Protein AF-0000000078994457 (afdb_homodimer)

InterPro domains:
  IPR002685 Glycosyl transferase, family 15 [PF01793] (61-347)
  IPR002685 Glycosyl transferase, family 15 [PIRSF018153] (60-402)
  IPR002685 Glycosyl transferase, family 15 [PTHR31121] (23-402)
  IPR029044 Nucleotide-diphospho-sugar transferases [G3DSA:3.90.550.10] (57-403)
  IPR029044 Nucleotide-diphospho-sugar transferases [SSF53448] (68-401)

Organism: Vanderwaltozyma polyspora (strain ATCC 22028 / DSM 70294 / BCRC 21397 / CBS 2163 / NBRC 10782 / NRRL Y-8283 / UCD 57-17) (NCBI:txid436907)

Solvent-accessible surface area (backbone atoms only — not comparable to full-atom values): 43535 Å² total; per-residue (Å²): 134,85,82,78,80,81,75,81,84,76,80,68,62,58,57,54,51,52,48,51,50,49,48,52,47,48,51,48,46,56,54,38,56,62,47,44,62,63,63,47,84,83,72,72,75,52,73,89,70,45,80,64,72,58,78,62,62,54,53,73,66,81,50,91,75,46,40,90,58,69,77,54,83,68,91,74,68,46,42,32,37,34,32,68,55,55,71,92,40,44,44,49,40,42,34,24,49,49,43,47,30,74,27,40,33,43,63,61,31,52,31,37,39,41,34,19,83,49,84,72,46,71,63,52,52,50,55,49,40,24,56,48,62,30,50,51,38,46,46,55,56,47,87,72,58,69,40,85,57,87,85,54,55,64,66,59,27,49,50,42,26,51,54,35,41,74,70,64,41,82,75,39,70,40,67,66,53,36,24,48,22,51,22,67,53,50,56,58,71,69,40,70,93,46,71,80,40,49,33,40,34,36,43,43,71,45,32,43,59,35,15,40,46,93,62,61,65,64,52,49,30,60,77,61,58,37,46,38,32,30,63,46,38,25,52,64,49,85,50,61,77,32,54,72,54,58,47,59,50,50,52,52,45,45,70,71,40,54,85,52,45,32,92,53,35,32,47,61,54,32,14,83,79,75,79,50,66,66,36,35,24,38,43,57,55,51,20,34,39,27,44,65,58,60,63,26,71,59,45,46,50,49,44,55,62,51,54,74,67,40,44,39,48,64,43,51,43,42,29,28,51,49,49,31,51,49,48,21,35,49,32,47,52,73,23,53,42,77,48,63,63,37,25,38,32,60,49,76,54,79,80,42,83,65,24,35,29,40,57,42,63,68,57,32,47,66,26,52,38,36,54,51,45,77,53,28,31,54,74,40,89,68,23,30,42,59,51,46,32,58,73,66,72,48,79,79,61,93,34,60,76,75,92,131,78,77,82,83,81,72,78,82,75,77,65,61,57,58,57,48,47,48,50,49,49,49,51,47,49,51,46,46,55,53,39,57,62,47,44,63,68,64,48,84,82,71,74,75,56,73,88,70,45,79,62,71,60,80,63,60,53,52,73,65,80,48,92,75,46,40,88,56,70,80,54,83,67,92,73,68,48,41,31,37,35,33,68,53,56,71,94,40,46,45,48,40,41,34,25,49,50,44,48,31,74,28,43,34,44,62,60,32,50,30,37,39,40,35,19,83,51,83,72,47,70,64,52,52,50,54,48,40,23,56,49,60,30,50,50,39,43,47,54,55,48,87,71,57,69,41,85,57,87,85,54,55,63,67,61,27,49,51,42,26,50,54,35,42,74,72,66,41,83,74,39,70,41,67,67,53,36,23,49,21,52,22,66,53,50,57,57,71,70,42,72,93,46,72,81,40,49,34,38,33,36,43,43,70,44,32,43,59,35,15,40,46,93,62,62,64,62,53,50,29,61,77,61,58,37,46,39,32,31,62,46,36,25,49,64,48,86,49,61,78,33,52,71,55,59,49,58,51,48,53,51,45,44,70,71,41,54,86,52,46,32,92,54,34,33,46,62,52,33,13,84,79,75,80,50,68,68,36,34,24,39,44,54,56,52,20,32,37,28,44,64,56,60,64,26,70,58,47,46,48,51,44,54,62,51,55,74,67,41,43,38,48,65,44,51,43,42,29,28,50,50,48,32,50,49,47,19,36,48,32,47,52,73,22,52,42,76,49,64,63,38,24,38,32,59,49,75,53,78,79,41,82,65,22,35,27,40,59,43,62,70,56,32,46,67,26,52,37,35,54,50,45,77,55,29,31,54,72,40,89,68,23,29,44,59,50,45,31,58,72,67,71,49,79,79,60,92,36,60,74,73,94

Structure (mmCIF, N/CA/C/O backbone):
data_AF-0000000078994457-model_v1
#
loop_
_entity.id
_entity.type
_entity.pdbx_description
1 polymer 'Uncharacterized protein'
#
loop_
_atom_site.group_PDB
_atom_site.id
_atom_site.type_symbol
_atom_site.label_atom_id
_atom_site.label_alt_id
_atom_site.label_comp_id
_atom_site.label_asym_id
_atom_site.label_entity_id
_atom_site.label_seq_id
_atom_site.pdbx_PDB_ins_code
_atom_site.Cartn_x
_atom_site.Cartn_y
_atom_site.Cartn_z
_atom_site.occupancy
_atom_site.B_iso_or_equiv
_atom_site.auth_seq_id
_atom_site.auth_comp_id
_atom_site.auth_asym_id
_atom_site.auth_atom_id
_atom_site.pdbx_PDB_model_num
ATOM 1 N N . MET A 1 1 ? 4.648 50.656 87.562 1 24.69 1 MET A N 1
ATOM 2 C CA . MET A 1 1 ? 4.523 49.531 86.625 1 24.69 1 MET A CA 1
ATOM 3 C C . MET A 1 1 ? 4.262 50.031 85.25 1 24.69 1 MET A C 1
ATOM 5 O O . MET A 1 1 ? 3.293 50.75 85 1 24.69 1 MET A O 1
ATOM 9 N N . GLY A 1 2 ? 5.316 50.219 84.375 1 21.19 2 GLY A N 1
ATOM 10 C CA . GLY A 1 2 ? 5.348 50.969 83.125 1 21.19 2 GLY A CA 1
ATOM 11 C C . GLY A 1 2 ? 4.562 50.312 82 1 21.19 2 GLY A C 1
ATOM 12 O O . GLY A 1 2 ? 4.609 49.094 81.812 1 21.19 2 GLY A O 1
ATOM 13 N N . LYS A 1 3 ? 3.512 50.969 81.562 1 26.58 3 LYS A N 1
ATOM 14 C CA . LYS A 1 3 ? 2.518 50.656 80.5 1 26.58 3 LYS A CA 1
ATOM 15 C C . LYS A 1 3 ? 3.172 50.531 79.188 1 26.58 3 LYS A C 1
ATOM 17 O O . LYS A 1 3 ? 3.654 51.5 78.562 1 26.58 3 LYS A O 1
ATOM 22 N N . LYS A 1 4 ? 3.875 49.281 78.875 1 30.02 4 LYS A N 1
ATOM 23 C CA . LYS A 1 4 ? 4.523 49.062 77.562 1 30.02 4 LYS A CA 1
ATOM 24 C C . LYS A 1 4 ? 3.553 49.281 76.438 1 30.02 4 LYS A C 1
ATOM 26 O O . LYS A 1 4 ? 2.49 48.688 76.375 1 30.02 4 LYS A O 1
ATOM 31 N N . ILE A 1 5 ? 3.543 50.406 75.75 1 28.48 5 ILE A N 1
ATOM 32 C CA . ILE A 1 5 ? 2.738 50.844 74.625 1 28.48 5 ILE A CA 1
ATOM 33 C C . ILE A 1 5 ? 2.984 49.875 73.438 1 28.48 5 ILE A C 1
ATOM 35 O O . ILE A 1 5 ? 4.121 49.719 73 1 28.48 5 ILE A O 1
ATOM 39 N N . LEU A 1 6 ? 2.145 48.812 73.25 1 28.66 6 LEU A N 1
ATOM 40 C CA . LEU A 1 6 ? 2.121 47.844 72.125 1 28.66 6 LEU A CA 1
ATOM 41 C C . LEU A 1 6 ? 1.885 48.531 70.812 1 28.66 6 LEU A C 1
ATOM 43 O O . LEU A 1 6 ? 0.893 49.25 70.625 1 28.66 6 LEU A O 1
ATOM 47 N N . VAL A 1 7 ? 2.949 48.938 70.062 1 34.69 7 VAL A N 1
ATOM 48 C CA . VAL A 1 7 ? 3.006 49.5 68.688 1 34.69 7 VAL A CA 1
ATOM 49 C C . VAL A 1 7 ? 2.307 48.594 67.75 1 34.69 7 VAL A C 1
ATOM 51 O O . VAL A 1 7 ? 2.605 47.406 67.688 1 34.69 7 VAL A O 1
ATOM 54 N N . PRO A 1 8 ? 1.121 48.969 67.188 1 31.42 8 PRO A N 1
ATOM 55 C CA . PRO A 1 8 ? 0.331 48.188 66.188 1 31.42 8 PRO A CA 1
ATOM 56 C C . PRO A 1 8 ? 1.088 47.906 64.938 1 31.42 8 PRO A C 1
ATOM 58 O O . PRO A 1 8 ? 1.638 48.844 64.312 1 31.42 8 PRO A O 1
ATOM 61 N N . GLN A 1 9 ? 1.845 46.812 64.75 1 34.28 9 GLN A N 1
ATOM 62 C CA . GLN A 1 9 ? 2.578 46.375 63.531 1 34.28 9 GLN A CA 1
ATOM 63 C C . GLN A 1 9 ? 1.685 46.406 62.312 1 34.28 9 GLN A C 1
ATOM 65 O O . GLN A 1 9 ? 0.72 45.625 62.219 1 34.28 9 GLN A O 1
ATOM 70 N N . GLN A 1 10 ? 1.412 47.594 61.625 1 32.28 10 GLN A N 1
ATOM 71 C CA . GLN A 1 10 ? 0.734 47.875 60.375 1 32.28 10 GLN A CA 1
ATOM 72 C C . GLN A 1 10 ? 1.18 46.906 59.281 1 32.28 10 GLN A C 1
ATOM 74 O O . GLN A 1 10 ? 2.357 46.531 59.219 1 32.28 10 GLN A O 1
ATOM 79 N N . SER A 1 11 ? 0.177 46.25 58.469 1 37.28 11 SER A N 1
ATOM 80 C CA . SER A 1 11 ? -0.007 45.125 57.562 1 37.28 11 SER A CA 1
ATOM 81 C C . SER A 1 11 ? 0.781 45.344 56.25 1 37.28 11 SER A C 1
ATOM 83 O O . SER A 1 11 ? 0.465 46.25 55.469 1 37.28 11 SER A O 1
ATOM 85 N N . ASN A 1 12 ? 2.15 45.188 56.219 1 45.62 12 ASN A N 1
ATOM 86 C CA . ASN A 1 12 ? 3.135 45.125 55.156 1 45.62 12 ASN A CA 1
ATOM 87 C C . ASN A 1 12 ? 2.662 44.219 54.031 1 45.62 12 ASN A C 1
ATOM 89 O O . ASN A 1 12 ? 3.404 43.969 53.062 1 45.62 12 ASN A O 1
ATOM 93 N N . GLY A 1 13 ? 1.448 43.625 54.188 1 47.31 13 GLY A N 1
ATOM 94 C CA . GLY A 1 13 ? 0.978 42.688 53.219 1 47.31 13 GLY A CA 1
ATOM 95 C C . GLY A 1 13 ? 0.578 43.312 51.875 1 47.31 13 GLY A C 1
ATOM 96 O O . GLY A 1 13 ? 0.713 42.719 50.812 1 47.31 13 GLY A O 1
ATOM 97 N N . ASN A 1 14 ? 0.104 44.594 52.031 1 49.78 14 ASN A N 1
ATOM 98 C CA . ASN A 1 14 ? -0.407 45.219 50.812 1 49.78 14 ASN A CA 1
ATOM 99 C C . ASN A 1 14 ? 0.725 45.656 49.875 1 49.78 14 ASN A C 1
ATOM 101 O O . ASN A 1 14 ? 0.594 45.594 48.656 1 49.78 14 ASN A O 1
ATOM 105 N N . TYR A 1 15 ? 1.874 45.969 50.5 1 52.53 15 TYR A N 1
ATOM 106 C CA . TYR A 1 15 ? 2.945 46.438 49.625 1 52.53 15 TYR A CA 1
ATOM 107 C C . TYR A 1 15 ? 3.584 45.312 48.844 1 52.53 15 TYR A C 1
ATOM 109 O O . TYR A 1 15 ? 4.004 45.469 47.719 1 52.53 15 TYR A O 1
ATOM 117 N N . LYS A 1 16 ? 3.631 44.094 49.406 1 55.22 16 LYS A N 1
ATOM 118 C CA . LYS A 1 16 ? 4.172 42.969 48.656 1 55.22 16 LYS A CA 1
ATOM 119 C C . LYS A 1 16 ? 3.242 42.562 47.531 1 55.22 16 LYS A C 1
ATOM 121 O O . LYS A 1 16 ? 3.705 42.188 46.438 1 55.22 16 LYS A O 1
ATOM 126 N N . PHE A 1 17 ? 1.949 42.781 47.812 1 52.47 17 PHE A N 1
ATOM 127 C CA . PHE A 1 17 ? 1.008 42.438 46.75 1 52.47 17 PHE A CA 1
ATOM 128 C C . PHE A 1 17 ? 1.083 43.438 45.625 1 52.47 17 PHE A C 1
ATOM 130 O O . PHE A 1 17 ? 1.142 43.062 44.438 1 52.47 17 PHE A O 1
ATOM 137 N N . ILE A 1 18 ? 1.251 44.75 45.969 1 54.44 18 ILE A N 1
ATOM 138 C CA . ILE A 1 18 ? 1.337 45.781 44.938 1 54.44 18 ILE A CA 1
ATOM 139 C C . ILE A 1 18 ? 2.68 45.688 44.219 1 54.44 18 ILE A C 1
ATOM 141 O O . ILE A 1 18 ? 2.744 45.812 43 1 54.44 18 ILE A O 1
ATOM 145 N N . GLY A 1 19 ? 3.678 45.312 44.906 1 52.03 19 GLY A N 1
ATOM 146 C CA . GLY A 1 19 ? 4.965 45.094 44.25 1 52.03 19 GLY A CA 1
ATOM 147 C C . GLY A 1 19 ? 4.965 43.906 43.312 1 52.03 19 GLY A C 1
ATOM 148 O O . GLY A 1 19 ? 5.555 43.969 42.219 1 52.03 19 GLY A O 1
ATOM 149 N N . GLY A 1 20 ? 4.293 42.812 43.719 1 51.94 20 GLY A N 1
ATOM 150 C CA . GLY A 1 20 ? 4.184 41.656 42.875 1 51.94 20 GLY A CA 1
ATOM 151 C C . GLY A 1 20 ? 3.391 41.938 41.594 1 51.94 20 GLY A C 1
ATOM 152 O O . GLY A 1 20 ? 3.771 41.5 40.5 1 51.94 20 GLY A O 1
ATOM 153 N N . VAL A 1 21 ? 2.346 42.812 41.75 1 53.03 21 VAL A N 1
ATOM 154 C CA . VAL A 1 21 ? 1.539 43.156 40.594 1 53.03 21 VAL A CA 1
ATOM 155 C C . VAL A 1 21 ? 2.332 44.094 39.688 1 53.03 21 VAL A C 1
ATOM 157 O O . VAL A 1 21 ? 2.342 43.938 38.469 1 53.03 21 VAL A O 1
ATOM 160 N N . ILE A 1 22 ? 3.082 45 40.312 1 50.81 22 ILE A N 1
ATOM 161 C CA . ILE A 1 22 ? 3.896 45.906 39.5 1 50.81 22 ILE A CA 1
ATOM 162 C C . ILE A 1 22 ? 5.035 45.125 38.844 1 50.81 22 ILE A C 1
ATOM 164 O O . ILE A 1 22 ? 5.328 45.312 37.656 1 50.81 22 ILE A O 1
ATOM 168 N N . PHE A 1 23 ? 5.562 44.188 39.562 1 49.41 23 PHE A N 1
ATOM 169 C CA . PHE A 1 23 ? 6.609 43.375 38.969 1 49.41 23 PHE A CA 1
ATOM 170 C C . PHE A 1 23 ? 6.047 42.5 37.844 1 49.41 23 PHE A C 1
ATOM 172 O O . PHE A 1 23 ? 6.672 42.375 36.781 1 49.41 23 PHE A O 1
ATOM 179 N N . ALA A 1 24 ? 4.859 42 37.938 1 49.41 24 ALA A N 1
ATOM 180 C CA . ALA A 1 24 ? 4.223 41.219 36.875 1 49.41 24 ALA A CA 1
ATOM 181 C C . ALA A 1 24 ? 3.875 42.125 35.688 1 49.41 24 ALA A C 1
ATOM 183 O O . ALA A 1 24 ? 4.098 41.75 34.531 1 49.41 24 ALA A O 1
ATOM 184 N N . ILE A 1 25 ? 3.486 43.344 36 1 48.38 25 ILE A N 1
ATOM 185 C CA . ILE A 1 25 ? 3.162 44.25 34.938 1 48.38 25 ILE A CA 1
ATOM 186 C C . ILE A 1 25 ? 4.445 44.719 34.25 1 48.38 25 ILE A C 1
ATOM 188 O O . ILE A 1 25 ? 4.52 44.781 33.031 1 48.38 25 ILE A O 1
ATOM 192 N N . VAL A 1 26 ? 5.484 45.031 35 1 46.47 26 VAL A N 1
ATOM 193 C CA . VAL A 1 26 ? 6.746 45.469 34.438 1 46.47 26 VAL A CA 1
ATOM 194 C C . VAL A 1 26 ? 7.402 44.312 33.656 1 46.47 26 VAL A C 1
ATOM 196 O O . VAL A 1 26 ? 7.914 44.531 32.562 1 46.47 26 VAL A O 1
ATOM 199 N N . THR A 1 27 ? 7.363 43.094 34.188 1 43.12 27 THR A N 1
ATOM 200 C CA . THR A 1 27 ? 7.867 41.969 33.438 1 43.12 27 THR A CA 1
ATOM 201 C C . THR A 1 27 ? 7.031 41.719 32.188 1 43.12 27 THR A C 1
ATOM 203 O O . THR A 1 27 ? 7.578 41.5 31.109 1 43.12 27 THR A O 1
ATOM 206 N N . ILE A 1 28 ? 5.773 41.938 32.281 1 43.59 28 ILE A N 1
ATOM 207 C CA . ILE A 1 28 ? 4.93 41.844 31.109 1 43.59 28 ILE A CA 1
ATOM 208 C C . ILE A 1 28 ? 5.246 43 30.156 1 43.59 28 ILE A C 1
ATOM 210 O O . ILE A 1 28 ? 5.348 42.812 28.938 1 43.59 28 ILE A O 1
ATOM 214 N N . TYR A 1 29 ? 5.473 44.219 30.672 1 42.5 29 TYR A N 1
ATOM 215 C CA . TYR A 1 29 ? 5.836 45.375 29.859 1 42.5 29 TYR A CA 1
ATOM 216 C C . TYR A 1 29 ? 7.195 45.188 29.188 1 42.5 29 TYR A C 1
ATOM 218 O O . TYR A 1 29 ? 7.359 45.438 28 1 42.5 29 TYR A O 1
ATOM 226 N N . PHE A 1 30 ? 8.242 44.812 29.844 1 42.47 30 PHE A N 1
ATOM 227 C CA . PHE A 1 30 ? 9.539 44.531 29.234 1 42.47 30 PHE A CA 1
ATOM 228 C C . PHE A 1 30 ? 9.469 43.344 28.312 1 42.47 30 PHE A C 1
ATOM 230 O O . PHE A 1 30 ? 10.094 43.312 27.25 1 42.47 30 PHE A O 1
ATOM 237 N N . LEU A 1 31 ? 8.812 42.312 28.672 1 39.59 31 LEU A N 1
ATOM 238 C CA . LEU A 1 31 ? 8.562 41.219 27.75 1 39.59 31 LEU A CA 1
ATOM 239 C C . LEU A 1 31 ? 7.715 41.688 26.562 1 39.59 31 LEU A C 1
ATOM 241 O O . LEU A 1 31 ? 7.953 41.281 25.422 1 39.59 31 LEU A O 1
ATOM 245 N N . PHE A 1 32 ? 6.797 42.594 26.797 1 36.91 32 PHE A N 1
ATOM 246 C CA . PHE A 1 32 ? 5.953 43.156 25.75 1 36.91 32 PHE A CA 1
ATOM 247 C C . PHE A 1 32 ? 6.75 44.094 24.859 1 36.91 32 PHE A C 1
ATOM 249 O O . PHE A 1 32 ? 6.574 44.125 23.641 1 36.91 32 PHE A O 1
ATOM 256 N N . ASN A 1 33 ? 7.426 45.125 25.359 1 39.97 33 ASN A N 1
ATOM 257 C CA . ASN A 1 33 ? 8.227 46 24.5 1 39.97 33 ASN A CA 1
ATOM 258 C C . ASN A 1 33 ? 9.289 45.219 23.75 1 39.97 33 ASN A C 1
ATOM 260 O O . ASN A 1 33 ? 9.641 45.562 22.609 1 39.97 33 ASN A O 1
ATOM 264 N N . GLY A 1 34 ? 9.914 44.25 24.312 1 38.38 34 GLY A N 1
ATOM 265 C CA . GLY A 1 34 ? 10.727 43.344 23.531 1 38.38 34 GLY A CA 1
ATOM 266 C C . GLY A 1 34 ? 9.922 42.531 22.516 1 38.38 34 GLY A C 1
ATOM 267 O O . GLY A 1 34 ? 10.391 42.281 21.406 1 38.38 34 GLY A O 1
ATOM 268 N N . TYR A 1 35 ? 8.703 42.156 22.859 1 37.19 35 TYR A N 1
ATOM 269 C CA . TYR A 1 35 ? 7.797 41.5 21.922 1 37.19 35 TYR A CA 1
ATOM 270 C C . TYR A 1 35 ? 7.258 42.5 20.906 1 37.19 35 TYR A C 1
ATOM 272 O O . TYR A 1 35 ? 7.043 42.156 19.75 1 37.19 35 TYR A O 1
ATOM 280 N N . VAL A 1 36 ? 6.953 43.719 21.312 1 37.78 36 VAL A N 1
ATOM 281 C CA . VAL A 1 36 ? 6.504 44.719 20.344 1 37.78 36 VAL A CA 1
ATOM 282 C C . VAL A 1 36 ? 7.609 45 19.328 1 37.78 36 VAL A C 1
ATOM 284 O O . VAL A 1 36 ? 7.332 45.406 18.203 1 37.78 36 VAL A O 1
ATOM 287 N N . ASP A 1 37 ? 8.875 45.125 19.719 1 37.03 37 ASP A N 1
ATOM 288 C CA . ASP A 1 37 ? 9.867 45.188 18.641 1 37.03 37 ASP A CA 1
ATOM 289 C C . ASP A 1 37 ? 9.664 44.031 17.656 1 37.03 37 ASP A C 1
ATOM 291 O O . ASP A 1 37 ? 10.344 44 16.625 1 37.03 37 ASP A O 1
ATOM 295 N N . LEU A 1 38 ? 9.039 43 18.016 1 36.41 38 LEU A N 1
ATOM 296 C CA . LEU A 1 38 ? 8.602 42.031 17.031 1 36.41 38 LEU A CA 1
ATOM 297 C C . LEU A 1 38 ? 7.672 42.656 16 1 36.41 38 LEU A C 1
ATOM 299 O O . LEU A 1 38 ? 7.605 42.219 14.852 1 36.41 38 LEU A O 1
ATOM 303 N N . LEU A 1 39 ? 6.719 43.531 16.453 1 34.22 39 LEU A N 1
ATOM 304 C CA . LEU A 1 39 ? 5.848 44.219 15.523 1 34.22 39 LEU A CA 1
ATOM 305 C C . LEU A 1 39 ? 6.562 45.406 14.891 1 34.22 39 LEU A C 1
ATOM 307 O O . LEU A 1 39 ? 5.918 46.344 14.43 1 34.22 39 LEU A O 1
ATOM 311 N N . ASN A 1 40 ? 7.867 45.594 15.016 1 33.34 40 ASN A N 1
ATOM 312 C CA . ASN A 1 40 ? 8.297 46.844 14.375 1 33.34 40 ASN A CA 1
ATOM 313 C C . ASN A 1 40 ? 7.836 46.906 12.922 1 33.34 40 ASN A C 1
ATOM 315 O O . ASN A 1 40 ? 7.547 45.875 12.312 1 33.34 40 ASN A O 1
ATOM 319 N N . GLU A 1 41 ? 7.504 48.156 12.422 1 36.5 41 GLU A N 1
ATOM 320 C CA . GLU A 1 41 ? 6.957 48.562 11.133 1 36.5 41 GLU A CA 1
ATOM 321 C C . GLU A 1 41 ? 7.617 47.781 9.992 1 36.5 41 GLU A C 1
ATOM 323 O O . GLU A 1 41 ? 7.012 47.594 8.93 1 36.5 41 GLU A O 1
ATOM 328 N N . SER A 1 42 ? 8.984 47.781 10.047 1 35.62 42 SER A N 1
ATOM 329 C CA . SER A 1 42 ? 9.664 47.531 8.781 1 35.62 42 SER A CA 1
ATOM 330 C C . SER A 1 42 ? 9.602 46.062 8.391 1 35.62 42 SER A C 1
ATOM 332 O O . SER A 1 42 ? 10.164 45.656 7.375 1 35.62 42 SER A O 1
ATOM 334 N N . GLY A 1 43 ? 8.617 45.125 8.781 1 35.69 43 GLY A N 1
ATOM 335 C CA . GLY A 1 43 ? 8.391 43.781 8.32 1 35.69 43 GLY A CA 1
ATOM 336 C C . GLY A 1 43 ? 9.547 42.844 8.617 1 35.69 43 GLY A C 1
ATOM 337 O O . GLY A 1 43 ? 9.594 41.719 8.094 1 35.69 43 GLY A O 1
ATOM 338 N N . GLU A 1 44 ? 10.758 43.25 8.969 1 34.22 44 GLU A N 1
ATOM 339 C CA . GLU A 1 44 ? 11.891 42.344 9.031 1 34.22 44 GLU A CA 1
ATOM 340 C C . GLU A 1 44 ? 11.773 41.406 10.227 1 34.22 44 GLU A C 1
ATOM 342 O O . GLU A 1 44 ? 11.742 41.844 11.375 1 34.22 44 GLU A O 1
ATOM 347 N N . TYR A 1 45 ? 11.047 40.406 10.328 1 38.12 45 TYR A N 1
ATOM 348 C CA . TYR A 1 45 ? 10.984 39.281 11.227 1 38.12 45 TYR A CA 1
ATOM 349 C C . TYR A 1 45 ? 12.359 38.625 11.414 1 38.12 45 TYR A C 1
ATOM 351 O O . TYR A 1 45 ? 12.648 37.594 10.844 1 38.12 45 TYR A O 1
ATOM 359 N N . SER A 1 46 ? 13.586 39.125 11.203 1 38.81 46 SER A N 1
ATOM 360 C CA . SER A 1 46 ? 14.859 38.5 10.906 1 38.81 46 SER A CA 1
ATOM 361 C C . SER A 1 46 ? 15.391 37.75 12.125 1 38.81 46 SER A C 1
ATOM 363 O O . SER A 1 46 ? 15.93 36.625 11.984 1 38.81 46 SER A O 1
ATOM 365 N N . SER A 1 47 ? 15.375 38.312 13.43 1 46.22 47 SER A N 1
ATOM 366 C CA . SER A 1 47 ? 16.391 37.781 14.328 1 46.22 47 SER A CA 1
ATOM 367 C C . SER A 1 47 ? 15.945 36.469 14.953 1 46.22 47 SER A C 1
ATOM 369 O O . SER A 1 47 ? 16.781 35.625 15.266 1 46.22 47 SER A O 1
ATOM 371 N N . TYR A 1 48 ? 14.672 36.25 15.336 1 43.72 48 TYR A N 1
ATOM 372 C CA . TYR A 1 48 ? 14.234 35.062 16.031 1 43.72 48 TYR A CA 1
ATOM 373 C C . TYR A 1 48 ? 14.469 33.812 15.18 1 43.72 48 TYR A C 1
ATOM 375 O O . TYR A 1 48 ? 14.805 32.75 15.703 1 43.72 48 TYR A O 1
ATOM 383 N N . PHE A 1 49 ? 14.242 33.938 14.023 1 49.97 49 PHE A N 1
ATOM 384 C CA . PHE A 1 49 ? 14.367 32.75 13.164 1 49.97 49 PHE A CA 1
ATOM 385 C C . PHE A 1 49 ? 15.805 32.594 12.68 1 49.97 49 PHE A C 1
ATOM 387 O O . PHE A 1 49 ? 16.156 31.578 12.086 1 49.97 49 PHE A O 1
ATOM 394 N N . GLY A 1 50 ? 16.781 33.312 13.305 1 45.91 50 GLY A N 1
ATOM 395 C CA . GLY A 1 50 ? 18.172 33.156 12.906 1 45.91 50 GLY A CA 1
ATOM 396 C C . GLY A 1 50 ? 18.375 33.188 11.406 1 45.91 50 GLY A C 1
ATOM 397 O O . GLY A 1 50 ? 17.406 33.094 10.648 1 45.91 50 GLY A O 1
ATOM 398 N N . GLU A 1 51 ? 19.484 33.781 10.969 1 40.59 51 GLU A N 1
ATOM 399 C CA . GLU A 1 51 ? 19.906 33.656 9.57 1 40.59 51 GLU A CA 1
ATOM 400 C C . GLU A 1 51 ? 19.969 32.219 9.148 1 40.59 51 GLU A C 1
ATOM 402 O O . GLU A 1 51 ? 20.656 31.406 9.789 1 40.59 51 GLU A O 1
ATOM 407 N N . SER A 1 52 ? 19.047 31.625 8.844 1 40.22 52 SER A N 1
ATOM 408 C CA . SER A 1 52 ? 19.188 30.297 8.258 1 40.22 52 SER A CA 1
ATOM 409 C C . SER A 1 52 ? 20.312 30.266 7.223 1 40.22 52 SER A C 1
ATOM 411 O O . SER A 1 52 ? 20.266 31 6.234 1 40.22 52 SER A O 1
ATOM 413 N N . PHE A 1 53 ? 21.641 30.5 7.613 1 36.09 53 PHE A N 1
ATOM 414 C CA . PHE A 1 53 ? 22.672 30.219 6.625 1 36.09 53 PHE A CA 1
ATOM 415 C C . PHE A 1 53 ? 22.547 28.812 6.07 1 36.09 53 PHE A C 1
ATOM 417 O O . PHE A 1 53 ? 22.5 27.844 6.828 1 36.09 53 PHE A O 1
ATOM 424 N N . TYR A 1 54 ? 21.625 28.625 5.297 1 39.91 54 TYR A N 1
ATOM 425 C CA . TYR A 1 54 ? 21.562 27.359 4.559 1 39.91 54 TYR A CA 1
ATOM 426 C C . TYR A 1 54 ? 22.797 27.188 3.674 1 39.91 54 TYR A C 1
ATOM 428 O O . TYR A 1 54 ? 23.156 28.094 2.918 1 39.91 54 TYR A O 1
ATOM 436 N N . ASP A 1 55 ? 23.828 26.844 4.164 1 37.44 55 ASP A N 1
ATOM 437 C CA . ASP A 1 55 ? 24.484 26.203 3.031 1 37.44 55 ASP A CA 1
ATOM 438 C C . ASP A 1 55 ? 23.484 25.406 2.201 1 37.44 55 ASP A C 1
ATOM 440 O O . ASP A 1 55 ? 22.875 24.453 2.699 1 37.44 55 ASP A O 1
ATOM 444 N N . GLU A 1 56 ? 22.578 26 1.498 1 43 56 GLU A N 1
ATOM 445 C CA . GLU A 1 56 ? 21.703 25.484 0.45 1 43 56 GLU A CA 1
ATOM 446 C C . GLU A 1 56 ? 22.312 24.25 -0.222 1 43 56 GLU A C 1
ATOM 448 O O . GLU A 1 56 ? 23.078 24.375 -1.177 1 43 56 GLU A O 1
ATOM 453 N N . ASP A 1 57 ? 22.953 23.516 0.391 1 42 57 ASP A N 1
ATOM 454 C CA . ASP A 1 57 ? 23.203 22.438 -0.558 1 42 57 ASP A CA 1
ATOM 455 C C . ASP A 1 57 ? 21.922 22.016 -1.271 1 42 57 ASP A C 1
ATOM 457 O O . ASP A 1 57 ? 21.312 21 -0.931 1 42 57 ASP A O 1
ATOM 461 N N . VAL A 1 58 ? 21.078 23 -1.496 1 49.59 58 VAL A N 1
ATOM 462 C CA . VAL A 1 58 ? 20.078 22.781 -2.539 1 49.59 58 VAL A CA 1
ATOM 463 C C . VAL A 1 58 ? 20.734 22.156 -3.764 1 49.59 58 VAL A C 1
ATOM 465 O O . VAL A 1 58 ? 21.25 22.859 -4.629 1 49.59 58 VAL A O 1
ATOM 468 N N . ALA A 1 59 ? 21.562 21.188 -3.547 1 45.44 59 ALA A N 1
ATOM 469 C CA . ALA A 1 59 ? 22.172 20.562 -4.723 1 45.44 59 ALA A CA 1
ATOM 470 C C . ALA A 1 59 ? 21.094 20.094 -5.703 1 45.44 59 ALA A C 1
ATOM 472 O O . ALA A 1 59 ? 20.219 19.312 -5.348 1 45.44 59 ALA A O 1
ATOM 473 N N . GLU A 1 60 ? 20.656 21.094 -6.508 1 50.28 60 GLU A N 1
ATOM 474 C CA . GLU A 1 60 ? 19.984 20.516 -7.664 1 50.28 60 GLU A CA 1
ATOM 475 C C . GLU A 1 60 ? 20.812 19.391 -8.273 1 50.28 60 GLU A C 1
ATOM 477 O O . GLU A 1 60 ? 21.938 19.609 -8.719 1 50.28 60 GLU A O 1
ATOM 482 N N . TYR A 1 61 ? 20.625 18.297 -7.684 1 53.22 61 TYR A N 1
ATOM 483 C CA . TYR A 1 61 ? 21.312 17.141 -8.219 1 53.22 61 TYR A CA 1
ATOM 484 C C . TYR A 1 61 ? 20.859 16.844 -9.648 1 53.22 61 TYR A C 1
ATOM 486 O O . TYR A 1 61 ? 19.688 17.062 -9.992 1 53.22 61 TYR A O 1
ATOM 494 N N . GLU A 1 62 ? 21.859 17.016 -10.484 1 55.59 62 GLU A N 1
ATOM 495 C CA . GLU A 1 62 ? 21.594 16.469 -11.812 1 55.59 62 GLU A CA 1
ATOM 496 C C . GLU A 1 62 ? 21.391 14.953 -11.758 1 55.59 62 GLU A C 1
ATOM 498 O O . GLU A 1 62 ? 22.156 14.25 -11.094 1 55.59 62 GLU A O 1
ATOM 503 N N . TYR A 1 63 ? 20.25 14.648 -12.078 1 60.69 63 TYR A N 1
ATOM 504 C CA . TYR A 1 63 ? 19.953 13.227 -12.125 1 60.69 63 TYR A CA 1
ATOM 505 C C . TYR A 1 63 ? 20.031 12.695 -13.555 1 60.69 63 TYR A C 1
ATOM 507 O O . TYR A 1 63 ? 19.062 12.773 -14.312 1 60.69 63 TYR A O 1
ATOM 515 N N . PRO A 1 64 ? 21.25 12.305 -13.961 1 50.19 64 PRO A N 1
ATOM 516 C CA . PRO A 1 64 ? 21.406 11.93 -15.367 1 50.19 64 PRO A CA 1
ATOM 517 C C . PRO A 1 64 ? 20.516 10.758 -15.766 1 50.19 64 PRO A C 1
ATOM 519 O O . PRO A 1 64 ? 20.203 10.594 -16.953 1 50.19 64 PRO A O 1
ATOM 522 N N . ASP A 1 65 ? 20.094 9.961 -14.781 1 51.75 65 ASP A N 1
ATOM 523 C CA . ASP A 1 65 ? 19.312 8.773 -15.102 1 51.75 65 ASP A CA 1
ATOM 524 C C . ASP A 1 65 ? 17.828 8.969 -14.766 1 51.75 65 ASP A C 1
ATOM 526 O O . ASP A 1 65 ? 17.125 8.008 -14.477 1 51.75 65 ASP A O 1
ATOM 530 N N . ARG A 1 66 ? 17.531 10.234 -14.812 1 65.19 66 ARG A N 1
ATOM 531 C CA . ARG A 1 66 ? 16.156 10.539 -14.422 1 65.19 66 ARG A CA 1
ATOM 532 C C . ARG A 1 66 ? 15.164 9.742 -15.25 1 65.19 66 ARG A C 1
ATOM 534 O O . ARG A 1 66 ? 15.273 9.688 -16.469 1 65.19 66 ARG A O 1
ATOM 541 N N . VAL A 1 67 ? 14.32 9.07 -14.484 1 69.25 67 VAL A N 1
ATOM 542 C CA . VAL A 1 67 ? 13.25 8.273 -15.094 1 69.25 67 VAL A CA 1
ATOM 543 C C . VAL A 1 67 ? 12.305 9.188 -15.859 1 69.25 67 VAL A C 1
ATOM 545 O O . VAL A 1 67 ? 12.016 10.305 -15.43 1 69.25 67 VAL A O 1
ATOM 548 N N . LYS A 1 68 ? 11.961 8.789 -17.047 1 71.19 68 LYS A N 1
ATOM 549 C CA . LYS A 1 68 ? 11.023 9.555 -17.859 1 71.19 68 LYS A CA 1
ATOM 550 C C . LYS A 1 68 ? 9.617 9.516 -17.266 1 71.19 68 LYS A C 1
ATOM 552 O O . LYS A 1 68 ? 9.125 8.445 -16.906 1 71.19 68 LYS A O 1
ATOM 557 N N . HIS A 1 69 ? 9.164 10.727 -16.922 1 73.69 69 HIS A N 1
ATOM 558 C CA . HIS A 1 69 ? 7.785 10.891 -16.484 1 73.69 69 HIS A CA 1
ATOM 559 C C . HIS A 1 69 ? 6.973 11.703 -17.484 1 73.69 69 HIS A C 1
ATOM 561 O O . HIS A 1 69 ? 7.539 12.383 -18.344 1 73.69 69 HIS A O 1
ATOM 567 N N . HIS A 1 70 ? 5.668 11.414 -17.359 1 70.12 70 HIS A N 1
ATOM 568 C CA . HIS A 1 70 ? 4.785 12.344 -18.047 1 70.12 70 HIS A CA 1
ATOM 569 C C . HIS A 1 70 ? 5.074 13.789 -17.641 1 70.12 70 HIS A C 1
ATOM 571 O O . HIS A 1 70 ? 5.305 14.07 -16.453 1 70.12 70 HIS A O 1
ATOM 577 N N . VAL A 1 71 ? 5.145 14.688 -18.656 1 74.06 71 VAL A N 1
ATOM 578 C CA . VAL A 1 71 ? 5.398 16.094 -18.375 1 74.06 71 VAL A CA 1
ATOM 579 C C . VAL A 1 71 ? 4.09 16.875 -18.438 1 74.06 71 VAL A C 1
ATOM 581 O O . VAL A 1 71 ? 3.391 16.844 -19.453 1 74.06 71 VAL A O 1
ATOM 584 N N . TYR A 1 72 ? 3.773 17.469 -17.312 1 82.25 72 TYR A N 1
ATOM 585 C CA . TYR A 1 72 ? 2.613 18.344 -17.25 1 82.25 72 TYR A CA 1
ATOM 586 C C . TYR A 1 72 ? 2.934 19.703 -17.875 1 82.25 72 TYR A C 1
ATOM 588 O O . TYR A 1 72 ? 3.873 20.391 -17.453 1 82.25 72 TYR A O 1
ATOM 596 N N . ASN A 1 73 ? 2.104 20.062 -18.828 1 84.5 73 ASN A N 1
ATOM 597 C CA . ASN A 1 73 ? 2.387 21.297 -19.562 1 84.5 73 ASN A CA 1
ATOM 598 C C . ASN A 1 73 ? 1.386 22.406 -19.203 1 84.5 73 ASN A C 1
ATOM 600 O O . ASN A 1 73 ? 1.386 23.469 -19.828 1 84.5 73 ASN A O 1
ATOM 604 N N . GLY A 1 74 ? 0.544 22.219 -18.281 1 85.56 74 GLY A N 1
ATOM 605 C CA . GLY A 1 74 ? -0.416 23.234 -17.875 1 85.56 74 GLY A CA 1
ATOM 606 C C . GLY A 1 74 ? 0.152 24.234 -16.875 1 85.56 74 GLY A C 1
ATOM 607 O O . GLY A 1 74 ? 1.323 24.141 -16.5 1 85.56 74 GLY A O 1
ATOM 608 N N . PRO A 1 75 ? -0.676 25.219 -16.625 1 89 75 PRO A N 1
ATOM 609 C CA . PRO A 1 75 ? -0.241 26.188 -15.617 1 89 75 PRO A CA 1
ATOM 610 C C . PRO A 1 75 ? -0.072 25.547 -14.234 1 89 75 PRO A C 1
ATOM 612 O O . PRO A 1 75 ? -0.87 24.703 -13.836 1 89 75 PRO A O 1
ATOM 615 N N . LYS A 1 76 ? 0.972 25.906 -13.594 1 92.69 76 LYS A N 1
ATOM 616 C CA . LYS A 1 76 ? 1.241 25.391 -12.258 1 92.69 76 LYS A CA 1
ATOM 617 C C . LYS A 1 76 ? 1.266 26.5 -11.227 1 92.69 76 LYS A C 1
ATOM 619 O O . LYS A 1 76 ? 1.705 27.625 -11.516 1 92.69 76 LYS A O 1
ATOM 624 N N . GLU A 1 77 ? 0.809 26.156 -10.078 1 97.5 77 GLU A N 1
ATOM 625 C CA . GLU A 1 77 ? 0.977 27.031 -8.922 1 97.5 77 GLU A CA 1
ATOM 626 C C . GLU A 1 77 ? 2.402 26.953 -8.383 1 97.5 77 GLU A C 1
ATOM 628 O O . GLU A 1 77 ? 3.15 26.031 -8.703 1 97.5 77 GLU A O 1
ATOM 633 N N . LYS A 1 78 ? 2.775 28.016 -7.688 1 98.25 78 LYS A N 1
ATOM 634 C CA . LYS A 1 78 ? 4.016 27.938 -6.926 1 98.25 78 LYS A CA 1
ATOM 635 C C . LYS A 1 78 ? 3.836 27.125 -5.652 1 98.25 78 LYS A C 1
ATOM 637 O O . LYS A 1 78 ? 3.602 27.672 -4.578 1 98.25 78 LYS A O 1
ATOM 642 N N . ALA A 1 79 ? 3.963 25.812 -5.828 1 98.75 79 ALA A N 1
ATOM 643 C CA . ALA A 1 79 ? 3.641 24.922 -4.723 1 98.75 79 ALA A CA 1
ATOM 644 C C . ALA A 1 79 ? 4.59 23.719 -4.691 1 98.75 79 ALA A C 1
ATOM 646 O O . ALA A 1 79 ? 5.328 23.484 -5.652 1 98.75 79 ALA A O 1
ATOM 647 N N . CYS A 1 80 ? 4.656 23.062 -3.561 1 98.38 80 CYS A N 1
ATOM 648 C CA . CYS A 1 80 ? 5.512 21.891 -3.406 1 98.38 80 CYS A CA 1
ATOM 649 C C . CYS A 1 80 ? 4.918 20.906 -2.404 1 98.38 80 CYS A C 1
ATOM 651 O O . CYS A 1 80 ? 4.059 21.281 -1.603 1 98.38 80 CYS A O 1
ATOM 653 N N . LEU A 1 81 ? 5.27 19.703 -2.555 1 98.56 81 LEU A N 1
ATOM 654 C CA . LEU A 1 81 ? 5.059 18.703 -1.511 1 98.56 81 LEU A CA 1
ATOM 655 C C . LEU A 1 81 ? 6.238 18.656 -0.547 1 98.56 81 LEU A C 1
ATOM 657 O O . LEU A 1 81 ? 7.395 18.766 -0.969 1 98.56 81 LEU A O 1
ATOM 661 N N . VAL A 1 82 ? 5.902 18.516 0.728 1 98.38 82 VAL A N 1
ATOM 662 C CA . VAL A 1 82 ? 6.938 18.609 1.75 1 98.38 82 VAL A CA 1
ATOM 663 C C . VAL A 1 82 ? 6.93 17.328 2.602 1 98.38 82 VAL A C 1
ATOM 665 O O . VAL A 1 82 ? 5.867 16.859 3.004 1 98.38 82 VAL A O 1
ATOM 668 N N . MET A 1 83 ? 8.148 16.844 2.902 1 97.62 83 MET A N 1
ATOM 669 C CA . MET A 1 83 ? 8.266 15.711 3.809 1 97.62 83 MET A CA 1
ATOM 670 C C . MET A 1 83 ? 9.5 15.859 4.695 1 97.62 83 MET A C 1
ATOM 672 O O . MET A 1 83 ? 10.602 16.094 4.199 1 97.62 83 MET A O 1
ATOM 676 N N . MET A 1 84 ? 9.258 15.766 5.969 1 95.88 84 MET A N 1
ATOM 677 C CA . MET A 1 84 ? 10.391 15.594 6.875 1 95.88 84 MET A CA 1
ATOM 678 C C . MET A 1 84 ? 10.82 14.133 6.934 1 95.88 84 MET A C 1
ATOM 680 O O . MET A 1 84 ? 9.984 13.242 7.102 1 95.88 84 MET A O 1
ATOM 684 N N . VAL A 1 85 ? 12.172 13.883 6.812 1 95.94 85 VAL A N 1
ATOM 685 C CA . VAL A 1 85 ? 12.633 12.516 6.609 1 95.94 85 VAL A CA 1
ATOM 686 C C . VAL A 1 85 ? 13.906 12.273 7.422 1 95.94 85 VAL A C 1
ATOM 688 O O . VAL A 1 85 ? 14.469 13.203 8 1 95.94 85 VAL A O 1
ATOM 691 N N . GLN A 1 86 ? 14.266 11.008 7.57 1 93.5 86 GLN A N 1
ATOM 692 C CA . GLN A 1 86 ? 15.555 10.547 8.086 1 93.5 86 GLN A CA 1
ATOM 693 C C . GLN A 1 86 ? 16.219 9.578 7.121 1 93.5 86 GLN A C 1
ATOM 695 O O . GLN A 1 86 ? 15.547 8.883 6.359 1 93.5 86 GLN A O 1
ATOM 700 N N . ASN A 1 87 ? 17.531 9.516 7.156 1 92.25 87 ASN A N 1
ATOM 701 C CA . ASN A 1 87 ? 18.281 8.711 6.207 1 92.25 87 ASN A CA 1
ATOM 702 C C . ASN A 1 87 ? 17.859 7.246 6.25 1 92.25 87 ASN A C 1
ATOM 704 O O . ASN A 1 87 ? 17.672 6.621 5.207 1 92.25 87 ASN A O 1
ATOM 708 N N . PRO A 1 88 ? 17.594 6.676 7.434 1 91.81 88 PRO A N 1
ATOM 709 C CA . PRO A 1 88 ? 17.234 5.254 7.461 1 91.81 88 PRO A CA 1
ATOM 710 C C . PRO A 1 88 ? 15.867 4.977 6.84 1 91.81 88 PRO A C 1
ATOM 712 O O . PRO A 1 88 ? 15.531 3.824 6.559 1 91.81 88 PRO A O 1
ATOM 715 N N . ASP A 1 89 ? 15.102 6.055 6.539 1 91.06 89 ASP A N 1
ATOM 716 C CA . ASP A 1 89 ? 13.727 5.875 6.078 1 91.06 89 ASP A CA 1
ATOM 717 C C . ASP A 1 89 ? 13.648 5.918 4.555 1 91.06 89 ASP A C 1
ATOM 719 O O . ASP A 1 89 ? 12.562 6.07 3.99 1 91.06 89 ASP A O 1
ATOM 723 N N . LEU A 1 90 ? 14.68 5.82 3.914 1 93.69 90 LEU A N 1
ATOM 724 C CA . LEU A 1 90 ? 14.742 6.074 2.479 1 93.69 90 LEU A CA 1
ATOM 725 C C . LEU A 1 90 ? 13.656 5.297 1.742 1 93.69 90 LEU A C 1
ATOM 727 O O . LEU A 1 90 ? 12.836 5.887 1.027 1 93.69 90 LEU A O 1
ATOM 731 N N . TYR A 1 91 ? 13.516 4.051 1.937 1 90.75 91 TYR A N 1
ATOM 732 C CA . TYR A 1 91 ? 12.617 3.262 1.104 1 90.75 91 TYR A CA 1
ATOM 733 C C . TYR A 1 91 ? 11.18 3.359 1.606 1 90.75 91 TYR A C 1
ATOM 735 O O . TYR A 1 91 ? 10.234 3.123 0.852 1 90.75 91 TYR A O 1
ATOM 743 N N . ASP A 1 92 ? 10.992 3.682 2.861 1 92 92 ASP A N 1
ATOM 744 C CA . ASP A 1 92 ? 9.664 4.066 3.314 1 92 92 ASP A CA 1
ATOM 745 C C . ASP A 1 92 ? 9.203 5.359 2.645 1 92 92 ASP A C 1
ATOM 747 O O . ASP A 1 92 ? 8.039 5.5 2.281 1 92 92 ASP A O 1
ATOM 751 N N . VAL A 1 93 ? 10.18 6.23 2.52 1 96.06 93 VAL A N 1
ATOM 752 C CA . VAL A 1 93 ? 9.906 7.488 1.828 1 96.06 93 VAL A CA 1
ATOM 753 C C . VAL A 1 93 ? 9.586 7.211 0.361 1 96.06 93 VAL A C 1
ATOM 755 O O . VAL A 1 93 ? 8.633 7.773 -0.188 1 96.06 93 VAL A O 1
ATOM 758 N N . VAL A 1 94 ? 10.359 6.344 -0.25 1 94.75 94 VAL A N 1
ATOM 759 C CA . VAL A 1 94 ? 10.133 5.977 -1.645 1 94.75 94 VAL A CA 1
ATOM 760 C C . VAL A 1 94 ? 8.711 5.453 -1.817 1 94.75 94 VAL A C 1
ATOM 762 O O . VAL A 1 94 ? 8.008 5.836 -2.758 1 94.75 94 VAL A O 1
ATOM 765 N N . ARG A 1 95 ? 8.266 4.676 -0.963 1 92.44 95 ARG A N 1
ATOM 766 C CA . ARG A 1 95 ? 6.918 4.117 -1.021 1 92.44 95 ARG A CA 1
ATOM 767 C C . ARG A 1 95 ? 5.863 5.215 -0.905 1 92.44 95 ARG A C 1
ATOM 769 O O . ARG A 1 95 ? 4.887 5.227 -1.655 1 92.44 95 ARG A O 1
ATOM 776 N N . THR A 1 96 ? 6.078 6.066 0.028 1 94.88 96 THR A N 1
ATOM 777 C CA . THR A 1 96 ? 5.137 7.168 0.231 1 94.88 96 THR A CA 1
ATOM 778 C C . THR A 1 96 ? 5.094 8.07 -0.996 1 94.88 96 THR A C 1
ATOM 780 O O . THR A 1 96 ? 4.016 8.453 -1.455 1 94.88 96 THR A O 1
ATOM 783 N N . VAL A 1 97 ? 6.25 8.391 -1.488 1 96.25 97 VAL A N 1
ATOM 784 C CA . VAL A 1 97 ? 6.348 9.234 -2.68 1 96.25 97 VAL A CA 1
ATOM 785 C C . VAL A 1 97 ? 5.609 8.562 -3.84 1 96.25 97 VAL A C 1
ATOM 787 O O . VAL A 1 97 ? 4.871 9.227 -4.574 1 96.25 97 VAL A O 1
ATOM 790 N N . LYS A 1 98 ? 5.797 7.301 -3.975 1 94.5 98 LYS A N 1
ATOM 791 C CA . LYS A 1 98 ? 5.145 6.582 -5.066 1 94.5 98 LYS A CA 1
ATOM 792 C C . LYS A 1 98 ? 3.625 6.691 -4.961 1 94.5 98 LYS A C 1
ATOM 794 O O . LYS A 1 98 ? 2.943 6.914 -5.965 1 94.5 98 LYS A O 1
ATOM 799 N N . VAL A 1 99 ? 3.111 6.535 -3.807 1 93.62 99 VAL A N 1
ATOM 800 C CA . VAL A 1 99 ? 1.674 6.652 -3.592 1 93.62 99 VAL A CA 1
ATOM 801 C C . VAL A 1 99 ? 1.206 8.055 -3.977 1 93.62 99 VAL A C 1
ATOM 803 O O . VAL A 1 99 ? 0.227 8.211 -4.711 1 93.62 99 VAL A O 1
ATOM 806 N N . MET A 1 100 ? 1.897 9.047 -3.525 1 96.44 100 MET A N 1
ATOM 807 C CA . MET A 1 100 ? 1.517 10.43 -3.803 1 96.44 100 MET A CA 1
ATOM 808 C C . MET A 1 100 ? 1.639 10.734 -5.289 1 96.44 100 MET A C 1
ATOM 810 O O . MET A 1 100 ? 0.823 11.477 -5.844 1 96.44 100 MET A O 1
ATOM 814 N N . GLU A 1 101 ? 2.695 10.188 -5.918 1 94.5 101 GLU A N 1
ATOM 815 C CA . GLU A 1 101 ? 2.861 10.352 -7.355 1 94.5 101 GLU A CA 1
ATOM 816 C C . GLU A 1 101 ? 1.715 9.695 -8.125 1 94.5 101 GLU A C 1
ATOM 818 O O . GLU A 1 101 ? 1.101 10.328 -8.992 1 94.5 101 GLU A O 1
ATOM 823 N N . ASP A 1 102 ? 1.343 8.531 -7.742 1 93.19 102 ASP A N 1
ATOM 824 C CA . ASP A 1 102 ? 0.297 7.777 -8.43 1 93.19 102 ASP A CA 1
ATOM 825 C C . ASP A 1 102 ? -1.056 8.477 -8.297 1 93.19 102 ASP A C 1
ATOM 827 O O . ASP A 1 102 ? -1.834 8.508 -9.258 1 93.19 102 ASP A O 1
ATOM 831 N N . ARG A 1 103 ? -1.303 8.977 -7.094 1 96.06 103 ARG A N 1
ATOM 832 C CA . ARG A 1 103 ? -2.637 9.484 -6.793 1 96.06 103 ARG A CA 1
ATOM 833 C C . ARG A 1 103 ? -2.785 10.938 -7.246 1 96.06 103 ARG A C 1
ATOM 835 O O . ARG A 1 103 ? -3.893 11.391 -7.539 1 96.06 103 ARG A O 1
ATOM 842 N N . PHE A 1 104 ? -1.706 11.648 -7.375 1 95.88 104 PHE A N 1
ATOM 843 C CA . PHE A 1 104 ? -1.832 13.086 -7.586 1 95.88 104 PHE A CA 1
ATOM 844 C C . PHE A 1 104 ? -0.721 13.594 -8.492 1 95.88 104 PHE A C 1
ATOM 846 O O . PHE A 1 104 ? -0.987 14.078 -9.602 1 95.88 104 PHE A O 1
ATOM 853 N N . ASN A 1 105 ? 0.576 13.391 -8.148 1 96.38 105 ASN A N 1
ATOM 854 C CA . ASN A 1 105 ? 1.61 14.32 -8.578 1 96.38 105 ASN A CA 1
ATOM 855 C C . ASN A 1 105 ? 2.246 13.883 -9.891 1 96.38 105 ASN A C 1
ATOM 857 O O . ASN A 1 105 ? 2.961 14.656 -10.531 1 96.38 105 ASN A O 1
ATOM 861 N N . LEU A 1 106 ? 1.952 12.625 -10.289 1 91.38 106 LEU A N 1
ATOM 862 C CA . LEU A 1 106 ? 2.398 12.25 -11.625 1 91.38 106 LEU A CA 1
ATOM 863 C C . LEU A 1 106 ? 1.742 13.125 -12.68 1 91.38 106 LEU A C 1
ATOM 865 O O . LEU A 1 106 ? 2.338 13.398 -13.727 1 91.38 106 LEU A O 1
ATOM 869 N N . HIS A 1 107 ? 0.609 13.586 -12.383 1 90.06 107 HIS A N 1
ATOM 870 C CA . HIS A 1 107 ? -0.154 14.406 -13.32 1 90.06 107 HIS A CA 1
ATOM 871 C C . HIS A 1 107 ? 0.361 15.836 -13.344 1 90.06 107 HIS A C 1
ATOM 873 O O . HIS A 1 107 ? 0.4 16.469 -14.406 1 90.06 107 HIS A O 1
ATOM 879 N N . TYR A 1 108 ? 0.82 16.359 -12.211 1 94.62 108 TYR A N 1
ATOM 880 C CA . TYR A 1 108 ? 1.033 17.797 -12.133 1 94.62 108 TYR A CA 1
ATOM 881 C C . TYR A 1 108 ? 2.516 18.125 -11.992 1 94.62 108 TYR A C 1
ATOM 883 O O . TYR A 1 108 ? 2.932 19.25 -12.234 1 94.62 108 TYR A O 1
ATOM 891 N N . ASN A 1 109 ? 3.314 17.188 -11.523 1 95.25 109 ASN A N 1
ATOM 892 C CA . ASN A 1 109 ? 4.77 17.281 -11.484 1 95.25 109 ASN A CA 1
ATOM 893 C C . ASN A 1 109 ? 5.234 18.406 -10.57 1 95.25 109 ASN A C 1
ATOM 895 O O . ASN A 1 109 ? 6.133 19.172 -10.93 1 95.25 109 ASN A O 1
ATOM 899 N N . TYR A 1 110 ? 4.594 18.594 -9.453 1 96.94 110 TYR A N 1
ATOM 900 C CA . TYR A 1 110 ? 5.07 19.578 -8.477 1 96.94 110 TYR A CA 1
ATOM 901 C C . TYR A 1 110 ? 6.363 19.094 -7.824 1 96.94 110 TYR A C 1
ATOM 903 O O . TYR A 1 110 ? 6.645 17.906 -7.785 1 96.94 110 TYR A O 1
ATOM 911 N N . ASP A 1 111 ? 7.121 20.016 -7.301 1 95.88 111 ASP A N 1
ATOM 912 C CA . ASP A 1 111 ? 8.391 19.734 -6.645 1 95.88 111 ASP A CA 1
ATOM 913 C C . ASP A 1 111 ? 8.172 19.047 -5.301 1 95.88 111 ASP A C 1
ATOM 915 O O . ASP A 1 111 ? 7.133 19.219 -4.664 1 95.88 111 ASP A O 1
ATOM 919 N N . TRP A 1 112 ? 9.164 18.219 -5.004 1 96.94 112 TRP A N 1
ATOM 920 C CA . TRP A 1 112 ? 9.266 17.641 -3.67 1 96.94 112 TRP A CA 1
ATOM 921 C C . TRP A 1 112 ? 10.375 18.312 -2.863 1 96.94 112 TRP A C 1
ATOM 923 O O . TRP A 1 112 ? 11.469 18.547 -3.379 1 96.94 112 TRP A O 1
ATOM 933 N N . VAL A 1 113 ? 10.062 18.656 -1.647 1 97.06 113 VAL A N 1
ATOM 934 C CA . VAL A 1 113 ? 11.078 19.141 -0.723 1 97.06 113 VAL A CA 1
ATOM 935 C C . VAL A 1 113 ? 11.234 18.172 0.442 1 97.06 113 VAL A C 1
ATOM 937 O O . VAL A 1 113 ? 10.281 17.922 1.187 1 97.06 113 VAL A O 1
ATOM 940 N N . PHE A 1 114 ? 12.43 17.625 0.565 1 96.31 114 PHE A N 1
ATOM 941 C CA . PHE A 1 114 ? 12.766 16.719 1.654 1 96.31 114 PHE A CA 1
ATOM 942 C C . PHE A 1 114 ? 13.672 17.391 2.668 1 96.31 114 PHE A C 1
ATOM 944 O O . PHE A 1 114 ? 14.727 17.938 2.305 1 96.31 114 PHE A O 1
ATOM 951 N N . ILE A 1 115 ? 13.25 17.359 3.953 1 95.12 115 ILE A N 1
ATOM 952 C CA . ILE A 1 115 ? 14 18.062 4.988 1 95.12 115 ILE A CA 1
ATOM 953 C C . ILE A 1 115 ? 14.391 17.078 6.094 1 95.12 115 ILE A C 1
ATOM 955 O O . ILE A 1 115 ? 13.57 16.281 6.535 1 95.12 115 ILE A O 1
ATOM 959 N N . ASN A 1 116 ? 15.594 17.094 6.48 1 92.69 116 ASN A N 1
ATOM 960 C CA . ASN A 1 116 ? 16.125 16.297 7.582 1 92.69 116 ASN A CA 1
ATOM 961 C C . ASN A 1 116 ? 16.875 17.156 8.586 1 92.69 116 ASN A C 1
ATOM 963 O O . ASN A 1 116 ? 17.359 18.234 8.25 1 92.69 116 ASN A O 1
ATOM 967 N N . ASN A 1 117 ? 16.906 16.656 9.82 1 89.19 117 ASN A N 1
ATOM 968 C CA . ASN A 1 117 ? 17.672 17.391 10.82 1 89.19 117 ASN A CA 1
ATOM 969 C C . ASN A 1 117 ? 19.172 17.109 10.68 1 89.19 117 ASN A C 1
ATOM 971 O O . ASN A 1 117 ? 19.984 17.719 11.375 1 89.19 117 ASN A O 1
ATOM 975 N N . LYS A 1 118 ? 19.578 16.203 9.852 1 88.56 118 LYS A N 1
ATOM 976 C CA . LYS A 1 118 ? 20.953 15.93 9.438 1 88.56 118 LYS A CA 1
ATOM 977 C C . LYS A 1 118 ? 21.062 15.914 7.91 1 88.56 118 LYS A C 1
ATOM 979 O O . LYS A 1 118 ? 20.062 15.758 7.211 1 88.56 118 LYS A O 1
ATOM 984 N N . PRO A 1 119 ? 22.297 16.094 7.449 1 89.81 119 PRO A N 1
ATOM 985 C CA . PRO A 1 119 ? 22.438 16 5.992 1 89.81 119 PRO A CA 1
ATOM 986 C C . PRO A 1 119 ? 21.969 14.664 5.434 1 89.81 119 PRO A C 1
ATOM 988 O O . PRO A 1 119 ? 22.25 13.609 6.02 1 89.81 119 PRO A O 1
ATOM 991 N N . LEU A 1 120 ? 21.281 14.711 4.344 1 92 120 LEU A N 1
ATOM 992 C CA . LEU A 1 120 ? 20.797 13.5 3.697 1 92 120 LEU A CA 1
ATOM 993 C C . LEU A 1 120 ? 21.906 12.812 2.91 1 92 120 LEU A C 1
ATOM 995 O O . LEU A 1 120 ? 22.781 13.484 2.348 1 92 120 LEU A O 1
ATOM 999 N N . SER A 1 121 ? 21.938 11.531 2.887 1 91.25 121 SER A N 1
ATOM 1000 C CA . SER A 1 121 ? 22.969 10.75 2.209 1 91.25 121 SER A CA 1
ATOM 1001 C C . SER A 1 121 ? 22.875 10.906 0.696 1 91.25 121 SER A C 1
ATOM 1003 O O . SER A 1 121 ? 21.828 11.297 0.168 1 91.25 121 SER A O 1
ATOM 1005 N N . ASP A 1 122 ? 23.938 10.617 -0.008 1 88.62 122 ASP A N 1
ATOM 1006 C CA . ASP A 1 122 ? 23.969 10.648 -1.468 1 88.62 122 ASP A CA 1
ATOM 1007 C C . ASP A 1 122 ? 22.953 9.672 -2.059 1 88.62 122 ASP A C 1
ATOM 1009 O O . ASP A 1 122 ? 22.297 9.977 -3.061 1 88.62 122 ASP A O 1
ATOM 1013 N N . GLU A 1 123 ? 22.797 8.539 -1.438 1 87.75 123 GLU A N 1
ATOM 1014 C CA . GLU A 1 123 ? 21.828 7.559 -1.912 1 87.75 123 GLU A CA 1
ATOM 1015 C C . GLU A 1 123 ? 20.406 8.102 -1.818 1 87.75 123 GLU A C 1
ATOM 1017 O O . GLU A 1 123 ? 19.609 7.941 -2.746 1 87.75 123 GLU A O 1
ATOM 1022 N N . PHE A 1 124 ? 20.188 8.711 -0.693 1 92.69 124 PHE A N 1
ATOM 1023 C CA . PHE A 1 124 ? 18.859 9.289 -0.48 1 92.69 124 PHE A CA 1
ATOM 1024 C C . PHE A 1 124 ? 18.531 10.281 -1.582 1 92.69 124 PHE A C 1
ATOM 1026 O O . PHE A 1 124 ? 17.469 10.195 -2.207 1 92.69 124 PHE A O 1
ATOM 1033 N N . LYS A 1 125 ? 19.422 11.148 -1.853 1 90.62 125 LYS A N 1
ATOM 1034 C CA . LYS A 1 125 ? 19.234 12.211 -2.842 1 90.62 125 LYS A CA 1
ATOM 1035 C C . LYS A 1 125 ? 19.141 11.633 -4.25 1 90.62 125 LYS A C 1
ATOM 1037 O O . LYS A 1 125 ? 18.297 12.047 -5.039 1 90.62 125 LYS A O 1
ATOM 1042 N N . TYR A 1 126 ? 19.953 10.727 -4.504 1 87.5 126 TYR A N 1
ATOM 1043 C CA . TYR A 1 126 ? 20 10.125 -5.836 1 87.5 126 TYR A CA 1
ATOM 1044 C C . TYR A 1 126 ? 18.703 9.391 -6.141 1 87.5 126 TYR A C 1
ATOM 1046 O O . TYR A 1 126 ? 18.078 9.625 -7.176 1 87.5 126 TYR A O 1
ATOM 1054 N N . VAL A 1 127 ? 18.266 8.523 -5.254 1 89.44 127 VAL A N 1
ATOM 1055 C CA . VAL A 1 127 ? 17.078 7.691 -5.469 1 89.44 127 VAL A CA 1
ATOM 1056 C C . VAL A 1 127 ? 15.844 8.57 -5.602 1 89.44 127 VAL A C 1
ATOM 1058 O O . VAL A 1 127 ? 15.094 8.453 -6.574 1 89.44 127 VAL A O 1
ATOM 1061 N N . LEU A 1 128 ? 15.695 9.477 -4.691 1 92.19 128 LEU A N 1
ATOM 1062 C CA . LEU A 1 128 ? 14.5 10.312 -4.734 1 92.19 128 LEU A CA 1
ATOM 1063 C C . LEU A 1 128 ? 14.562 11.297 -5.898 1 92.19 128 LEU A C 1
ATOM 1065 O O . LEU A 1 128 ? 13.539 11.602 -6.516 1 92.19 128 LEU A O 1
ATOM 1069 N N . GLY A 1 129 ? 15.727 11.766 -6.191 1 87.88 129 GLY A N 1
ATOM 1070 C CA . GLY A 1 129 ? 15.875 12.633 -7.348 1 87.88 129 GLY A CA 1
ATOM 1071 C C . GLY A 1 129 ? 15.461 11.977 -8.648 1 87.88 129 GLY A C 1
ATOM 1072 O O . GLY A 1 129 ? 14.93 12.633 -9.539 1 87.88 129 GLY A O 1
ATOM 1073 N N . GLU A 1 130 ? 15.625 10.719 -8.727 1 84.88 130 GLU A N 1
ATOM 1074 C CA . GLU A 1 130 ? 15.352 9.984 -9.953 1 84.88 130 GLU A CA 1
ATOM 1075 C C . GLU A 1 130 ? 13.883 9.602 -10.055 1 84.88 130 GLU A C 1
ATOM 1077 O O . GLU A 1 130 ? 13.32 9.523 -11.148 1 84.88 130 GLU A O 1
ATOM 1082 N N . ILE A 1 131 ? 13.266 9.43 -8.945 1 87.69 131 ILE A N 1
ATOM 1083 C CA . ILE A 1 131 ? 11.969 8.766 -9 1 87.69 131 ILE A CA 1
ATOM 1084 C C . ILE A 1 131 ? 10.852 9.805 -9.023 1 87.69 131 ILE A C 1
ATOM 1086 O O . ILE A 1 131 ? 9.773 9.562 -9.562 1 87.69 131 ILE A O 1
ATOM 1090 N N . VAL A 1 132 ? 11.062 11 -8.445 1 92.38 132 VAL A N 1
ATOM 1091 C CA . VAL A 1 132 ? 9.984 11.984 -8.375 1 92.38 132 VAL A CA 1
ATOM 1092 C C . VAL A 1 132 ? 9.727 12.57 -9.766 1 92.38 132 VAL A C 1
ATOM 1094 O O . VAL A 1 132 ? 10.641 12.656 -10.586 1 92.38 132 VAL A O 1
ATOM 1097 N N . SER A 1 133 ? 8.477 12.992 -10.016 1 91.19 133 SER A N 1
ATOM 1098 C CA . SER A 1 133 ? 8.109 13.5 -11.328 1 91.19 133 SER A CA 1
ATOM 1099 C C . SER A 1 133 ? 8.523 14.953 -11.5 1 91.19 133 SER A C 1
ATOM 1101 O O . SER A 1 133 ? 8.82 15.398 -12.609 1 91.19 133 SER A O 1
ATOM 1103 N N . GLY A 1 134 ? 8.469 15.742 -10.414 1 91.81 134 GLY A N 1
ATOM 1104 C CA . GLY A 1 134 ? 9 17.094 -10.422 1 91.81 134 GLY A CA 1
ATOM 1105 C C . GLY A 1 134 ? 10.469 17.156 -10.039 1 91.81 134 GLY A C 1
ATOM 1106 O O . GLY A 1 134 ? 11.25 16.266 -10.391 1 91.81 134 GLY A O 1
ATOM 1107 N N . LYS A 1 135 ? 10.797 18.188 -9.398 1 90.94 135 LYS A N 1
ATOM 1108 C CA . LYS A 1 135 ? 12.156 18.312 -8.875 1 90.94 135 LYS A CA 1
ATOM 1109 C C . LYS A 1 135 ? 12.219 17.922 -7.402 1 90.94 135 LYS A C 1
ATOM 1111 O O . LYS A 1 135 ? 11.305 18.219 -6.629 1 90.94 135 LYS A O 1
ATOM 1116 N N . ALA A 1 136 ? 13.281 17.219 -7.09 1 93.25 136 ALA A N 1
ATOM 1117 C CA . ALA A 1 136 ? 13.555 16.906 -5.691 1 93.25 136 ALA A CA 1
ATOM 1118 C C . ALA A 1 136 ? 14.539 17.906 -5.086 1 93.25 136 ALA A C 1
ATOM 1120 O O . ALA A 1 136 ? 15.648 18.078 -5.602 1 93.25 136 ALA A O 1
ATOM 1121 N N . LYS A 1 137 ? 14.086 18.531 -4.102 1 94.06 137 LYS A N 1
ATOM 1122 C CA . LYS A 1 137 ? 14.945 19.438 -3.352 1 94.06 137 LYS A CA 1
ATOM 1123 C C . LYS A 1 137 ? 15.211 18.922 -1.943 1 94.06 137 LYS A C 1
ATOM 1125 O O . LYS A 1 137 ? 14.336 18.297 -1.332 1 94.06 137 LYS A O 1
ATOM 1130 N N . PHE A 1 138 ? 16.422 19.156 -1.488 1 93.31 138 PHE A N 1
ATOM 1131 C CA . PHE A 1 138 ? 16.859 18.594 -0.209 1 93.31 138 PHE A CA 1
ATOM 1132 C C . PHE A 1 138 ? 17.391 19.688 0.7 1 93.31 138 PHE A C 1
ATOM 1134 O O . PHE A 1 138 ? 18.109 20.594 0.241 1 93.31 138 PHE A O 1
ATOM 1141 N N . ALA A 1 139 ? 17 19.641 1.978 1 92.75 139 ALA A N 1
ATOM 1142 C CA . ALA A 1 139 ? 17.453 20.656 2.926 1 92.75 139 ALA A CA 1
ATOM 1143 C C . ALA A 1 139 ? 17.719 20.047 4.297 1 92.75 139 ALA A C 1
ATOM 1145 O O . ALA A 1 139 ? 17.219 18.969 4.609 1 92.75 139 ALA A O 1
ATOM 1146 N N . THR A 1 140 ? 18.547 20.719 5.008 1 91.62 140 THR A N 1
ATOM 1147 C CA . THR A 1 140 ? 18.797 20.406 6.414 1 91.62 140 THR A CA 1
ATOM 1148 C C . THR A 1 140 ? 18.25 21.5 7.316 1 91.62 140 THR A C 1
ATOM 1150 O O . THR A 1 140 ? 18.344 22.688 6.992 1 91.62 140 THR A O 1
ATOM 1153 N N . VAL A 1 141 ? 17.703 21.078 8.414 1 90.69 141 VAL A N 1
ATOM 1154 C CA . VAL A 1 141 ? 17.203 22.047 9.391 1 90.69 141 VAL A CA 1
ATOM 1155 C C . VAL A 1 141 ? 18.344 22.906 9.906 1 90.69 141 VAL A C 1
ATOM 1157 O O . VAL A 1 141 ? 19.406 22.391 10.25 1 90.69 141 VAL A O 1
ATOM 1160 N N . PRO A 1 142 ? 18.094 24.203 9.93 1 86.69 142 PRO A N 1
ATOM 1161 C CA . PRO A 1 142 ? 19.141 25.047 10.5 1 86.69 142 PRO A CA 1
ATOM 1162 C C . PRO A 1 142 ? 19.453 24.703 11.953 1 86.69 142 PRO A C 1
ATOM 1164 O O . PRO A 1 142 ? 18.562 24.312 12.711 1 86.69 142 PRO A O 1
ATOM 1167 N N . GLU A 1 143 ? 20.703 24.984 12.234 1 78.56 143 GLU A N 1
ATOM 1168 C CA . GLU A 1 143 ? 21.188 24.656 13.57 1 78.56 143 GLU A CA 1
ATOM 1169 C C . GLU A 1 143 ? 20.375 25.391 14.641 1 78.56 143 GLU A C 1
ATOM 1171 O O . GLU A 1 143 ? 20.047 26.578 14.484 1 78.56 143 GLU A O 1
ATOM 1176 N N . GLY A 1 144 ? 19.953 24.797 15.664 1 82.12 144 GLY A N 1
ATOM 1177 C CA . GLY A 1 144 ? 19.281 25.422 16.797 1 82.12 144 GLY A CA 1
ATOM 1178 C C . GLY A 1 144 ? 17.766 25.344 16.703 1 82.12 144 GLY A C 1
ATOM 1179 O O . GLY A 1 144 ? 17.078 25.531 17.719 1 82.12 144 GLY A O 1
ATOM 1180 N N . GLN A 1 145 ? 17.297 25.141 15.531 1 88.06 145 GLN A N 1
ATOM 1181 C CA . GLN A 1 145 ? 15.852 25.156 15.375 1 88.06 145 GLN A CA 1
ATOM 1182 C C . GLN A 1 145 ? 15.25 23.797 15.719 1 88.06 145 GLN A C 1
ATOM 1184 O O . GLN A 1 145 ? 14.039 23.688 15.938 1 88.06 145 GLN A O 1
ATOM 1189 N N . PHE A 1 146 ? 16.094 22.781 15.711 1 88.44 146 PHE A N 1
ATOM 1190 C CA . PHE A 1 146 ? 15.656 21.422 16.031 1 88.44 146 PHE A CA 1
ATOM 1191 C C . PHE A 1 146 ? 16.344 20.922 17.297 1 88.44 146 PHE A C 1
ATOM 1193 O O . PHE A 1 146 ? 16.953 19.844 17.297 1 88.44 146 PHE A O 1
ATOM 1200 N N . ALA A 1 147 ? 16.266 21.75 18.281 1 87.81 147 ALA A N 1
ATOM 1201 C CA . ALA A 1 147 ? 16.875 21.453 19.578 1 87.81 147 ALA A CA 1
ATOM 1202 C C . ALA A 1 147 ? 16.109 22.109 20.703 1 87.81 147 ALA A C 1
ATOM 1204 O O . ALA A 1 147 ? 15.367 23.078 20.484 1 87.81 147 ALA A O 1
ATOM 1205 N N . GLU A 1 148 ? 16.328 21.5 21.828 1 89.25 148 GLU A N 1
ATOM 1206 C CA . GLU A 1 148 ? 15.789 22.141 23.031 1 89.25 148 GLU A CA 1
ATOM 1207 C C . GLU A 1 148 ? 16.391 23.516 23.25 1 89.25 148 GLU A C 1
ATOM 1209 O O . GLU A 1 148 ? 17.625 23.672 23.266 1 89.25 148 GLU A O 1
ATOM 1214 N N . PRO A 1 149 ? 15.516 24.5 23.375 1 90 149 PRO A N 1
ATOM 1215 C CA . PRO A 1 149 ? 16.047 25.859 23.578 1 90 149 PRO A CA 1
ATOM 1216 C C . PRO A 1 149 ? 16.766 26.016 24.922 1 90 149 PRO A C 1
ATOM 1218 O O . PRO A 1 149 ? 16.531 25.234 25.844 1 90 149 PRO A O 1
ATOM 1221 N N . GLU A 1 150 ? 17.547 27.078 24.984 1 88.06 150 GLU A N 1
ATOM 1222 C CA . GLU A 1 150 ? 18.328 27.344 26.188 1 88.06 150 GLU A CA 1
ATOM 1223 C C . GLU A 1 150 ? 17.422 27.734 27.344 1 88.06 150 GLU A C 1
ATOM 1225 O O . GLU A 1 150 ? 17.766 27.5 28.516 1 88.06 150 GLU A O 1
ATOM 1230 N N . SER A 1 151 ? 16.281 28.172 27.078 1 91.19 151 SER A N 1
ATOM 1231 C CA . SER A 1 151 ? 15.359 28.641 28.109 1 91.19 151 SER A CA 1
ATOM 1232 C C . SER A 1 151 ? 14.695 27.469 28.812 1 91.19 151 SER A C 1
ATOM 1234 O O . SER A 1 151 ? 14.07 27.656 29.875 1 91.19 151 SER A O 1
ATOM 1236 N N . VAL A 1 152 ? 14.836 26.312 28.312 1 94.19 152 VAL A N 1
ATOM 1237 C CA . VAL A 1 152 ? 14.18 25.141 28.875 1 94.19 152 VAL A CA 1
ATOM 1238 C C . VAL A 1 152 ? 14.984 24.625 30.062 1 94.19 152 VAL A C 1
ATOM 1240 O O . VAL A 1 152 ? 16.203 24.484 29.984 1 94.19 152 VAL A O 1
ATOM 1243 N N . ASP A 1 153 ? 14.352 24.469 31.156 1 94.94 153 ASP A N 1
ATOM 1244 C CA . ASP A 1 153 ? 14.922 23.734 32.281 1 94.94 153 ASP A CA 1
ATOM 1245 C C . ASP A 1 153 ? 15.008 22.234 31.953 1 94.94 153 ASP A C 1
ATOM 1247 O O . ASP A 1 153 ? 14 21.531 31.984 1 94.94 153 ASP A O 1
ATOM 1251 N N . LYS A 1 154 ? 16.219 21.797 31.797 1 91.69 154 LYS A N 1
ATOM 1252 C CA . LYS A 1 154 ? 16.438 20.438 31.312 1 91.69 154 LYS A CA 1
ATOM 1253 C C . LYS A 1 154 ? 15.969 19.406 32.312 1 91.69 154 LYS A C 1
ATOM 1255 O O . LYS A 1 154 ? 15.445 18.344 31.953 1 91.69 154 LYS A O 1
ATOM 1260 N N . ALA A 1 155 ? 16.125 19.719 33.531 1 93.62 155 ALA A N 1
ATOM 1261 C CA . ALA A 1 155 ? 15.711 18.797 34.562 1 93.62 155 ALA A CA 1
ATOM 1262 C C . ALA A 1 155 ? 14.188 18.672 34.625 1 93.62 155 ALA A C 1
ATOM 1264 O O . ALA A 1 155 ? 13.656 17.562 34.75 1 93.62 155 ALA A O 1
ATOM 1265 N N . LYS A 1 156 ? 13.562 19.812 34.531 1 93.56 156 LYS A N 1
ATOM 1266 C CA . LYS A 1 156 ? 12.102 19.812 34.531 1 93.56 156 LYS A CA 1
ATOM 1267 C C . LYS A 1 156 ? 11.57 19.078 33.281 1 93.56 156 LYS A C 1
ATOM 1269 O O . LYS A 1 156 ? 10.641 18.281 33.406 1 93.56 156 LYS A O 1
ATOM 1274 N N . ALA A 1 157 ? 12.156 19.344 32.188 1 93.5 157 ALA A N 1
ATOM 1275 C CA . ALA A 1 157 ? 11.742 18.703 30.938 1 93.5 157 ALA A CA 1
ATOM 1276 C C . ALA A 1 157 ? 11.93 17.188 31.016 1 93.5 157 ALA A C 1
ATOM 1278 O O . ALA A 1 157 ? 11.055 16.422 30.578 1 93.5 157 ALA A O 1
ATOM 1279 N N . LEU A 1 158 ? 13.008 16.75 31.562 1 91.88 158 LEU A N 1
ATOM 1280 C CA . LEU A 1 158 ? 13.289 15.32 31.703 1 91.88 158 LEU A CA 1
ATOM 1281 C C . LEU A 1 158 ? 12.266 14.656 32.625 1 91.88 158 LEU A C 1
ATOM 1283 O O . LEU A 1 158 ? 11.781 13.562 32.312 1 91.88 158 LEU A O 1
ATOM 1287 N N . LYS A 1 159 ? 12 15.305 33.688 1 92.19 159 LYS A N 1
ATOM 1288 C CA . LYS A 1 159 ? 11.039 14.766 34.656 1 92.19 159 LYS A CA 1
ATOM 1289 C C . LYS A 1 159 ? 9.672 14.57 34 1 92.19 159 LYS A C 1
ATOM 1291 O O . LYS A 1 159 ? 9 13.562 34.25 1 92.19 159 LYS A O 1
ATOM 1296 N N . VAL A 1 160 ? 9.281 15.492 33.25 1 91.44 160 VAL A N 1
ATOM 1297 C CA . VAL A 1 160 ? 7.992 15.422 32.562 1 91.44 160 VAL A CA 1
ATOM 1298 C C . VAL A 1 160 ? 7.977 14.242 31.609 1 91.44 160 VAL A C 1
ATOM 1300 O O . VAL A 1 160 ? 7.004 13.492 31.547 1 91.44 160 VAL A O 1
ATOM 1303 N N . ARG A 1 161 ? 9.031 14.047 30.828 1 91.06 161 ARG A N 1
ATOM 1304 C CA . ARG A 1 161 ? 9.117 12.922 29.906 1 91.06 161 ARG A CA 1
ATOM 1305 C C . ARG A 1 161 ? 9.031 11.594 30.641 1 91.06 161 ARG A C 1
ATOM 1307 O O . ARG A 1 161 ? 8.312 10.688 30.219 1 91.06 161 ARG A O 1
ATOM 1314 N N . GLU A 1 162 ? 9.656 11.547 31.766 1 90.25 162 GLU A N 1
ATOM 1315 C CA . GLU A 1 162 ? 9.648 10.32 32.562 1 90.25 162 GLU A CA 1
ATOM 1316 C C . GLU A 1 162 ? 8.258 10.039 33.125 1 90.25 162 GLU A C 1
ATOM 1318 O O . GLU A 1 162 ? 7.801 8.891 33.094 1 90.25 162 GLU A O 1
ATOM 1323 N N . GLN A 1 163 ? 7.645 11.062 33.594 1 90.69 163 GLN A N 1
ATOM 1324 C CA . GLN A 1 163 ? 6.301 10.922 34.156 1 90.69 163 GLN A CA 1
ATOM 1325 C C . GLN A 1 163 ? 5.32 10.445 33.062 1 90.69 163 GLN A C 1
ATOM 1327 O O . GLN A 1 163 ? 4.473 9.586 33.344 1 90.69 163 GLN A O 1
ATOM 1332 N N . MET A 1 164 ? 5.449 10.953 31.953 1 88.81 164 MET A N 1
ATOM 1333 C CA . MET A 1 164 ? 4.547 10.578 30.859 1 88.81 164 MET A CA 1
ATOM 1334 C C . MET A 1 164 ? 4.832 9.156 30.391 1 88.81 164 MET A C 1
ATOM 1336 O O . MET A 1 164 ? 3.912 8.43 30.016 1 88.81 164 MET A O 1
ATOM 1340 N N . MET A 1 165 ? 6.066 8.789 30.391 1 87.44 165 MET A N 1
ATOM 1341 C CA . MET A 1 165 ? 6.43 7.414 30.062 1 87.44 165 MET A CA 1
ATOM 1342 C C . MET A 1 165 ? 5.828 6.434 31.062 1 87.44 165 MET A C 1
ATOM 1344 O O . MET A 1 165 ? 5.379 5.352 30.688 1 87.44 165 MET A O 1
ATOM 1348 N N . GLU A 1 166 ? 5.797 6.832 32.25 1 86.81 166 GLU A N 1
ATOM 1349 C CA . GLU A 1 166 ? 5.277 5.984 33.312 1 86.81 166 GLU A CA 1
ATOM 1350 C C . GLU A 1 166 ? 3.789 5.707 33.125 1 86.81 166 GLU A C 1
ATOM 1352 O O . GLU A 1 166 ? 3.301 4.633 33.5 1 86.81 166 GLU A O 1
ATOM 1357 N N . ILE A 1 167 ? 3.139 6.613 32.531 1 84.56 167 ILE A N 1
ATOM 1358 C CA . ILE A 1 167 ? 1.707 6.414 32.344 1 84.56 167 ILE A CA 1
ATOM 1359 C C . ILE A 1 167 ? 1.427 6.004 30.906 1 84.56 167 ILE A C 1
ATOM 1361 O O . ILE A 1 167 ? 0.298 6.129 30.438 1 84.56 167 ILE A O 1
ATOM 1365 N N . ASN A 1 168 ? 2.361 5.719 30.078 1 80.88 168 ASN A N 1
ATOM 1366 C CA . ASN A 1 168 ? 2.326 5.066 28.766 1 80.88 168 ASN A CA 1
ATOM 1367 C C . ASN A 1 168 ? 1.774 5.996 27.703 1 80.88 168 ASN A C 1
ATOM 1369 O O . ASN A 1 168 ? 0.991 5.574 26.844 1 80.88 168 ASN A O 1
ATOM 1373 N N . ILE A 1 169 ? 2.15 7.152 27.828 1 77.44 169 ILE A N 1
ATOM 1374 C CA . ILE A 1 169 ? 1.85 8.07 26.734 1 77.44 169 ILE A CA 1
ATOM 1375 C C . ILE A 1 169 ? 2.805 7.812 25.562 1 77.44 169 ILE A C 1
ATOM 1377 O O . ILE A 1 169 ? 4.023 7.859 25.734 1 77.44 169 ILE A O 1
ATOM 1381 N N . PRO A 1 170 ? 2.16 7.562 24.375 1 71.44 170 PRO A N 1
ATOM 1382 C CA . PRO A 1 170 ? 3.008 7.199 23.234 1 71.44 170 PRO A CA 1
ATOM 1383 C C . PRO A 1 170 ? 4.035 8.273 22.906 1 71.44 170 PRO A C 1
ATOM 1385 O O . PRO A 1 170 ? 3.732 9.469 22.984 1 71.44 170 PRO A O 1
ATOM 1388 N N . THR A 1 171 ? 5.262 7.852 22.516 1 68.12 171 THR A N 1
ATOM 1389 C CA . THR A 1 171 ? 6.371 8.648 22 1 68.12 171 THR A CA 1
ATOM 1390 C C . THR A 1 171 ? 6.809 9.688 23.031 1 68.12 171 THR A C 1
ATOM 1392 O O . THR A 1 171 ? 7.535 10.625 22.703 1 68.12 171 THR A O 1
ATOM 1395 N N . SER A 1 172 ? 6.352 9.578 24.25 1 74.44 172 SER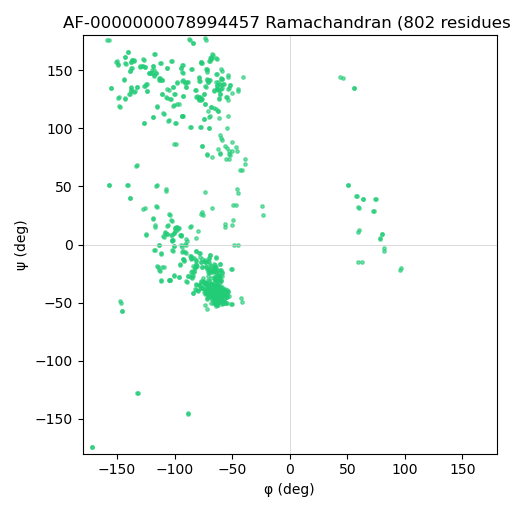 A N 1
ATOM 1396 C CA . SER A 1 172 ? 6.57 10.633 25.234 1 74.44 172 SER A CA 1
ATOM 1397 C C . SER A 1 172 ? 8.023 10.672 25.688 1 74.44 172 SER A C 1
ATOM 1399 O O . SER A 1 172 ? 8.516 11.711 26.125 1 74.44 172 SER A O 1
ATOM 1401 N N . GLY A 1 173 ? 8.633 9.57 25.484 1 71.94 173 GLY A N 1
ATOM 1402 C CA . GLY A 1 173 ? 10 9.516 25.969 1 71.94 173 GLY A CA 1
ATOM 1403 C C . GLY A 1 173 ? 11.016 10 24.938 1 71.94 173 GLY A C 1
ATOM 1404 O O . GLY A 1 173 ? 12.203 10.117 25.25 1 71.94 173 GLY A O 1
ATOM 1405 N N . LEU A 1 174 ? 10.547 10.43 23.859 1 75.5 174 LEU A N 1
ATOM 1406 C CA . LEU A 1 174 ? 11.477 10.734 22.766 1 75.5 174 LEU A CA 1
ATOM 1407 C C . LEU A 1 174 ? 11.656 12.242 22.625 1 75.5 174 LEU A C 1
ATOM 1409 O O . LEU A 1 174 ? 10.773 12.938 22.109 1 75.5 174 LEU A O 1
ATOM 1413 N N . ALA A 1 175 ? 12.836 12.719 23.047 1 77.06 175 ALA A N 1
ATOM 1414 C CA . ALA A 1 175 ? 13.133 14.148 23.031 1 77.06 175 ALA A CA 1
ATOM 1415 C C . ALA A 1 175 ? 13.102 14.695 21.609 1 77.06 175 ALA A C 1
ATOM 1417 O O . ALA A 1 175 ? 12.68 15.836 21.391 1 77.06 175 ALA A O 1
ATOM 1418 N N . ASN A 1 176 ? 13.438 13.883 20.734 1 82.12 176 ASN A N 1
ATOM 1419 C CA . ASN A 1 176 ? 13.5 14.305 19.328 1 82.12 176 ASN A CA 1
ATOM 1420 C C . ASN A 1 176 ? 12.117 14.648 18.797 1 82.12 176 ASN A C 1
ATOM 1422 O O . ASN A 1 176 ? 11.984 15.547 17.953 1 82.12 176 ASN A O 1
ATOM 1426 N N . TYR A 1 177 ? 11.203 14.047 19.344 1 87.5 177 TYR A N 1
ATOM 1427 C CA . TYR A 1 177 ? 9.852 14.328 18.875 1 87.5 177 TYR A CA 1
ATOM 1428 C C . TYR A 1 177 ? 9.375 15.688 19.359 1 87.5 177 TYR A C 1
ATOM 1430 O O . TYR A 1 177 ? 8.617 16.375 18.672 1 87.5 177 TYR A O 1
ATOM 1438 N N . ARG A 1 178 ? 9.812 16.141 20.547 1 91.5 178 ARG A N 1
ATOM 1439 C CA . ARG A 1 178 ? 9.477 17.484 21.031 1 91.5 178 ARG A CA 1
ATOM 1440 C C . ARG A 1 178 ? 10.055 18.547 20.109 1 91.5 178 ARG A C 1
ATOM 1442 O O . ARG A 1 178 ? 9.375 19.531 19.781 1 91.5 178 ARG A O 1
ATOM 1449 N N . ASN A 1 179 ? 11.273 18.281 19.719 1 91.75 179 ASN A N 1
ATOM 1450 C CA . ASN A 1 179 ? 11.906 19.188 18.766 1 91.75 179 ASN A CA 1
ATOM 1451 C C . ASN A 1 179 ? 11.141 19.234 17.453 1 91.75 179 ASN A C 1
ATOM 1453 O O . ASN A 1 179 ? 10.938 20.312 16.891 1 91.75 179 ASN A O 1
ATOM 1457 N N . LEU A 1 180 ? 10.727 18.109 17.016 1 93.06 180 LEU A N 1
ATOM 1458 C CA . LEU A 1 180 ? 10.008 18.016 15.75 1 93.06 180 LEU A CA 1
ATOM 1459 C C . LEU A 1 180 ? 8.711 18.812 15.805 1 93.06 180 LEU A C 1
ATOM 1461 O O . LEU A 1 180 ? 8.406 19.578 14.891 1 93.06 180 LEU A O 1
ATOM 1465 N N . TRP A 1 181 ? 7.977 18.656 16.859 1 94.69 181 TRP A N 1
ATOM 1466 C CA . TRP A 1 181 ? 6.676 19.312 16.984 1 94.69 181 TRP A CA 1
ATOM 1467 C C . TRP A 1 181 ? 6.832 20.828 17.109 1 94.69 181 TRP A C 1
ATOM 1469 O O . TRP A 1 181 ? 6.051 21.578 16.531 1 94.69 181 TRP A O 1
ATOM 1479 N N . ARG A 1 182 ? 7.809 21.219 17.812 1 95.19 182 ARG A N 1
ATOM 1480 C CA . ARG A 1 182 ? 8.102 22.641 17.891 1 95.19 182 ARG A CA 1
ATOM 1481 C C . ARG A 1 182 ? 8.508 23.203 16.516 1 95.19 182 ARG A C 1
ATOM 1483 O O . ARG A 1 182 ? 8.016 24.25 16.109 1 95.19 182 ARG A O 1
ATOM 1490 N N . TYR A 1 183 ? 9.367 22.5 15.836 1 95.19 183 TYR A N 1
ATOM 1491 C CA . TYR A 1 183 ? 9.844 22.922 14.523 1 95.19 183 TYR A CA 1
ATOM 1492 C C . TYR A 1 183 ? 8.688 23.031 13.531 1 95.19 183 TYR A C 1
ATOM 1494 O O . TYR A 1 183 ? 8.562 24.047 12.828 1 95.19 183 TYR A O 1
ATOM 1502 N N . LYS A 1 184 ? 7.781 22.047 13.523 1 96.62 184 LYS A N 1
ATOM 1503 C CA . LYS A 1 184 ? 6.66 21.984 12.586 1 96.62 184 LYS A CA 1
ATOM 1504 C C . LYS A 1 184 ? 5.59 23.016 12.953 1 96.62 184 LYS A C 1
ATOM 1506 O O . LYS A 1 184 ? 4.695 23.297 12.148 1 96.62 184 LYS A O 1
ATOM 1511 N N . SER A 1 185 ? 5.66 23.547 14.141 1 96.94 185 SER A N 1
ATOM 1512 C CA . SER A 1 185 ? 4.672 24.516 14.586 1 96.94 185 SER A CA 1
ATOM 1513 C C . SER A 1 185 ? 5.031 25.922 14.117 1 96.94 185 SER A C 1
ATOM 1515 O O . SER A 1 185 ? 4.156 26.766 13.953 1 96.94 185 SER A O 1
ATOM 1517 N N . GLY A 1 186 ? 6.352 26.141 13.914 1 93.81 186 GLY A N 1
ATOM 1518 C CA . GLY A 1 186 ? 6.68 27.531 13.609 1 93.81 186 GLY A CA 1
ATOM 1519 C C . GLY A 1 186 ? 7.852 27.672 12.664 1 93.81 186 GLY A C 1
ATOM 1520 O O . GLY A 1 186 ? 7.727 28.281 11.594 1 93.81 186 GLY A O 1
ATOM 1521 N N . PHE A 1 187 ? 8.953 27.016 12.867 1 93.81 187 PHE A N 1
ATOM 1522 C CA . PHE A 1 187 ? 10.211 27.25 12.172 1 93.81 187 PHE A CA 1
ATOM 1523 C C . PHE A 1 187 ? 10.141 26.719 10.742 1 93.81 187 PHE A C 1
ATOM 1525 O O . PHE A 1 187 ? 10.727 27.297 9.828 1 93.81 187 PHE A O 1
ATOM 1532 N N . LEU A 1 188 ? 9.438 25.672 10.57 1 95.94 188 LEU A N 1
ATOM 1533 C CA . LEU A 1 188 ? 9.398 24.953 9.297 1 95.94 188 LEU A CA 1
ATOM 1534 C C . LEU A 1 188 ? 9.047 25.891 8.156 1 95.94 188 LEU A C 1
ATOM 1536 O O . LEU A 1 188 ? 9.727 25.906 7.121 1 95.94 188 LEU A O 1
ATOM 1540 N N . TYR A 1 189 ? 8.156 26.781 8.312 1 96.69 189 TYR A N 1
ATOM 1541 C CA . TYR A 1 189 ? 7.523 27.531 7.227 1 96.69 189 TYR A CA 1
ATOM 1542 C C . TYR A 1 189 ? 8.406 28.688 6.777 1 96.69 189 TYR A C 1
ATOM 1544 O O . TYR A 1 189 ? 8.18 29.281 5.719 1 96.69 189 TYR A O 1
ATOM 1552 N N . ASN A 1 190 ? 9.367 28.969 7.562 1 93.5 190 ASN A N 1
ATOM 1553 C CA . ASN A 1 190 ? 10.266 30.078 7.254 1 93.5 190 ASN A CA 1
ATOM 1554 C C . ASN A 1 190 ? 11.594 29.594 6.691 1 93.5 190 ASN A C 1
ATOM 1556 O O . ASN A 1 190 ? 12.516 30.375 6.473 1 93.5 190 ASN A O 1
ATOM 1560 N N . HIS A 1 191 ? 11.711 28.297 6.508 1 92.62 191 HIS A N 1
ATOM 1561 C CA . HIS A 1 191 ? 12.914 27.766 5.875 1 92.62 191 HIS A CA 1
ATOM 1562 C C . HIS A 1 191 ? 13.094 28.344 4.473 1 92.62 191 HIS A C 1
ATOM 1564 O O . HIS A 1 191 ? 12.148 28.375 3.684 1 92.62 191 HIS A O 1
ATOM 1570 N N . ARG A 1 192 ? 14.242 28.719 4.082 1 91.75 192 ARG A N 1
ATOM 1571 C CA . ARG A 1 192 ? 14.523 29.422 2.84 1 91.75 192 ARG A CA 1
ATOM 1572 C C . ARG A 1 192 ? 14.25 28.531 1.629 1 91.75 192 ARG A C 1
ATOM 1574 O O . ARG A 1 192 ? 14 29.047 0.531 1 91.75 192 ARG A O 1
ATOM 1581 N N . ILE A 1 193 ? 14.281 27.234 1.831 1 92.81 193 ILE A N 1
ATOM 1582 C CA . ILE A 1 193 ? 14.039 26.312 0.732 1 92.81 193 ILE A CA 1
ATOM 1583 C C . ILE A 1 193 ? 12.641 26.547 0.154 1 92.81 193 ILE A C 1
ATOM 1585 O O . ILE A 1 193 ? 12.359 26.156 -0.983 1 92.81 193 ILE A O 1
ATOM 1589 N N . PHE A 1 194 ? 11.805 27.266 0.972 1 96.12 194 PHE A N 1
ATOM 1590 C CA . PHE A 1 194 ? 10.414 27.438 0.576 1 96.12 194 PHE A CA 1
ATOM 1591 C C . PHE A 1 194 ? 10.195 28.812 -0.031 1 96.12 194 PHE A C 1
ATOM 1593 O O . PHE A 1 194 ? 9.055 29.188 -0.33 1 96.12 194 PHE A O 1
ATOM 1600 N N . ASP A 1 195 ? 11.172 29.594 -0.333 1 94.38 195 ASP A N 1
ATOM 1601 C CA . ASP A 1 195 ? 11.062 31 -0.741 1 94.38 195 ASP A CA 1
ATOM 1602 C C . ASP A 1 195 ? 10.289 31.125 -2.051 1 94.38 195 ASP A C 1
ATOM 1604 O O . ASP A 1 195 ? 9.586 32.125 -2.27 1 94.38 195 ASP A O 1
ATOM 1608 N N . ASP A 1 196 ? 10.359 30.125 -2.836 1 94.25 196 ASP A N 1
ATOM 1609 C CA . ASP A 1 196 ? 9.781 30.234 -4.172 1 94.25 196 ASP A CA 1
ATOM 1610 C C . ASP A 1 196 ? 8.359 29.688 -4.199 1 94.25 196 ASP A C 1
ATOM 1612 O O . ASP A 1 196 ? 7.738 29.609 -5.266 1 94.25 196 ASP A O 1
ATOM 1616 N N . TYR A 1 197 ? 7.828 29.375 -3.027 1 97.94 197 TYR A N 1
ATOM 1617 C CA . TYR A 1 197 ? 6.547 28.688 -3.037 1 97.94 197 TYR A CA 1
ATOM 1618 C C . TYR A 1 197 ? 5.488 29.484 -2.291 1 97.94 197 TYR A C 1
ATOM 1620 O O . TYR A 1 197 ? 5.793 30.172 -1.313 1 97.94 197 TYR A O 1
ATOM 1628 N N . ASP A 1 198 ? 4.281 29.344 -2.783 1 98.75 198 ASP A N 1
ATOM 1629 C CA . ASP A 1 198 ? 3.131 29.984 -2.156 1 98.75 198 ASP A CA 1
ATOM 1630 C C . ASP A 1 198 ? 2.299 28.984 -1.367 1 98.75 198 ASP A C 1
ATOM 1632 O O . ASP A 1 198 ? 1.628 29.344 -0.399 1 98.75 198 ASP A O 1
ATOM 1636 N N . TYR A 1 199 ? 2.297 27.719 -1.818 1 98.88 199 TYR A N 1
ATOM 1637 C CA . TYR A 1 199 ? 1.521 26.656 -1.167 1 98.88 199 TYR A CA 1
ATOM 1638 C C . TYR A 1 199 ? 2.383 25.438 -0.905 1 98.88 199 TYR A C 1
ATOM 1640 O O . TYR A 1 199 ? 3.404 25.234 -1.565 1 98.88 199 TYR A O 1
ATOM 1648 N N . PHE A 1 200 ? 1.993 24.703 0.104 1 98.81 200 PHE A N 1
ATOM 1649 C CA . PHE A 1 200 ? 2.654 23.438 0.401 1 98.81 200 PHE A CA 1
ATOM 1650 C C . PHE A 1 200 ? 1.633 22.359 0.749 1 98.81 200 PHE A C 1
ATOM 1652 O O . PHE A 1 200 ? 0.503 22.672 1.133 1 98.81 200 PHE A O 1
ATOM 1659 N N . TRP A 1 201 ? 1.936 21.141 0.51 1 98.81 201 TRP A N 1
ATOM 1660 C CA . TRP A 1 201 ? 1.252 19.953 1.002 1 98.81 201 TRP A CA 1
ATOM 1661 C C . TRP A 1 201 ? 2.188 19.094 1.853 1 98.81 201 TRP A C 1
ATOM 1663 O O . TRP A 1 201 ? 3.107 18.469 1.33 1 98.81 201 TRP A O 1
ATOM 1673 N N . ILE A 1 202 ? 1.917 19.078 3.164 1 98.38 202 ILE A N 1
ATOM 1674 C CA . ILE A 1 202 ? 2.734 18.281 4.07 1 98.38 202 ILE A CA 1
ATOM 1675 C C . ILE A 1 202 ? 2.389 16.797 3.904 1 98.38 202 ILE A C 1
ATOM 1677 O O . ILE A 1 202 ? 1.214 16.422 3.9 1 98.38 202 ILE A O 1
ATOM 1681 N N . THR A 1 203 ? 3.414 16.016 3.734 1 96.75 203 THR A N 1
ATOM 1682 C CA . THR A 1 203 ? 3.311 14.562 3.678 1 96.75 203 THR A CA 1
ATOM 1683 C C . THR A 1 203 ? 4.188 13.914 4.75 1 96.75 203 THR A C 1
ATOM 1685 O O . THR A 1 203 ? 5.195 14.492 5.164 1 96.75 203 THR A O 1
ATOM 1688 N N . GLU A 1 204 ? 3.717 12.789 5.227 1 94.19 204 GLU A N 1
ATOM 1689 C CA . GLU A 1 204 ? 4.492 12.062 6.23 1 94.19 204 GLU A CA 1
ATOM 1690 C C . GLU A 1 204 ? 4.895 10.68 5.73 1 94.19 204 GLU A C 1
ATOM 1692 O O . GLU A 1 204 ? 4.195 10.086 4.906 1 94.19 204 GLU A O 1
ATOM 1697 N N . VAL A 1 205 ? 5.984 10.234 6.305 1 93.19 205 VAL A N 1
ATOM 1698 C CA . VAL A 1 205 ? 6.461 8.898 5.949 1 93.19 205 VAL A CA 1
ATOM 1699 C C . VAL A 1 205 ? 5.402 7.859 6.305 1 93.19 205 VAL A C 1
ATOM 1701 O O . VAL A 1 205 ? 4.805 7.918 7.383 1 93.19 205 VAL A O 1
ATOM 1704 N N . ASP A 1 206 ? 5.062 6.98 5.344 1 87.94 206 ASP A N 1
ATOM 1705 C CA . ASP A 1 206 ? 4.16 5.84 5.484 1 87.94 206 ASP A CA 1
ATOM 1706 C C . ASP A 1 206 ? 2.701 6.281 5.414 1 87.94 206 ASP A C 1
ATOM 1708 O O . ASP A 1 206 ? 1.797 5.512 5.742 1 87.94 206 ASP A O 1
ATOM 1712 N N . MET A 1 207 ? 2.533 7.523 5.066 1 91.25 207 MET A N 1
ATOM 1713 C CA . MET A 1 207 ? 1.146 7.914 4.836 1 91.25 207 MET A CA 1
ATOM 1714 C C . MET A 1 207 ? 0.655 7.406 3.482 1 91.25 207 MET A C 1
ATOM 1716 O O . MET A 1 207 ? 1.457 7.16 2.58 1 91.25 207 MET A O 1
ATOM 1720 N N . LYS A 1 208 ? -0.685 7.277 3.373 1 89.81 208 LYS A N 1
ATOM 1721 C CA . LYS A 1 208 ? -1.293 6.848 2.115 1 89.81 208 LYS A CA 1
ATOM 1722 C C . LYS A 1 208 ? -2.545 7.664 1.805 1 89.81 208 LYS A C 1
ATOM 1724 O O . LYS A 1 208 ? -3.33 7.973 2.703 1 89.81 208 LYS A O 1
ATOM 1729 N N . ILE A 1 209 ? -2.625 8.078 0.588 1 93.94 209 ILE A N 1
ATOM 1730 C CA . ILE A 1 209 ? -3.877 8.555 0.018 1 93.94 209 ILE A CA 1
ATOM 1731 C C . ILE A 1 209 ? -4.523 7.457 -0.819 1 93.94 209 ILE A C 1
ATOM 1733 O O . ILE A 1 209 ? -3.863 6.84 -1.658 1 93.94 209 ILE A O 1
ATOM 1737 N N . ALA A 1 210 ? -5.777 7.23 -0.539 1 93.19 210 ALA A N 1
ATOM 1738 C CA . ALA A 1 210 ? -6.41 6.023 -1.064 1 93.19 210 ALA A CA 1
ATOM 1739 C C . ALA A 1 210 ? -7.156 6.316 -2.363 1 93.19 210 ALA A C 1
ATOM 1741 O O . ALA A 1 210 ? -7.547 5.395 -3.084 1 93.19 210 ALA A O 1
ATOM 1742 N N . CYS A 1 211 ? -7.445 7.555 -2.664 1 95.56 211 CYS A N 1
ATOM 1743 C CA . CYS A 1 211 ? -8.25 7.934 -3.816 1 95.56 211 CYS A CA 1
ATOM 1744 C C . CYS A 1 211 ? -7.438 8.758 -4.809 1 95.56 211 CYS A C 1
ATOM 1746 O O . CYS A 1 211 ? -6.523 9.484 -4.414 1 95.56 211 CYS A O 1
ATOM 1748 N N . ASP A 1 212 ? -7.758 8.609 -6.047 1 94.12 212 ASP A N 1
ATOM 1749 C CA . ASP A 1 212 ? -7.16 9.508 -7.031 1 94.12 212 ASP A CA 1
ATOM 1750 C C . ASP A 1 212 ? -7.633 10.945 -6.82 1 94.12 212 ASP A C 1
ATOM 1752 O O . ASP A 1 212 ? -8.82 11.18 -6.57 1 94.12 212 ASP A O 1
ATOM 1756 N N . VAL A 1 213 ? -6.699 11.812 -6.82 1 96.25 213 VAL A N 1
ATOM 1757 C CA . VAL A 1 213 ? -7.008 13.242 -6.77 1 96.25 213 VAL A CA 1
ATOM 1758 C C . VAL A 1 213 ? -6.938 13.836 -8.172 1 96.25 213 VAL A C 1
ATOM 1760 O O . VAL A 1 213 ? -5.855 14.172 -8.656 1 96.25 213 VAL A O 1
ATOM 1763 N N . ASN A 1 214 ? -8.078 14.109 -8.781 1 92.25 214 ASN A N 1
ATOM 1764 C CA . ASN A 1 214 ? -8.164 14.391 -10.211 1 92.25 214 ASN A CA 1
ATOM 1765 C C . ASN A 1 214 ? -8.219 15.883 -10.492 1 92.25 214 ASN A C 1
ATOM 1767 O O . ASN A 1 214 ? -8.664 16.312 -11.562 1 92.25 214 ASN A O 1
ATOM 1771 N N . TYR A 1 215 ? -7.898 16.672 -9.562 1 95.75 215 TYR A N 1
ATOM 1772 C CA . TYR A 1 215 ? -7.789 18.109 -9.734 1 95.75 215 TYR A CA 1
ATOM 1773 C C . TYR A 1 215 ? -6.523 18.641 -9.078 1 95.75 215 TYR A C 1
ATOM 1775 O O . TYR A 1 215 ? -5.902 17.953 -8.266 1 95.75 215 TYR A O 1
ATOM 1783 N N . ASP A 1 216 ? -6.121 19.797 -9.547 1 97.5 216 ASP A N 1
ATOM 1784 C CA . ASP A 1 216 ? -4.957 20.438 -8.945 1 97.5 216 ASP A CA 1
ATOM 1785 C C . ASP A 1 216 ? -5.301 21.031 -7.586 1 97.5 216 ASP A C 1
ATOM 1787 O O . ASP A 1 216 ? -5.953 22.078 -7.508 1 97.5 216 ASP A O 1
ATOM 1791 N N . VAL A 1 217 ? -4.84 20.438 -6.566 1 98.38 217 VAL A N 1
ATOM 1792 C CA . VAL A 1 217 ? -5.164 20.781 -5.188 1 98.38 217 VAL A CA 1
ATOM 1793 C C . VAL A 1 217 ? -4.719 22.219 -4.895 1 98.38 217 VAL A C 1
ATOM 1795 O O . VAL A 1 217 ? -5.438 22.984 -4.242 1 98.38 217 VAL A O 1
ATOM 1798 N N . PHE A 1 218 ? -3.572 22.609 -5.391 1 98.75 218 PHE A N 1
ATOM 1799 C CA . PHE A 1 218 ? -3.027 23.922 -5.113 1 98.75 218 PHE A CA 1
ATOM 1800 C C . PHE A 1 218 ? -3.795 25 -5.871 1 98.75 218 PHE A C 1
ATOM 1802 O O . PHE A 1 218 ? -4.043 26.094 -5.344 1 98.75 218 PHE A O 1
ATOM 1809 N N . LYS A 1 219 ? -4.117 24.734 -7.078 1 98.19 219 LYS A N 1
ATOM 1810 C CA . LYS A 1 219 ? -4.977 25.641 -7.828 1 98.19 219 LYS A CA 1
ATOM 1811 C C . LYS A 1 219 ? -6.324 25.828 -7.129 1 98.19 219 LYS A C 1
ATOM 1813 O O . LYS A 1 219 ? -6.824 26.953 -7.027 1 98.19 219 LYS A O 1
ATOM 1818 N N . PHE A 1 220 ? -6.871 24.75 -6.688 1 98.38 220 PHE A N 1
ATOM 1819 C CA . PHE A 1 220 ? -8.125 24.812 -5.941 1 98.38 220 PHE A CA 1
ATOM 1820 C C . PHE A 1 220 ? -7.992 25.734 -4.734 1 98.38 220 PHE A C 1
ATOM 1822 O O . PHE A 1 220 ? -8.852 26.594 -4.5 1 98.38 220 PHE A O 1
ATOM 1829 N N . MET A 1 221 ? -6.961 25.547 -3.934 1 98.75 221 MET A N 1
ATOM 1830 C CA . MET A 1 221 ? -6.734 26.391 -2.756 1 98.75 221 MET A CA 1
ATOM 1831 C C . MET A 1 221 ? -6.691 27.859 -3.133 1 98.75 221 MET A C 1
ATOM 1833 O O . MET A 1 221 ? -7.367 28.688 -2.514 1 98.75 221 MET A O 1
ATOM 1837 N N . ARG A 1 222 ? -5.902 28.172 -4.125 1 98.44 222 ARG A N 1
ATOM 1838 C CA . ARG A 1 222 ? -5.758 29.562 -4.547 1 98.44 222 ARG A CA 1
ATOM 1839 C C . ARG A 1 222 ? -7.078 30.125 -5.062 1 98.44 222 ARG A C 1
ATOM 1841 O O . ARG A 1 222 ? -7.531 31.172 -4.605 1 98.44 222 ARG A O 1
ATOM 1848 N N . GLU A 1 223 ? -7.773 29.391 -5.945 1 98.25 223 GLU A N 1
ATOM 1849 C CA . GLU A 1 223 ? -8.977 29.891 -6.613 1 98.25 223 GLU A CA 1
ATOM 1850 C C . GLU A 1 223 ? -10.133 30.047 -5.625 1 98.25 223 GLU A C 1
ATOM 1852 O O . GLU A 1 223 ? -11.031 30.859 -5.84 1 98.25 223 GLU A O 1
ATOM 1857 N N . ASN A 1 224 ? -10.086 29.328 -4.547 1 98.31 224 ASN A N 1
ATOM 1858 C CA . ASN A 1 224 ? -11.188 29.359 -3.588 1 98.31 224 ASN A CA 1
ATOM 1859 C C . ASN A 1 224 ? -10.789 30.094 -2.311 1 98.31 224 ASN A C 1
ATOM 1861 O O . ASN A 1 224 ? -11.484 30.016 -1.299 1 98.31 224 ASN A O 1
ATOM 1865 N N . ASN A 1 225 ? -9.68 30.734 -2.33 1 98 225 ASN A N 1
ATOM 1866 C CA . ASN A 1 225 ? -9.18 31.562 -1.235 1 98 225 ASN A CA 1
ATOM 1867 C C . ASN A 1 225 ? -9.047 30.75 0.056 1 98 225 ASN A C 1
ATOM 1869 O O . ASN A 1 225 ? -9.492 31.188 1.114 1 98 225 ASN A O 1
ATOM 1873 N N . LYS A 1 226 ? -8.539 29.547 -0.131 1 98.69 226 LYS A N 1
ATOM 1874 C CA . LYS A 1 226 ? -8.273 28.703 1.034 1 98.69 226 LYS A CA 1
ATOM 1875 C C . LYS A 1 226 ? -6.828 28.859 1.51 1 98.69 226 LYS A C 1
ATOM 1877 O O . LYS A 1 226 ? -5.91 28.984 0.695 1 98.69 226 LYS A O 1
ATOM 1882 N N . ARG A 1 227 ? -6.664 28.875 2.859 1 98.69 227 ARG A N 1
ATOM 1883 C CA . ARG A 1 227 ? -5.336 29.047 3.436 1 98.69 227 ARG A CA 1
ATOM 1884 C C . ARG A 1 227 ? -4.906 27.781 4.188 1 98.69 227 ARG A C 1
ATOM 1886 O O . ARG A 1 227 ? -3.715 27.578 4.426 1 98.69 227 ARG A O 1
ATOM 1893 N N . LEU A 1 228 ? -5.867 26.969 4.527 1 98.81 228 LEU A N 1
ATOM 1894 C CA . LEU A 1 228 ? -5.582 25.719 5.23 1 98.81 228 LEU A CA 1
ATOM 1895 C C . LEU A 1 228 ? -6.574 24.625 4.832 1 98.81 228 LEU A C 1
ATOM 1897 O O . LEU A 1 228 ? -7.785 24.812 4.973 1 98.81 228 LEU A O 1
ATOM 1901 N N . GLY A 1 229 ? -6.035 23.594 4.273 1 98.75 229 GLY A N 1
ATOM 1902 C CA . GLY A 1 229 ? -6.797 22.391 3.986 1 98.75 229 GLY A CA 1
ATOM 1903 C C . GLY A 1 229 ? -6.363 21.188 4.816 1 98.75 229 GLY A C 1
ATOM 1904 O O . GLY A 1 229 ? -5.172 21.031 5.09 1 98.75 229 GLY A O 1
ATOM 1905 N N . PHE A 1 230 ? -7.383 20.391 5.238 1 97.88 230 PHE A N 1
ATOM 1906 C CA . PHE A 1 230 ? -7.055 19.203 6.02 1 97.88 230 PHE A CA 1
ATOM 1907 C C . PHE A 1 230 ? -7.883 18 5.555 1 97.88 230 PHE A C 1
ATOM 1909 O O . PHE A 1 230 ? -8.93 18.172 4.926 1 97.88 230 PHE A O 1
ATOM 1916 N N . VAL A 1 231 ? -7.359 16.844 5.879 1 95.94 231 VAL A N 1
ATOM 1917 C CA . VAL A 1 231 ? -8.008 15.609 5.445 1 95.94 231 VAL A CA 1
ATOM 1918 C C . VAL A 1 231 ? -8.586 14.875 6.652 1 95.94 231 VAL A C 1
ATOM 1920 O O . VAL A 1 231 ? -9.602 14.18 6.543 1 95.94 231 VAL A O 1
ATOM 1923 N N . LYS A 1 232 ? -7.945 15.031 7.77 1 94.31 232 LYS A N 1
ATOM 1924 C CA . LYS A 1 232 ? -8.312 14.32 8.992 1 94.31 232 LYS A CA 1
ATOM 1925 C C . LYS A 1 232 ? -8.383 15.273 10.18 1 94.31 232 LYS A C 1
ATOM 1927 O O . LYS A 1 232 ? -7.543 16.172 10.312 1 94.31 232 LYS A O 1
ATOM 1932 N N . SER A 1 233 ? -9.414 15.086 10.914 1 94.81 233 SER A N 1
ATOM 1933 C CA . SER A 1 233 ? -9.625 15.828 12.148 1 94.81 233 SER A CA 1
ATOM 1934 C C . SER A 1 233 ? -10.062 14.914 13.281 1 94.81 233 SER A C 1
ATOM 1936 O O . SER A 1 233 ? -10.891 14.023 13.086 1 94.81 233 SER A O 1
ATOM 1938 N N . TYR A 1 234 ? -9.43 15.086 14.352 1 91.06 234 TYR A N 1
ATOM 1939 C CA . TYR A 1 234 ? -9.656 14.242 15.523 1 91.06 234 TYR A CA 1
ATOM 1940 C C . TYR A 1 234 ? -9.203 14.945 16.797 1 91.06 234 TYR A C 1
ATOM 1942 O O . TYR A 1 234 ? -8.781 16.109 16.766 1 91.06 234 TYR A O 1
ATOM 1950 N N . LYS A 1 235 ? -9.469 14.25 17.891 1 88.81 235 LYS A N 1
ATOM 1951 C CA . LYS A 1 235 ? -8.898 14.766 19.125 1 88.81 235 LYS A CA 1
ATOM 1952 C C . LYS A 1 235 ? -7.387 14.594 19.156 1 88.81 235 LYS A C 1
ATOM 1954 O O . LYS A 1 235 ? -6.887 13.484 19.375 1 88.81 235 LYS A O 1
ATOM 1959 N N . THR A 1 236 ? -6.723 15.633 18.875 1 79.75 236 THR A N 1
ATOM 1960 C CA . THR A 1 236 ? -5.293 15.633 18.594 1 79.75 236 THR A CA 1
ATOM 1961 C C . THR A 1 236 ? -4.508 15.211 19.844 1 79.75 236 THR A C 1
ATOM 1963 O O . THR A 1 236 ? -3.393 14.695 19.734 1 79.75 236 THR A O 1
ATOM 1966 N N . SER A 1 237 ? -5.012 15.516 20.969 1 77.06 237 SER A N 1
ATOM 1967 C CA . SER A 1 237 ? -4.414 15.086 22.219 1 77.06 237 SER A CA 1
ATOM 1968 C C . SER A 1 237 ? -5.434 14.375 23.109 1 77.06 237 SER A C 1
ATOM 1970 O O . SER A 1 237 ? -6.242 15.016 23.781 1 77.06 237 SER A O 1
ATOM 1972 N N . ILE A 1 238 ? -5.219 13.078 23.078 1 74.88 238 ILE A N 1
ATOM 1973 C CA . ILE A 1 238 ? -6.223 12.281 23.766 1 74.88 238 ILE A CA 1
ATOM 1974 C C . ILE A 1 238 ? -5.992 12.359 25.281 1 74.88 238 ILE A C 1
ATOM 1976 O O . ILE A 1 238 ? -6.895 12.078 26.062 1 74.88 238 ILE A O 1
ATOM 1980 N N . PHE A 1 239 ? -4.848 12.812 25.609 1 83.38 239 PHE A N 1
ATOM 1981 C CA . PHE A 1 239 ? -4.555 12.984 27.031 1 83.38 239 PHE A CA 1
ATOM 1982 C C . PHE A 1 239 ? -4.5 14.461 27.391 1 83.38 239 PHE A C 1
ATOM 1984 O O . PHE A 1 239 ? -3.521 15.148 27.078 1 83.38 239 PHE A O 1
ATOM 1991 N N . PRO A 1 240 ? -5.418 14.875 28.141 1 87.62 240 PRO A N 1
ATOM 1992 C CA . PRO A 1 240 ? -5.496 16.312 28.453 1 87.62 240 PRO A CA 1
ATOM 1993 C C . PRO A 1 240 ? -4.27 16.812 29.203 1 87.62 240 PRO A C 1
ATOM 1995 O O . PRO A 1 240 ? -3.928 18 29.109 1 87.62 240 PRO A O 1
ATOM 1998 N N . GLN A 1 241 ? -3.592 15.961 29.844 1 88.75 241 GLN A N 1
ATOM 1999 C CA . GLN A 1 241 ? -2.434 16.359 30.641 1 88.75 241 GLN A CA 1
ATOM 2000 C C . GLN A 1 241 ? -1.281 16.797 29.734 1 88.75 241 GLN A C 1
ATOM 2002 O O . GLN A 1 241 ? -0.334 17.438 30.203 1 88.75 241 GLN A O 1
ATOM 2007 N N . THR A 1 242 ? -1.369 16.484 28.469 1 91.94 242 THR A N 1
ATOM 2008 C CA . THR A 1 242 ? -0.284 16.812 27.547 1 91.94 242 THR A CA 1
ATOM 2009 C C . THR A 1 242 ? -0.447 18.234 27.016 1 91.94 242 THR A C 1
ATOM 2011 O O . THR A 1 242 ? 0.463 18.781 26.375 1 91.94 242 THR A O 1
ATOM 2014 N N . VAL A 1 243 ? -1.621 18.844 27.312 1 95.25 243 VAL A N 1
ATOM 2015 C CA . VAL A 1 243 ? -1.88 20.188 26.797 1 95.25 243 VAL A CA 1
ATOM 2016 C C . VAL A 1 243 ? -2.602 21.016 27.844 1 95.25 243 VAL A C 1
ATOM 2018 O O . VAL A 1 243 ? -3.58 21.703 27.547 1 95.25 243 VAL A O 1
ATOM 2021 N N . LYS A 1 244 ? -2.135 21.062 28.969 1 94.62 244 LYS A N 1
ATOM 2022 C CA . LYS A 1 244 ? -2.816 21.672 30.109 1 94.62 244 LYS A CA 1
ATOM 2023 C C . LYS A 1 244 ? -2.836 23.188 30 1 94.62 244 LYS A C 1
ATOM 2025 O O . LYS A 1 244 ? -3.812 23.828 30.391 1 94.62 244 LYS A O 1
ATOM 2030 N N . THR A 1 245 ? -1.812 23.781 29.438 1 96.81 245 THR A N 1
ATOM 2031 C CA . THR A 1 245 ? -1.672 25.219 29.609 1 96.81 245 THR A CA 1
ATOM 2032 C C . THR A 1 245 ? -1.751 25.938 28.266 1 96.81 245 THR A C 1
ATOM 2034 O O . THR A 1 245 ? -1.777 27.156 28.203 1 96.81 245 THR A O 1
ATOM 2037 N N . ILE A 1 246 ? -1.824 25.219 27.172 1 97.06 246 ILE A N 1
ATOM 2038 C CA . ILE A 1 246 ? -1.739 25.844 25.859 1 97.06 246 ILE A CA 1
ATOM 2039 C C . ILE A 1 246 ? -2.904 26.812 25.672 1 97.06 246 ILE A C 1
ATOM 2041 O O . ILE A 1 246 ? -2.734 27.891 25.125 1 97.06 246 ILE A O 1
ATOM 2045 N N . TRP A 1 247 ? -4.051 26.406 26.188 1 97.5 247 TRP A N 1
ATOM 2046 C CA . TRP A 1 247 ? -5.219 27.266 26.016 1 97.5 247 TRP A CA 1
ATOM 2047 C C . TRP A 1 247 ? -5.109 28.516 26.875 1 97.5 247 TRP A C 1
ATOM 2049 O O . TRP A 1 247 ? -5.512 29.609 26.453 1 97.5 247 TRP A O 1
ATOM 2059 N N . LYS A 1 248 ? -4.633 28.359 28.047 1 97.5 248 LYS A N 1
ATOM 2060 C CA . LYS A 1 248 ? -4.395 29.531 28.875 1 97.5 248 LYS A CA 1
ATOM 2061 C C . LYS A 1 248 ? -3.492 30.547 28.172 1 97.5 248 LYS A C 1
ATOM 2063 O O . LYS A 1 248 ? -3.781 31.75 28.172 1 97.5 248 LYS A O 1
ATOM 2068 N N . HIS A 1 249 ? -2.471 30.047 27.609 1 97.56 249 HIS A N 1
ATOM 2069 C CA . HIS A 1 249 ? -1.543 30.938 26.922 1 97.56 249 HIS A CA 1
ATOM 2070 C C . HIS A 1 249 ? -2.184 31.531 25.672 1 97.56 249 HIS A C 1
ATOM 2072 O O . HIS A 1 249 ? -1.891 32.688 25.297 1 97.56 249 HIS A O 1
ATOM 2078 N N . THR A 1 250 ? -3.047 30.797 25 1 98.25 250 THR A N 1
ATOM 2079 C CA . THR A 1 250 ? -3.797 31.297 23.844 1 98.25 250 THR A CA 1
ATOM 2080 C C . THR A 1 250 ? -4.715 32.438 24.266 1 98.25 250 THR A C 1
ATOM 2082 O O . THR A 1 250 ? -4.758 33.469 23.594 1 98.25 250 THR A O 1
ATOM 2085 N N . LYS A 1 251 ? -5.359 32.281 25.359 1 97.94 251 LYS A N 1
ATOM 2086 C CA . LYS A 1 251 ? -6.223 33.344 25.875 1 97.94 251 LYS A CA 1
ATOM 2087 C C . LYS A 1 251 ? -5.414 34.594 26.219 1 97.94 251 LYS A C 1
ATOM 2089 O O . LYS A 1 251 ? -5.84 35.719 25.953 1 97.94 251 LYS A O 1
ATOM 2094 N N . ASP A 1 252 ? -4.301 34.344 26.844 1 97.5 252 ASP A N 1
ATOM 2095 C CA . ASP A 1 252 ? -3.41 35.469 27.141 1 97.5 252 ASP A CA 1
ATOM 2096 C C . ASP A 1 252 ? -3.027 36.219 25.859 1 97.5 252 ASP A C 1
ATOM 2098 O O . ASP A 1 252 ? -3.004 37.438 25.844 1 97.5 252 ASP A O 1
ATOM 2102 N N . PHE A 1 253 ? -2.729 35.5 24.844 1 97.31 253 PHE A N 1
ATOM 2103 C CA . PHE A 1 253 ? -2.359 36.094 23.578 1 97.31 253 PHE A CA 1
ATOM 2104 C C . PHE A 1 253 ? -3.523 36.906 23 1 97.31 253 PHE A C 1
ATOM 2106 O O . PHE A 1 253 ? -3.338 38.031 22.531 1 97.31 253 PHE A O 1
ATOM 2113 N N . MET A 1 254 ? -4.707 36.312 23.031 1 97.5 254 MET A N 1
ATOM 2114 C CA . MET A 1 254 ? -5.887 37 22.5 1 97.5 254 MET A CA 1
ATOM 2115 C C . MET A 1 254 ? -6.145 38.281 23.25 1 97.5 254 MET A C 1
ATOM 2117 O O . MET A 1 254 ? -6.605 39.281 22.656 1 97.5 254 MET A O 1
ATOM 2121 N N . SER A 1 255 ? -5.887 38.25 24.5 1 96.25 255 SER A N 1
ATOM 2122 C CA . SER A 1 255 ? -6.02 39.469 25.297 1 96.25 255 SER A CA 1
ATOM 2123 C C . SER A 1 255 ? -4.938 40.5 24.953 1 96.25 255 SER A C 1
ATOM 2125 O O . SER A 1 255 ? -5.195 41.688 24.906 1 96.25 255 SER A O 1
ATOM 2127 N N . PHE A 1 256 ? -3.871 39.938 24.688 1 94.69 256 PHE A N 1
ATOM 2128 C CA . PHE A 1 256 ? -2.707 40.75 24.375 1 94.69 256 PHE A CA 1
ATOM 2129 C C . PHE A 1 256 ? -2.836 41.375 23 1 94.69 256 PHE A C 1
ATOM 2131 O O . PHE A 1 256 ? -2.455 42.531 22.797 1 94.69 256 PHE A O 1
ATOM 2138 N N . ALA A 1 257 ? -3.307 40.688 22.078 1 94.88 257 ALA A N 1
ATOM 2139 C CA . ALA A 1 257 ? -3.404 41.125 20.703 1 94.88 257 ALA A CA 1
ATOM 2140 C C . ALA A 1 257 ? -4.789 40.844 20.125 1 94.88 257 ALA A C 1
ATOM 2142 O O . ALA A 1 257 ? -4.926 40.094 19.141 1 94.88 257 ALA A O 1
ATOM 2143 N N . PRO A 1 258 ? -5.754 41.531 20.609 1 95.38 258 PRO A N 1
ATOM 2144 C CA . PRO A 1 258 ? -7.121 41.25 20.172 1 95.38 258 PRO A CA 1
ATOM 2145 C C . PRO A 1 258 ? -7.344 41.531 18.688 1 95.38 258 PRO A C 1
ATOM 2147 O O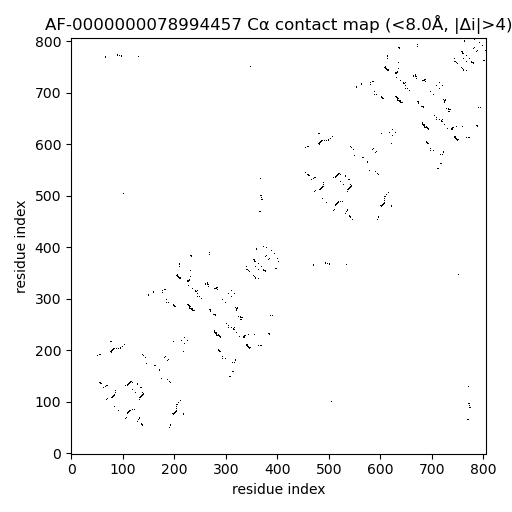 . PRO A 1 258 ? -8.188 40.875 18.062 1 95.38 258 PRO A O 1
ATOM 2150 N N . ASN A 1 259 ? -6.547 42.438 18.125 1 95.69 259 ASN A N 1
ATOM 2151 C CA . ASN A 1 259 ? -6.711 42.812 16.719 1 95.69 259 ASN A CA 1
ATOM 2152 C C . ASN A 1 259 ? -6.215 41.719 15.781 1 95.69 259 ASN A C 1
ATOM 2154 O O . ASN A 1 259 ? -6.492 41.719 14.586 1 95.69 259 ASN A O 1
ATOM 2158 N N . PHE A 1 260 ? -5.484 40.75 16.297 1 96.44 260 PHE A N 1
ATOM 2159 C CA . PHE A 1 260 ? -4.973 39.625 15.484 1 96.44 260 PHE A CA 1
ATOM 2160 C C . PHE A 1 260 ? -6.031 38.562 15.32 1 96.44 260 PHE A C 1
ATOM 2162 O O . PHE A 1 260 ? -5.922 37.719 14.43 1 96.44 260 PHE A O 1
ATOM 2169 N N . VAL A 1 261 ? -7.035 38.531 16.141 1 97.62 261 VAL A N 1
ATOM 2170 C CA . VAL A 1 261 ? -8.07 37.5 16.109 1 97.62 261 VAL A CA 1
ATOM 2171 C C . VAL A 1 261 ? -9.062 37.812 14.984 1 97.62 261 VAL A C 1
ATOM 2173 O O . VAL A 1 261 ? -9.625 38.906 14.93 1 97.62 261 VAL A O 1
ATOM 2176 N N . SER A 1 262 ? -9.242 36.875 14.141 1 97.69 262 SER A N 1
ATOM 2177 C CA . SER A 1 262 ? -10.172 37.062 13.031 1 97.69 262 SER A CA 1
ATOM 2178 C C . SER A 1 262 ? -11.594 37.281 13.539 1 97.69 262 SER A C 1
ATOM 2180 O O . SER A 1 262 ? -12.031 36.594 14.484 1 97.69 262 SER A O 1
ATOM 2182 N N . GLU A 1 263 ? -12.312 38.188 12.898 1 96.88 263 GLU A N 1
ATOM 2183 C CA . GLU A 1 263 ? -13.695 38.469 13.281 1 96.88 263 GLU A CA 1
ATOM 2184 C C . GLU A 1 263 ? -14.586 37.25 13.039 1 96.88 263 GLU A C 1
ATOM 2186 O O . GLU A 1 263 ? -15.477 36.969 13.836 1 96.88 263 GLU A O 1
ATOM 2191 N N . ASN A 1 264 ? -14.32 36.625 12.016 1 97.56 264 ASN A N 1
ATOM 2192 C CA . ASN A 1 264 ? -15.062 35.438 11.641 1 97.56 264 ASN A CA 1
ATOM 2193 C C . ASN A 1 264 ? -14.234 34.188 11.844 1 97.56 264 ASN A C 1
ATOM 2195 O O . ASN A 1 264 ? -14.18 33.312 10.961 1 97.56 264 ASN A O 1
ATOM 2199 N N . ASN A 1 265 ? -13.633 34.156 13.031 1 97.75 265 ASN A N 1
ATOM 2200 C CA . ASN A 1 265 ? -12.719 33.062 13.336 1 97.75 265 ASN A CA 1
ATOM 2201 C C . ASN A 1 265 ? -13.469 31.75 13.594 1 97.75 265 ASN A C 1
ATOM 2203 O O . ASN A 1 265 ? -14.695 31.703 13.492 1 97.75 265 ASN A O 1
ATOM 2207 N N . LEU A 1 266 ? -12.758 30.672 13.828 1 98.19 266 LEU A N 1
ATOM 2208 C CA . LEU A 1 266 ? -13.281 29.328 14.055 1 98.19 266 LEU A CA 1
ATOM 2209 C C . LEU A 1 266 ? -12.938 28.844 15.461 1 98.19 266 LEU A C 1
ATOM 2211 O O . LEU A 1 266 ? -12.664 27.656 15.664 1 98.19 266 LEU A O 1
ATOM 2215 N N . LEU A 1 267 ? -12.883 29.688 16.391 1 98.38 267 LEU A N 1
ATOM 2216 C CA . LEU A 1 267 ? -12.492 29.344 17.75 1 98.38 267 LEU A CA 1
ATOM 2217 C C . LEU A 1 267 ? -13.461 28.344 18.359 1 98.38 267 LEU A C 1
ATOM 2219 O O . LEU A 1 267 ? -13.062 27.5 19.172 1 98.38 267 LEU A O 1
ATOM 2223 N N . LYS A 1 268 ? -14.664 28.375 17.953 1 97.88 268 LYS A N 1
ATOM 2224 C CA . LYS A 1 268 ? -15.656 27.438 18.469 1 97.88 268 LYS A CA 1
ATOM 2225 C C . LYS A 1 268 ? -15.297 26 18.078 1 97.88 268 LYS A C 1
ATOM 2227 O O . LYS A 1 268 ? -15.812 25.047 18.672 1 97.88 268 LYS A O 1
ATOM 2232 N N . PHE A 1 269 ? -14.5 25.812 17.109 1 98.19 269 PHE A N 1
ATOM 2233 C CA . PHE A 1 269 ? -14.031 24.5 16.703 1 98.19 269 PHE A CA 1
ATOM 2234 C C . PHE A 1 269 ? -13.125 23.891 17.766 1 98.19 269 PHE A C 1
ATOM 2236 O O . PHE A 1 269 ? -13.211 22.703 18.047 1 98.19 269 PHE A O 1
ATOM 2243 N N . VAL A 1 270 ? -12.32 24.719 18.484 1 98 270 VAL A N 1
ATOM 2244 C CA . VAL A 1 270 ? -11.297 24.172 19.391 1 98 270 VAL A CA 1
ATOM 2245 C C . VAL A 1 270 ? -11.68 24.469 20.844 1 98 270 VAL A C 1
ATOM 2247 O O . VAL A 1 270 ? -11.039 23.969 21.766 1 98 270 VAL A O 1
ATOM 2250 N N . SER A 1 271 ? -12.672 25.234 20.984 1 97.38 271 SER A N 1
ATOM 2251 C CA . SER A 1 271 ? -13.195 25.547 22.312 1 97.38 271 SER A CA 1
ATOM 2252 C C . SER A 1 271 ? -14.695 25.781 22.281 1 97.38 271 SER A C 1
ATOM 2254 O O . SER A 1 271 ? -15.172 26.688 21.594 1 97.38 271 SER A O 1
ATOM 2256 N N . GLU A 1 272 ? -15.383 25.078 23.109 1 94.12 272 GLU A N 1
ATOM 2257 C CA . GLU A 1 272 ? -16.844 25.172 23.094 1 94.12 272 GLU A CA 1
ATOM 2258 C C . GLU A 1 272 ? -17.312 26.422 23.828 1 94.12 272 GLU A C 1
ATOM 2260 O O . GLU A 1 272 ? -18.219 27.109 23.359 1 94.12 272 GLU A O 1
ATOM 2265 N N . ASP A 1 273 ? -16.625 26.703 24.938 1 93.56 273 ASP A N 1
ATOM 2266 C CA . ASP A 1 273 ? -17.094 27.766 25.812 1 93.56 273 ASP A CA 1
ATOM 2267 C C . ASP A 1 273 ? -16.125 28.938 25.844 1 93.56 273 ASP A C 1
ATOM 2269 O O . ASP A 1 273 ? -16.344 29.922 26.547 1 93.56 273 ASP A O 1
ATOM 2273 N N . GLY A 1 274 ? -15.125 28.812 25.156 1 94.5 274 GLY A N 1
ATOM 2274 C CA . GLY A 1 274 ? -14.117 29.859 25.141 1 94.5 274 GLY A CA 1
ATOM 2275 C C . GLY A 1 274 ? -13.156 29.781 26.328 1 94.5 274 GLY A C 1
ATOM 2276 O O . GLY A 1 274 ? -12.109 30.422 26.328 1 94.5 274 GLY A O 1
ATOM 2277 N N . ASN A 1 275 ? -13.383 28.859 27.219 1 94.31 275 ASN A N 1
ATOM 2278 C CA . ASN A 1 275 ? -12.594 28.828 28.453 1 94.31 275 ASN A CA 1
ATOM 2279 C C . ASN A 1 275 ? -11.656 27.625 28.484 1 94.31 275 ASN A C 1
ATOM 2281 O O . ASN A 1 275 ? -10.695 27.609 29.266 1 94.31 275 ASN A O 1
ATOM 2285 N N . SER A 1 276 ? -11.93 26.688 27.719 1 95.25 276 SER A N 1
ATOM 2286 C CA . SER A 1 276 ? -11.117 25.469 27.734 1 95.25 276 SER A CA 1
ATOM 2287 C C . SER A 1 276 ? -10.875 24.969 26.312 1 95.25 276 SER A C 1
ATOM 2289 O O . SER A 1 276 ? -11.672 25.219 25.406 1 95.25 276 SER A O 1
ATOM 2291 N N . TYR A 1 277 ? -9.727 24.344 26.188 1 96 277 TYR A N 1
ATOM 2292 C CA . TYR A 1 277 ? -9.422 23.641 24.953 1 96 277 TYR A CA 1
ATOM 2293 C C . TYR A 1 277 ? -10.125 22.281 24.906 1 96 277 TYR A C 1
ATOM 2295 O O . TYR A 1 277 ? -10.086 21.531 25.875 1 96 277 TYR A O 1
ATOM 2303 N N . ASN A 1 278 ? -10.859 21.984 23.875 1 95.12 278 ASN A N 1
ATOM 2304 C CA . ASN A 1 278 ? -11.617 20.734 23.797 1 95.12 278 ASN A CA 1
ATOM 2305 C C . ASN A 1 278 ? -10.828 19.641 23.078 1 95.12 278 ASN A C 1
ATOM 2307 O O . ASN A 1 278 ? -11.352 18.562 22.828 1 95.12 278 ASN A O 1
ATOM 2311 N N . GLN A 1 279 ? -9.602 19.891 22.562 1 93.81 279 GLN A N 1
ATOM 2312 C CA . GLN A 1 279 ? -8.633 19 21.938 1 93.81 279 GLN A CA 1
ATOM 2313 C C . GLN A 1 279 ? -9.016 18.688 20.5 1 93.81 279 GLN A C 1
ATOM 2315 O O . GLN A 1 279 ? -8.359 17.875 19.828 1 93.81 279 GLN A O 1
ATOM 2320 N N . CYS A 1 280 ? -10.016 19.297 20 1 95.44 280 CYS A N 1
ATOM 2321 C CA . CYS A 1 280 ? -10.305 19.141 18.578 1 95.44 280 CYS A CA 1
ATOM 2322 C C . CYS A 1 280 ? -9.273 19.859 17.719 1 95.44 280 CYS A C 1
ATOM 2324 O O . CYS A 1 280 ? -8.836 20.953 18.062 1 95.44 280 CYS A O 1
ATOM 2326 N N . GLY A 1 281 ? -8.914 19.234 16.672 1 95.5 281 GLY A N 1
ATOM 2327 C CA . GLY A 1 281 ? -7.98 19.812 15.727 1 95.5 281 GLY A CA 1
ATOM 2328 C C . GLY A 1 281 ? -7.824 19 14.453 1 95.5 281 GLY A C 1
ATOM 2329 O O . GLY A 1 281 ? -8.617 18.094 14.188 1 95.5 281 GLY A O 1
ATOM 2330 N N . ILE A 1 282 ? -6.902 19.453 13.648 1 96.12 282 ILE A N 1
ATOM 2331 C CA . ILE A 1 282 ? -6.629 18.797 12.383 1 96.12 282 ILE A CA 1
ATOM 2332 C C . ILE A 1 282 ? -5.301 18.047 12.469 1 96.12 282 ILE A C 1
ATOM 2334 O O . ILE A 1 282 ? -4.453 18.375 13.305 1 96.12 282 ILE A O 1
ATOM 2338 N N . GLU A 1 283 ? -5.195 17.031 11.719 1 93.81 283 GLU A N 1
ATOM 2339 C CA . GLU A 1 283 ? -3.895 16.391 11.547 1 93.81 283 GLU A CA 1
ATOM 2340 C C . GLU A 1 283 ? -3.021 17.172 10.57 1 93.81 283 GLU A C 1
ATOM 2342 O O . GLU A 1 283 ? -3.404 17.391 9.414 1 93.81 283 GLU A O 1
ATOM 2347 N N . THR A 1 284 ? -1.892 17.531 11.016 1 96.12 284 THR A N 1
ATOM 2348 C CA . THR A 1 284 ? -1.028 18.391 10.203 1 96.12 284 THR A CA 1
ATOM 2349 C C . THR A 1 284 ? -0.188 17.547 9.25 1 96.12 284 THR A C 1
ATOM 2351 O O . THR A 1 284 ? 0.386 18.078 8.289 1 96.12 284 THR A O 1
ATOM 2354 N N . GLY A 1 285 ? -0.178 16.281 9.445 1 93.94 285 GLY A N 1
ATOM 2355 C CA . GLY A 1 285 ? 0.664 15.398 8.648 1 93.94 285 GLY A CA 1
ATOM 2356 C C . GLY A 1 285 ? 0.194 15.273 7.215 1 93.94 285 GLY A C 1
ATOM 2357 O O . GLY A 1 285 ? 0.921 14.758 6.359 1 93.94 285 GLY A O 1
ATOM 2358 N N . ASN A 1 286 ? -0.931 15.719 6.91 1 95.38 286 ASN A N 1
ATOM 2359 C CA . ASN A 1 286 ? -1.466 15.758 5.555 1 95.38 286 ASN A CA 1
ATOM 2360 C C . ASN A 1 286 ? -2.193 17.062 5.277 1 95.38 286 ASN A C 1
ATOM 2362 O O . ASN A 1 286 ? -3.24 17.078 4.629 1 95.38 286 ASN A O 1
ATOM 2366 N N . MET A 1 287 ? -1.667 18.109 5.738 1 97.81 287 MET A N 1
ATOM 2367 C CA . MET A 1 287 ? -2.26 19.438 5.613 1 97.81 287 MET A CA 1
ATOM 2368 C C . MET A 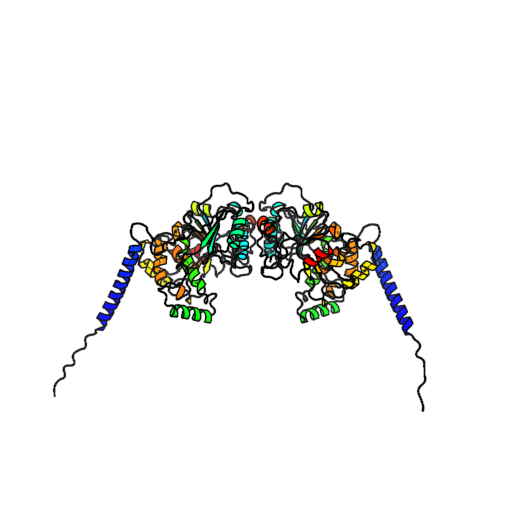1 287 ? -1.765 20.141 4.355 1 97.81 287 MET A C 1
ATOM 2370 O O . MET A 1 287 ? -0.604 19.984 3.969 1 97.81 287 MET A O 1
ATOM 2374 N N . VAL A 1 288 ? -2.662 20.812 3.693 1 98.75 288 VAL A N 1
ATOM 2375 C CA . VAL A 1 288 ? -2.328 21.719 2.611 1 98.75 288 VAL A CA 1
ATOM 2376 C C . VAL A 1 288 ? -2.426 23.172 3.111 1 98.75 288 VAL A C 1
ATOM 2378 O O . VAL A 1 288 ? -3.459 23.578 3.646 1 98.75 288 VAL A O 1
ATOM 2381 N N . GLY A 1 289 ? -1.356 23.922 2.953 1 98.75 289 GLY A N 1
ATOM 2382 C CA . GLY A 1 289 ? -1.348 25.25 3.541 1 98.75 289 GLY A CA 1
ATOM 2383 C C . GLY A 1 289 ? -0.758 26.312 2.623 1 98.75 289 GLY A C 1
ATOM 2384 O O . GLY A 1 289 ? -0.051 25.984 1.667 1 98.75 289 GLY A O 1
ATOM 2385 N N . ALA A 1 290 ? -1.128 27.516 2.871 1 98.81 290 ALA A N 1
ATOM 2386 C CA . ALA A 1 290 ? -0.52 28.688 2.242 1 98.81 290 ALA A CA 1
ATOM 2387 C C . ALA A 1 290 ? 0.615 29.234 3.098 1 98.81 290 ALA A C 1
ATOM 2389 O O . ALA A 1 290 ? 0.409 29.578 4.262 1 98.81 290 ALA A O 1
ATOM 2390 N N . PHE A 1 291 ? 1.733 29.391 2.488 1 98.56 291 PHE A N 1
ATOM 2391 C CA . PHE A 1 291 ? 2.861 29.938 3.23 1 98.56 291 PHE A CA 1
ATOM 2392 C C . PHE A 1 291 ? 2.543 31.344 3.744 1 98.56 291 PHE A C 1
ATOM 2394 O O . PHE A 1 291 ? 3.002 31.734 4.816 1 98.56 291 PHE A O 1
ATOM 2401 N N . GLU A 1 292 ? 1.751 32.062 3.053 1 98.12 292 GLU A N 1
ATOM 2402 C CA . GLU A 1 292 ? 1.375 33.406 3.459 1 98.12 292 GLU A CA 1
ATOM 2403 C C . GLU A 1 292 ? 0.781 33.406 4.867 1 98.12 292 GLU A C 1
ATOM 2405 O O . GLU A 1 292 ? 1.057 34.312 5.656 1 98.12 292 GLU A O 1
ATOM 2410 N N . PHE A 1 293 ? -0.011 32.5 5.168 1 98.56 293 PHE A N 1
ATOM 2411 C CA . PHE A 1 293 ? -0.615 32.406 6.492 1 98.56 293 PHE A CA 1
ATOM 2412 C C . PHE A 1 293 ? 0.438 32.094 7.551 1 98.56 293 PHE A C 1
ATOM 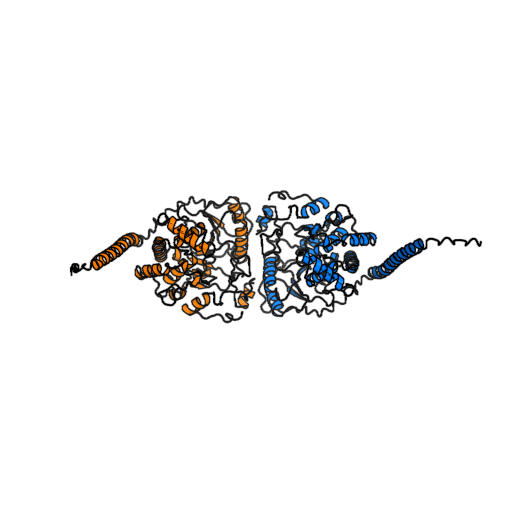2414 O O . PHE A 1 293 ? 0.545 32.812 8.555 1 98.56 293 PHE A O 1
ATOM 2421 N N . PHE A 1 294 ? 1.229 31.109 7.344 1 98.25 294 PHE A N 1
ATOM 2422 C CA . PHE A 1 294 ? 2.15 30.594 8.344 1 98.25 294 PHE A CA 1
ATOM 2423 C C . PHE A 1 294 ? 3.318 31.547 8.555 1 98.25 294 PHE A C 1
ATOM 2425 O O . PHE A 1 294 ? 3.982 31.5 9.594 1 98.25 294 PHE A O 1
ATOM 2432 N N . ARG A 1 295 ? 3.5 32.438 7.543 1 96.94 295 ARG A N 1
ATOM 2433 C CA . ARG A 1 295 ? 4.551 33.438 7.629 1 96.94 295 ARG A CA 1
ATOM 2434 C C . ARG A 1 295 ? 3.98 34.781 8.039 1 96.94 295 ARG A C 1
ATOM 2436 O O . ARG A 1 295 ? 4.715 35.781 8.148 1 96.94 295 ARG A O 1
ATOM 2443 N N . SER A 1 296 ? 2.732 34.906 8.234 1 96.94 296 SER A N 1
ATOM 2444 C CA . SER A 1 296 ? 2.102 36.156 8.594 1 96.94 296 SER A CA 1
ATOM 2445 C C . SER A 1 296 ? 2.592 36.656 9.945 1 96.94 296 SER A C 1
ATOM 2447 O O . SER A 1 296 ? 3.035 35.875 10.781 1 96.94 296 SER A O 1
ATOM 2449 N N . LYS A 1 297 ? 2.385 37.938 10.094 1 95.12 297 LYS A N 1
ATOM 2450 C CA . LYS A 1 297 ? 2.752 38.531 11.359 1 95.12 297 LYS A CA 1
ATOM 2451 C C . LYS A 1 297 ? 1.95 37.938 12.516 1 95.12 297 LYS A C 1
ATOM 2453 O O . LYS A 1 297 ? 2.494 37.688 13.594 1 95.12 297 LYS A O 1
ATOM 2458 N N . GLU A 1 298 ? 0.683 37.75 12.289 1 96.94 298 GLU A N 1
ATOM 2459 C CA . GLU A 1 298 ? -0.209 37.219 13.32 1 96.94 298 GLU A CA 1
ATOM 2460 C C . GLU A 1 298 ? 0.213 35.812 13.758 1 96.94 298 GLU A C 1
ATOM 2462 O O . GLU A 1 298 ? 0.32 35.531 14.953 1 96.94 298 GLU A O 1
ATOM 2467 N N . TYR A 1 299 ? 0.504 34.938 12.797 1 98 299 TYR A N 1
ATOM 2468 C CA . TYR A 1 299 ? 0.884 33.562 13.102 1 98 299 TYR A CA 1
ATOM 2469 C C . TYR A 1 299 ? 2.221 33.5 13.828 1 98 299 TYR A C 1
ATOM 2471 O O . TYR A 1 299 ? 2.359 32.812 14.836 1 98 299 TYR A O 1
ATOM 2479 N N . GLN A 1 300 ? 3.162 34.25 13.328 1 95.88 300 GLN A N 1
ATOM 2480 C CA . GLN A 1 300 ? 4.5 34.25 13.906 1 95.88 300 GLN A CA 1
ATOM 2481 C C . GLN A 1 300 ? 4.492 34.875 15.312 1 95.88 300 GLN A C 1
ATOM 2483 O O . GLN A 1 300 ? 5.199 34.375 16.203 1 95.88 300 GLN A O 1
ATOM 2488 N N . ALA A 1 301 ? 3.689 35.844 15.508 1 95.44 301 ALA A N 1
ATOM 2489 C CA . ALA A 1 301 ? 3.57 36.438 16.844 1 95.44 301 ALA A CA 1
ATOM 2490 C C . ALA A 1 301 ? 2.99 35.438 17.828 1 95.44 301 ALA A C 1
ATOM 2492 O O . ALA A 1 301 ? 3.467 35.344 18.969 1 95.44 301 ALA A O 1
ATOM 2493 N N . TYR A 1 302 ? 2.004 34.781 17.422 1 97.56 302 TYR A N 1
ATOM 2494 C CA . TYR A 1 302 ? 1.406 33.781 18.297 1 97.56 302 TYR A CA 1
ATOM 2495 C C . TYR A 1 302 ? 2.414 32.688 18.641 1 97.56 302 TYR A C 1
ATOM 2497 O O . TYR A 1 302 ? 2.535 32.281 19.797 1 97.56 302 TYR A O 1
ATOM 2505 N N . PHE A 1 303 ? 3.143 32.188 17.641 1 97.25 303 PHE A N 1
ATOM 2506 C CA . PHE A 1 303 ? 4.145 31.141 17.859 1 97.25 303 PHE A CA 1
ATOM 2507 C C . PHE A 1 303 ? 5.191 31.609 18.875 1 97.25 303 PHE A C 1
ATOM 2509 O O . PHE A 1 303 ? 5.477 30.922 19.844 1 97.25 30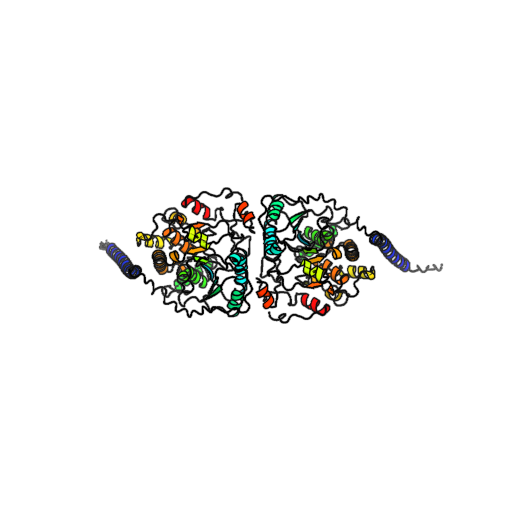3 PHE A O 1
ATOM 2516 N N . GLN A 1 304 ? 5.688 32.75 18.625 1 94.19 304 GLN A N 1
ATOM 2517 C CA . GLN A 1 304 ? 6.719 33.281 19.516 1 94.19 304 GLN A CA 1
ATOM 2518 C C . GLN A 1 304 ? 6.191 33.438 20.938 1 94.19 304 GLN A C 1
ATOM 2520 O O . GLN A 1 304 ? 6.871 33.094 21.906 1 94.19 304 GLN A O 1
ATOM 2525 N N . PHE A 1 305 ? 5.012 33.969 21 1 94.81 305 PHE A N 1
ATOM 2526 C CA . PHE A 1 305 ? 4.391 34.219 22.297 1 94.81 305 PHE A CA 1
ATOM 2527 C C . PHE A 1 305 ? 4.258 32.906 23.078 1 94.81 305 PHE A C 1
ATOM 2529 O O . PHE A 1 305 ? 4.602 32.844 24.25 1 94.81 305 PHE A O 1
ATOM 2536 N N . VAL A 1 306 ? 3.816 31.938 22.406 1 95.56 306 VAL A N 1
ATOM 2537 C CA . VAL A 1 306 ? 3.539 30.656 23.047 1 95.56 306 VAL A CA 1
ATOM 2538 C C . VAL A 1 306 ? 4.848 29.906 23.297 1 95.56 306 VAL A C 1
ATOM 2540 O O . VAL A 1 306 ? 4.996 29.219 24.312 1 95.56 306 VAL A O 1
ATOM 2543 N N . ASP A 1 307 ? 5.758 30.016 22.375 1 94.31 307 ASP A N 1
ATOM 2544 C CA . ASP A 1 307 ? 7.039 29.312 22.438 1 94.31 307 ASP A CA 1
ATOM 2545 C C . ASP A 1 307 ? 7.816 29.688 23.688 1 94.31 307 ASP A C 1
ATOM 2547 O O . ASP A 1 307 ? 8.586 28.875 24.219 1 94.31 307 ASP A O 1
ATOM 2551 N N . GLU A 1 308 ? 7.637 30.797 24.219 1 92.62 308 GLU A N 1
ATOM 2552 C CA . GLU A 1 308 ? 8.344 31.297 25.406 1 92.62 308 GLU A CA 1
ATOM 2553 C C . GLU A 1 308 ? 7.992 30.469 26.641 1 92.62 308 GLU A C 1
ATOM 2555 O O . GLU A 1 308 ? 8.75 30.438 27.609 1 92.62 308 GLU A O 1
ATOM 2560 N N . HIS A 1 309 ? 6.918 29.812 26.531 1 95.06 309 HIS A N 1
ATOM 2561 C CA . HIS A 1 309 ? 6.438 29.094 27.703 1 95.06 309 HIS A CA 1
ATOM 2562 C C . HIS A 1 309 ? 6.93 27.656 27.703 1 95.06 309 HIS A C 1
ATOM 2564 O O . HIS A 1 309 ? 6.684 26.906 28.656 1 95.06 309 HIS A O 1
ATOM 2570 N N . ASN A 1 310 ? 7.566 27.219 26.656 1 95.06 310 ASN A N 1
ATOM 2571 C CA . ASN A 1 310 ? 8.258 25.938 26.531 1 95.06 310 ASN A CA 1
ATOM 2572 C C . ASN A 1 310 ? 7.316 24.766 26.75 1 95.06 310 ASN A C 1
ATOM 2574 O O . ASN A 1 310 ? 7.711 23.734 27.297 1 95.06 310 ASN A O 1
ATOM 2578 N N . GLY A 1 311 ? 6.062 24.938 26.359 1 95.62 311 GLY A N 1
ATOM 2579 C CA . GLY A 1 311 ? 5.059 23.906 26.547 1 95.62 311 GLY A CA 1
ATOM 2580 C C . GLY A 1 311 ? 5.359 22.641 25.781 1 95.62 311 GLY A C 1
ATOM 2581 O O . GLY A 1 311 ? 4.895 21.562 26.156 1 95.62 311 GLY A O 1
ATOM 2582 N N . TRP A 1 312 ? 6.105 22.656 24.688 1 95.25 312 TRP A N 1
ATOM 2583 C CA . TRP A 1 312 ? 6.512 21.453 23.969 1 95.25 312 TRP A CA 1
ATOM 2584 C C . TRP A 1 312 ? 7.367 20.547 24.859 1 95.25 312 TRP A C 1
ATOM 2586 O O . TRP A 1 312 ? 7.34 19.328 24.703 1 95.25 312 TRP A O 1
ATOM 2596 N N . TYR A 1 313 ? 8.062 21.125 25.781 1 94.62 313 TYR A N 1
ATOM 2597 C CA . TYR A 1 313 ? 9.023 20.375 26.594 1 94.62 313 TYR A CA 1
ATOM 2598 C C . TYR A 1 313 ? 8.477 20.141 27.984 1 94.62 313 TYR A C 1
ATOM 2600 O O . TYR A 1 313 ? 8.812 19.141 28.625 1 94.62 313 TYR A O 1
ATOM 2608 N N . TYR A 1 314 ? 7.641 21.078 28.453 1 94.81 314 TYR A N 1
ATOM 2609 C CA . TYR A 1 314 ? 7.125 20.953 29.812 1 94.81 314 TYR A CA 1
ATOM 2610 C C . TYR A 1 314 ? 5.805 20.203 29.844 1 94.81 314 TYR A C 1
ATOM 2612 O O . TYR A 1 314 ? 5.324 19.797 30.906 1 94.81 314 TYR A O 1
ATOM 2620 N N . GLU A 1 315 ? 5.254 20.062 28.734 1 93.56 315 GLU A N 1
ATOM 2621 C CA . GLU A 1 315 ? 4.098 19.203 28.484 1 93.56 315 GLU A CA 1
ATOM 2622 C C . GLU A 1 315 ? 4.328 18.328 27.266 1 93.56 315 GLU A C 1
ATOM 2624 O O . GLU A 1 315 ? 5.336 17.625 27.172 1 93.56 315 GLU A O 1
ATOM 2629 N N . ARG A 1 316 ? 3.557 18.219 26.297 1 92.44 316 ARG A N 1
ATOM 2630 C CA . ARG A 1 316 ? 3.674 17.5 25.047 1 92.44 316 ARG A CA 1
ATOM 2631 C C . ARG A 1 316 ? 2.77 18.109 23.969 1 92.44 316 ARG A C 1
ATOM 2633 O O . ARG A 1 316 ? 1.972 17.406 23.359 1 92.44 316 ARG A O 1
ATOM 2640 N N . TRP A 1 317 ? 2.998 19.406 23.922 1 94.38 317 TRP A N 1
ATOM 2641 C CA . TRP A 1 317 ? 2.285 20.062 22.828 1 94.38 317 TRP A CA 1
ATOM 2642 C C . TRP A 1 317 ? 2.699 19.484 21.484 1 94.38 317 TRP A C 1
ATOM 2644 O O . TRP A 1 317 ? 3.846 19.062 21.312 1 94.38 317 TRP A O 1
ATOM 2654 N N . THR A 1 318 ? 1.766 19.375 20.594 1 93.88 318 THR A N 1
ATOM 2655 C CA . THR A 1 318 ? 2.08 18.906 19.25 1 93.88 318 THR A CA 1
ATOM 2656 C C . THR A 1 318 ? 1.771 19.984 18.219 1 93.88 318 THR A C 1
ATOM 2658 O O . THR A 1 318 ? 1.1 20.984 18.531 1 93.88 318 THR A O 1
ATOM 2661 N N . ASP A 1 319 ? 2.336 19.766 17.062 1 96.06 319 ASP A N 1
ATOM 2662 C CA . ASP A 1 319 ? 2.016 20.688 15.984 1 96.06 319 ASP A CA 1
ATOM 2663 C C . ASP A 1 319 ? 0.534 20.625 15.625 1 96.06 319 ASP A C 1
ATOM 2665 O O . ASP A 1 319 ? -0.062 21.625 15.219 1 96.06 319 ASP A O 1
ATOM 2669 N N . ASP A 1 320 ? -0.081 19.5 15.805 1 96.38 320 ASP A N 1
ATOM 2670 C CA . ASP A 1 320 ? -1.514 19.375 15.547 1 96.38 320 ASP A CA 1
ATOM 2671 C C . ASP A 1 320 ? -2.309 20.328 16.438 1 96.38 320 ASP A C 1
ATOM 2673 O O . ASP A 1 320 ? -3.16 21.078 15.938 1 96.38 320 ASP A O 1
ATOM 2677 N N . ASP A 1 321 ? -1.978 20.312 17.688 1 96.25 321 ASP A N 1
ATOM 2678 C CA . ASP A 1 321 ? -2.676 21.188 18.625 1 96.25 321 ASP A CA 1
ATOM 2679 C C . ASP A 1 321 ? -2.424 22.656 18.297 1 96.25 321 ASP A C 1
ATOM 2681 O O . ASP A 1 321 ? -3.367 23.438 18.203 1 96.25 321 ASP A O 1
ATOM 2685 N N . PHE A 1 322 ? -1.244 22.969 18.172 1 97.88 322 PHE A N 1
ATOM 2686 C CA . PHE A 1 322 ? -0.852 24.359 18.016 1 97.88 322 PHE A CA 1
ATOM 2687 C C . PHE A 1 322 ? -1.43 24.938 16.734 1 97.88 322 PHE A C 1
ATOM 2689 O O . PHE A 1 322 ? -2.055 26 16.75 1 97.88 322 PHE A O 1
ATOM 2696 N N . VAL A 1 323 ? -1.197 24.234 15.594 1 98.5 323 VAL A N 1
ATOM 2697 C CA . VAL A 1 323 ? -1.657 24.734 14.305 1 98.5 323 VAL A CA 1
ATOM 2698 C C . VAL A 1 323 ? -3.18 24.828 14.297 1 98.5 323 VAL A C 1
ATOM 2700 O O . VAL A 1 323 ? -3.746 25.781 13.75 1 98.5 323 VAL A O 1
ATOM 2703 N N . SER A 1 324 ? -3.848 23.906 14.922 1 98.25 324 SER A N 1
ATOM 2704 C CA . SER A 1 324 ? -5.305 23.938 15.008 1 98.25 324 SER A CA 1
ATOM 2705 C C . SER A 1 324 ? -5.789 25.188 15.734 1 98.25 324 SER A C 1
ATOM 2707 O O . SER A 1 324 ? -6.695 25.875 15.273 1 98.25 324 SER A O 1
ATOM 2709 N N . ILE A 1 325 ? -5.184 25.453 16.812 1 98.5 325 ILE A N 1
ATOM 2710 C CA . ILE A 1 325 ? -5.566 26.609 17.609 1 98.5 325 ILE A CA 1
ATOM 2711 C C . ILE A 1 325 ? -5.234 27.891 16.859 1 98.5 325 ILE A C 1
ATOM 2713 O O . ILE A 1 325 ? -6.074 28.797 16.734 1 98.5 325 ILE A O 1
ATOM 2717 N N . ALA A 1 326 ? -4.047 27.953 16.328 1 98.81 326 ALA A N 1
ATOM 2718 C CA . ALA A 1 326 ? -3.604 29.141 15.609 1 98.81 326 ALA A CA 1
ATOM 2719 C C . ALA A 1 326 ? -4.523 29.438 14.43 1 98.81 326 ALA A C 1
ATOM 2721 O O . ALA A 1 326 ? -5.004 30.562 14.273 1 98.81 326 ALA A O 1
ATOM 2722 N N . ALA A 1 327 ? -4.762 28.469 13.633 1 98.81 327 ALA A N 1
ATOM 2723 C CA . ALA A 1 327 ? -5.598 28.641 12.453 1 98.81 327 ALA A CA 1
ATOM 2724 C C . ALA A 1 327 ? -7.023 29.016 12.844 1 98.81 327 ALA A C 1
ATOM 2726 O O . ALA A 1 327 ? -7.629 29.906 12.227 1 98.81 327 ALA A O 1
ATOM 2727 N N . SER A 1 328 ? -7.535 28.375 13.875 1 98.69 328 SER A N 1
ATOM 2728 C CA . SER A 1 328 ? -8.898 28.656 14.312 1 98.69 328 SER A CA 1
ATOM 2729 C C . SER A 1 328 ? -9.031 30.094 14.812 1 98.69 328 SER A C 1
ATOM 2731 O O . SER A 1 328 ? -10.102 30.703 14.695 1 98.69 328 SER A O 1
ATOM 2733 N N . MET A 1 329 ? -8.016 30.609 15.328 1 98.69 329 MET A N 1
ATOM 2734 C CA . MET A 1 329 ? -8.008 31.953 15.906 1 98.69 329 MET A CA 1
ATOM 2735 C C . MET A 1 329 ? -7.773 33 14.836 1 98.69 329 MET A C 1
ATOM 2737 O O . MET A 1 329 ? -8.453 34.031 14.805 1 98.69 329 MET A O 1
ATOM 2741 N N . LEU A 1 330 ? -6.898 32.75 13.945 1 98.75 330 LEU A N 1
ATOM 2742 C CA . LEU A 1 330 ? -6.32 33.781 13.125 1 98.75 330 LEU A CA 1
ATOM 2743 C C . LEU A 1 330 ? -6.965 33.812 11.742 1 98.75 330 LEU A C 1
ATOM 2745 O O . LEU A 1 330 ? -6.973 34.875 11.078 1 98.75 330 LEU A O 1
ATOM 2749 N N . LEU A 1 331 ? -7.484 32.688 11.281 1 98.62 331 LEU A N 1
ATOM 2750 C CA . LEU A 1 331 ? -8.078 32.625 9.953 1 98.62 331 LEU A CA 1
ATOM 2751 C C . LEU A 1 331 ? -9.578 32.875 10.008 1 98.62 331 LEU A C 1
ATOM 2753 O O . LEU A 1 331 ? -10.203 32.719 11.055 1 98.62 331 LEU A O 1
ATOM 2757 N N . ASP A 1 332 ? -10.055 33.375 8.789 1 97.94 332 ASP A N 1
ATOM 2758 C CA . ASP A 1 332 ? -11.5 33.312 8.562 1 97.94 332 ASP A CA 1
ATOM 2759 C C . ASP A 1 332 ? -11.977 31.891 8.375 1 97.94 332 ASP A C 1
ATOM 2761 O O . ASP A 1 332 ? -11.312 31.094 7.719 1 97.94 332 ASP A O 1
ATOM 2765 N N . LYS A 1 333 ? -13.156 31.625 8.938 1 96.88 333 LYS A N 1
ATOM 2766 C CA . LYS A 1 333 ? -13.656 30.25 8.875 1 96.88 333 LYS A CA 1
ATOM 2767 C C . LYS A 1 333 ? -13.797 29.797 7.426 1 96.88 333 LYS A C 1
ATOM 2769 O O . LYS A 1 333 ? -13.672 28.594 7.137 1 96.88 333 LYS A O 1
ATOM 2774 N N . ASP A 1 334 ? -13.945 30.75 6.504 1 97.25 334 ASP A N 1
ATOM 2775 C CA . ASP A 1 334 ? -14.141 30.406 5.102 1 97.25 334 ASP A CA 1
ATOM 2776 C C . ASP A 1 334 ? -12.812 30.094 4.422 1 97.25 334 ASP A C 1
ATOM 2778 O O . ASP A 1 334 ? -12.789 29.609 3.285 1 97.25 334 ASP A O 1
ATOM 2782 N N . GLU A 1 335 ? -11.711 30.266 5.102 1 98.5 335 GLU A N 1
ATOM 2783 C CA . GLU A 1 335 ? -10.383 30 4.539 1 98.5 335 GLU A CA 1
ATOM 2784 C C . GLU A 1 335 ? -9.945 28.562 4.801 1 98.5 335 GLU A C 1
ATOM 2786 O O . GLU A 1 335 ? -8.883 28.141 4.336 1 98.5 335 GLU A O 1
ATOM 2791 N N . PHE A 1 336 ? -10.828 27.766 5.492 1 98.5 336 PHE A N 1
ATOM 2792 C CA . PHE A 1 336 ? -10.586 26.359 5.738 1 98.5 336 PHE A CA 1
ATOM 2793 C C . PHE A 1 336 ? -11.234 25.5 4.652 1 98.5 336 PHE A C 1
ATOM 2795 O O . PHE A 1 336 ? -12.258 25.891 4.082 1 98.5 336 PHE A O 1
ATOM 2802 N N . HIS A 1 337 ? -10.594 24.391 4.387 1 98.31 337 HIS A N 1
ATOM 2803 C CA . HIS A 1 337 ? -11.242 23.391 3.535 1 98.31 337 HIS A CA 1
ATOM 2804 C C . HIS A 1 337 ? -10.984 21.984 4.051 1 98.31 337 HIS A C 1
ATOM 2806 O O . HIS A 1 337 ? -9.852 21.641 4.391 1 98.31 337 HIS A O 1
ATOM 2812 N N . PHE A 1 338 ? -12.023 21.266 4.172 1 97.81 338 PHE A N 1
ATOM 2813 C CA . PHE A 1 338 ? -11.938 19.828 4.477 1 97.81 338 PHE A CA 1
ATOM 2814 C C . PHE A 1 338 ? -11.945 19 3.197 1 97.81 338 PHE A C 1
ATOM 2816 O O . PHE A 1 338 ? -12.953 18.953 2.486 1 97.81 338 PHE A O 1
ATOM 2823 N N . PHE A 1 339 ? -10.812 18.375 2.873 1 97.56 339 PHE A N 1
ATOM 2824 C CA . PHE A 1 339 ? -10.727 17.469 1.731 1 97.56 339 PHE A CA 1
ATOM 2825 C C . PHE A 1 339 ? -11.344 16.125 2.066 1 97.56 339 PHE A C 1
ATOM 2827 O O . PHE A 1 339 ? -10.664 15.234 2.592 1 97.56 339 PHE A O 1
ATOM 2834 N N . ASP A 1 340 ? -12.516 15.875 1.643 1 94.75 340 ASP A N 1
ATOM 2835 C CA . ASP A 1 340 ? -13.25 14.664 1.995 1 94.75 340 ASP A CA 1
ATOM 2836 C C . ASP A 1 340 ? -13.172 13.625 0.875 1 94.75 340 ASP A C 1
ATOM 2838 O O . ASP A 1 340 ? -13.906 12.633 0.886 1 94.75 340 ASP A O 1
ATOM 2842 N N . ASP A 1 341 ? -12.25 13.828 -0.078 1 96.38 341 ASP A N 1
ATOM 2843 C CA . ASP A 1 341 ? -12.242 12.961 -1.256 1 96.38 341 ASP A CA 1
ATOM 2844 C C . ASP A 1 341 ? -10.875 12.305 -1.445 1 96.38 341 ASP A C 1
ATOM 2846 O O . ASP A 1 341 ? -10.633 11.641 -2.455 1 96.38 341 ASP A O 1
ATOM 2850 N N . PHE A 1 342 ? -9.938 12.445 -0.464 1 96.12 342 PHE A N 1
ATOM 2851 C CA . PHE A 1 342 ? -8.586 11.922 -0.615 1 96.12 342 PHE A CA 1
ATOM 2852 C C . PHE A 1 342 ? -8.508 10.484 -0.112 1 96.12 342 PHE A C 1
ATOM 2854 O O . PHE A 1 342 ? -7.73 9.68 -0.635 1 96.12 342 PHE A O 1
ATOM 2861 N N . GLY A 1 343 ? -9.312 10.172 0.891 1 93.94 343 GLY A N 1
ATOM 2862 C CA . GLY A 1 343 ? -8.969 8.969 1.64 1 93.94 343 GLY A CA 1
ATOM 2863 C C . GLY A 1 343 ? -7.559 9 2.203 1 93.94 343 GLY A C 1
ATOM 2864 O O . GLY A 1 343 ? -6.621 9.414 1.519 1 93.94 343 GLY A O 1
ATOM 2865 N N . TYR A 1 344 ? -7.41 8.633 3.426 1 93.19 344 TYR A N 1
ATOM 2866 C CA . TYR A 1 344 ? -6.113 8.867 4.047 1 93.19 344 TYR A CA 1
ATOM 2867 C C . TYR A 1 344 ? -5.879 7.895 5.203 1 93.19 344 TYR A C 1
ATOM 2869 O O . TYR A 1 344 ? -6.801 7.598 5.969 1 93.19 344 TYR A O 1
ATOM 2877 N N . ASN A 1 345 ? -4.625 7.359 5.156 1 87.56 345 ASN A N 1
ATOM 2878 C CA . ASN A 1 345 ? -4.152 6.59 6.305 1 87.56 345 ASN A CA 1
ATOM 2879 C C . ASN A 1 345 ? -2.662 6.809 6.547 1 87.56 345 ASN A C 1
ATOM 2881 O O . ASN A 1 345 ? -1.898 7.02 5.605 1 87.56 345 ASN A O 1
ATOM 2885 N N . HIS A 1 346 ? -2.186 6.879 7.816 1 83.5 346 HIS A N 1
ATOM 2886 C CA . HIS A 1 346 ? -0.77 7.023 8.141 1 83.5 346 HIS A CA 1
ATOM 2887 C C . HIS A 1 346 ? -0.166 5.695 8.578 1 83.5 346 HIS A C 1
ATOM 2889 O O . HIS A 1 346 ? 1.052 5.582 8.734 1 83.5 346 HIS A O 1
ATOM 2895 N N . GLN A 1 347 ? -0.824 4.688 8.711 1 66.12 347 GLN A N 1
ATOM 2896 C CA . GLN A 1 347 ? -0.236 3.416 9.117 1 66.12 347 GLN A CA 1
ATOM 2897 C C . GLN A 1 347 ? -0.454 2.346 8.047 1 66.12 347 GLN A C 1
ATOM 2899 O O . GLN A 1 347 ? -1.337 2.48 7.199 1 66.12 347 GLN A O 1
ATOM 2904 N N . LEU A 1 348 ? 0.605 1.529 8.164 1 56.38 348 LEU A N 1
ATOM 2905 C CA . LEU A 1 348 ? 0.514 0.418 7.223 1 56.38 348 LEU A CA 1
ATOM 2906 C C . LEU A 1 348 ? -0.665 -0.487 7.562 1 56.38 348 LEU A C 1
ATOM 2908 O O . LEU A 1 348 ? -1.198 -1.173 6.688 1 56.38 348 LEU A O 1
ATOM 2912 N N . ASP A 1 349 ? -1.024 -0.216 8.781 1 53.38 349 ASP A N 1
ATOM 2913 C CA . ASP A 1 349 ? -2.143 -1.075 9.164 1 53.38 349 ASP A CA 1
ATOM 2914 C C . ASP A 1 349 ? -3.475 -0.456 8.742 1 53.38 349 ASP A C 1
ATOM 2916 O O . ASP A 1 349 ? -3.938 0.507 9.359 1 53.38 349 ASP A O 1
ATOM 2920 N N . GLU A 1 350 ? -3.998 -0.885 7.758 1 53.75 350 GLU A N 1
ATOM 2921 C CA . GLU A 1 350 ? -5.223 -0.352 7.168 1 53.75 350 GLU A CA 1
ATOM 2922 C C . GLU A 1 350 ? -6.41 -0.52 8.109 1 53.75 350 GLU A C 1
ATOM 2924 O O . GLU A 1 350 ? -7.453 0.105 7.918 1 53.75 350 GLU A O 1
ATOM 2929 N N . HIS A 1 351 ? -6.125 -1.273 9.109 1 48.62 351 HIS A N 1
ATOM 2930 C CA . HIS A 1 351 ? -7.207 -1.529 10.047 1 48.62 351 HIS A CA 1
ATOM 2931 C C . HIS A 1 351 ? -7.098 -0.624 11.273 1 48.62 351 HIS A C 1
ATOM 2933 O O . HIS A 1 351 ? -7.871 -0.761 12.219 1 48.62 351 HIS A O 1
ATOM 2939 N N . ALA A 1 352 ? -6.297 0.246 11.094 1 56.41 352 ALA A N 1
ATOM 2940 C CA . ALA A 1 352 ? -6.105 1.117 12.25 1 56.41 352 ALA A CA 1
ATOM 2941 C C . ALA A 1 352 ? -7.242 2.131 12.367 1 56.41 352 ALA A C 1
ATOM 2943 O O . ALA A 1 352 ? -7.898 2.453 11.375 1 56.41 352 ALA A O 1
ATOM 2944 N N . PHE A 1 353 ? -7.688 2.406 13.508 1 55.84 353 PHE A N 1
ATOM 2945 C CA . PHE A 1 353 ? -8.758 3.326 13.867 1 55.84 353 PHE A CA 1
ATOM 2946 C C . PHE A 1 353 ? -8.477 4.723 13.328 1 55.84 353 PHE A C 1
ATOM 2948 O O . PHE A 1 353 ? -9.266 5.645 13.531 1 55.84 353 PHE A O 1
ATOM 2955 N N . GLU A 1 354 ? -7.602 4.789 12.406 1 68.19 354 GLU A N 1
ATOM 2956 C CA . GLU A 1 354 ? -7.195 6.137 12.008 1 68.19 354 GLU A CA 1
ATOM 2957 C C . GLU A 1 354 ? -7.32 6.328 10.5 1 68.19 354 GLU A C 1
ATOM 2959 O O . GLU A 1 354 ? -6.738 7.254 9.938 1 68.19 354 GLU A O 1
ATOM 2964 N N . PHE A 1 355 ? -8.32 5.578 9.992 1 83 355 PHE A N 1
ATOM 2965 C CA . PHE A 1 355 ? -8.477 5.652 8.547 1 83 355 PHE A CA 1
ATOM 2966 C C . PHE A 1 355 ? -9.633 6.574 8.172 1 83 355 PHE A C 1
ATOM 2968 O O . PHE A 1 355 ? -10.656 6.613 8.867 1 83 355 PHE A O 1
ATOM 2975 N N . VAL A 1 356 ? -9.391 7.406 7.199 1 92.06 356 VAL A N 1
ATOM 2976 C CA . VAL A 1 356 ? -10.438 8.242 6.621 1 92.06 356 VAL A CA 1
ATOM 2977 C C . VAL A 1 356 ? -10.742 7.773 5.203 1 92.06 356 VAL A C 1
ATOM 2979 O O . VAL A 1 356 ? -9.836 7.512 4.414 1 92.06 356 VAL A O 1
ATOM 2982 N N . CYS A 1 357 ? -12.008 7.582 4.949 1 93.75 357 CYS A N 1
ATOM 2983 C CA . CYS A 1 357 ? -12.492 7.172 3.635 1 93.75 357 CYS A CA 1
ATOM 2984 C C . CYS A 1 357 ? -13.75 7.934 3.25 1 93.75 357 CYS A C 1
ATOM 2986 O O . CYS A 1 357 ? -14.688 8.031 4.047 1 93.75 357 CYS A O 1
ATOM 2988 N N . PRO A 1 358 ? -13.789 8.469 2.008 1 94.81 358 PRO A N 1
ATOM 2989 C CA . PRO A 1 358 ? -15.016 9.141 1.589 1 94.81 358 PRO A CA 1
ATOM 2990 C C . PRO A 1 358 ? -16.266 8.281 1.792 1 94.81 358 PRO A C 1
ATOM 2992 O O . PRO A 1 358 ? -16.25 7.09 1.458 1 94.81 358 PRO A O 1
ATOM 2995 N N . GLN A 1 359 ? -17.328 8.922 2.289 1 93.12 359 GLN A N 1
ATOM 2996 C CA . GLN A 1 359 ? -18.531 8.172 2.592 1 93.12 359 GLN A CA 1
ATOM 2997 C C . GLN A 1 359 ? -19.453 8.078 1.368 1 93.12 359 GLN A C 1
ATOM 2999 O O . GLN A 1 359 ? -20.25 7.148 1.252 1 93.12 359 GLN A O 1
ATOM 3004 N N . GLU A 1 360 ? -19.344 9.031 0.524 1 92.19 360 GLU A N 1
ATOM 3005 C CA . GLU A 1 360 ? -20.141 9.016 -0.701 1 92.19 360 GLU A CA 1
ATOM 3006 C C . GLU A 1 360 ? -19.609 7.973 -1.686 1 92.19 360 GLU A C 1
ATOM 3008 O O . GLU A 1 360 ? -18.469 8.078 -2.154 1 92.19 360 GLU A O 1
ATOM 3013 N N . ARG A 1 361 ? -20.438 7.051 -2.049 1 89.38 361 ARG A N 1
ATOM 3014 C CA . ARG A 1 361 ? -20.047 5.98 -2.961 1 89.38 361 ARG A CA 1
ATOM 3015 C C . ARG A 1 361 ? -19.609 6.543 -4.309 1 89.38 361 ARG A C 1
ATOM 3017 O O . ARG A 1 361 ? -18.641 6.062 -4.902 1 89.38 361 ARG A O 1
ATOM 3024 N N . GLY A 1 362 ? -20.359 7.559 -4.801 1 89.56 362 GLY A N 1
ATOM 3025 C CA . GLY A 1 362 ? -20.016 8.164 -6.074 1 89.56 362 GLY A CA 1
ATOM 3026 C C . GLY A 1 362 ? -18.594 8.695 -6.105 1 89.56 362 GLY A C 1
ATOM 3027 O O . GLY A 1 362 ? -17.875 8.523 -7.098 1 89.56 362 GLY A O 1
ATOM 3028 N N . ILE A 1 363 ? -18.156 9.266 -5 1 92.56 363 ILE A N 1
ATOM 3029 C CA . ILE A 1 363 ? -16.781 9.789 -4.902 1 92.56 363 ILE A CA 1
ATOM 3030 C C . ILE A 1 363 ? -15.797 8.625 -4.91 1 92.56 363 ILE A C 1
ATOM 3032 O O . ILE A 1 363 ? -14.781 8.672 -5.609 1 92.56 363 ILE A O 1
ATOM 3036 N N . ARG A 1 364 ? -16.062 7.559 -4.156 1 93.44 364 ARG A N 1
ATOM 3037 C CA . ARG A 1 364 ? -15.156 6.422 -4.062 1 93.44 364 ARG A CA 1
ATOM 3038 C C . ARG A 1 364 ? -14.992 5.742 -5.418 1 93.44 364 ARG A C 1
ATOM 3040 O O . ARG A 1 364 ? -13.883 5.34 -5.789 1 93.44 364 ARG A O 1
ATOM 3047 N N . LEU A 1 365 ? -16.062 5.637 -6.141 1 89.25 365 LEU A N 1
ATOM 3048 C CA . LEU A 1 365 ? -16.016 4.992 -7.449 1 89.25 365 LEU A CA 1
ATOM 3049 C C . LEU A 1 365 ? -15.297 5.883 -8.461 1 89.25 365 LEU A C 1
ATOM 3051 O O . LEU A 1 365 ? -14.383 5.43 -9.156 1 89.25 365 LEU A O 1
ATOM 3055 N N . GLU A 1 366 ? -15.656 7.16 -8.5 1 89.25 366 GLU A N 1
ATOM 3056 C CA . GLU A 1 366 ? -15.062 8.094 -9.453 1 89.25 366 GLU A CA 1
ATOM 3057 C C . GLU A 1 366 ? -13.562 8.25 -9.219 1 89.25 366 GLU A C 1
ATOM 3059 O O . GLU A 1 366 ? -12.789 8.328 -10.172 1 89.25 366 GLU A O 1
ATOM 3064 N N . ASN A 1 367 ? -13.219 8.289 -7.938 1 93.31 367 ASN A N 1
ATOM 3065 C CA . ASN A 1 367 ? -11.82 8.516 -7.59 1 93.31 367 ASN A CA 1
ATOM 3066 C C . ASN A 1 367 ? -11.078 7.203 -7.371 1 93.31 367 ASN A C 1
ATOM 3068 O O . ASN A 1 367 ? -9.938 7.199 -6.895 1 93.31 367 ASN A O 1
ATOM 3072 N N . LYS A 1 368 ? -11.773 6.113 -7.676 1 91.25 368 LYS A N 1
ATOM 3073 C CA . LYS A 1 368 ? -11.164 4.789 -7.59 1 91.25 368 LYS A CA 1
ATOM 3074 C C . LYS A 1 368 ? -10.492 4.582 -6.234 1 91.25 368 LYS A C 1
ATOM 3076 O O . LYS A 1 368 ? -9.328 4.184 -6.168 1 91.25 368 LYS A O 1
ATOM 3081 N N . CYS A 1 369 ? -11.219 4.844 -5.184 1 93.44 369 CYS A N 1
ATOM 3082 C CA . CYS A 1 369 ? -10.672 4.773 -3.834 1 93.44 369 CYS A CA 1
ATOM 3083 C C . CYS A 1 369 ? -10.43 3.324 -3.422 1 93.44 369 CYS A C 1
ATOM 3085 O O . CYS A 1 369 ? -11.25 2.447 -3.709 1 93.44 369 CYS A O 1
ATOM 3087 N N . SER A 1 370 ? -9.367 3.117 -2.725 1 91.25 370 SER A N 1
ATOM 3088 C CA . SER A 1 370 ? -9.008 1.779 -2.26 1 91.25 370 SER A CA 1
ATOM 3089 C C . SER A 1 370 ? -9.258 1.63 -0.763 1 91.25 370 SER A C 1
ATOM 3091 O O . SER A 1 370 ? -8.711 0.729 -0.123 1 91.25 370 SER A O 1
ATOM 3093 N N . CYS A 1 371 ? -9.977 2.463 -0.177 1 91.19 371 CYS A N 1
ATOM 3094 C CA . CYS A 1 371 ? -10.234 2.42 1.259 1 91.19 371 CYS A CA 1
ATOM 3095 C C . CYS A 1 371 ? -11.609 1.84 1.549 1 91.19 371 CYS A C 1
ATOM 3097 O O . CYS A 1 371 ? -12.469 1.786 0.663 1 91.19 371 CYS A O 1
ATOM 3099 N N . ASN A 1 372 ? -11.773 1.349 2.74 1 90.06 372 ASN A N 1
ATOM 3100 C CA . ASN A 1 372 ? -13.016 0.788 3.254 1 90.06 372 ASN A CA 1
ATOM 3101 C C . ASN A 1 372 ? -13.836 1.834 4.004 1 90.06 372 ASN A C 1
ATOM 3103 O O . ASN A 1 372 ? -13.461 2.256 5.098 1 90.06 372 ASN A O 1
ATOM 3107 N N . PRO A 1 373 ? -14.961 2.248 3.473 1 90.94 373 PRO A N 1
ATOM 3108 C CA . PRO A 1 373 ? -15.734 3.316 4.109 1 90.94 373 PRO A CA 1
ATOM 3109 C C . PRO A 1 373 ? -16.297 2.902 5.469 1 90.94 373 PRO A C 1
ATOM 3111 O O . PRO A 1 373 ? -16.641 3.762 6.285 1 90.94 373 PRO A O 1
ATOM 3114 N N . TYR A 1 374 ? -16.406 1.575 5.699 1 87.5 374 TYR A N 1
ATOM 3115 C CA . TYR A 1 374 ? -16.953 1.092 6.961 1 87.5 374 TYR A CA 1
ATOM 3116 C C . TYR A 1 374 ? -16 1.395 8.117 1 87.5 374 TYR A C 1
ATOM 3118 O O . TYR A 1 374 ? -16.422 1.409 9.281 1 87.5 374 TYR A O 1
ATOM 3126 N N . PHE A 1 375 ? -14.789 1.661 7.797 1 85.44 375 PHE A N 1
ATOM 3127 C CA . PHE A 1 375 ? -13.789 1.879 8.836 1 85.44 375 PHE A CA 1
ATOM 3128 C C . PHE A 1 375 ? -13.43 3.357 8.945 1 85.44 375 PHE A C 1
ATOM 3130 O O . PHE A 1 375 ? -12.555 3.734 9.719 1 85.44 375 PHE A O 1
ATOM 3137 N N . SER A 1 376 ? -14.109 4.188 8.305 1 90.12 376 SER A N 1
ATOM 3138 C CA . SER A 1 376 ? -13.758 5.602 8.266 1 90.12 376 SER A CA 1
ATOM 3139 C C . SER A 1 376 ? -14.055 6.277 9.602 1 90.12 376 SER A C 1
ATOM 3141 O O . SER A 1 376 ? -15.141 6.121 10.156 1 90.12 376 SER A O 1
ATOM 3143 N N . LEU A 1 377 ? -13.148 7.059 10.047 1 89.62 377 LEU A N 1
ATOM 3144 C CA . LEU A 1 377 ? -13.258 7.816 11.289 1 89.62 377 LEU A CA 1
ATOM 3145 C C . LEU A 1 377 ? -14.078 9.086 11.086 1 89.62 377 LEU A C 1
ATOM 3147 O O . LEU A 1 377 ? -14.602 9.656 12.047 1 89.62 377 LEU A O 1
ATOM 3151 N N . THR A 1 378 ? -14.305 9.539 9.969 1 92 378 THR A N 1
ATOM 3152 C CA . THR A 1 378 ? -14.703 10.898 9.602 1 92 378 THR A CA 1
ATOM 3153 C C . THR A 1 378 ? -15.953 11.32 10.367 1 92 378 THR A C 1
ATOM 3155 O O . THR A 1 378 ? -16 12.438 10.906 1 92 378 THR A O 1
ATOM 3158 N N . TRP A 1 379 ? -16.859 10.562 10.484 1 92.69 379 TRP A N 1
ATOM 3159 C CA . TRP A 1 379 ? -18.141 10.984 11.055 1 92.69 379 TRP A CA 1
ATOM 3160 C C . TRP A 1 379 ? -18.438 10.234 12.344 1 92.69 379 TRP A C 1
ATOM 3162 O O . TRP A 1 379 ? -19.578 10.211 12.812 1 92.69 379 TRP A O 1
ATOM 3172 N N . LYS A 1 380 ? -17.391 9.625 12.891 1 88.94 380 LYS A N 1
ATOM 3173 C CA . LYS A 1 380 ? -17.531 8.906 14.156 1 88.94 380 LYS A CA 1
ATOM 3174 C C . LYS A 1 380 ? -17.312 9.844 15.344 1 88.94 380 LYS A C 1
ATOM 3176 O O . LYS A 1 380 ? -16.953 11.008 15.164 1 88.94 380 LYS A O 1
ATOM 3181 N N . SER A 1 381 ? -17.484 9.305 16.516 1 85.44 381 SER A N 1
ATOM 3182 C CA . SER A 1 381 ? -17.484 10.109 17.734 1 85.44 381 SER A CA 1
ATOM 3183 C C . SER A 1 381 ? -16.078 10.633 18.062 1 85.44 381 SER A C 1
ATOM 3185 O O . SER A 1 381 ? -15.938 11.688 18.672 1 85.44 381 SER A O 1
ATOM 3187 N N . GLN A 1 382 ? -15.102 9.961 17.578 1 84.31 382 GLN A N 1
ATOM 3188 C CA . GLN A 1 382 ? -13.727 10.359 17.891 1 84.31 382 GLN A CA 1
ATOM 3189 C C . GLN A 1 382 ? -13.258 11.453 16.938 1 84.31 382 GLN A C 1
ATOM 3191 O O . GLN A 1 382 ? -12.219 12.078 17.172 1 84.31 382 GLN A O 1
ATOM 3196 N N . SER A 1 383 ? -14.031 11.656 15.922 1 92.62 383 SER A N 1
ATOM 3197 C CA . SER A 1 383 ? -13.68 12.648 14.914 1 92.62 383 SER A CA 1
ATOM 3198 C C . SER A 1 383 ? -14.156 14.039 15.312 1 92.62 383 SER A C 1
ATOM 3200 O O . SER A 1 383 ? -15.164 14.18 16 1 92.62 383 SER A O 1
ATOM 3202 N N . CYS A 1 384 ? -13.453 15.07 14.852 1 95.94 384 CYS A N 1
ATOM 3203 C CA . CYS A 1 384 ? -13.852 16.453 15.062 1 95.94 384 CYS A CA 1
ATOM 3204 C C . CYS A 1 384 ? -14.484 17.047 13.812 1 95.94 384 CYS A C 1
ATOM 3206 O O . CYS A 1 384 ? -14.852 18.219 13.789 1 95.94 384 CYS A O 1
ATOM 3208 N N . VAL A 1 385 ? -14.672 16.25 12.742 1 96.25 385 VAL A N 1
ATOM 3209 C CA . VAL A 1 385 ? -15.258 16.734 11.5 1 96.25 385 VAL A CA 1
ATOM 3210 C C . VAL A 1 385 ? -16.703 17.141 11.742 1 96.25 385 VAL A C 1
ATOM 3212 O O . VAL A 1 385 ? -17.141 18.203 11.273 1 96.25 385 VAL A O 1
ATOM 3215 N N . PRO A 1 386 ? -17.5 16.375 12.539 1 95.88 386 PRO A N 1
ATOM 3216 C CA . PRO A 1 386 ? -18.859 16.844 12.812 1 95.88 386 PRO A CA 1
ATOM 3217 C C . PRO A 1 386 ? -18.906 18.219 13.461 1 95.88 386 PRO A C 1
ATOM 3219 O O . PRO A 1 386 ? -19.719 19.062 13.078 1 95.88 386 PRO A O 1
ATOM 3222 N N . ARG A 1 387 ? -18.031 18.438 14.359 1 96.38 387 ARG A N 1
ATOM 3223 C CA . ARG A 1 387 ? -17.969 19.75 15.008 1 96.38 387 ARG A CA 1
ATOM 3224 C C . ARG A 1 387 ? -17.562 20.828 14.023 1 96.38 387 ARG A C 1
ATOM 3226 O O . ARG A 1 387 ? -18.125 21.922 14.023 1 96.38 387 ARG A O 1
ATOM 3233 N N . PHE A 1 388 ? -16.578 20.547 13.203 1 97.56 388 PHE A N 1
ATOM 3234 C CA . PHE A 1 388 ? -16.141 21.5 12.188 1 97.56 388 PHE A CA 1
ATOM 3235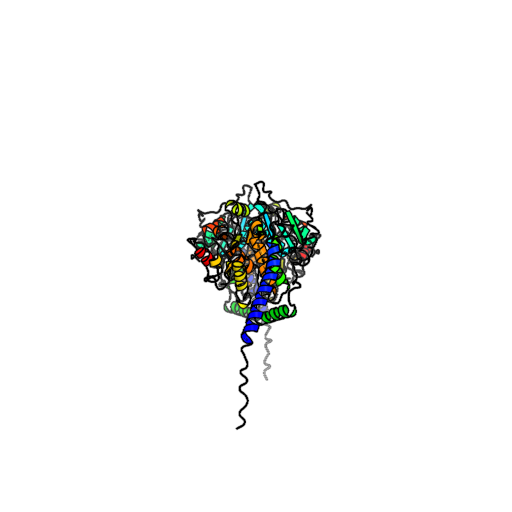 C C . PHE A 1 388 ? -17.312 21.922 11.312 1 97.56 388 PHE A C 1
ATOM 3237 O O . PHE A 1 388 ? -17.5 23.125 11.055 1 97.56 388 PHE A O 1
ATOM 3244 N N . TYR A 1 389 ? -18.094 20.938 10.898 1 96.56 389 TYR A N 1
ATOM 3245 C CA . TYR A 1 389 ? -19.25 21.234 10.062 1 96.56 389 TYR A CA 1
ATOM 3246 C C . TYR A 1 389 ? -20.281 22.062 10.828 1 96.56 389 TYR A C 1
ATOM 3248 O O . TYR A 1 389 ? -20.828 23.031 10.289 1 96.56 389 TYR A O 1
ATOM 3256 N N . GLU A 1 390 ? -20.484 21.734 12.016 1 96 390 GLU A N 1
ATOM 3257 C CA . GLU A 1 390 ? -21.469 22.438 12.844 1 96 390 GLU A CA 1
ATOM 3258 C C . GLU A 1 390 ? -21.094 23.906 13.008 1 96 390 GLU A C 1
ATOM 3260 O O . GLU A 1 390 ? -21.891 24.797 12.711 1 96 390 GLU A O 1
ATOM 3265 N N . VAL A 1 391 ? -19.875 24.141 13.359 1 96.62 391 VAL A N 1
ATOM 3266 C CA . VAL A 1 391 ? -19.484 25.484 13.734 1 96.62 391 VAL A CA 1
ATOM 3267 C C . VAL A 1 391 ? -19.203 26.312 12.477 1 96.62 391 VAL A C 1
ATOM 3269 O O . VAL A 1 391 ? -19.156 27.547 12.531 1 96.62 391 VAL A O 1
ATOM 3272 N N . SER A 1 392 ? -19 25.656 11.391 1 95.75 392 SER A N 1
ATOM 3273 C CA . SER A 1 392 ? -18.781 26.359 10.125 1 95.75 392 SER A CA 1
ATOM 3274 C C . SER A 1 392 ? -20.094 26.578 9.383 1 95.75 392 SER A C 1
ATOM 3276 O O . SER A 1 392 ? -20.125 27.188 8.32 1 95.75 392 SER A O 1
ATOM 3278 N N . GLY A 1 393 ? -21.156 26.047 9.859 1 94.19 393 GLY A N 1
ATOM 3279 C CA . GLY A 1 393 ? -22.453 26.188 9.227 1 94.19 393 GLY A CA 1
ATOM 3280 C C . GLY A 1 393 ? -22.578 25.375 7.945 1 94.19 393 GLY A C 1
ATOM 3281 O O . GLY A 1 393 ? -23.281 25.781 7.016 1 94.19 393 GLY A O 1
ATOM 3282 N N . LYS A 1 394 ? -21.906 24.359 7.875 1 93.94 394 LYS A N 1
ATOM 3283 C CA . LYS A 1 394 ? -21.938 23.5 6.695 1 93.94 394 LYS A CA 1
ATOM 3284 C C . LYS A 1 394 ? -22.953 22.359 6.871 1 93.94 394 LYS A C 1
ATOM 3286 O O . LYS A 1 394 ? -23.219 21.922 7.992 1 93.94 394 LYS A O 1
ATOM 3291 N N . LYS A 1 395 ? -23.438 21.953 5.73 1 92.88 395 LYS A N 1
ATOM 3292 C CA . LYS A 1 395 ? -24.359 20.812 5.746 1 92.88 395 LYS A CA 1
ATOM 3293 C C . LYS A 1 395 ? -23.609 19.5 5.594 1 92.88 395 LYS A C 1
ATOM 3295 O O . LYS A 1 395 ? -22.719 19.375 4.746 1 92.88 395 LYS A O 1
ATOM 3300 N N . LYS A 1 396 ? -24.031 18.578 6.426 1 91.88 396 LYS A N 1
ATOM 3301 C CA . LYS A 1 396 ? -23.453 17.234 6.301 1 91.88 396 LYS A CA 1
ATOM 3302 C C . LYS A 1 396 ? -23.812 16.609 4.953 1 91.88 396 LYS A C 1
ATOM 3304 O O . LYS A 1 396 ? -24.891 16.844 4.422 1 91.88 396 LYS A O 1
ATOM 3309 N N . PRO A 1 397 ? -22.875 15.812 4.449 1 90.62 397 PRO A N 1
ATOM 3310 C CA . PRO A 1 397 ? -23.203 15.125 3.197 1 90.62 397 PRO A CA 1
ATOM 3311 C C . PRO A 1 397 ? -24.297 14.078 3.371 1 90.62 397 PRO A C 1
ATOM 3313 O O . PRO A 1 397 ? -24.562 13.625 4.492 1 90.62 397 PRO A O 1
ATOM 3316 N N . SER A 1 398 ? -24.938 13.688 2.248 1 89.06 398 SER A N 1
ATOM 3317 C CA . SER A 1 398 ? -26.078 12.781 2.291 1 89.06 398 SER A CA 1
ATOM 3318 C C . SER A 1 398 ? -25.672 11.406 2.816 1 89.06 398 SER A C 1
ATOM 3320 O O . SER A 1 398 ? -26.438 10.766 3.539 1 89.06 398 SER A O 1
ATOM 3322 N N . ALA A 1 399 ? -24.5 11.039 2.59 1 88.06 399 ALA A N 1
ATOM 3323 C CA . ALA A 1 399 ? -24.078 9.68 2.922 1 88.06 399 ALA A CA 1
ATOM 3324 C C . ALA A 1 399 ? -23.266 9.656 4.207 1 88.06 399 ALA A C 1
ATOM 3326 O O . ALA A 1 399 ? -22.531 8.688 4.469 1 88.06 399 ALA A O 1
ATOM 3327 N N . TRP A 1 400 ? -23.375 10.672 5.039 1 88.19 400 TRP A N 1
ATOM 3328 C CA . TRP A 1 400 ? -22.484 10.797 6.191 1 88.19 400 TRP A CA 1
ATOM 3329 C C . TRP A 1 400 ? -22.719 9.656 7.184 1 88.19 400 TRP A C 1
ATOM 3331 O O . TRP A 1 400 ? -21.797 9.289 7.926 1 88.19 400 TRP A O 1
ATOM 3341 N N . ASP A 1 401 ? -23.922 9.039 7.137 1 86.38 401 ASP A N 1
ATOM 3342 C CA . ASP A 1 401 ? -24.266 8 8.102 1 86.38 401 ASP A CA 1
ATOM 3343 C C . ASP A 1 401 ? -24.531 6.664 7.402 1 86.38 401 ASP A C 1
ATOM 3345 O O . ASP A 1 401 ? -25.203 5.797 7.945 1 86.38 401 ASP A O 1
ATOM 3349 N N . SER A 1 402 ? -24 6.566 6.258 1 87.06 402 SER A N 1
ATOM 3350 C CA . SER A 1 402 ? -24.281 5.383 5.457 1 87.06 402 SER A CA 1
ATOM 3351 C C . SER A 1 402 ? -23.5 4.172 5.953 1 87.06 402 SER A C 1
ATOM 3353 O O . SER A 1 402 ? -23.844 3.031 5.645 1 87.06 402 SER A O 1
ATOM 3355 N N . TYR A 1 403 ? -22.484 4.473 6.691 1 84.12 403 TYR A N 1
ATOM 3356 C CA . TYR A 1 403 ? -21.625 3.383 7.137 1 84.12 403 TYR A CA 1
ATOM 3357 C C . TYR A 1 403 ? -21.375 3.459 8.641 1 84.12 403 TYR A C 1
ATOM 3359 O O . TYR A 1 403 ? -21.406 4.543 9.227 1 84.12 403 TYR A O 1
ATOM 3367 N N . MET B 1 1 ? 11.938 -85.062 30.391 1 23.86 1 MET B N 1
ATOM 3368 C CA . MET B 1 1 ? 12.5 -85.5 29.125 1 23.86 1 MET B CA 1
ATOM 3369 C C . MET B 1 1 ? 11.516 -85.312 27.984 1 23.86 1 MET B C 1
ATOM 3371 O O . MET B 1 1 ? 11.758 -85.75 26.859 1 23.86 1 MET B O 1
ATOM 3375 N N . GLY B 1 2 ? 10.453 -84.688 28.234 1 21.55 2 GLY B N 1
ATOM 3376 C CA . GLY B 1 2 ? 9.383 -84.75 27.25 1 21.55 2 GLY B CA 1
ATOM 3377 C C . GLY B 1 2 ? 9.617 -83.875 26.062 1 21.55 2 GLY B C 1
ATOM 3378 O O . GLY B 1 2 ? 9.039 -82.75 25.984 1 21.55 2 GLY B O 1
ATOM 3379 N N . LYS B 1 3 ? 10.906 -83.625 25.781 1 26.5 3 LYS B N 1
ATOM 3380 C CA . LYS B 1 3 ? 10.953 -82.5 24.922 1 26.5 3 LYS B CA 1
ATOM 3381 C C . LYS B 1 3 ? 10.023 -82.625 23.719 1 26.5 3 LYS B C 1
ATOM 3383 O O . LYS B 1 3 ? 9.93 -83.688 23.141 1 26.5 3 LYS B O 1
ATOM 3388 N N . LYS B 1 4 ? 9.242 -81.5 23.562 1 29.81 4 LYS B N 1
ATOM 3389 C CA . LYS B 1 4 ? 8.234 -80.938 22.656 1 29.81 4 LYS B CA 1
ATOM 3390 C C . LYS B 1 4 ? 8.664 -81.125 21.203 1 29.81 4 LYS B C 1
ATOM 3392 O O . LYS B 1 4 ? 9.852 -80.938 20.875 1 29.81 4 LYS B O 1
ATOM 3397 N N . ILE B 1 5 ? 7.844 -81.562 20.281 1 26.7 5 ILE B N 1
ATOM 3398 C CA . ILE B 1 5 ? 7.668 -81.875 18.875 1 26.7 5 ILE B CA 1
ATOM 3399 C C . ILE B 1 5 ? 8.047 -80.688 18 1 26.7 5 ILE B C 1
ATOM 3401 O O . ILE B 1 5 ? 7.676 -79.562 18.281 1 26.7 5 ILE B O 1
ATOM 3405 N N . LEU B 1 6 ? 9.016 -80.938 17.031 1 28.19 6 LEU B N 1
ATOM 3406 C CA . LEU B 1 6 ? 9.75 -80.25 15.945 1 28.19 6 LEU B CA 1
ATOM 3407 C C . LEU B 1 6 ? 8.805 -79.875 14.812 1 28.19 6 LEU B C 1
ATOM 3409 O O . LEU B 1 6 ? 8.648 -80.625 13.852 1 28.19 6 LEU B O 1
ATOM 3413 N N . VAL B 1 7 ? 7.477 -79.562 15.062 1 34.84 7 VAL B N 1
ATOM 3414 C CA . VAL B 1 7 ? 6.801 -79.375 13.781 1 34.84 7 VAL B CA 1
ATOM 3415 C C . VAL B 1 7 ? 7.43 -78.25 13.031 1 34.84 7 VAL B C 1
ATOM 3417 O O . VAL B 1 7 ? 7.547 -77.125 13.562 1 34.84 7 VAL B O 1
ATOM 3420 N N . PRO B 1 8 ? 8.156 -78.5 11.969 1 30.53 8 PRO B N 1
ATOM 3421 C CA . PRO B 1 8 ? 8.789 -77.438 11.164 1 30.53 8 PRO B CA 1
ATOM 3422 C C . PRO B 1 8 ? 7.785 -76.5 10.523 1 30.53 8 PRO B C 1
ATOM 3424 O O . PRO B 1 8 ? 6.832 -76.938 9.875 1 30.53 8 PRO B O 1
ATOM 3427 N N . GLN B 1 9 ? 7.266 -75.5 11.219 1 34.28 9 GLN B N 1
ATOM 3428 C CA . GLN B 1 9 ? 6.352 -74.5 10.75 1 34.28 9 GLN B CA 1
ATOM 3429 C C . GLN B 1 9 ? 6.801 -73.938 9.406 1 34.28 9 GLN B C 1
ATOM 3431 O O . GLN B 1 9 ? 7.852 -73.25 9.312 1 34.28 9 GLN B O 1
ATOM 3436 N N . GLN B 1 10 ? 6.543 -74.625 8.258 1 31.55 10 GLN B N 1
ATOM 3437 C CA . GLN B 1 10 ? 6.703 -74.312 6.848 1 31.55 10 GLN B CA 1
ATOM 3438 C C . GLN B 1 10 ? 6.293 -72.875 6.566 1 31.55 10 GLN B C 1
ATOM 3440 O O . GLN B 1 10 ? 5.391 -72.312 7.215 1 31.55 10 GLN B O 1
ATOM 3445 N N . SER B 1 11 ? 7.008 -72.062 5.57 1 37.84 11 SER B N 1
ATOM 3446 C CA . SER B 1 11 ? 7.355 -70.75 5.102 1 37.84 11 SER B CA 1
ATOM 3447 C C . SER B 1 11 ? 6.168 -70.062 4.43 1 37.84 11 SER B C 1
ATOM 3449 O O . SER B 1 11 ? 5.926 -70.25 3.238 1 37.84 11 SER B O 1
ATOM 3451 N N . ASN B 1 12 ? 4.941 -70.125 5.051 1 44.75 12 ASN B N 1
ATOM 3452 C CA . ASN B 1 12 ? 3.75 -69.438 4.574 1 44.75 12 ASN B CA 1
ATOM 3453 C C . ASN B 1 12 ? 4.043 -68 4.254 1 44.75 12 ASN B C 1
AT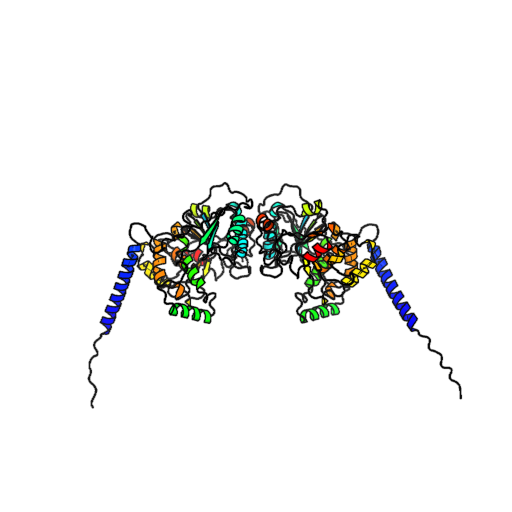OM 3455 O O . ASN B 1 12 ? 3.131 -67.25 3.934 1 44.75 12 ASN B O 1
ATOM 3459 N N . GLY B 1 13 ? 5.324 -67.625 4.469 1 45.03 13 GLY B N 1
ATOM 3460 C CA . GLY B 1 13 ? 5.711 -66.25 4.23 1 45.03 13 GLY B CA 1
ATOM 3461 C C . GLY B 1 13 ? 5.676 -65.875 2.764 1 45.03 13 GLY B C 1
ATOM 3462 O O . GLY B 1 13 ? 5.363 -64.688 2.422 1 45.03 13 GLY B O 1
ATOM 3463 N N . ASN B 1 14 ? 5.922 -66.938 1.901 1 49.38 14 ASN B N 1
ATOM 3464 C CA . ASN B 1 14 ? 6.066 -66.625 0.491 1 49.38 14 ASN B CA 1
ATOM 3465 C C . ASN B 1 14 ? 4.715 -66.375 -0.168 1 49.38 14 ASN B C 1
ATOM 3467 O O . ASN B 1 14 ? 4.586 -65.5 -1.018 1 49.38 14 ASN B O 1
ATOM 3471 N N . TYR B 1 15 ? 3.662 -67.062 0.343 1 49.09 15 TYR B N 1
ATOM 3472 C CA . TYR B 1 15 ? 2.373 -66.875 -0.317 1 49.09 15 TYR B CA 1
ATOM 3473 C C . TYR B 1 15 ? 1.741 -65.562 0.064 1 49.09 15 TYR B C 1
ATOM 3475 O O . TYR B 1 15 ? 1.078 -64.938 -0.759 1 49.09 15 TYR B O 1
ATOM 3483 N N . LYS B 1 16 ? 2.008 -65.125 1.31 1 51.16 16 LYS B N 1
ATOM 3484 C CA . LYS B 1 16 ? 1.491 -63.844 1.692 1 51.16 16 LYS B CA 1
ATOM 3485 C C . LYS B 1 16 ? 2.23 -62.719 0.963 1 51.16 16 LYS B C 1
ATOM 3487 O O . LYS B 1 16 ? 1.623 -61.719 0.563 1 51.16 16 LYS B O 1
ATOM 3492 N N . PHE B 1 17 ? 3.469 -63.156 0.657 1 50.75 17 PHE B N 1
ATOM 3493 C CA . PHE B 1 17 ? 4.242 -62.188 -0.086 1 50.75 17 PHE B CA 1
ATOM 3494 C C . PHE B 1 17 ? 3.809 -62.125 -1.547 1 50.75 17 PHE B C 1
ATOM 3496 O O . PHE B 1 17 ? 3.6 -61.062 -2.107 1 50.75 17 PHE B O 1
ATOM 3503 N N . ILE B 1 18 ? 3.48 -63.25 -2.092 1 55.12 18 ILE B N 1
ATOM 3504 C CA . ILE B 1 18 ? 3.074 -63.312 -3.49 1 55.12 18 ILE B CA 1
ATOM 3505 C C . ILE B 1 18 ? 1.644 -62.812 -3.639 1 55.12 18 ILE B C 1
ATOM 3507 O O . ILE B 1 18 ? 1.339 -62.062 -4.574 1 55.12 18 ILE B O 1
ATOM 3511 N N . GLY B 1 19 ? 0.807 -63.062 -2.781 1 51.78 19 GLY B N 1
ATOM 3512 C CA . GLY B 1 19 ? -0.538 -62.5 -2.801 1 51.78 19 GLY B CA 1
ATOM 3513 C C . GLY B 1 19 ? -0.565 -61 -2.645 1 51.78 19 GLY B C 1
ATOM 3514 O O . GLY B 1 19 ? -1.33 -60.312 -3.326 1 51.78 19 GLY B O 1
ATOM 3515 N N . GLY B 1 20 ? 0.297 -60.5 -1.755 1 50.81 20 GLY B N 1
ATOM 3516 C CA . GLY B 1 20 ? 0.406 -59.062 -1.604 1 50.81 20 GLY B CA 1
ATOM 3517 C C . GLY B 1 20 ? 0.922 -58.344 -2.85 1 50.81 20 GLY B C 1
ATOM 3518 O O . GLY B 1 20 ? 0.42 -57.281 -3.23 1 50.81 20 GLY B O 1
ATOM 3519 N N . VAL B 1 21 ? 1.842 -59.094 -3.525 1 53 21 VAL B N 1
ATOM 3520 C CA . VAL B 1 21 ? 2.385 -58.562 -4.762 1 53 21 VAL B CA 1
ATOM 3521 C C . VAL B 1 21 ? 1.331 -58.625 -5.867 1 53 21 VAL B C 1
ATOM 3523 O O . VAL B 1 21 ? 1.132 -57.656 -6.605 1 53 21 VAL B O 1
ATOM 3526 N N . ILE B 1 22 ? 0.59 -59.719 -5.895 1 51.34 22 ILE B N 1
ATOM 3527 C CA . ILE B 1 22 ? -0.456 -59.844 -6.902 1 51.34 22 ILE B CA 1
ATOM 3528 C C . ILE B 1 22 ? -1.587 -58.844 -6.594 1 51.34 22 ILE B C 1
ATOM 3530 O O . ILE B 1 22 ? -2.088 -58.188 -7.492 1 51.34 22 ILE B O 1
ATOM 3534 N N . PHE B 1 23 ? -1.907 -58.656 -5.352 1 49.12 23 PHE B N 1
ATOM 3535 C CA . PHE B 1 23 ? -2.93 -57.688 -4.992 1 49.12 23 PHE B CA 1
ATOM 3536 C C . PHE B 1 23 ? -2.455 -56.281 -5.293 1 49.12 23 PHE B C 1
ATOM 3538 O O . PHE B 1 23 ? -3.219 -55.438 -5.805 1 49.12 23 PHE B O 1
ATOM 3545 N N . ALA B 1 24 ? -1.201 -55.969 -5.125 1 49.34 24 ALA B N 1
ATOM 3546 C CA . ALA B 1 24 ? -0.646 -54.656 -5.484 1 49.34 24 ALA B CA 1
ATOM 3547 C C . ALA B 1 24 ? -0.625 -54.469 -7 1 49.34 24 ALA B C 1
ATOM 3549 O O . ALA B 1 24 ? -0.986 -53.406 -7.504 1 49.34 24 ALA B O 1
ATOM 3550 N N . ILE B 1 25 ? -0.352 -55.562 -7.691 1 48.78 25 ILE B N 1
ATOM 3551 C CA . ILE B 1 25 ? -0.324 -55.469 -9.148 1 48.78 25 ILE B CA 1
ATOM 3552 C C . ILE B 1 25 ? -1.749 -55.375 -9.688 1 48.78 25 ILE B C 1
ATOM 3554 O O . ILE B 1 25 ? -2.023 -54.562 -10.57 1 48.78 25 ILE B O 1
ATOM 3558 N N . VAL B 1 26 ? -2.688 -56.125 -9.164 1 47.09 26 VAL B N 1
ATOM 3559 C CA . VAL B 1 26 ? -4.074 -56.062 -9.625 1 47.09 26 VAL B CA 1
ATOM 3560 C C . VAL B 1 26 ? -4.695 -54.719 -9.242 1 47.09 26 VAL B C 1
ATOM 3562 O O . VAL B 1 26 ? -5.391 -54.094 -10.047 1 47.09 26 VAL B O 1
ATOM 3565 N N . THR B 1 27 ? -4.422 -54.219 -8.031 1 42.72 27 THR B N 1
ATOM 3566 C CA . THR B 1 27 ? -4.891 -52.906 -7.668 1 42.72 27 THR B CA 1
ATOM 3567 C C . THR B 1 27 ? -4.238 -51.844 -8.547 1 42.72 27 THR B C 1
ATOM 3569 O O . THR B 1 27 ? -4.91 -50.906 -9.023 1 42.72 27 THR B O 1
ATOM 3572 N N . ILE B 1 28 ? -2.998 -52.062 -8.859 1 43.19 28 ILE B N 1
ATOM 3573 C CA . ILE B 1 28 ? -2.34 -51.156 -9.789 1 43.19 28 ILE B CA 1
ATOM 3574 C C . ILE B 1 28 ? -2.947 -51.312 -11.18 1 43.19 28 ILE B C 1
ATOM 3576 O O . ILE B 1 28 ? -3.207 -50.312 -11.867 1 43.19 28 ILE B O 1
ATOM 3580 N N . TYR B 1 29 ? -3.244 -52.531 -11.625 1 42.88 29 TYR B N 1
ATOM 3581 C CA . TYR B 1 29 ? -3.861 -52.781 -12.922 1 42.88 29 TYR B CA 1
ATOM 3582 C C . TYR B 1 29 ? -5.266 -52.219 -12.977 1 42.88 29 TYR B C 1
ATOM 3584 O O . TYR B 1 29 ? -5.625 -51.531 -13.953 1 42.88 29 TYR B O 1
ATOM 3592 N N . PHE B 1 30 ? -6.152 -52.406 -12.086 1 42.09 30 PHE B N 1
ATOM 3593 C CA . PHE B 1 30 ? -7.48 -51.812 -12.086 1 42.09 30 PHE B CA 1
ATOM 3594 C C . PHE B 1 30 ? -7.398 -50.312 -11.891 1 42.09 30 PHE B C 1
ATOM 3596 O O . PHE B 1 30 ? -8.164 -49.562 -12.5 1 42.09 30 PHE B O 1
ATOM 3603 N N . LEU B 1 31 ? -6.578 -49.844 -11.07 1 39.34 31 LEU B N 1
ATOM 3604 C CA . LEU B 1 31 ? -6.328 -48.406 -10.992 1 39.34 31 LEU B CA 1
ATOM 3605 C C . LEU B 1 31 ? -5.738 -47.875 -12.297 1 39.34 31 LEU B C 1
ATOM 3607 O O . LEU B 1 31 ? -6.094 -46.781 -12.75 1 39.34 31 LEU B O 1
ATOM 3611 N N . PHE B 1 32 ? -4.898 -48.688 -12.961 1 36.56 32 PHE B N 1
ATOM 3612 C CA . PHE B 1 32 ? -4.309 -48.312 -14.242 1 36.56 32 PHE B CA 1
ATOM 3613 C C . PHE B 1 32 ? -5.348 -48.375 -15.352 1 36.56 32 PHE B C 1
ATOM 3615 O O . PHE B 1 32 ? -5.367 -47.5 -16.234 1 36.56 32 PHE B O 1
ATOM 3622 N N . ASN B 1 33 ? -6.078 -49.438 -15.562 1 39.66 33 ASN B N 1
ATOM 3623 C CA . ASN B 1 33 ? -7.09 -49.469 -16.609 1 39.66 33 ASN B CA 1
ATOM 3624 C C . ASN B 1 33 ? -8.148 -48.375 -16.391 1 39.66 33 ASN B C 1
ATOM 3626 O O . ASN B 1 33 ? -8.688 -47.844 -17.359 1 39.66 33 ASN B O 1
ATOM 3630 N N . GLY B 1 34 ? -8.57 -48.125 -15.211 1 38.12 34 GLY B N 1
ATOM 3631 C CA . GLY B 1 34 ? -9.391 -46.938 -14.977 1 38.12 34 GLY B CA 1
ATOM 3632 C C . GLY B 1 34 ? -8.656 -45.625 -15.258 1 38.12 34 GLY B C 1
ATOM 3633 O O . GLY B 1 34 ? -9.258 -44.688 -15.734 1 38.12 34 GLY B O 1
ATOM 3634 N N . TYR B 1 35 ? -7.391 -45.594 -14.969 1 36.78 35 TYR B N 1
ATOM 3635 C CA . TYR B 1 35 ? -6.562 -44.438 -15.297 1 36.78 35 TYR B CA 1
ATOM 3636 C C . TYR B 1 35 ? -6.27 -44.406 -16.797 1 36.78 35 TYR B C 1
ATOM 3638 O O . TYR B 1 35 ? -6.148 -43.312 -17.375 1 36.78 35 TYR B O 1
ATOM 3646 N N . VAL B 1 36 ? -6.094 -45.531 -17.453 1 37.53 36 VAL B N 1
ATOM 3647 C CA . VAL B 1 36 ? -5.863 -45.531 -18.891 1 37.53 36 VAL B CA 1
ATOM 3648 C C . VAL B 1 36 ? -7.078 -44.938 -19.609 1 37.53 36 VAL B C 1
ATOM 3650 O O . VAL B 1 36 ? -6.961 -44.406 -20.719 1 37.53 36 VAL B O 1
ATOM 3653 N N . ASP B 1 37 ? -8.297 -45.25 -19.188 1 36.62 37 ASP B N 1
ATOM 3654 C CA . ASP B 1 37 ? -9.367 -44.5 -19.828 1 36.62 37 ASP B CA 1
ATOM 3655 C C . ASP B 1 37 ? -9.086 -43 -19.766 1 36.62 37 ASP B C 1
ATOM 3657 O O . ASP B 1 37 ? -9.836 -42.188 -20.328 1 36.62 37 ASP B O 1
ATOM 3661 N N . LEU B 1 38 ? -8.289 -42.594 -18.891 1 36.28 38 LEU B N 1
ATOM 3662 C CA . LEU B 1 38 ? -7.824 -41.188 -18.922 1 36.28 38 LEU B CA 1
ATOM 3663 C C . LEU B 1 38 ? -7.074 -40.906 -20.219 1 36.28 38 LEU B C 1
ATOM 3665 O O . LEU B 1 38 ? -7.051 -39.781 -20.688 1 36.28 38 LEU B O 1
ATOM 3669 N N . LEU B 1 39 ? -6.199 -41.875 -20.688 1 34.5 39 LEU B N 1
ATOM 3670 C CA . LEU B 1 39 ? -5.484 -41.656 -21.953 1 34.5 39 LEU B CA 1
ATOM 3671 C C . LEU B 1 39 ? -6.379 -42 -23.141 1 34.5 39 LEU B C 1
ATOM 3673 O O . LEU B 1 39 ? -5.883 -42.219 -24.25 1 34.5 39 LEU B O 1
ATOM 3677 N N . ASN B 1 40 ? -7.688 -42.344 -22.984 1 33.53 40 ASN B N 1
ATOM 3678 C CA . ASN B 1 40 ? -8.281 -42.656 -24.281 1 33.53 40 ASN B CA 1
ATOM 3679 C C . ASN B 1 40 ? -8.094 -41.562 -25.297 1 33.53 40 ASN B C 1
ATOM 3681 O O . ASN B 1 40 ? -7.883 -40.406 -24.922 1 33.53 40 ASN B O 1
ATOM 3685 N N . GLU B 1 41 ? -7.883 -41.938 -26.609 1 36.38 41 GLU B N 1
ATOM 3686 C CA . GLU B 1 41 ? -7.574 -41.156 -27.812 1 36.38 41 GLU B CA 1
ATOM 3687 C C . GLU B 1 41 ? -8.414 -39.875 -27.891 1 36.38 41 GLU B C 1
ATOM 3689 O O . GLU B 1 41 ? -8.016 -38.906 -28.531 1 36.38 41 GLU B O 1
ATOM 3694 N N . SER B 1 42 ? -9.75 -40.094 -27.609 1 35.03 42 SER B N 1
ATOM 3695 C CA . SER B 1 42 ? -10.641 -39.094 -28.172 1 35.03 42 SER B CA 1
ATOM 3696 C C . SER B 1 42 ? -10.602 -37.812 -27.375 1 35.03 42 SER B C 1
ATOM 3698 O O . SER B 1 42 ? -11.344 -36.875 -27.672 1 35.03 42 SER B O 1
ATOM 3700 N N . GLY B 1 43 ? -9.523 -37.344 -26.625 1 35.53 43 GLY B N 1
ATOM 3701 C CA . GLY B 1 43 ? -9.336 -36.062 -25.984 1 35.53 43 GLY B CA 1
ATOM 3702 C C . GLY B 1 43 ? -10.391 -35.719 -24.953 1 35.53 43 GLY B C 1
ATOM 3703 O O . GLY B 1 43 ? -10.484 -34.594 -24.484 1 35.53 43 GLY B O 1
ATOM 3704 N N . GLU B 1 44 ? -11.555 -36.375 -24.859 1 33.62 44 GLU B N 1
ATOM 3705 C CA . GLU B 1 44 ? -12.625 -35.875 -24 1 33.62 44 GLU B CA 1
ATOM 3706 C C . GLU B 1 44 ? -12.281 -36.062 -22.516 1 33.62 44 GLU B C 1
ATOM 3708 O O . GLU B 1 44 ? -12.078 -37.188 -22.062 1 33.62 44 GLU B O 1
ATOM 3713 N N . TYR B 1 45 ? -11.516 -35.375 -21.844 1 38 45 TYR B N 1
ATOM 3714 C CA . TYR B 1 45 ? -11.258 -35.219 -20.422 1 38 45 TYR B CA 1
ATOM 3715 C C . TYR B 1 45 ? -12.555 -35 -19.641 1 38 45 TYR B C 1
ATOM 3717 O O . TYR B 1 45 ? -12.641 -34.125 -18.797 1 38 45 TYR B O 1
ATOM 3725 N N . SER B 1 46 ? -13.836 -35.219 -19.984 1 38.84 46 SER B N 1
ATOM 3726 C CA . SER B 1 46 ? -15.086 -34.625 -19.531 1 38.84 46 SER B CA 1
ATOM 3727 C C . SER B 1 46 ? -15.414 -35.062 -18.094 1 38.84 46 SER B C 1
ATOM 3729 O O . SER B 1 46 ? -15.898 -34.25 -17.297 1 38.84 46 SER B O 1
ATOM 3731 N N . SER B 1 47 ? -15.258 -36.406 -17.656 1 46.19 47 SER B N 1
ATOM 3732 C CA . SER B 1 47 ? -16.109 -36.781 -16.531 1 46.19 47 SER B CA 1
ATOM 3733 C C . SER B 1 47 ? -15.508 -36.312 -15.203 1 46.19 47 SER B C 1
ATOM 3735 O O . SER B 1 47 ? -16.234 -36.062 -14.242 1 46.19 47 SER B O 1
ATOM 3737 N N . TYR B 1 48 ? -14.188 -36.375 -14.961 1 43.34 48 TYR B N 1
ATOM 3738 C CA . TYR B 1 48 ? -13.586 -36.062 -13.672 1 43.34 48 TYR B CA 1
ATOM 3739 C C . TYR B 1 48 ? -13.859 -34.625 -13.273 1 43.34 48 TYR B C 1
ATOM 3741 O O . TYR B 1 48 ? -14.055 -34.344 -12.094 1 43.34 48 TYR B O 1
ATOM 3749 N N . PHE B 1 49 ? -13.805 -33.812 -14.148 1 49.47 49 PHE B N 1
ATOM 3750 C CA . PHE B 1 49 ? -13.992 -32.406 -13.828 1 49.47 49 PHE B CA 1
ATOM 3751 C C . PHE B 1 49 ? -15.469 -32.031 -13.82 1 49.47 49 PHE B C 1
ATOM 3753 O O . PHE B 1 49 ? -15.844 -30.953 -13.391 1 49.47 49 PHE B O 1
ATOM 3760 N N . GLY B 1 50 ? -16.391 -33.062 -13.773 1 46.16 50 GLY B N 1
ATOM 3761 C CA . GLY B 1 50 ? -17.812 -32.781 -13.734 1 46.16 50 GLY B CA 1
ATOM 3762 C C . GLY B 1 50 ? -18.25 -31.688 -14.703 1 46.16 50 GLY B C 1
ATOM 3763 O O . GLY B 1 50 ? -17.406 -30.984 -15.273 1 46.16 50 GLY B O 1
ATOM 3764 N N . GLU B 1 51 ? -19.438 -31.859 -15.266 1 40.69 51 GLU B N 1
ATOM 3765 C CA . GLU B 1 51 ? -20.062 -30.766 -16.016 1 40.69 51 GLU B CA 1
ATOM 3766 C C . GLU B 1 51 ? -20.125 -29.484 -15.188 1 40.69 51 GLU B C 1
ATOM 3768 O O . GLU B 1 51 ? -20.656 -29.484 -14.078 1 40.69 51 GLU B O 1
ATOM 3773 N N . SER B 1 52 ? -19.188 -28.828 -15.047 1 39.94 52 SER B N 1
ATOM 3774 C CA . SER B 1 52 ? -19.344 -27.531 -14.414 1 39.94 52 SER B CA 1
ATOM 3775 C C . SER B 1 52 ? -20.594 -26.812 -14.914 1 39.94 52 SER B C 1
ATOM 3777 O O . SER B 1 52 ? -20.734 -26.562 -16.109 1 39.94 52 SER B O 1
ATOM 3779 N N . PHE B 1 53 ? -21.859 -27.359 -14.664 1 36.09 53 PHE B N 1
ATOM 3780 C CA . PHE B 1 53 ? -23 -26.5 -14.969 1 36.09 53 PHE B CA 1
ATOM 3781 C C . PHE B 1 53 ? -22.859 -25.141 -14.305 1 36.09 53 PHE B C 1
ATOM 3783 O O . PHE B 1 53 ? -22.672 -25.047 -13.086 1 36.09 53 PHE B O 1
ATOM 3790 N N . TYR B 1 54 ? -22.094 -24.391 -14.852 1 40.12 54 TYR B N 1
ATOM 3791 C CA . TYR B 1 54 ? -22.031 -22.984 -14.477 1 40.12 54 TYR B CA 1
ATOM 3792 C C . TYR B 1 54 ? -23.406 -22.328 -14.578 1 40.12 54 TYR B C 1
ATOM 3794 O O . TYR B 1 54 ? -24.078 -22.438 -15.609 1 40.12 54 TYR B O 1
ATOM 3802 N N . ASP B 1 55 ? -24.266 -22.547 -13.781 1 37.5 55 ASP B N 1
ATOM 3803 C CA . ASP B 1 55 ? -25.047 -21.328 -13.867 1 37.5 55 ASP B CA 1
ATOM 3804 C C . ASP B 1 55 ? -24.141 -20.109 -14.023 1 37.5 55 ASP B C 1
ATOM 3806 O O . ASP B 1 55 ? -23.312 -19.828 -13.164 1 37.5 55 ASP B O 1
ATOM 3810 N N . GLU B 1 56 ? -23.516 -19.844 -15.133 1 43.31 56 GLU B N 1
ATOM 3811 C CA . GLU B 1 56 ? -22.828 -18.672 -15.68 1 43.31 56 GLU B CA 1
ATOM 3812 C C . GLU B 1 56 ? -23.328 -17.375 -15.023 1 43.31 56 GLU B C 1
ATOM 3814 O O . GLU B 1 56 ? -24.25 -16.734 -15.531 1 43.31 56 GLU B O 1
ATOM 3819 N N . ASP B 1 57 ? -23.781 -17.406 -13.961 1 42.16 57 ASP B N 1
ATOM 3820 C CA . ASP B 1 57 ? -24.062 -16 -13.719 1 42.16 57 ASP B CA 1
ATOM 3821 C C . ASP B 1 57 ? -22.859 -15.133 -14.039 1 42.16 57 ASP B C 1
ATOM 3823 O O . ASP B 1 57 ? -22.156 -14.68 -13.125 1 42.16 57 ASP B O 1
ATOM 3827 N N . VAL B 1 58 ? -22.141 -15.586 -15.039 1 50.22 58 VAL B N 1
ATOM 3828 C CA . VAL B 1 58 ? -21.25 -14.617 -15.68 1 50.22 58 VAL B CA 1
ATOM 3829 C C . VAL B 1 58 ? -22.016 -13.312 -15.93 1 50.22 58 VAL B C 1
ATOM 3831 O O . VAL B 1 58 ? -22.688 -13.172 -16.938 1 50.22 58 VAL B O 1
ATOM 3834 N N . ALA B 1 59 ? -22.703 -12.852 -14.938 1 46.75 59 ALA B N 1
ATOM 3835 C CA . ALA B 1 59 ? -23.406 -11.586 -15.164 1 46.75 59 ALA B CA 1
ATOM 3836 C C . ALA B 1 59 ? -22.438 -10.492 -15.609 1 46.75 59 ALA B C 1
ATOM 3838 O O . ALA B 1 59 ? -21.453 -10.211 -14.922 1 46.75 59 ALA B O 1
ATOM 3839 N N . GLU B 1 60 ? -22.188 -10.492 -16.953 1 51 60 GLU B N 1
ATOM 3840 C CA . GLU B 1 60 ? -21.641 -9.195 -17.344 1 51 60 GLU B CA 1
ATOM 3841 C C . GLU B 1 60 ? -22.5 -8.055 -16.812 1 51 60 GLU B C 1
ATOM 3843 O O . GLU B 1 60 ? -23.688 -7.965 -17.109 1 51 60 GLU B O 1
ATOM 3848 N N . TYR B 1 61 ? -22.141 -7.727 -15.664 1 54.09 61 TYR B N 1
ATOM 3849 C CA . TYR B 1 61 ? -22.844 -6.602 -15.055 1 54.09 61 TYR B CA 1
ATOM 3850 C C . TYR B 1 61 ? -22.594 -5.312 -15.836 1 54.09 61 TYR B C 1
ATOM 3852 O O . TYR B 1 61 ? -21.5 -5.113 -16.375 1 54.09 61 TYR B O 1
ATOM 3860 N N . GLU B 1 62 ? -23.719 -4.844 -16.344 1 55.94 62 GLU B N 1
ATOM 3861 C CA . GLU B 1 62 ? -23.594 -3.48 -16.859 1 55.94 62 GLU B CA 1
ATOM 3862 C C . GLU B 1 62 ? -23.312 -2.494 -15.719 1 55.94 62 GLU B C 1
ATOM 3864 O O . GLU B 1 62 ? -23.922 -2.582 -14.648 1 55.94 62 GLU B O 1
ATOM 3869 N N . TYR B 1 63 ? -22.234 -1.952 -15.867 1 60.66 63 TYR B N 1
ATOM 3870 C CA . TYR B 1 63 ? -21.875 -0.947 -14.883 1 60.66 63 TYR B CA 1
ATOM 3871 C C . TYR B 1 63 ? -22.109 0.46 -15.414 1 60.66 63 TYR B C 1
ATOM 3873 O O . TYR B 1 63 ? -21.234 1.036 -16.078 1 60.66 63 TYR B O 1
ATOM 3881 N N . PRO B 1 64 ? -23.344 0.939 -15.242 1 50.12 64 PRO B N 1
ATOM 3882 C CA . PRO B 1 64 ? -23.672 2.227 -15.867 1 50.12 64 PRO B CA 1
ATOM 3883 C C . PRO B 1 64 ? -22.781 3.361 -15.367 1 50.12 64 PRO B C 1
ATOM 3885 O O . PRO B 1 64 ? -22.625 4.371 -16.062 1 50.12 64 PRO B O 1
ATOM 3888 N N . ASP B 1 65 ? -22.188 3.193 -14.188 1 51.78 65 ASP B N 1
ATOM 3889 C CA . ASP B 1 65 ? -21.391 4.277 -13.617 1 51.78 65 ASP B CA 1
ATOM 3890 C C . ASP B 1 65 ? -19.906 4 -13.758 1 51.78 65 ASP B C 1
ATOM 3892 O O . ASP B 1 65 ? -19.094 4.48 -12.953 1 51.78 65 ASP B O 1
ATOM 3896 N N . ARG B 1 66 ? -19.672 3.205 -14.766 1 65.25 66 ARG B N 1
ATOM 3897 C CA . ARG B 1 66 ? -18.281 2.803 -14.922 1 65.25 66 ARG B CA 1
ATOM 3898 C C . ARG B 1 66 ? -17.359 4.02 -15.016 1 65.25 66 ARG B C 1
ATOM 3900 O O . ARG B 1 66 ? -17.641 4.957 -15.766 1 65.25 66 ARG B O 1
ATOM 3907 N N . VAL B 1 67 ? -16.375 3.969 -14.148 1 69.31 67 VAL B N 1
ATOM 3908 C CA . VAL B 1 67 ? -15.359 5.02 -14.117 1 69.31 67 VAL B CA 1
ATOM 3909 C C . VAL B 1 67 ? -14.594 5.043 -15.438 1 69.31 67 VAL B C 1
ATOM 3911 O O . VAL B 1 67 ? -14.328 3.992 -16.031 1 69.31 67 VAL B O 1
ATOM 3914 N N . LYS B 1 68 ? -14.43 6.195 -15.953 1 71.06 68 LYS B N 1
ATOM 3915 C CA . LYS B 1 68 ? -13.672 6.34 -17.203 1 71.06 68 LYS B CA 1
ATOM 3916 C C . LYS B 1 68 ? -12.195 6.02 -16.984 1 71.06 68 LYS B C 1
ATOM 3918 O O . LYS B 1 68 ? -11.578 6.508 -16.031 1 71.06 68 LYS B O 1
ATOM 3923 N N . HIS B 1 69 ? -11.789 4.98 -17.719 1 73.12 69 HIS B N 1
ATOM 3924 C CA . HIS B 1 69 ? -10.375 4.637 -17.75 1 73.12 69 HIS B CA 1
ATOM 3925 C C . HIS B 1 69 ? -9.773 4.895 -19.125 1 73.12 69 HIS B C 1
ATOM 3927 O O . HIS B 1 69 ? -10.5 5.051 -20.109 1 73.12 69 HIS B O 1
ATOM 3933 N N . HIS B 1 70 ? -8.438 5.078 -19.016 1 69.94 70 HIS B N 1
ATOM 3934 C CA . HIS B 1 70 ? -7.73 5.039 -20.297 1 69.94 70 HIS B CA 1
ATOM 3935 C C . HIS B 1 70 ? -8.047 3.756 -21.062 1 69.94 70 HIS B C 1
ATOM 3937 O O . HIS B 1 70 ? -8.117 2.678 -20.469 1 69.94 70 HIS B O 1
ATOM 3943 N N . VAL B 1 71 ? -8.344 3.922 -22.391 1 73.94 71 VAL B N 1
ATOM 3944 C CA . VAL B 1 71 ? -8.641 2.756 -23.203 1 73.94 71 VAL B CA 1
ATOM 3945 C C . VAL B 1 71 ? -7.406 2.367 -24.016 1 73.94 71 VAL B C 1
ATOM 3947 O O . VAL B 1 71 ? -6.855 3.191 -24.766 1 73.94 71 VAL B O 1
ATOM 3950 N N . TYR B 1 72 ? -6.957 1.154 -23.766 1 82.56 72 TYR B N 1
ATOM 3951 C CA . TYR B 1 72 ? -5.855 0.605 -24.562 1 82.56 72 TYR B CA 1
ATOM 3952 C C . TYR B 1 72 ? -6.344 0.142 -25.922 1 82.56 72 TYR B C 1
ATOM 3954 O O . TYR B 1 72 ? -7.262 -0.677 -26.016 1 82.56 72 TYR B O 1
ATOM 3962 N N . ASN B 1 73 ? -5.676 0.664 -26.938 1 84.44 73 ASN B N 1
ATOM 3963 C CA . ASN B 1 73 ? -6.137 0.369 -28.297 1 84.44 73 ASN B CA 1
ATOM 3964 C C . ASN B 1 73 ? -5.168 -0.554 -29.031 1 84.44 73 ASN B C 1
ATOM 3966 O O . ASN B 1 73 ? -5.324 -0.799 -30.219 1 84.44 73 ASN B O 1
ATOM 3970 N N . GLY B 1 74 ? -4.191 -1.069 -28.406 1 85.38 74 GLY B N 1
ATOM 3971 C CA . GLY B 1 74 ? -3.25 -1.983 -29.031 1 85.38 74 GLY B CA 1
ATOM 3972 C C . GLY B 1 74 ? -3.734 -3.42 -29.047 1 85.38 74 GLY B C 1
ATOM 3973 O O . GLY B 1 74 ? -4.832 -3.717 -28.562 1 85.38 74 GLY B O 1
ATOM 3974 N N . PRO B 1 75 ? -2.943 -4.211 -29.734 1 88.88 75 PRO B N 1
ATOM 3975 C CA . PRO B 1 75 ? -3.295 -5.633 -29.734 1 88.88 75 PRO B CA 1
ATOM 3976 C C . PRO B 1 75 ? -3.225 -6.262 -28.344 1 88.88 75 PRO B C 1
ATOM 3978 O O . PRO B 1 75 ? -2.318 -5.949 -27.578 1 88.88 75 PRO B O 1
ATOM 3981 N N . LYS B 1 76 ? -4.191 -7.035 -28.047 1 92.62 76 LYS B N 1
ATOM 3982 C CA . LYS B 1 76 ? -4.23 -7.699 -26.75 1 92.62 76 LYS B CA 1
ATOM 3983 C C . LYS B 1 76 ? -4.18 -9.219 -26.906 1 92.62 76 LYS B C 1
ATOM 3985 O O . LYS B 1 76 ? -4.73 -9.766 -27.859 1 92.62 76 LYS B O 1
ATOM 3990 N N . GLU B 1 77 ? -3.537 -9.797 -25.969 1 97.5 77 GLU B N 1
ATOM 3991 C CA . GLU B 1 77 ? -3.594 -11.25 -25.828 1 97.5 77 GLU B CA 1
ATOM 3992 C C . GLU B 1 77 ? -4.918 -11.695 -25.219 1 97.5 77 GLU B C 1
ATOM 3994 O O . GLU B 1 77 ? -5.641 -10.891 -24.641 1 97.5 77 GLU B O 1
ATOM 3999 N N . LYS B 1 78 ? -5.258 -12.945 -25.5 1 98.25 78 LYS B N 1
ATOM 4000 C CA . LYS B 1 78 ? -6.371 -13.539 -24.766 1 98.25 78 LYS B CA 1
ATOM 4001 C C . LYS B 1 78 ? -5.957 -13.93 -23.359 1 98.25 78 LYS B C 1
ATOM 4003 O O . LYS B 1 78 ? -5.605 -15.086 -23.094 1 98.25 78 LYS B O 1
ATOM 4008 N N . ALA B 1 79 ? -6.02 -12.945 -22.484 1 98.69 79 ALA B N 1
ATOM 4009 C CA . ALA B 1 79 ? -5.484 -13.148 -21.141 1 98.69 79 ALA B CA 1
ATOM 4010 C C . ALA B 1 79 ? -6.344 -12.445 -20.094 1 98.69 79 ALA B C 1
ATOM 4012 O O . ALA B 1 79 ? -7.191 -11.617 -20.438 1 98.69 79 ALA B O 1
ATOM 4013 N N . CYS B 1 80 ? -6.199 -12.859 -18.859 1 98.38 80 CYS B N 1
ATOM 4014 C CA . CYS B 1 80 ? -6.945 -12.25 -17.766 1 98.38 80 CYS B CA 1
ATOM 4015 C C . CYS B 1 80 ? -6.152 -12.312 -16.469 1 98.38 80 CYS B C 1
ATOM 4017 O O . CYS B 1 80 ? -5.211 -13.094 -16.344 1 98.38 80 CYS B O 1
ATOM 4019 N N . LEU B 1 81 ? -6.449 -11.43 -15.609 1 98.56 81 LEU B N 1
ATOM 4020 C CA . LEU B 1 81 ? -6.023 -11.531 -14.219 1 98.56 81 LEU B CA 1
ATOM 4021 C C . LEU B 1 81 ? -7.047 -12.297 -13.391 1 98.56 81 LEU B C 1
ATOM 4023 O O . LEU B 1 81 ? -8.25 -12.133 -13.578 1 98.56 81 LEU B O 1
ATOM 4027 N N . VAL B 1 82 ? -6.52 -13.125 -12.5 1 98.38 82 VAL B N 1
ATOM 4028 C CA . VAL B 1 82 ? -7.398 -14.016 -11.75 1 98.38 82 VAL B CA 1
ATOM 4029 C C . VAL B 1 82 ? -7.188 -13.812 -10.258 1 98.38 82 VAL B C 1
ATOM 4031 O O . VAL B 1 82 ? -6.047 -13.727 -9.789 1 98.38 82 VAL B O 1
ATOM 4034 N N . MET B 1 83 ? -8.312 -13.789 -9.531 1 97.62 83 MET B N 1
ATOM 4035 C CA . MET B 1 83 ? -8.234 -13.719 -8.07 1 97.62 83 MET B CA 1
ATOM 4036 C C . MET B 1 83 ? -9.328 -14.555 -7.426 1 97.62 83 MET B C 1
ATOM 4038 O O . MET B 1 83 ? -10.508 -14.406 -7.758 1 97.62 83 MET B O 1
ATOM 4042 N N . MET B 1 84 ? -8.898 -15.438 -6.566 1 95.94 84 MET B N 1
ATOM 4043 C CA . MET B 1 84 ? -9.875 -16.078 -5.688 1 95.94 84 MET B CA 1
ATOM 4044 C C . MET B 1 84 ? -10.195 -15.18 -4.496 1 95.94 84 MET B C 1
ATOM 4046 O O . MET B 1 84 ? -9.289 -14.656 -3.842 1 95.94 84 MET B O 1
ATOM 4050 N N . VAL B 1 85 ? -11.531 -15.008 -4.184 1 96 85 VAL B N 1
ATOM 4051 C CA . VAL B 1 85 ? -11.93 -13.984 -3.229 1 96 85 VAL B CA 1
ATOM 4052 C C . VAL B 1 85 ? -13.055 -14.516 -2.336 1 96 85 VAL B C 1
ATOM 4054 O O . VAL B 1 85 ? -13.578 -15.602 -2.574 1 96 85 VAL B O 1
ATOM 4057 N N . GLN B 1 86 ? -13.297 -13.805 -1.243 1 93.62 86 GLN B N 1
ATOM 4058 C CA . GLN B 1 86 ? -14.461 -13.977 -0.378 1 93.62 86 GLN B CA 1
ATOM 4059 C C . GLN B 1 86 ? -15.203 -12.656 -0.187 1 93.62 86 GLN B C 1
ATOM 4061 O O . GLN B 1 86 ? -14.602 -11.586 -0.264 1 93.62 86 GLN B O 1
ATOM 4066 N N . ASN B 1 87 ? -16.484 -12.742 0.073 1 92.38 87 ASN B N 1
ATOM 4067 C CA . ASN B 1 87 ? -17.328 -11.547 0.166 1 92.38 87 ASN B CA 1
ATOM 4068 C C . ASN B 1 87 ? -16.812 -10.578 1.225 1 92.38 87 ASN B C 1
ATOM 4070 O O . ASN B 1 87 ? -16.719 -9.375 0.984 1 92.38 87 ASN B O 1
ATOM 4074 N N . PRO B 1 88 ? -16.328 -11.055 2.383 1 91.88 88 PRO B N 1
ATOM 4075 C CA . PRO B 1 88 ? -15.875 -10.109 3.406 1 91.88 88 PRO B CA 1
ATOM 4076 C C . PRO B 1 88 ? -14.602 -9.375 3.012 1 91.88 88 PRO B C 1
ATOM 4078 O O . PRO B 1 88 ? -14.242 -8.375 3.637 1 91.88 88 PRO B O 1
ATOM 4081 N N . ASP B 1 89 ? -13.961 -9.812 1.896 1 91.19 89 ASP B N 1
ATOM 4082 C CA . ASP B 1 89 ? -12.664 -9.266 1.535 1 91.19 89 ASP B CA 1
ATOM 4083 C C . ASP B 1 89 ? -12.805 -8.148 0.503 1 91.19 89 ASP B C 1
ATOM 4085 O O . ASP B 1 89 ? -11.828 -7.754 -0.135 1 91.19 89 ASP B O 1
ATOM 4089 N N . LEU B 1 90 ? -13.906 -7.664 0.312 1 93.69 90 LEU B N 1
ATOM 4090 C CA . LEU B 1 90 ? -14.188 -6.766 -0.801 1 93.69 90 LEU B CA 1
ATOM 4091 C C . LEU B 1 90 ? -13.172 -5.633 -0.857 1 93.69 90 LEU B C 1
ATOM 4093 O O . LEU B 1 90 ? -12.508 -5.438 -1.878 1 93.69 90 LEU B O 1
ATOM 4097 N N . TYR B 1 91 ? -12.93 -4.938 0.179 1 90.75 91 TYR B N 1
ATOM 4098 C CA . TYR B 1 91 ? -12.109 -3.736 0.101 1 90.75 91 TYR B CA 1
ATOM 4099 C C . TYR B 1 91 ? -10.625 -4.082 0.146 1 90.75 91 TYR B C 1
ATOM 4101 O O . TYR B 1 91 ? -9.789 -3.303 -0.307 1 90.75 91 TYR B O 1
ATOM 4109 N N . ASP B 1 92 ? -10.281 -5.223 0.7 1 92.06 92 ASP B N 1
ATOM 4110 C CA . ASP B 1 92 ? -8.922 -5.727 0.513 1 92.06 92 ASP B CA 1
ATOM 4111 C C . ASP B 1 92 ? -8.656 -6.055 -0.955 1 92.06 92 ASP B C 1
ATOM 4113 O O . ASP B 1 92 ? -7.559 -5.797 -1.464 1 92.06 92 ASP B O 1
ATOM 4117 N N . VAL B 1 93 ? -9.68 -6.602 -1.559 1 96.12 93 VAL B N 1
ATOM 4118 C CA . VAL B 1 93 ? -9.602 -6.898 -2.984 1 96.12 93 VAL B CA 1
ATOM 4119 C C . VAL B 1 93 ? -9.477 -5.602 -3.779 1 96.12 93 VAL B C 1
ATOM 4121 O O . VAL B 1 93 ? -8.656 -5.5 -4.691 1 96.12 93 VAL B O 1
ATOM 4124 N N . VAL B 1 94 ? -10.273 -4.613 -3.414 1 94.75 94 VAL B N 1
ATOM 4125 C CA . VAL B 1 94 ? -10.227 -3.312 -4.074 1 94.75 94 VAL B CA 1
ATOM 4126 C C . VAL B 1 94 ? -8.812 -2.746 -4.004 1 94.75 94 VAL B C 1
ATOM 4128 O O . VAL B 1 94 ? -8.281 -2.252 -5 1 94.75 94 VAL B O 1
ATOM 4131 N N . ARG B 1 95 ? -8.195 -2.844 -2.932 1 92.44 95 ARG B N 1
ATOM 4132 C CA . ARG B 1 95 ? -6.836 -2.344 -2.748 1 92.44 95 ARG B CA 1
ATOM 4133 C C . ARG B 1 95 ? -5.852 -3.088 -3.643 1 92.44 95 ARG B C 1
ATOM 4135 O O . ARG B 1 95 ? -4.996 -2.471 -4.281 1 92.44 95 ARG B O 1
ATOM 4142 N N . THR B 1 96 ? -5.977 -4.359 -3.641 1 94.88 96 THR B N 1
ATOM 4143 C CA . THR B 1 96 ? -5.09 -5.176 -4.465 1 94.88 96 THR B CA 1
ATOM 4144 C C . THR B 1 96 ? -5.285 -4.855 -5.945 1 94.88 96 THR B C 1
ATOM 4146 O O . THR B 1 96 ? -4.309 -4.695 -6.684 1 94.88 96 THR B O 1
ATOM 4149 N N . VAL B 1 97 ? -6.527 -4.777 -6.34 1 96.25 97 VAL B N 1
ATOM 4150 C CA . VAL B 1 97 ? -6.844 -4.453 -7.727 1 96.25 97 VAL B CA 1
ATOM 4151 C C . VAL B 1 97 ? -6.242 -3.1 -8.094 1 96.25 97 VAL B C 1
ATOM 4153 O O . VAL B 1 97 ? -5.66 -2.943 -9.172 1 96.25 97 VAL B O 1
ATOM 4156 N N . LYS B 1 98 ? -6.363 -2.176 -7.215 1 94.38 98 LYS B N 1
ATOM 4157 C CA . LYS B 1 98 ? -5.828 -0.844 -7.48 1 94.38 98 LYS B CA 1
ATOM 4158 C C . LYS B 1 98 ? -4.32 -0.891 -7.711 1 94.38 98 LYS B C 1
ATOM 4160 O O . LYS B 1 98 ? -3.805 -0.248 -8.625 1 94.38 98 LYS B O 1
ATOM 4165 N N . VAL B 1 99 ? -3.641 -1.615 -6.91 1 93.56 99 VAL B N 1
ATOM 4166 C CA . VAL B 1 99 ? -2.197 -1.76 -7.062 1 93.56 99 VAL B CA 1
ATOM 4167 C C . VAL B 1 99 ? -1.879 -2.369 -8.422 1 93.56 99 VAL B C 1
ATOM 4169 O O . VAL B 1 99 ? -1.024 -1.862 -9.156 1 93.56 99 VAL B O 1
ATOM 4172 N N . MET B 1 100 ? -2.564 -3.41 -8.781 1 96.38 100 MET B N 1
ATOM 4173 C CA . MET B 1 100 ? -2.314 -4.094 -10.047 1 96.38 100 MET B CA 1
ATOM 4174 C C . MET B 1 100 ? -2.67 -3.201 -11.227 1 96.38 100 MET B C 1
ATOM 4176 O O . MET B 1 100 ? -1.992 -3.227 -12.258 1 96.38 100 MET B O 1
ATOM 4180 N N . GLU B 1 101 ? -3.76 -2.438 -11.062 1 94.44 101 GLU B N 1
ATOM 4181 C CA . GLU B 1 101 ? -4.141 -1.484 -12.102 1 94.44 101 GLU B CA 1
ATOM 4182 C C . GLU B 1 101 ? -3.076 -0.404 -12.281 1 94.44 101 GLU B C 1
ATOM 4184 O O . GLU B 1 101 ? -2.633 -0.136 -13.398 1 94.44 101 GLU B O 1
ATOM 4189 N N . ASP B 1 102 ? -2.58 0.109 -11.219 1 93.12 102 ASP B N 1
ATOM 4190 C CA . ASP B 1 102 ? -1.596 1.187 -11.25 1 93.12 102 ASP B CA 1
ATOM 4191 C C . ASP B 1 102 ? -0.288 0.717 -11.883 1 93.12 102 ASP B C 1
ATOM 4193 O O . ASP B 1 102 ? 0.342 1.459 -12.641 1 93.12 102 ASP B O 1
ATOM 4197 N N . ARG B 1 103 ? 0.091 -0.503 -11.508 1 96 103 ARG B N 1
ATOM 4198 C CA . ARG B 1 103 ? 1.419 -0.978 -11.883 1 96 103 ARG B CA 1
ATOM 4199 C C . ARG B 1 103 ? 1.405 -1.591 -13.281 1 96 103 ARG B C 1
ATOM 4201 O O . ARG B 1 103 ? 2.426 -1.595 -13.969 1 96 103 ARG B O 1
ATOM 4208 N N . PHE B 1 104 ? 0.281 -2.033 -13.734 1 95.75 104 PHE B N 1
ATOM 4209 C CA . PHE B 1 104 ? 0.279 -2.82 -14.961 1 95.75 104 PHE B CA 1
ATOM 4210 C C . PHE B 1 104 ? -0.982 -2.553 -15.773 1 95.75 104 PHE B C 1
ATOM 4212 O O . PHE B 1 104 ? -0.909 -2.033 -16.891 1 95.75 104 PHE B O 1
ATOM 4219 N N . ASN B 1 105 ? -2.197 -2.764 -15.203 1 96.31 105 ASN B N 1
ATOM 4220 C CA . ASN B 1 105 ? -3.34 -3.129 -16.031 1 96.31 105 ASN B CA 1
ATOM 4221 C C . ASN B 1 105 ? -4.133 -1.899 -16.469 1 96.31 105 ASN B C 1
ATOM 4223 O O . ASN B 1 105 ? -4.98 -1.985 -17.359 1 96.31 105 ASN B O 1
ATOM 4227 N N . LEU B 1 106 ? -3.824 -0.742 -15.828 1 91.19 106 LEU B N 1
ATOM 4228 C CA . LEU B 1 106 ? -4.438 0.474 -16.359 1 91.19 106 LEU B CA 1
ATOM 4229 C C . LEU B 1 106 ? -4 0.726 -17.797 1 91.19 106 LEU B C 1
ATOM 4231 O O . LEU B 1 106 ? -4.762 1.285 -18.594 1 91.19 106 LEU B O 1
ATOM 4235 N N . HIS B 1 107 ? -2.861 0.275 -18.109 1 90 107 HIS B N 1
ATOM 4236 C CA . HIS B 1 107 ? -2.297 0.48 -19.438 1 90 107 HIS B CA 1
ATOM 4237 C C . HIS B 1 107 ? -2.906 -0.486 -20.438 1 90 107 HIS B C 1
ATOM 4239 O O . HIS B 1 107 ? -3.152 -0.115 -21.594 1 90 107 HIS B O 1
ATOM 4245 N N . TYR B 1 108 ? -3.223 -1.71 -20.016 1 94.5 108 TYR B N 1
ATOM 4246 C CA . TYR B 1 108 ? -3.514 -2.738 -21 1 94.5 108 TYR B CA 1
ATOM 4247 C C . TYR B 1 108 ? -4.977 -3.154 -20.953 1 94.5 108 TYR B C 1
ATOM 4249 O O . TYR B 1 108 ? -5.496 -3.76 -21.891 1 94.5 108 TYR B O 1
ATOM 4257 N N . ASN B 1 109 ? -5.645 -2.941 -19.844 1 95.12 109 ASN B N 1
ATOM 4258 C CA . ASN B 1 109 ? -7.082 -3.129 -19.672 1 95.12 109 ASN B CA 1
ATOM 4259 C C . ASN B 1 109 ? -7.484 -4.59 -19.859 1 95.12 109 ASN B C 1
ATOM 4261 O O . ASN B 1 109 ? -8.469 -4.887 -20.531 1 95.12 109 ASN B O 1
ATOM 4265 N N . TYR B 1 110 ? -6.699 -5.5 -19.375 1 96.88 110 TYR B N 1
ATOM 4266 C CA . TYR B 1 110 ? -7.09 -6.902 -19.391 1 96.88 110 TYR B CA 1
ATOM 4267 C C . TYR B 1 110 ? -8.242 -7.164 -18.438 1 96.88 110 TYR B C 1
ATOM 4269 O O . TYR B 1 110 ? -8.438 -6.418 -17.469 1 96.88 110 TYR B O 1
ATOM 4277 N N . ASP B 1 111 ? -8.969 -8.219 -18.672 1 95.75 111 ASP B N 1
ATOM 4278 C CA . ASP B 1 111 ? -10.117 -8.594 -17.844 1 95.75 111 ASP B CA 1
ATOM 4279 C C . ASP B 1 111 ? -9.664 -9.125 -16.484 1 95.75 111 ASP B C 1
ATOM 4281 O O . ASP B 1 111 ? -8.555 -9.656 -16.359 1 95.75 111 ASP B O 1
ATOM 4285 N N . TRP B 1 112 ? -10.555 -8.875 -15.547 1 96.88 112 TRP B N 1
ATOM 4286 C CA . TRP B 1 112 ? -10.414 -9.492 -14.227 1 96.88 112 TRP B CA 1
ATOM 4287 C C . TRP B 1 112 ? -11.438 -10.602 -14.039 1 96.88 112 TRP B C 1
ATOM 4289 O O . TRP B 1 112 ? -12.609 -10.445 -14.391 1 96.88 112 TRP B O 1
ATOM 4299 N N . VAL B 1 113 ? -10.984 -11.711 -13.547 1 97 113 VAL B N 1
ATOM 4300 C CA . VAL B 1 113 ? -11.883 -12.797 -13.172 1 97 113 VAL B CA 1
ATOM 4301 C C . VAL B 1 113 ? -11.805 -13.031 -11.664 1 97 113 VAL B C 1
ATOM 4303 O O . VAL B 1 113 ? -10.742 -13.359 -11.133 1 97 113 VAL B O 1
ATOM 4306 N N . PHE B 1 114 ? -12.93 -12.852 -11.008 1 96.38 114 PHE B N 1
ATOM 4307 C CA . PHE B 1 114 ? -13.039 -13.086 -9.57 1 96.38 114 PHE B CA 1
ATOM 4308 C C . PHE B 1 114 ? -13.844 -14.352 -9.289 1 96.38 114 PHE B C 1
ATOM 4310 O O . PHE B 1 114 ? -14.961 -14.508 -9.781 1 96.38 114 PHE B O 1
ATOM 4317 N N . ILE B 1 115 ? -13.234 -15.258 -8.484 1 95.25 115 ILE B N 1
ATOM 4318 C CA . ILE B 1 115 ? -13.875 -16.547 -8.219 1 95.25 115 ILE B CA 1
ATOM 4319 C C . ILE B 1 115 ? -14.039 -16.734 -6.715 1 95.25 115 ILE B C 1
ATOM 4321 O O . ILE B 1 115 ? -13.109 -16.484 -5.945 1 95.25 115 ILE B O 1
ATOM 4325 N N . ASN B 1 116 ? -15.172 -17.109 -6.301 1 92.81 116 ASN B N 1
ATOM 4326 C CA . ASN B 1 116 ? -15.484 -17.438 -4.914 1 92.81 116 ASN B CA 1
ATOM 4327 C C . ASN B 1 116 ? -16.141 -18.797 -4.789 1 92.81 116 ASN B C 1
ATOM 4329 O O . ASN B 1 116 ? -16.734 -19.297 -5.746 1 92.81 116 ASN B O 1
ATOM 4333 N N . ASN B 1 117 ? -15.953 -19.406 -3.6 1 89.38 117 ASN B N 1
ATOM 4334 C CA . ASN B 1 117 ? -16.625 -20.688 -3.385 1 89.38 117 ASN B CA 1
ATOM 4335 C C . ASN B 1 117 ? -18.094 -20.5 -3.055 1 89.38 117 ASN B C 1
ATOM 4337 O O . ASN B 1 117 ? -18.844 -21.469 -2.947 1 89.38 117 ASN B O 1
ATOM 4341 N N . LYS B 1 118 ? -18.562 -19.297 -2.857 1 88.56 118 LYS B N 1
ATOM 4342 C CA . LYS B 1 118 ? -19.953 -18.875 -2.73 1 88.56 118 LYS B CA 1
ATOM 4343 C C . LYS B 1 118 ? -20.281 -17.75 -3.697 1 88.56 118 LYS B C 1
ATOM 4345 O O . LYS B 1 118 ? -19.391 -17.062 -4.18 1 88.56 118 LYS B O 1
ATOM 4350 N N . PRO B 1 119 ? -21.578 -17.609 -3.963 1 89.88 119 PRO B N 1
ATOM 4351 C CA . PRO B 1 119 ? -21.922 -16.469 -4.824 1 89.88 119 PRO B CA 1
ATOM 4352 C C . PRO B 1 119 ? -21.453 -15.133 -4.258 1 89.88 119 PRO B C 1
ATOM 4354 O O . PRO B 1 119 ? -21.578 -14.891 -3.055 1 89.88 119 PRO B O 1
ATOM 4357 N N . LEU B 1 120 ? -20.938 -14.312 -5.094 1 92.06 120 LEU B N 1
ATOM 4358 C CA . LEU B 1 120 ? -20.469 -12.992 -4.676 1 92.06 120 LEU B CA 1
ATOM 4359 C C . LEU B 1 120 ? -21.641 -12.031 -4.516 1 92.06 120 LEU B C 1
ATOM 4361 O O . LEU B 1 120 ? -22.625 -12.109 -5.258 1 92.06 120 LEU B O 1
ATOM 4365 N N . SER B 1 121 ? -21.578 -11.156 -3.574 1 91.38 121 SER B N 1
ATOM 4366 C CA . SER B 1 121 ? -22.656 -10.203 -3.283 1 91.38 121 SER B CA 1
ATOM 4367 C C . SER B 1 121 ? -22.797 -9.172 -4.398 1 91.38 121 SER B C 1
ATOM 4369 O O . SER B 1 121 ? -21.859 -8.969 -5.184 1 91.38 121 SER B O 1
ATOM 4371 N N . ASP B 1 122 ? -23.922 -8.516 -4.488 1 88.56 122 ASP B N 1
ATOM 4372 C CA . ASP B 1 122 ? -24.156 -7.457 -5.461 1 88.56 122 ASP B CA 1
ATOM 4373 C C . ASP B 1 122 ? -23.188 -6.301 -5.258 1 88.56 122 ASP B C 1
ATOM 4375 O O . ASP B 1 122 ? -22.703 -5.707 -6.227 1 88.56 122 ASP B O 1
ATOM 4379 N N . GLU B 1 123 ? -22.875 -6.004 -4.027 1 87.75 123 GLU B N 1
ATOM 4380 C CA . GLU B 1 123 ? -21.922 -4.938 -3.746 1 87.75 123 GLU B CA 1
ATOM 4381 C C . GLU B 1 123 ? -20.547 -5.273 -4.297 1 87.75 123 GLU B C 1
ATOM 4383 O O . GLU B 1 123 ? -19.875 -4.418 -4.895 1 87.75 123 GLU B O 1
ATOM 4388 N N . PHE B 1 124 ? -20.203 -6.492 -4.051 1 92.69 124 PHE B N 1
ATOM 4389 C CA . PHE B 1 124 ? -18.906 -6.949 -4.535 1 92.69 124 PHE B CA 1
ATOM 4390 C C . PHE B 1 124 ? -18.797 -6.766 -6.047 1 92.69 124 PHE B C 1
ATOM 4392 O O . PHE B 1 124 ? -17.844 -6.172 -6.535 1 92.69 124 PHE B O 1
ATOM 4399 N N . LYS B 1 125 ? -19.766 -7.195 -6.738 1 90.5 125 LYS B N 1
ATOM 4400 C CA . LYS B 1 125 ? -19.797 -7.145 -8.195 1 90.5 125 LYS B CA 1
ATOM 4401 C C . LYS B 1 125 ? -19.859 -5.703 -8.695 1 90.5 125 LYS B C 1
ATOM 4403 O O . LYS B 1 125 ? -19.172 -5.336 -9.641 1 90.5 125 LYS B O 1
ATOM 4408 N N . TYR B 1 126 ? -20.656 -4.961 -8.055 1 87.44 126 TYR B N 1
ATOM 4409 C CA . TYR B 1 126 ? -20.844 -3.574 -8.469 1 87.44 126 TYR B CA 1
ATOM 4410 C C . TYR B 1 126 ? -19.547 -2.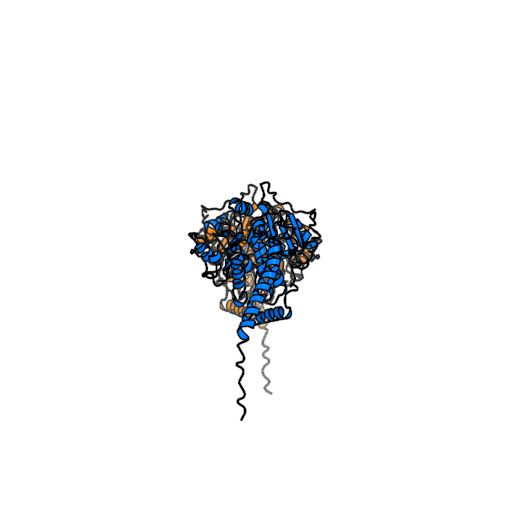777 -8.305 1 87.44 126 TYR B C 1
ATOM 4412 O O . TYR B 1 126 ? -19.094 -2.119 -9.242 1 87.44 126 TYR B O 1
ATOM 4420 N N . VAL B 1 127 ? -18.938 -2.844 -7.145 1 89.5 127 VAL B N 1
ATOM 4421 C CA . VAL B 1 127 ? -17.75 -2.055 -6.832 1 89.5 127 VAL B CA 1
ATOM 4422 C C . VAL B 1 127 ? -16.609 -2.457 -7.758 1 89.5 127 VAL B C 1
ATOM 4424 O O . VAL B 1 127 ? -15.992 -1.604 -8.406 1 89.5 127 VAL B O 1
ATOM 4427 N N . LEU B 1 128 ? -16.375 -3.723 -7.863 1 92.12 128 LEU B N 1
ATOM 4428 C CA . LEU B 1 128 ? -15.266 -4.168 -8.688 1 92.12 128 LEU B CA 1
ATOM 4429 C C . LEU B 1 128 ? -15.562 -3.955 -10.172 1 92.12 128 LEU B C 1
ATOM 4431 O O . LEU B 1 128 ? -14.664 -3.635 -10.945 1 92.12 128 LEU B O 1
ATOM 4435 N N . GLY B 1 129 ? -16.781 -4.121 -10.547 1 87.81 129 GLY B N 1
ATOM 4436 C CA . GLY B 1 129 ? -17.156 -3.844 -11.922 1 87.81 129 GLY B CA 1
ATOM 4437 C C . GLY B 1 129 ? -16.891 -2.408 -12.336 1 87.81 129 GLY B C 1
ATOM 4438 O O . GLY B 1 129 ? -16.531 -2.145 -13.484 1 87.81 129 GLY B O 1
ATOM 4439 N N . GLU B 1 130 ? -16.984 -1.529 -11.422 1 84.56 130 GLU B N 1
ATOM 4440 C CA . GLU B 1 130 ? -16.828 -0.105 -11.719 1 84.56 130 GLU B CA 1
ATOM 4441 C C . GLU B 1 130 ? -15.367 0.318 -11.703 1 84.56 130 GLU B C 1
ATOM 4443 O O . GLU B 1 130 ? -14.977 1.228 -12.438 1 84.56 130 GLU B O 1
ATOM 4448 N N . ILE B 1 131 ? -14.594 -0.358 -10.953 1 87.62 131 ILE B N 1
ATOM 4449 C CA . ILE B 1 131 ? -13.273 0.206 -10.68 1 87.62 131 ILE B CA 1
ATOM 4450 C C . ILE B 1 131 ? -12.25 -0.398 -11.633 1 87.62 131 ILE B C 1
ATOM 4452 O O . ILE B 1 131 ? -11.234 0.235 -11.945 1 87.62 131 ILE B O 1
ATOM 4456 N N . VAL B 1 132 ? -12.453 -1.635 -12.125 1 92.25 132 VAL B N 1
ATOM 4457 C CA . VAL B 1 132 ? -11.445 -2.27 -12.969 1 92.25 132 VAL B CA 1
ATOM 4458 C C . VAL B 1 132 ? -11.43 -1.606 -14.344 1 92.25 132 VAL B C 1
ATOM 4460 O O . VAL B 1 132 ? -12.453 -1.104 -14.812 1 92.25 132 VAL B O 1
ATOM 4463 N N . SER B 1 133 ? -10.258 -1.618 -15 1 90.94 133 SER B N 1
ATOM 4464 C CA . SER B 1 133 ? -10.109 -0.948 -16.281 1 90.94 133 SER B CA 1
ATOM 4465 C C . SER B 1 133 ? -10.641 -1.815 -17.422 1 90.94 133 SER B C 1
ATOM 4467 O O . SER B 1 133 ? -11.109 -1.298 -18.438 1 90.94 133 SER B O 1
ATOM 4469 N N . GLY B 1 134 ? -10.484 -3.143 -17.312 1 91.75 134 GLY B N 1
ATOM 4470 C CA . GLY B 1 134 ? -11.094 -4.07 -18.25 1 91.75 134 GLY B CA 1
ATOM 4471 C C . GLY B 1 134 ? -12.492 -4.492 -17.844 1 91.75 134 GLY B C 1
ATOM 4472 O O . GLY B 1 134 ? -13.266 -3.686 -17.312 1 91.75 134 GLY B O 1
ATOM 4473 N N . LYS B 1 135 ? -12.789 -5.672 -18.125 1 90.75 135 LYS B N 1
ATOM 4474 C CA . LYS B 1 135 ? -14.062 -6.238 -17.688 1 90.75 135 LYS B CA 1
ATOM 4475 C C . LYS B 1 135 ? -13.891 -7.066 -16.422 1 90.75 135 LYS B C 1
ATOM 4477 O O . LYS B 1 135 ? -12.891 -7.781 -16.281 1 90.75 135 LYS B O 1
ATOM 4482 N N . ALA B 1 136 ? -14.859 -6.918 -15.555 1 93.12 136 ALA B N 1
ATOM 4483 C CA . ALA B 1 136 ? -14.898 -7.77 -14.375 1 93.12 136 ALA B CA 1
ATOM 4484 C C . ALA B 1 136 ? -15.852 -8.945 -14.578 1 93.12 136 ALA B C 1
ATOM 4486 O O . ALA B 1 136 ? -17.031 -8.758 -14.891 1 93.12 136 ALA B O 1
ATOM 4487 N N . LYS B 1 137 ? -15.305 -10.07 -14.461 1 94 137 LYS B N 1
ATOM 4488 C CA . LYS B 1 137 ? -16.109 -11.281 -14.531 1 94 137 LYS B CA 1
ATOM 4489 C C . LYS B 1 137 ? -16.125 -12.008 -13.188 1 94 137 LYS B C 1
ATOM 4491 O O . LYS B 1 137 ? -15.133 -11.992 -12.453 1 94 137 LYS B O 1
ATOM 4496 N N . PHE B 1 138 ? -17.281 -12.578 -12.898 1 93.31 138 PHE B N 1
ATOM 4497 C CA . PHE B 1 138 ? -17.484 -13.195 -11.594 1 93.31 138 PHE B CA 1
ATOM 4498 C C . PHE B 1 138 ? -17.953 -14.641 -11.742 1 93.31 138 PHE B C 1
ATOM 4500 O O . PHE B 1 138 ? -18.781 -14.938 -12.609 1 93.31 138 PHE B O 1
ATOM 4507 N N . ALA B 1 139 ? -17.375 -15.531 -10.938 1 92.75 139 ALA B N 1
ATOM 4508 C CA . ALA B 1 139 ? -17.75 -16.938 -11.008 1 92.75 139 ALA B CA 1
ATOM 4509 C C . ALA B 1 139 ? -17.781 -17.578 -9.617 1 92.75 139 ALA B C 1
ATOM 4511 O O . ALA B 1 139 ? -17.172 -17.047 -8.68 1 92.75 139 ALA B O 1
ATOM 4512 N N . THR B 1 140 ? -18.547 -18.609 -9.531 1 91.69 140 THR B N 1
ATOM 4513 C CA . THR B 1 140 ? -18.562 -19.453 -8.352 1 91.69 140 THR B CA 1
ATOM 4514 C C . THR B 1 140 ? -17.969 -20.828 -8.664 1 91.69 140 THR B C 1
ATOM 4516 O O . THR B 1 140 ? -18.188 -21.375 -9.734 1 91.69 140 THR B O 1
ATOM 4519 N N . VAL B 1 141 ? -17.234 -21.328 -7.711 1 90.81 141 VAL B N 1
ATOM 4520 C CA . VAL B 1 141 ? -16.656 -22.656 -7.863 1 90.81 141 VAL B CA 1
ATOM 4521 C C . VAL B 1 141 ? -17.766 -23.688 -8.008 1 90.81 141 VAL B C 1
ATOM 4523 O O . VAL B 1 141 ? -18.75 -23.672 -7.246 1 90.81 141 VAL B O 1
ATOM 4526 N N . PRO B 1 142 ? -17.609 -24.547 -8.984 1 86.81 142 PRO B N 1
ATOM 4527 C CA . PRO B 1 142 ? -18.609 -25.609 -9.102 1 86.81 142 PRO B CA 1
ATOM 4528 C C . PRO B 1 142 ? -18.703 -26.484 -7.848 1 86.81 142 PRO B C 1
ATOM 4530 O O . PRO B 1 142 ? -17.688 -26.734 -7.195 1 86.81 142 PRO B O 1
ATOM 4533 N N . GLU B 1 143 ? -19.906 -26.953 -7.684 1 78.5 143 GLU B N 1
ATOM 4534 C CA . GLU B 1 143 ? -20.172 -27.766 -6.5 1 78.5 143 GLU B CA 1
ATOM 4535 C C . GLU B 1 143 ? -19.266 -29 -6.469 1 78.5 143 GLU B C 1
ATOM 4537 O O . GLU B 1 143 ? -19.062 -29.641 -7.5 1 78.5 143 GLU B O 1
ATOM 4542 N N . GLY B 1 144 ? -18.672 -29.344 -5.422 1 82.12 144 GLY B N 1
ATOM 4543 C CA . GLY B 1 144 ? -17.891 -30.562 -5.254 1 82.12 144 GLY B CA 1
ATOM 4544 C C . GLY B 1 144 ? -16.406 -30.344 -5.473 1 82.12 144 GLY B C 1
ATOM 4545 O O . GLY B 1 144 ? -15.594 -31.172 -5.047 1 82.12 144 GLY B O 1
ATOM 4546 N N . GLN B 1 145 ? -16.094 -29.312 -6.172 1 88.12 145 GLN B N 1
ATOM 4547 C CA . GLN B 1 145 ? -14.688 -29.109 -6.488 1 88.12 145 GLN B CA 1
ATOM 4548 C C . GLN B 1 145 ? -13.953 -28.438 -5.336 1 88.12 145 GLN B C 1
ATOM 4550 O O . GLN B 1 145 ? -12.727 -28.469 -5.27 1 88.12 145 GLN B O 1
ATOM 4555 N N . PHE B 1 146 ? -14.719 -27.797 -4.469 1 88.44 146 PHE B N 1
ATOM 4556 C CA . PHE B 1 146 ? -14.156 -27.125 -3.307 1 88.44 146 PHE B CA 1
ATOM 4557 C C . PHE B 1 146 ? -14.633 -27.781 -2.018 1 88.44 146 PHE B C 1
ATOM 4559 O O . PHE B 1 146 ? -15.164 -27.109 -1.131 1 88.44 146 PHE B O 1
ATOM 4566 N N . ALA B 1 147 ? -14.461 -29.047 -1.998 1 87.75 147 ALA B N 1
ATOM 4567 C CA . ALA B 1 147 ? -14.859 -29.844 -0.849 1 87.75 147 ALA B CA 1
ATOM 4568 C C . ALA B 1 147 ? -13.977 -31.094 -0.717 1 87.75 147 ALA B C 1
ATOM 4570 O O . ALA B 1 147 ? -13.336 -31.5 -1.685 1 87.75 147 ALA B O 1
ATOM 4571 N N . GLU B 1 148 ? -13.984 -31.531 0.503 1 89.25 148 GLU B N 1
ATOM 4572 C CA . GLU B 1 148 ? -13.312 -32.812 0.731 1 89.25 148 GLU B CA 1
ATOM 4573 C C . GLU B 1 148 ? -13.969 -33.938 -0.075 1 89.25 148 GLU B C 1
ATOM 4575 O O . GLU B 1 148 ? -15.18 -34.125 0.008 1 89.25 148 GLU B O 1
ATOM 4580 N N . PRO B 1 149 ? -13.141 -34.625 -0.837 1 90.06 149 PRO B N 1
ATOM 4581 C CA . PRO B 1 149 ? -13.727 -35.688 -1.64 1 90.06 149 PRO B CA 1
ATOM 4582 C C . PRO B 1 149 ? -14.242 -36.844 -0.788 1 90.06 149 PRO B C 1
ATOM 4584 O O . PRO B 1 149 ? -13.828 -37 0.363 1 90.06 149 PRO B O 1
ATOM 4587 N N . GLU B 1 150 ? -15.07 -37.656 -1.439 1 88.06 150 GLU B N 1
ATOM 4588 C CA . GLU B 1 150 ? -15.68 -38.781 -0.746 1 88.06 150 GLU B CA 1
ATOM 4589 C C . GLU B 1 150 ? -14.641 -39.844 -0.408 1 88.06 150 GLU B C 1
ATOM 4591 O O . GLU B 1 150 ? -14.789 -40.594 0.571 1 88.06 150 GLU B O 1
ATOM 4596 N N . SER B 1 151 ? -13.594 -39.875 -1.073 1 91.19 151 SER B N 1
ATOM 4597 C CA . SER B 1 151 ? -12.562 -40.875 -0.885 1 91.19 151 SER B CA 1
ATOM 4598 C C . SER B 1 151 ? -11.727 -40.594 0.357 1 91.19 151 SER B C 1
ATOM 4600 O O . SER B 1 151 ? -10.969 -41.438 0.813 1 91.19 151 SER B O 1
ATOM 4602 N N . VAL B 1 152 ? -11.859 -39.438 0.905 1 94.12 152 VAL B N 1
ATOM 4603 C CA . VAL B 1 152 ? -11.055 -39.062 2.057 1 94.12 152 VAL B CA 1
ATOM 4604 C C . VAL B 1 152 ? -11.648 -39.656 3.33 1 94.12 152 VAL B C 1
ATOM 4606 O O . VAL B 1 152 ? -12.852 -39.562 3.564 1 94.12 152 VAL B O 1
ATOM 4609 N N . ASP B 1 153 ? -10.852 -40.312 4.059 1 94.94 153 ASP B N 1
ATOM 4610 C CA . ASP B 1 153 ? -11.203 -40.688 5.418 1 94.94 153 ASP B CA 1
ATOM 4611 C C . ASP B 1 153 ? -11.242 -39.5 6.344 1 94.94 153 ASP B C 1
ATOM 4613 O O . ASP B 1 153 ? -10.195 -38.969 6.75 1 94.94 153 ASP B O 1
ATOM 4617 N N . LYS B 1 154 ? -12.438 -39.156 6.742 1 91.75 154 LYS B N 1
ATOM 4618 C CA . LYS B 1 154 ? -12.641 -37.906 7.469 1 91.75 154 LYS B CA 1
ATOM 4619 C C . LYS B 1 154 ? -11.961 -37.938 8.836 1 91.75 154 LYS B C 1
ATOM 4621 O O . LYS B 1 154 ? -11.438 -36.938 9.305 1 91.75 154 LYS B O 1
ATOM 4626 N N . ALA B 1 155 ? -11.977 -39.062 9.406 1 93.69 155 ALA B N 1
ATOM 4627 C CA . ALA B 1 155 ? -11.352 -39.188 10.719 1 93.69 155 ALA B CA 1
ATOM 4628 C C . ALA B 1 155 ? -9.836 -39.062 10.625 1 93.69 155 ALA B C 1
ATOM 4630 O O . ALA B 1 155 ? -9.219 -38.375 11.453 1 93.69 155 ALA B O 1
ATOM 4631 N N . LYS B 1 156 ? -9.305 -39.719 9.633 1 93.56 156 LYS B N 1
ATOM 4632 C CA . LYS B 1 156 ? -7.867 -39.625 9.414 1 93.56 156 LYS B CA 1
ATOM 4633 C C . LYS B 1 156 ? -7.469 -38.156 9.094 1 93.56 156 LYS B C 1
ATOM 4635 O O . LYS B 1 156 ? -6.48 -37.656 9.625 1 93.56 156 LYS B O 1
ATOM 4640 N N . ALA B 1 157 ? -8.219 -37.562 8.219 1 93.44 157 ALA B N 1
ATOM 4641 C CA . ALA B 1 157 ? -7.949 -36.156 7.84 1 93.44 157 ALA B CA 1
ATOM 4642 C C . ALA B 1 157 ? -8.016 -35.25 9.055 1 93.44 157 ALA B C 1
ATOM 4644 O O . ALA B 1 157 ? -7.168 -34.344 9.211 1 93.44 157 ALA B O 1
ATOM 4645 N N . LEU B 1 158 ? -8.969 -35.406 9.906 1 91.88 158 LEU B N 1
ATOM 4646 C CA . LEU B 1 158 ? -9.133 -34.594 11.102 1 91.88 158 LEU B CA 1
ATOM 4647 C C . LEU B 1 158 ? -7.953 -34.781 12.047 1 91.88 158 LEU B C 1
ATOM 4649 O O . LEU B 1 158 ? -7.441 -33.812 12.602 1 91.88 158 LEU B O 1
ATOM 4653 N N . LYS B 1 159 ? -7.578 -36 12.203 1 92.12 159 LYS B N 1
ATOM 4654 C CA . LYS B 1 159 ? -6.457 -36.312 13.086 1 92.12 159 LYS B CA 1
ATOM 4655 C C . LYS B 1 159 ? -5.184 -35.594 12.625 1 92.12 159 LYS B C 1
ATOM 4657 O O . LYS B 1 159 ? -4.422 -35.094 13.438 1 92.12 159 LYS B O 1
ATOM 4662 N N . VAL B 1 160 ? -4.977 -35.594 11.398 1 91.62 160 VAL B N 1
ATOM 4663 C CA . VAL B 1 160 ? -3.793 -34.969 10.82 1 91.62 160 VAL B CA 1
ATOM 4664 C C . VAL B 1 160 ? -3.838 -33.469 11.07 1 91.62 160 VAL B C 1
ATOM 4666 O O . VAL B 1 160 ? -2.834 -32.875 11.453 1 91.62 160 VAL B O 1
ATOM 4669 N N . ARG B 1 161 ? -4.984 -32.812 10.844 1 91 161 ARG B N 1
ATOM 4670 C CA . ARG B 1 161 ? -5.121 -31.391 11.094 1 91 161 ARG B CA 1
ATOM 4671 C C . ARG B 1 161 ? -4.844 -31.062 12.555 1 91 161 ARG B C 1
ATOM 4673 O O . ARG B 1 161 ? -4.133 -30.094 12.859 1 91 161 ARG B O 1
ATOM 4680 N N . GLU B 1 162 ? -5.281 -31.906 13.43 1 90.31 162 GLU B N 1
ATOM 4681 C CA . GLU B 1 162 ? -5.082 -31.688 14.859 1 90.31 162 GLU B CA 1
ATOM 4682 C C . GLU B 1 162 ? -3.609 -31.828 15.242 1 90.31 162 GLU B C 1
ATOM 4684 O O . GLU B 1 162 ? -3.086 -31.031 16.016 1 90.31 162 GLU B O 1
ATOM 4689 N N . GLN B 1 163 ? -3.01 -32.844 14.68 1 90.56 163 GLN B N 1
ATOM 4690 C CA . GLN B 1 163 ? -1.594 -33.062 14.945 1 90.56 163 GLN B CA 1
ATOM 4691 C C . GLN B 1 163 ? -0.747 -31.891 14.461 1 90.56 163 GLN B C 1
ATOM 4693 O O . GLN B 1 163 ? 0.182 -31.469 15.148 1 90.56 163 GLN B O 1
ATOM 4698 N N . MET B 1 164 ? -1.075 -31.391 13.375 1 88.81 164 MET B N 1
ATOM 4699 C CA . MET B 1 164 ? -0.318 -30.266 12.82 1 88.81 164 MET B CA 1
ATOM 4700 C C . MET B 1 164 ? -0.574 -29 13.617 1 88.81 164 MET B C 1
ATOM 4702 O O . MET B 1 164 ? 0.327 -28.172 13.781 1 88.81 164 MET B O 1
ATOM 4706 N N . MET B 1 165 ? -1.768 -28.828 14.07 1 87.38 165 MET B N 1
ATOM 4707 C CA . MET B 1 165 ? -2.086 -27.703 14.93 1 87.38 165 MET B CA 1
ATOM 4708 C C . MET B 1 165 ? -1.28 -27.75 16.234 1 87.38 165 MET B C 1
ATOM 4710 O O . MET B 1 165 ? -0.818 -26.734 16.719 1 87.38 165 MET B O 1
ATOM 4714 N N . GLU B 1 166 ? -1.104 -28.906 16.703 1 86.88 166 GLU B N 1
ATOM 4715 C CA . GLU B 1 166 ? -0.381 -29.109 17.953 1 86.88 166 GLU B CA 1
ATOM 4716 C C . GLU B 1 166 ? 1.079 -28.688 17.812 1 86.88 166 GLU B C 1
ATOM 4718 O O . GLU B 1 166 ? 1.684 -28.203 18.781 1 86.88 166 GLU B O 1
ATOM 4723 N N . ILE B 1 167 ? 1.584 -28.812 16.656 1 84.62 167 ILE B N 1
ATOM 4724 C CA . ILE B 1 167 ? 2.984 -28.453 16.484 1 84.62 167 ILE B CA 1
ATOM 4725 C C . ILE B 1 167 ? 3.078 -27.078 15.812 1 84.62 167 ILE B C 1
ATOM 4727 O O . ILE B 1 167 ? 4.117 -26.734 15.242 1 84.62 167 ILE B O 1
ATOM 4731 N N . ASN B 1 168 ? 2.051 -26.328 15.617 1 81 168 ASN B N 1
ATOM 4732 C CA . ASN B 1 168 ? 1.941 -24.922 15.25 1 81 168 ASN B CA 1
ATOM 4733 C C . ASN B 1 168 ? 2.266 -24.703 13.773 1 81 168 ASN B C 1
ATOM 4735 O O . ASN B 1 168 ? 2.943 -23.734 13.422 1 81 168 ASN B O 1
ATOM 4739 N N . ILE B 1 169 ? 1.833 -25.578 13.055 1 77.62 169 ILE B N 1
ATOM 4740 C CA . ILE B 1 169 ? 1.906 -25.344 11.609 1 77.62 169 ILE B CA 1
ATOM 4741 C C . ILE B 1 169 ? 0.811 -24.375 11.188 1 77.62 169 ILE B C 1
ATOM 4743 O O . ILE B 1 169 ? -0.373 -24.609 11.438 1 77.62 169 ILE B O 1
ATOM 4747 N N . PRO B 1 170 ? 1.282 -23.266 10.508 1 71.5 170 PRO B N 1
ATOM 4748 C CA . PRO B 1 170 ? 0.304 -22.234 10.164 1 71.5 170 PRO B CA 1
ATOM 4749 C C . PRO B 1 170 ? -0.834 -22.766 9.297 1 71.5 170 PRO B C 1
ATOM 4751 O O . PRO B 1 170 ? -0.605 -23.594 8.406 1 71.5 170 PRO B O 1
ATOM 4754 N N . THR B 1 171 ? -2.074 -22.266 9.539 1 68.12 171 THR B N 1
ATOM 4755 C CA . THR B 1 171 ? -3.297 -22.5 8.773 1 68.12 171 THR B CA 1
ATOM 4756 C C . THR B 1 171 ? -3.645 -23.984 8.734 1 68.12 171 THR B C 1
ATOM 4758 O O . THR B 1 171 ? -4.477 -24.406 7.934 1 68.12 171 THR B O 1
ATOM 4761 N N . SER B 1 172 ? -2.986 -24.781 9.531 1 74.94 172 SER B N 1
ATOM 4762 C CA . SER B 1 172 ? -3.127 -26.234 9.422 1 74.94 172 SER B CA 1
ATOM 4763 C C . SER B 1 172 ? -4.5 -26.703 9.898 1 74.94 172 SER B C 1
ATOM 4765 O O . SER B 1 172 ? -4.988 -27.75 9.477 1 74.94 172 SER B O 1
ATOM 4767 N N . GLY B 1 173 ? -5.074 -25.844 10.672 1 72.44 173 GLY B N 1
ATOM 4768 C CA . GLY B 1 173 ? -6.355 -26.266 11.219 1 72.44 173 GLY B CA 1
ATOM 4769 C C . GLY B 1 173 ? -7.531 -25.875 10.336 1 72.44 173 GLY B C 1
ATOM 4770 O O . GLY B 1 173 ? -8.672 -26.266 10.609 1 72.44 173 GLY B O 1
ATOM 4771 N N . LEU B 1 174 ? -7.258 -25.328 9.227 1 75.69 174 LEU B N 1
ATOM 4772 C CA . LEU B 1 174 ? -8.344 -24.781 8.43 1 75.69 174 LEU B CA 1
ATOM 4773 C C . LEU B 1 174 ? -8.648 -25.672 7.227 1 75.69 174 LEU B C 1
ATOM 4775 O O . LEU B 1 174 ? -7.895 -25.672 6.246 1 75.69 174 LEU B O 1
ATOM 4779 N N . ALA B 1 175 ? -9.773 -26.391 7.328 1 77.44 175 ALA B N 1
ATOM 4780 C CA . ALA B 1 175 ? -10.164 -27.344 6.289 1 77.44 175 ALA B CA 1
ATOM 4781 C C . ALA B 1 175 ? -10.367 -26.641 4.949 1 77.44 175 ALA B C 1
ATOM 4783 O O . ALA B 1 175 ? -10.062 -27.203 3.895 1 77.44 175 ALA B O 1
ATOM 4784 N N . ASN B 1 176 ? -10.789 -25.469 5.039 1 82.44 176 ASN B N 1
ATOM 4785 C CA . ASN B 1 176 ? -11.078 -24.703 3.822 1 82.44 176 ASN B CA 1
ATOM 4786 C C . ASN B 1 176 ? -9.805 -24.453 3.014 1 82.44 176 ASN B C 1
ATOM 4788 O O . ASN B 1 176 ? -9.852 -24.391 1.782 1 82.44 176 ASN B O 1
ATOM 4792 N N . TYR B 1 177 ? -8.773 -24.406 3.695 1 87.69 177 TYR B N 1
ATOM 4793 C CA . TYR B 1 177 ? -7.523 -24.156 2.99 1 87.69 177 TYR B CA 1
ATOM 4794 C C . TYR B 1 177 ? -7.074 -25.406 2.225 1 87.69 177 TYR B C 1
ATOM 4796 O O . TYR B 1 177 ? -6.469 -25.297 1.156 1 87.69 177 TYR B O 1
ATOM 4804 N N . ARG B 1 178 ? -7.367 -26.609 2.723 1 91.56 178 ARG B N 1
ATOM 4805 C CA . ARG B 1 178 ? -7.055 -27.828 1.987 1 91.56 178 ARG B CA 1
ATOM 4806 C C . ARG B 1 178 ? -7.828 -27.891 0.673 1 91.56 178 ARG B C 1
ATOM 4808 O O . ARG B 1 178 ? -7.27 -28.25 -0.365 1 91.56 178 ARG B O 1
ATOM 4815 N N . ASN B 1 179 ? -9.062 -27.5 0.805 1 91.75 179 ASN B N 1
ATOM 4816 C CA . ASN B 1 179 ? -9.883 -27.438 -0.399 1 91.75 179 ASN B CA 1
ATOM 4817 C C . ASN B 1 179 ? -9.328 -26.438 -1.409 1 91.75 179 ASN B C 1
ATOM 4819 O O . ASN B 1 179 ? -9.281 -26.719 -2.607 1 91.75 179 ASN B O 1
ATOM 4823 N N . LEU B 1 180 ? -8.906 -25.328 -0.915 1 93.12 180 LEU B N 1
ATOM 4824 C CA . LEU B 1 180 ? -8.375 -24.281 -1.768 1 93.12 180 LEU B CA 1
ATOM 4825 C C . LEU B 1 180 ? -7.137 -24.75 -2.516 1 93.12 180 LEU B C 1
ATOM 4827 O O . LEU B 1 180 ? -7.027 -24.562 -3.73 1 93.12 180 LEU B O 1
ATOM 4831 N N . TRP B 1 181 ? -6.25 -25.406 -1.82 1 94.69 181 TRP B N 1
ATOM 4832 C CA . TRP B 1 181 ? -4.992 -25.844 -2.416 1 94.69 181 TRP B CA 1
ATOM 4833 C C . TRP B 1 181 ? -5.227 -26.953 -3.445 1 94.69 181 TRP B C 1
ATOM 4835 O O . TRP B 1 181 ? -4.586 -26.969 -4.5 1 94.69 181 TRP B O 1
ATOM 4845 N N . ARG B 1 182 ? -6.109 -27.797 -3.141 1 95.25 182 ARG B N 1
ATOM 4846 C CA . ARG B 1 182 ? -6.48 -28.828 -4.113 1 95.25 182 ARG B CA 1
ATOM 4847 C C . ARG B 1 182 ? -7.113 -28.203 -5.352 1 95.25 182 ARG B C 1
ATOM 4849 O O . ARG B 1 182 ? -6.762 -28.547 -6.477 1 95.25 182 ARG B O 1
ATOM 4856 N N . TYR B 1 183 ? -8.016 -27.281 -5.152 1 95.12 183 TYR B N 1
ATOM 4857 C CA . TYR B 1 183 ? -8.703 -26.609 -6.25 1 95.12 183 TYR B CA 1
ATOM 4858 C C . TYR B 1 183 ? -7.715 -25.875 -7.145 1 95.12 183 TYR B C 1
ATOM 4860 O O . TYR B 1 183 ? -7.758 -26 -8.367 1 95.12 183 TYR B O 1
ATOM 4868 N N . LYS B 1 184 ? -6.754 -25.141 -6.547 1 96.69 184 LYS B N 1
ATOM 4869 C CA . LYS B 1 184 ? -5.777 -24.344 -7.273 1 96.69 184 LYS B CA 1
ATOM 4870 C C . LYS B 1 184 ? -4.738 -25.219 -7.961 1 96.69 184 LYS B C 1
ATOM 4872 O O . LYS B 1 184 ? -3.984 -24.734 -8.812 1 96.69 184 LYS B O 1
ATOM 4877 N N . SER B 1 185 ? -4.672 -26.453 -7.57 1 96.94 185 SER B N 1
ATOM 4878 C CA . SER B 1 185 ? -3.693 -27.359 -8.156 1 96.94 185 SER B CA 1
ATOM 4879 C C . SER B 1 185 ? -4.211 -27.969 -9.453 1 96.94 185 SER B C 1
ATOM 4881 O O . SER B 1 185 ? -3.426 -28.359 -10.32 1 96.94 185 SER B O 1
ATOM 4883 N N . GLY B 1 186 ? -5.57 -28.047 -9.562 1 93.94 186 GLY B N 1
ATOM 4884 C CA . GLY B 1 186 ? -6.031 -28.766 -10.742 1 93.94 186 GLY B CA 1
ATOM 4885 C C . GLY B 1 186 ? -7.332 -28.219 -11.297 1 93.94 186 GLY B C 1
ATOM 4886 O O . GLY B 1 186 ? -7.391 -27.797 -12.453 1 93.94 186 GLY B O 1
ATOM 4887 N N . PHE B 1 187 ? -8.344 -28.031 -10.508 1 93.88 187 PHE B N 1
ATOM 4888 C CA . PHE B 1 187 ? -9.703 -27.75 -10.961 1 93.88 187 PHE B CA 1
ATOM 4889 C C . PHE B 1 187 ? -9.805 -26.328 -11.492 1 93.88 187 PHE B C 1
ATOM 4891 O O . PHE B 1 187 ? -10.547 -26.062 -12.438 1 93.88 187 PHE B O 1
ATOM 4898 N N . LEU B 1 188 ? -9.062 -25.453 -10.93 1 96 188 LEU B N 1
ATOM 4899 C CA . LEU B 1 188 ? -9.164 -24.031 -11.227 1 96 188 LEU B CA 1
ATOM 4900 C C . LEU B 1 188 ? -9.047 -23.766 -12.719 1 96 188 LEU B C 1
ATOM 4902 O O . LEU B 1 188 ? -9.859 -23.047 -13.297 1 96 188 LEU B O 1
ATOM 4906 N N . TYR B 1 189 ? -8.195 -24.422 -13.406 1 96.69 189 TYR B N 1
ATOM 4907 C CA . TYR B 1 189 ? -7.781 -24.062 -14.758 1 96.69 189 TYR B CA 1
ATOM 4908 C C . TYR B 1 189 ? -8.797 -24.547 -15.789 1 96.69 189 TYR B C 1
ATOM 4910 O O . TYR B 1 189 ? -8.766 -24.125 -16.953 1 96.69 189 TYR B O 1
ATOM 4918 N N . ASN B 1 190 ? -9.648 -25.391 -15.359 1 93.56 190 ASN B N 1
ATOM 4919 C CA . ASN B 1 190 ? -10.648 -25.953 -16.25 1 93.56 190 ASN B CA 1
ATOM 4920 C C . ASN B 1 190 ? -12.008 -25.297 -16.062 1 93.56 190 ASN B C 1
ATOM 4922 O O . ASN B 1 190 ? -13 -25.703 -16.672 1 93.56 190 ASN B O 1
ATOM 4926 N N . HIS B 1 191 ? -12.078 -24.297 -15.203 1 92.69 191 HIS B N 1
ATOM 4927 C CA . HIS B 1 191 ? -13.328 -23.562 -15.055 1 92.69 191 HIS B CA 1
ATOM 4928 C C . HIS B 1 191 ? -13.742 -22.906 -16.359 1 92.69 191 HIS B C 1
ATOM 4930 O O . HIS B 1 191 ? -12.922 -22.281 -17.031 1 92.69 191 HIS B O 1
ATOM 4936 N N . ARG B 1 192 ? -14.953 -22.938 -16.719 1 91.81 192 ARG B N 1
ATOM 4937 C CA . ARG B 1 192 ? -15.461 -22.5 -18.016 1 91.81 192 ARG B CA 1
ATOM 4938 C C . ARG B 1 192 ? -15.297 -20.984 -18.188 1 91.81 192 ARG B C 1
ATOM 4940 O O . ARG B 1 192 ? -15.242 -20.484 -19.312 1 91.81 192 ARG B O 1
ATOM 4947 N N . ILE B 1 193 ? -15.211 -20.281 -17.078 1 92.75 193 ILE B N 1
ATOM 4948 C CA . ILE B 1 193 ? -15.07 -18.828 -17.141 1 92.75 193 ILE B CA 1
ATOM 4949 C C . ILE B 1 193 ? -13.789 -18.469 -17.891 1 92.75 193 ILE B C 1
ATOM 4951 O O . ILE B 1 193 ? -13.648 -17.344 -18.391 1 92.75 193 ILE B O 1
ATOM 4955 N N . PHE B 1 194 ? -12.891 -19.484 -18.016 1 96.12 194 PHE B N 1
ATOM 4956 C CA . PHE B 1 194 ? -11.578 -19.219 -18.609 1 96.12 194 PHE B CA 1
ATOM 4957 C C . PHE B 1 194 ? -11.539 -19.672 -20.062 1 96.12 194 PHE B C 1
ATOM 4959 O O . PHE B 1 194 ? -10.492 -19.625 -20.703 1 96.12 194 PHE B O 1
ATOM 4966 N N . ASP B 1 195 ? -12.609 -20.031 -20.688 1 94.44 195 ASP B N 1
ATOM 4967 C CA . ASP B 1 195 ? -12.648 -20.656 -22.016 1 94.44 195 ASP B CA 1
ATOM 4968 C C . ASP B 1 195 ? -12.078 -19.703 -23.078 1 94.44 195 ASP B C 1
ATOM 4970 O O . ASP B 1 195 ? -11.477 -20.156 -24.062 1 94.44 195 ASP B O 1
ATOM 4974 N N . ASP B 1 196 ? -12.195 -18.453 -22.844 1 94.25 196 ASP B N 1
ATOM 4975 C CA . ASP B 1 196 ? -11.828 -17.5 -23.875 1 94.25 196 ASP B CA 1
ATOM 4976 C C . ASP B 1 196 ? -10.391 -17.016 -23.688 1 94.25 196 ASP B C 1
ATOM 4978 O O . ASP B 1 196 ? -9.93 -16.125 -24.406 1 94.25 196 ASP B O 1
ATOM 4982 N N . TYR B 1 197 ? -9.672 -17.641 -22.766 1 97.94 197 TYR B N 1
ATOM 4983 C CA . TYR B 1 197 ? -8.367 -17.094 -22.438 1 97.94 197 TYR B CA 1
ATOM 4984 C C . TYR B 1 197 ? -7.262 -18.109 -22.703 1 97.94 197 TYR B C 1
ATOM 4986 O O . TYR B 1 197 ? -7.465 -19.312 -22.531 1 97.94 197 TYR B O 1
ATOM 4994 N N . ASP B 1 198 ? -6.137 -17.578 -23.078 1 98.69 198 ASP B N 1
ATOM 4995 C CA . ASP B 1 198 ? -4.953 -18.391 -23.328 1 98.69 198 ASP B CA 1
ATOM 4996 C C . ASP B 1 198 ? -3.951 -18.266 -22.188 1 98.69 198 ASP B C 1
ATOM 4998 O O . ASP B 1 198 ? -3.172 -19.188 -21.922 1 98.69 198 ASP B O 1
ATOM 5002 N N . TYR B 1 199 ? -3.932 -17.078 -21.531 1 98.81 199 TYR B N 1
ATOM 5003 C CA . TYR B 1 199 ? -3.004 -16.828 -20.438 1 98.81 199 TYR B CA 1
ATOM 5004 C C . TYR B 1 199 ? -3.734 -16.266 -19.234 1 98.81 199 TYR B C 1
ATOM 5006 O O . TYR B 1 199 ? -4.824 -15.703 -19.359 1 98.81 199 TYR B O 1
ATOM 5014 N N . PHE B 1 200 ? -3.156 -16.5 -18.094 1 98.81 200 PHE B N 1
ATOM 5015 C CA . PHE B 1 200 ? -3.686 -15.93 -16.859 1 98.81 200 PHE B CA 1
ATOM 5016 C C . PHE B 1 200 ? -2.557 -15.414 -15.977 1 98.81 200 PHE B C 1
ATOM 5018 O O . PHE B 1 200 ? -1.406 -15.836 -16.125 1 98.81 200 PHE B O 1
ATOM 5025 N N . TRP B 1 201 ? -2.809 -14.445 -15.172 1 98.81 201 TRP B N 1
ATOM 5026 C CA . TRP B 1 201 ? -1.984 -13.984 -14.062 1 98.81 201 TRP B CA 1
ATOM 5027 C C . TRP B 1 201 ? -2.73 -14.117 -12.734 1 98.81 201 TRP B C 1
ATOM 5029 O O . TRP B 1 201 ? -3.674 -13.367 -12.469 1 98.81 201 TRP B O 1
ATOM 5039 N N . ILE B 1 202 ? -2.268 -15.07 -11.914 1 98.38 202 ILE B N 1
ATOM 5040 C CA . ILE B 1 202 ? -2.893 -15.266 -10.609 1 98.38 202 ILE B CA 1
ATOM 5041 C C . ILE B 1 202 ? -2.48 -14.148 -9.664 1 98.38 202 ILE B C 1
ATOM 5043 O O . ILE B 1 202 ? -1.296 -13.82 -9.562 1 98.38 202 ILE B O 1
ATOM 5047 N N . THR B 1 203 ? -3.471 -13.562 -9.039 1 96.75 203 THR B N 1
ATOM 5048 C CA . THR B 1 203 ? -3.281 -12.555 -8.008 1 96.75 203 THR B CA 1
ATOM 5049 C C . THR B 1 203 ? -3.953 -12.977 -6.703 1 96.75 203 THR B C 1
ATOM 5051 O O . THR B 1 203 ? -4.926 -13.734 -6.719 1 96.75 203 THR B O 1
ATOM 5054 N N . GLU B 1 204 ? -3.344 -12.555 -5.617 1 94.25 204 GLU B N 1
ATOM 5055 C CA . GLU B 1 204 ? -3.92 -12.875 -4.312 1 94.25 204 GLU B CA 1
ATOM 5056 C C . GLU B 1 204 ? -4.301 -11.609 -3.551 1 94.25 204 GLU B C 1
ATOM 5058 O O . GLU B 1 204 ? -3.689 -10.555 -3.742 1 94.25 204 GLU B O 1
ATOM 5063 N N . VAL B 1 205 ? -5.262 -11.797 -2.684 1 93.25 205 VAL B N 1
ATOM 5064 C CA . VAL B 1 205 ? -5.699 -10.68 -1.852 1 93.25 205 VAL B CA 1
ATOM 5065 C C . VAL B 1 205 ? -4.535 -10.188 -0.994 1 93.25 205 VAL B C 1
ATOM 5067 O O . VAL B 1 205 ? -3.797 -10.992 -0.419 1 93.25 205 VAL B O 1
ATOM 5070 N N . ASP B 1 206 ? -4.273 -8.875 -1.007 1 87.94 206 ASP B N 1
ATOM 5071 C CA . ASP B 1 206 ? -3.289 -8.164 -0.191 1 87.94 206 ASP B CA 1
ATOM 5072 C C . ASP B 1 206 ? -1.886 -8.305 -0.778 1 87.94 206 ASP B C 1
ATOM 5074 O O . ASP B 1 206 ? -0.896 -7.977 -0.122 1 87.94 206 ASP B O 1
ATOM 5078 N N . MET B 1 207 ? -1.852 -8.859 -1.957 1 91.25 207 MET B N 1
ATOM 5079 C CA . MET B 1 207 ? -0.542 -8.859 -2.602 1 91.25 207 MET B CA 1
ATOM 5080 C C . MET B 1 207 ? -0.222 -7.48 -3.178 1 91.25 207 MET B C 1
ATOM 5082 O O . MET B 1 207 ? -1.129 -6.699 -3.473 1 91.25 207 MET B O 1
ATOM 5086 N N . LYS B 1 208 ? 1.084 -7.223 -3.342 1 89.75 208 LYS B N 1
ATOM 5087 C CA . LYS B 1 208 ? 1.528 -5.961 -3.932 1 89.75 208 LYS B CA 1
ATOM 5088 C C . LYS B 1 208 ? 2.672 -6.191 -4.918 1 89.75 208 LYS B C 1
ATOM 5090 O O . LYS B 1 208 ? 3.559 -7.008 -4.668 1 89.75 208 LYS B O 1
ATOM 5095 N N . ILE B 1 209 ? 2.559 -5.551 -6.027 1 94 209 ILE B N 1
ATOM 5096 C CA . ILE B 1 209 ? 3.688 -5.367 -6.934 1 94 209 ILE B CA 1
ATOM 5097 C C . ILE B 1 209 ? 4.273 -3.969 -6.754 1 94 209 ILE B C 1
ATOM 5099 O O . ILE B 1 209 ? 3.537 -2.979 -6.746 1 94 209 ILE B O 1
ATOM 5103 N N . ALA B 1 210 ? 5.566 -3.945 -6.578 1 93.19 210 ALA B N 1
ATOM 5104 C CA . ALA B 1 210 ? 6.191 -2.711 -6.113 1 93.19 210 ALA B CA 1
ATOM 5105 C C . ALA B 1 210 ? 6.723 -1.887 -7.281 1 93.19 210 ALA B C 1
ATOM 5107 O O . ALA B 1 210 ? 7.062 -0.712 -7.117 1 93.19 210 ALA B O 1
ATOM 5108 N N . CYS B 1 211 ? 6.879 -2.469 -8.438 1 95.56 211 CYS B N 1
ATOM 5109 C CA . CYS B 1 211 ? 7.488 -1.809 -9.586 1 95.56 211 CYS B CA 1
ATOM 5110 C C . CYS B 1 211 ? 6.488 -1.665 -10.727 1 95.56 211 CYS B C 1
ATOM 5112 O O . CYS B 1 211 ? 5.594 -2.5 -10.883 1 95.56 211 CYS B O 1
ATOM 5114 N N . ASP B 1 212 ? 6.633 -0.615 -11.469 1 94.12 212 ASP B N 1
ATOM 5115 C CA . ASP B 1 212 ? 5.844 -0.516 -12.695 1 94.12 212 ASP B CA 1
ATOM 5116 C C . ASP B 1 212 ? 6.254 -1.592 -13.695 1 94.12 212 ASP B C 1
ATOM 5118 O O . ASP B 1 212 ? 7.441 -1.854 -13.883 1 94.12 212 ASP B O 1
ATOM 5122 N N . VAL B 1 213 ? 5.273 -2.234 -14.227 1 96.19 213 VAL B N 1
ATOM 5123 C CA . VAL B 1 213 ? 5.496 -3.197 -15.305 1 96.19 213 VAL B CA 1
ATOM 5124 C C . VAL B 1 213 ? 5.188 -2.547 -16.656 1 96.19 213 VAL B C 1
ATOM 5126 O O . VAL B 1 213 ? 4.027 -2.484 -17.062 1 96.19 213 VAL B O 1
ATOM 5129 N N . ASN B 1 214 ? 6.207 -2.197 -17.406 1 92.12 214 ASN B N 1
ATOM 5130 C CA . ASN B 1 214 ? 6.066 -1.307 -18.562 1 92.12 214 ASN B CA 1
ATOM 5131 C C . ASN B 1 214 ? 5.984 -2.088 -19.875 1 92.12 214 ASN B C 1
ATOM 5133 O O . ASN B 1 214 ? 6.242 -1.537 -20.938 1 92.12 214 ASN B O 1
ATOM 5137 N N . TYR B 1 215 ? 5.75 -3.32 -19.797 1 95.56 215 TYR B N 1
ATOM 5138 C CA . TYR B 1 215 ? 5.527 -4.156 -20.969 1 95.56 215 TYR B CA 1
ATOM 5139 C C . TYR B 1 215 ? 4.336 -5.086 -20.75 1 95.56 215 TYR B C 1
ATOM 5141 O O . TYR B 1 215 ? 3.885 -5.277 -19.625 1 95.56 215 TYR B O 1
ATOM 5149 N N . ASP B 1 216 ? 3.799 -5.527 -21.859 1 97.44 216 ASP B N 1
ATOM 5150 C CA . ASP B 1 216 ? 2.691 -6.477 -21.781 1 97.44 216 ASP B CA 1
ATOM 5151 C C . ASP B 1 216 ? 3.188 -7.867 -21.391 1 97.44 216 ASP B C 1
ATOM 5153 O O . ASP B 1 216 ? 3.773 -8.578 -22.219 1 97.44 216 ASP B O 1
ATOM 5157 N N . VAL B 1 217 ? 2.914 -8.266 -20.219 1 98.31 217 VAL B N 1
ATOM 5158 C CA . VAL B 1 217 ? 3.41 -9.5 -19.625 1 98.31 217 VAL B CA 1
ATOM 5159 C C . VAL B 1 217 ? 2.92 -10.695 -20.453 1 98.31 217 VAL B C 1
ATOM 5161 O O . VAL B 1 217 ? 3.674 -11.641 -20.688 1 98.31 217 VAL B O 1
ATOM 5164 N N . PHE B 1 218 ? 1.688 -10.656 -20.891 1 98.69 218 PHE B N 1
ATOM 5165 C CA . PHE B 1 218 ? 1.104 -11.781 -21.609 1 98.69 218 PHE B CA 1
ATOM 5166 C C . PHE B 1 218 ? 1.683 -11.875 -23.016 1 98.69 218 PHE B C 1
ATOM 5168 O O . PHE B 1 218 ? 1.932 -12.969 -23.531 1 98.69 218 PHE B O 1
ATOM 5175 N N . LYS B 1 219 ? 1.844 -10.766 -23.656 1 98.12 219 LYS B N 1
ATOM 5176 C CA . LYS B 1 219 ? 2.527 -10.758 -24.938 1 98.12 219 LYS B CA 1
ATOM 5177 C C . LYS B 1 219 ? 3.943 -11.312 -24.828 1 98.12 219 LYS B C 1
ATOM 5179 O O . LYS B 1 219 ? 4.383 -12.094 -25.672 1 98.12 219 LYS B O 1
ATOM 5184 N N . PHE B 1 220 ? 4.625 -10.898 -23.812 1 98.31 220 PHE B N 1
ATOM 5185 C CA . PHE B 1 220 ? 5.965 -11.414 -23.562 1 98.31 220 PHE B CA 1
ATOM 5186 C C . PHE B 1 220 ? 5.949 -12.93 -23.438 1 98.31 220 PHE B C 1
ATOM 5188 O O . PHE B 1 220 ? 6.781 -13.609 -24.047 1 98.31 220 PHE B O 1
ATOM 5195 N N . MET B 1 221 ? 5.055 -13.477 -22.641 1 98.75 221 MET B N 1
ATOM 5196 C CA . MET B 1 221 ? 4.945 -14.922 -22.469 1 98.75 221 MET B CA 1
ATOM 5197 C C . MET B 1 221 ? 4.754 -15.617 -23.797 1 98.75 221 MET B C 1
ATOM 5199 O O . MET B 1 221 ? 5.461 -16.578 -24.109 1 98.75 221 MET B O 1
ATOM 5203 N N . ARG B 1 222 ? 3.814 -15.133 -24.562 1 98.44 222 ARG B N 1
ATOM 5204 C CA . ARG B 1 222 ? 3.52 -15.75 -25.859 1 98.44 222 ARG B CA 1
ATOM 5205 C C . ARG B 1 222 ? 4.715 -15.648 -26.797 1 98.44 222 ARG B C 1
ATOM 5207 O O . ARG B 1 222 ? 5.16 -16.656 -27.344 1 98.44 222 ARG B O 1
ATOM 5214 N N . GLU B 1 223 ? 5.324 -14.453 -26.922 1 98.25 223 GLU B N 1
ATOM 5215 C CA . GLU B 1 223 ? 6.383 -14.211 -27.906 1 98.25 223 GLU B CA 1
ATOM 5216 C C . GLU B 1 223 ? 7.656 -14.969 -27.547 1 98.25 223 GLU B C 1
ATOM 5218 O O . GLU B 1 223 ? 8.453 -15.305 -28.422 1 98.25 223 GLU B O 1
ATOM 5223 N N . ASN B 1 224 ? 7.82 -15.305 -26.297 1 98.31 224 ASN B N 1
ATOM 5224 C CA . ASN B 1 224 ? 9.039 -15.977 -25.859 1 98.31 224 ASN B CA 1
ATOM 5225 C C . ASN B 1 224 ? 8.781 -17.438 -25.516 1 98.31 224 ASN B C 1
ATOM 5227 O O . ASN B 1 224 ? 9.617 -18.094 -24.906 1 98.31 224 ASN B O 1
ATOM 5231 N N . ASN B 1 225 ? 7.633 -17.922 -25.844 1 98 225 ASN B N 1
ATOM 5232 C CA . ASN B 1 225 ? 7.238 -19.312 -25.688 1 98 225 ASN B CA 1
ATOM 5233 C C . ASN B 1 225 ? 7.348 -19.75 -24.219 1 98 225 ASN B C 1
ATOM 5235 O O . ASN B 1 225 ? 7.918 -20.812 -23.938 1 98 225 ASN B O 1
ATOM 5239 N N . LYS B 1 226 ? 6.902 -18.844 -23.359 1 98.69 226 LYS B N 1
ATOM 5240 C CA . LYS B 1 226 ? 6.863 -19.172 -21.938 1 98.69 226 LYS B CA 1
ATOM 5241 C C . LYS B 1 226 ? 5.496 -19.734 -21.547 1 98.69 226 LYS B C 1
ATOM 5243 O O . LYS B 1 226 ? 4.465 -19.266 -22.031 1 98.69 226 LYS B O 1
ATOM 5248 N N . ARG B 1 227 ? 5.523 -20.75 -20.656 1 98.69 227 ARG B N 1
ATOM 5249 C CA . ARG B 1 227 ? 4.285 -21.375 -20.219 1 98.69 227 ARG B CA 1
ATOM 5250 C C . ARG B 1 227 ? 4.051 -21.141 -18.719 1 98.69 227 ARG B C 1
ATOM 5252 O O . ARG B 1 227 ? 2.922 -21.25 -18.25 1 98.69 227 ARG B O 1
ATOM 5259 N N . LEU B 1 228 ? 5.105 -20.781 -18.031 1 98.81 228 LEU B N 1
ATOM 5260 C CA . LEU B 1 228 ? 5.004 -20.5 -16.609 1 98.81 228 LEU B CA 1
ATOM 5261 C C . LEU B 1 228 ? 5.996 -19.422 -16.188 1 98.81 228 LEU B C 1
ATOM 5263 O O . LEU B 1 228 ? 7.203 -19.562 -16.406 1 98.81 228 LEU B O 1
ATOM 5267 N N . GLY B 1 229 ? 5.453 -18.359 -15.695 1 98.75 229 GLY B N 1
ATOM 5268 C CA . GLY B 1 229 ? 6.242 -17.297 -15.094 1 98.75 229 GLY B CA 1
ATOM 5269 C C . GLY B 1 229 ? 6.008 -17.141 -13.602 1 98.75 229 GLY B C 1
ATOM 5270 O O . GLY B 1 229 ? 4.883 -17.297 -13.133 1 98.75 229 GLY B O 1
ATOM 5271 N N . PHE B 1 230 ? 7.125 -16.859 -12.875 1 97.88 230 PHE B N 1
ATOM 5272 C CA . PHE B 1 230 ? 6.992 -16.672 -11.438 1 97.88 230 PHE B CA 1
ATOM 5273 C C . PHE B 1 230 ? 7.82 -15.492 -10.961 1 97.88 230 PHE B C 1
ATOM 5275 O O . PHE B 1 230 ? 8.75 -15.062 -11.648 1 97.88 230 PHE B O 1
ATOM 5282 N N . VAL B 1 231 ? 7.43 -14.992 -9.805 1 95.88 231 VAL B N 1
ATOM 5283 C CA . VAL B 1 231 ? 8.094 -13.812 -9.258 1 95.88 231 VAL B CA 1
ATOM 5284 C C . VAL B 1 231 ? 8.883 -14.188 -8.008 1 95.88 231 VAL B C 1
ATOM 5286 O O . VAL B 1 231 ? 9.914 -13.586 -7.711 1 95.88 231 VAL B O 1
ATOM 5289 N N . LYS B 1 232 ? 8.398 -15.172 -7.312 1 94.25 232 LYS B N 1
ATOM 5290 C CA . LYS B 1 232 ? 8.977 -15.594 -6.043 1 94.25 232 LYS B CA 1
ATOM 5291 C C . LYS B 1 232 ? 9.156 -17.109 -5.992 1 94.25 232 LYS B C 1
ATOM 5293 O O . LYS B 1 232 ? 8.289 -17.859 -6.453 1 94.25 232 LYS B O 1
ATOM 5298 N N . SER B 1 233 ? 10.297 -17.453 -5.516 1 94.88 233 SER B N 1
ATOM 5299 C CA . SER B 1 233 ? 10.625 -18.859 -5.305 1 94.88 233 SER B CA 1
ATOM 5300 C C . SER B 1 233 ? 11.289 -19.078 -3.947 1 94.88 233 SER B C 1
ATOM 5302 O O . SER B 1 233 ? 12.148 -18.297 -3.541 1 94.88 233 SER B O 1
ATOM 5304 N N . TYR B 1 234 ? 10.797 -20.016 -3.291 1 91 234 TYR B N 1
ATOM 5305 C CA . TYR B 1 234 ? 11.25 -20.328 -1.938 1 91 234 TYR B CA 1
ATOM 5306 C C . TYR B 1 234 ? 10.938 -21.766 -1.571 1 91 234 TYR B C 1
ATOM 5308 O O . TYR B 1 234 ? 10.438 -22.531 -2.4 1 91 234 TYR B O 1
ATOM 5316 N N . LYS B 1 235 ? 11.406 -22.109 -0.386 1 88.88 235 LYS B N 1
ATOM 5317 C CA . LYS B 1 235 ? 10.992 -23.422 0.111 1 88.88 235 LYS B CA 1
ATOM 5318 C C . LYS B 1 235 ? 9.516 -23.422 0.479 1 88.88 235 LYS B C 1
ATOM 5320 O O . LYS B 1 235 ? 9.125 -22.891 1.522 1 88.88 235 LYS B O 1
ATOM 5325 N N . THR B 1 236 ? 8.75 -23.938 -0.387 1 79.62 236 THR B N 1
ATOM 5326 C CA . THR B 1 236 ? 7.297 -23.828 -0.354 1 79.62 236 THR B CA 1
ATOM 5327 C C . THR B 1 236 ? 6.727 -24.531 0.876 1 79.62 236 THR B C 1
ATOM 5329 O O . THR B 1 236 ? 5.648 -24.172 1.356 1 79.62 236 THR B O 1
ATOM 5332 N N . SER B 1 237 ? 7.359 -25.531 1.305 1 77.25 237 SER B N 1
ATOM 5333 C CA . SER B 1 237 ? 6.98 -26.234 2.529 1 77.25 237 SER B CA 1
ATOM 5334 C C . SER B 1 237 ? 8.164 -26.344 3.49 1 77.25 237 SER B C 1
ATOM 5336 O O . SER B 1 237 ? 9.023 -27.203 3.322 1 77.25 237 SER B O 1
ATOM 5338 N N . ILE B 1 238 ? 8.023 -25.484 4.469 1 74.69 238 ILE B N 1
ATOM 5339 C CA . ILE B 1 238 ? 9.164 -25.406 5.371 1 74.69 238 ILE B CA 1
ATOM 5340 C C . ILE B 1 238 ? 9.156 -26.594 6.316 1 74.69 238 ILE B C 1
ATOM 5342 O O . ILE B 1 238 ? 10.18 -26.953 6.898 1 74.69 238 ILE B O 1
ATOM 5346 N N . PHE B 1 239 ? 8.047 -27.234 6.363 1 83.25 239 PHE B N 1
ATOM 5347 C CA . PHE B 1 239 ? 7.961 -28.422 7.199 1 83.25 239 PHE B CA 1
ATOM 5348 C C . PHE B 1 239 ? 7.863 -29.672 6.34 1 83.25 239 PHE B C 1
ATOM 5350 O O . PHE B 1 239 ? 6.809 -29.969 5.77 1 83.25 239 PHE B O 1
ATOM 5357 N N . PRO B 1 240 ? 8.852 -30.438 6.398 1 87.5 240 PRO B N 1
ATOM 5358 C CA . PRO B 1 240 ? 8.883 -31.609 5.52 1 87.5 240 PRO B CA 1
ATOM 5359 C C . PRO B 1 240 ? 7.746 -32.594 5.812 1 87.5 240 PRO B C 1
ATOM 5361 O O . PRO B 1 240 ? 7.316 -33.344 4.922 1 87.5 240 PRO B O 1
ATOM 5364 N N . GLN B 1 241 ? 7.227 -32.531 6.961 1 88.69 241 GLN B N 1
ATOM 5365 C CA . GLN B 1 241 ? 6.172 -33.469 7.344 1 88.69 241 GLN B CA 1
ATOM 5366 C C . GLN B 1 241 ? 4.875 -33.156 6.598 1 88.69 241 GLN B C 1
ATOM 5368 O O . GLN B 1 241 ? 3.963 -34 6.566 1 88.69 241 GLN B O 1
ATOM 5373 N N . THR B 1 242 ? 4.801 -32.031 6.004 1 91.94 242 THR B N 1
ATOM 5374 C CA . THR B 1 242 ? 3.572 -31.625 5.32 1 91.94 242 THR B CA 1
ATOM 5375 C C . THR B 1 242 ? 3.561 -32.156 3.885 1 91.94 242 THR B C 1
ATOM 5377 O O . THR B 1 242 ? 2.535 -32.062 3.203 1 91.94 242 THR B O 1
ATOM 5380 N N . VAL B 1 243 ? 4.719 -32.688 3.453 1 95.25 243 VAL B N 1
ATOM 5381 C CA . VAL B 1 243 ? 4.805 -33.188 2.076 1 95.25 243 VAL B CA 1
ATOM 5382 C C . VAL B 1 243 ? 5.617 -34.469 2.025 1 95.25 243 VAL B C 1
ATOM 5384 O O . VAL B 1 243 ? 6.492 -34.625 1.172 1 95.25 243 VAL B O 1
ATOM 5387 N N . LYS B 1 244 ? 5.328 -35.375 2.785 1 94.5 244 LYS B N 1
ATOM 5388 C CA . LYS B 1 244 ? 6.129 -36.562 2.975 1 94.5 244 LYS B CA 1
ATOM 5389 C C . LYS B 1 244 ? 6.027 -37.5 1.763 1 94.5 244 LYS B C 1
ATOM 5391 O O . LYS B 1 244 ? 7.008 -38.156 1.392 1 94.5 244 LYS B O 1
ATOM 5396 N N . THR B 1 245 ? 4.891 -37.531 1.129 1 96.75 245 THR B N 1
ATOM 5397 C CA . THR B 1 245 ? 4.68 -38.625 0.182 1 96.75 245 THR B CA 1
ATOM 5398 C C . THR B 1 245 ? 4.516 -38.094 -1.235 1 96.75 245 THR B C 1
ATOM 5400 O O . THR B 1 245 ? 4.449 -38.844 -2.195 1 96.75 245 THR B O 1
ATOM 5403 N N . ILE B 1 246 ? 4.477 -36.812 -1.437 1 97.06 246 ILE B N 1
ATOM 5404 C CA . ILE B 1 246 ? 4.164 -36.219 -2.744 1 97.06 246 ILE B CA 1
ATOM 5405 C C . ILE B 1 246 ? 5.223 -36.656 -3.758 1 97.06 246 ILE B C 1
ATOM 5407 O O . ILE B 1 246 ? 4.906 -36.969 -4.91 1 97.06 246 ILE B O 1
ATOM 5411 N N . TRP B 1 247 ? 6.457 -36.719 -3.277 1 97.5 247 TRP B N 1
ATOM 5412 C CA . TRP B 1 247 ? 7.527 -37.094 -4.203 1 97.5 247 TRP B CA 1
ATOM 5413 C C . TRP B 1 247 ? 7.465 -38.562 -4.566 1 97.5 247 TRP B C 1
ATOM 5415 O O . TRP B 1 247 ? 7.73 -38.938 -5.711 1 97.5 247 TRP B O 1
ATOM 5425 N N . LYS B 1 248 ? 7.18 -39.344 -3.611 1 97.44 248 LYS B N 1
ATOM 5426 C CA . LYS B 1 248 ? 6.992 -40.781 -3.908 1 97.44 248 LYS B CA 1
ATOM 5427 C C . LYS B 1 248 ? 5.934 -40.969 -4.988 1 97.44 248 LYS B C 1
ATOM 5429 O O . LYS B 1 248 ? 6.137 -41.75 -5.934 1 97.44 248 LYS B O 1
ATOM 5434 N N . HIS B 1 249 ? 4.875 -40.281 -4.84 1 97.56 249 HIS B N 1
ATOM 5435 C CA . HIS B 1 249 ? 3.803 -40.406 -5.82 1 97.56 249 HIS B CA 1
ATOM 5436 C C . HIS B 1 249 ? 4.215 -39.844 -7.168 1 97.56 249 HIS B C 1
ATOM 5438 O O . HIS B 1 249 ? 3.799 -40.344 -8.219 1 97.56 249 HIS B O 1
ATOM 5444 N N . THR B 1 250 ? 5.023 -38.812 -7.172 1 98.25 250 THR B N 1
ATOM 5445 C CA . THR B 1 250 ? 5.562 -38.219 -8.398 1 98.25 250 THR B CA 1
ATOM 5446 C C . THR B 1 250 ? 6.453 -39.219 -9.125 1 98.25 250 THR B C 1
ATOM 5448 O O . THR B 1 250 ? 6.332 -39.406 -10.336 1 98.25 250 THR B O 1
ATOM 5451 N N . LYS B 1 251 ? 7.262 -39.906 -8.375 1 97.94 251 LYS B N 1
ATOM 5452 C CA . LYS B 1 251 ? 8.117 -40.906 -8.961 1 97.94 251 LYS B CA 1
ATOM 5453 C C . LYS B 1 251 ? 7.289 -42.062 -9.547 1 97.94 251 LYS B C 1
ATOM 5455 O O . LYS B 1 251 ? 7.598 -42.562 -10.625 1 97.94 251 LYS B O 1
ATOM 5460 N N . ASP B 1 252 ? 6.285 -42.438 -8.805 1 97.44 252 ASP B N 1
ATOM 5461 C CA . ASP B 1 252 ? 5.375 -43.469 -9.32 1 97.44 252 ASP B CA 1
ATOM 5462 C C . ASP B 1 252 ? 4.766 -43.031 -10.648 1 97.44 252 ASP B C 1
ATOM 5464 O O . ASP B 1 252 ? 4.66 -43.812 -11.578 1 97.44 252 ASP B O 1
ATOM 5468 N N . PHE B 1 253 ? 4.367 -41.812 -10.727 1 97.38 253 PHE B N 1
ATOM 5469 C CA . PHE B 1 253 ? 3.779 -41.281 -11.953 1 97.38 253 PHE B CA 1
ATOM 5470 C C . PHE B 1 253 ? 4.793 -41.312 -13.094 1 97.38 253 PHE B C 1
ATOM 5472 O O . PHE B 1 253 ? 4.469 -41.719 -14.211 1 97.38 253 PHE B O 1
ATOM 5479 N N . MET B 1 254 ? 6.016 -40.844 -12.805 1 97.5 254 MET B N 1
ATOM 5480 C CA . MET B 1 254 ? 7.059 -40.844 -13.828 1 97.5 254 MET B CA 1
ATOM 5481 C C . MET B 1 254 ? 7.332 -42.25 -14.359 1 97.5 254 MET B C 1
ATOM 5483 O O . MET B 1 254 ? 7.637 -42.406 -15.539 1 97.5 254 MET B O 1
ATOM 5487 N N . SER B 1 255 ? 7.262 -43.156 -13.492 1 96.31 255 SER B N 1
ATOM 5488 C CA . SER B 1 255 ? 7.43 -44.562 -13.898 1 96.31 255 SER B CA 1
ATOM 5489 C C . SER B 1 255 ? 6.242 -45.031 -14.727 1 96.31 255 SER B C 1
ATOM 5491 O O . SER B 1 255 ? 6.41 -45.781 -15.688 1 96.31 255 SER B O 1
ATOM 5493 N N . PHE B 1 256 ? 5.176 -44.562 -14.32 1 94.69 256 PHE B N 1
ATOM 5494 C CA . PHE B 1 256 ? 3.928 -44.938 -14.969 1 94.69 256 PHE B CA 1
ATOM 5495 C C . PHE B 1 256 ? 3.814 -44.312 -16.359 1 94.69 256 PHE B C 1
ATOM 5497 O O . PHE B 1 256 ? 3.33 -44.969 -17.297 1 94.69 256 PHE B O 1
ATOM 5504 N N . ALA B 1 257 ? 4.203 -43.156 -16.484 1 94.88 257 ALA B N 1
ATOM 5505 C CA . ALA B 1 257 ? 4.07 -42.406 -17.734 1 94.88 257 ALA B CA 1
ATOM 5506 C C . ALA B 1 257 ? 5.375 -41.688 -18.094 1 94.88 257 ALA B C 1
ATOM 5508 O O . ALA B 1 257 ? 5.41 -40.469 -18.203 1 94.88 257 ALA B O 1
ATOM 5509 N N . PRO B 1 258 ? 6.363 -42.438 -18.406 1 95.38 258 PRO B N 1
ATOM 5510 C CA . PRO B 1 258 ? 7.672 -41.844 -18.688 1 95.38 258 PRO B CA 1
ATOM 5511 C C . PRO B 1 258 ? 7.656 -40.906 -19.891 1 95.38 258 PRO B C 1
ATOM 5513 O O . PRO B 1 258 ? 8.438 -39.969 -19.953 1 95.38 258 PRO B O 1
ATOM 5516 N N . ASN B 1 259 ? 6.723 -41.125 -20.828 1 95.69 259 ASN B N 1
ATOM 5517 C CA . ASN B 1 259 ? 6.66 -40.344 -22.047 1 95.69 259 ASN B CA 1
ATOM 5518 C C . ASN B 1 259 ? 6.109 -38.938 -21.766 1 95.69 259 ASN B C 1
ATOM 5520 O O . ASN B 1 259 ? 6.207 -38.031 -22.594 1 95.69 259 ASN B O 1
ATOM 5524 N N . PHE B 1 260 ? 5.52 -38.719 -20.609 1 96.44 260 PHE B N 1
ATOM 5525 C CA . PHE B 1 260 ? 4.969 -37.438 -20.234 1 96.44 260 PHE B CA 1
ATOM 5526 C C . PHE B 1 260 ? 6.059 -36.5 -19.688 1 96.44 260 PHE B C 1
ATOM 5528 O O . PHE B 1 260 ? 5.875 -35.281 -19.625 1 96.44 260 PHE B O 1
ATOM 5535 N N . VAL B 1 261 ? 7.176 -37.062 -19.281 1 97.62 261 VAL B N 1
ATOM 5536 C CA . VAL B 1 261 ? 8.258 -36.281 -18.688 1 97.62 261 VAL B CA 1
ATOM 5537 C C . VAL B 1 261 ? 9.062 -35.594 -19.797 1 97.62 261 VAL B C 1
ATOM 5539 O O . VAL B 1 261 ? 9.539 -36.219 -20.719 1 97.62 261 VAL B O 1
ATOM 5542 N N . SER B 1 262 ? 9.18 -34.312 -19.656 1 97.69 262 SER B N 1
ATOM 5543 C CA . SER B 1 262 ? 9.93 -33.562 -20.656 1 97.69 262 SER B CA 1
ATOM 5544 C C . SER B 1 262 ? 11.398 -33.969 -20.688 1 97.69 262 SER B C 1
ATOM 5546 O O . SER B 1 262 ? 12 -34.188 -19.625 1 97.69 262 SER B O 1
ATOM 5548 N N . GLU B 1 263 ? 11.953 -34.062 -21.891 1 96.88 263 GLU B N 1
ATOM 5549 C CA . GLU B 1 263 ? 13.352 -34.438 -22.031 1 96.88 263 GLU B CA 1
ATOM 5550 C C . GLU B 1 263 ? 14.273 -33.375 -21.422 1 96.88 263 GLU B C 1
ATOM 5552 O O . GLU B 1 263 ? 15.289 -33.719 -20.812 1 96.88 263 GLU B O 1
ATOM 5557 N N . ASN B 1 264 ? 13.906 -32.219 -21.578 1 97.56 264 ASN B N 1
ATOM 5558 C CA . ASN B 1 264 ? 14.664 -31.094 -21.047 1 97.56 264 ASN B CA 1
ATOM 5559 C C . ASN B 1 264 ? 13.961 -30.469 -19.844 1 97.56 264 ASN B C 1
ATOM 5561 O O . ASN B 1 264 ? 13.828 -29.25 -19.766 1 97.56 264 ASN B O 1
ATOM 5565 N N . ASN B 1 265 ? 13.531 -31.375 -18.969 1 97.69 265 ASN B N 1
ATOM 5566 C CA . ASN B 1 265 ? 12.742 -30.953 -17.828 1 97.69 265 ASN B CA 1
ATOM 5567 C C . ASN B 1 265 ? 13.602 -30.234 -16.781 1 97.69 265 ASN B C 1
ATOM 5569 O O . ASN B 1 265 ? 14.797 -30.047 -17 1 97.69 265 ASN B O 1
ATOM 5573 N N . LEU B 1 266 ? 13.008 -29.719 -15.727 1 98.19 266 LEU B N 1
ATOM 5574 C CA . LEU B 1 266 ? 13.648 -28.969 -14.656 1 98.19 266 LEU B CA 1
ATOM 5575 C C . LEU B 1 266 ? 13.547 -29.734 -13.328 1 98.19 266 LEU B C 1
ATOM 5577 O O . LEU B 1 266 ? 13.375 -29.125 -12.273 1 98.19 266 LEU B O 1
ATOM 5581 N N . LEU B 1 267 ? 13.562 -30.984 -13.352 1 98.38 267 LEU B N 1
ATOM 5582 C CA . LEU B 1 267 ? 13.391 -31.797 -12.156 1 98.38 267 LEU B CA 1
ATOM 5583 C C . LEU B 1 267 ? 14.508 -31.531 -11.148 1 98.38 267 LEU B C 1
ATOM 5585 O O . LEU B 1 267 ? 14.281 -31.609 -9.938 1 98.38 267 LEU B O 1
ATOM 5589 N N . LYS B 1 268 ? 15.633 -31.156 -11.617 1 97.88 268 LYS B N 1
ATOM 5590 C CA . LYS B 1 268 ? 16.75 -30.844 -10.719 1 97.88 268 LYS B CA 1
ATOM 5591 C C . LYS B 1 268 ? 16.438 -29.641 -9.852 1 97.88 268 LYS B C 1
ATOM 5593 O O . LYS B 1 268 ? 17.094 -29.406 -8.828 1 97.88 268 LYS B O 1
ATOM 5598 N N . PHE B 1 269 ? 15.516 -28.859 -10.227 1 98.25 269 PHE B N 1
ATOM 5599 C CA . PHE B 1 269 ? 15.078 -27.703 -9.445 1 98.25 269 PHE B CA 1
ATOM 5600 C C . PHE B 1 269 ? 14.375 -28.156 -8.172 1 98.25 269 PHE B C 1
ATOM 5602 O O . PHE B 1 269 ? 14.578 -27.578 -7.102 1 98.25 269 PHE B O 1
ATOM 5609 N N . VAL B 1 270 ? 13.625 -29.281 -8.195 1 98 270 VAL B N 1
ATOM 5610 C CA . VAL B 1 270 ? 12.781 -29.656 -7.07 1 98 270 VAL B CA 1
ATOM 5611 C C . VAL B 1 270 ? 13.344 -30.922 -6.402 1 98 270 VAL B C 1
ATOM 5613 O O . VAL B 1 270 ? 12.883 -31.312 -5.332 1 98 270 VAL B O 1
ATOM 5616 N N . SER B 1 271 ? 14.305 -31.484 -7.008 1 97.38 271 SER B N 1
ATOM 5617 C CA . SER B 1 271 ? 14.992 -32.656 -6.453 1 97.38 271 SER B CA 1
ATOM 5618 C C . SER B 1 271 ? 16.453 -32.688 -6.875 1 97.38 271 SER B C 1
ATOM 5620 O O . SER B 1 271 ? 16.766 -32.719 -8.07 1 97.38 271 SER B O 1
ATOM 5622 N N . GLU B 1 272 ? 17.297 -32.781 -5.918 1 94 272 GLU B N 1
ATOM 5623 C CA . GLU B 1 272 ? 18.734 -32.719 -6.211 1 94 272 GLU B CA 1
ATOM 5624 C C . GLU B 1 272 ? 19.234 -34.062 -6.73 1 94 272 GLU B C 1
ATOM 5626 O O . GLU B 1 272 ? 20 -34.125 -7.688 1 94 272 GLU B O 1
ATOM 5631 N N . ASP B 1 273 ? 18.688 -35.125 -6.105 1 93.5 273 ASP B N 1
ATOM 5632 C CA . ASP B 1 273 ? 19.219 -36.469 -6.398 1 93.5 273 ASP B CA 1
ATOM 5633 C C . ASP B 1 273 ? 18.172 -37.312 -7.113 1 93.5 273 ASP B C 1
ATOM 5635 O O . ASP B 1 273 ? 18.438 -38.469 -7.422 1 93.5 273 ASP B O 1
ATOM 5639 N N . GLY B 1 274 ? 17.094 -36.781 -7.328 1 94.5 274 GLY B N 1
ATOM 5640 C CA . GLY B 1 274 ? 16.031 -37.531 -7.969 1 94.5 274 GLY B CA 1
ATOM 5641 C C . GLY B 1 274 ? 15.273 -38.406 -7.004 1 94.5 274 GLY B C 1
ATOM 5642 O O . GLY B 1 274 ? 14.195 -38.906 -7.336 1 94.5 274 GLY B O 1
ATOM 5643 N N . ASN B 1 275 ? 15.68 -38.5 -5.773 1 94.38 275 ASN B N 1
ATOM 5644 C CA . ASN B 1 275 ? 15.078 -39.438 -4.844 1 94.38 275 ASN B CA 1
ATOM 5645 C C . ASN B 1 275 ? 14.242 -38.719 -3.783 1 94.38 275 ASN B C 1
ATOM 5647 O O . ASN B 1 275 ? 13.406 -39.344 -3.129 1 94.38 275 ASN B O 1
ATOM 5651 N N . SER B 1 276 ? 14.461 -37.531 -3.615 1 95.12 276 SER B N 1
ATOM 5652 C CA . SER B 1 276 ? 13.734 -36.781 -2.592 1 95.12 276 SER B CA 1
ATOM 5653 C C . SER B 1 276 ? 13.328 -35.406 -3.098 1 95.12 276 SER B C 1
ATOM 5655 O O . SER B 1 276 ? 13.977 -34.844 -3.984 1 95.12 276 SER B O 1
ATOM 5657 N N . TYR B 1 277 ? 12.203 -34.969 -2.566 1 96 277 TYR B N 1
ATOM 5658 C CA . TYR B 1 277 ? 11.766 -33.594 -2.793 1 96 277 TYR B CA 1
ATOM 5659 C C . TYR B 1 277 ? 12.539 -32.625 -1.91 1 96 277 TYR B C 1
ATOM 5661 O O . TYR B 1 277 ? 12.688 -32.844 -0.707 1 96 277 TYR B O 1
ATOM 5669 N N . ASN B 1 278 ? 13.148 -31.594 -2.463 1 95.12 278 ASN B N 1
ATOM 5670 C CA . ASN B 1 278 ? 13.961 -30.672 -1.687 1 95.12 278 ASN B CA 1
ATOM 5671 C C . ASN B 1 278 ? 13.156 -29.453 -1.231 1 95.12 278 ASN B C 1
ATOM 5673 O O . ASN B 1 278 ? 13.703 -28.516 -0.666 1 95.12 278 ASN B O 1
ATOM 5677 N N . GLN B 1 279 ? 11.852 -29.328 -1.574 1 93.75 279 GLN B N 1
ATOM 5678 C CA . GLN B 1 279 ? 10.859 -28.328 -1.166 1 93.75 279 GLN B CA 1
ATOM 5679 C C . GLN B 1 279 ? 11.047 -27.016 -1.93 1 93.75 279 GLN B C 1
ATOM 5681 O O . GLN B 1 279 ? 10.352 -26.031 -1.663 1 93.75 279 GLN B O 1
ATOM 5686 N N . CYS B 1 280 ? 11.938 -26.984 -2.855 1 95.44 280 CYS B N 1
ATOM 5687 C CA . CYS B 1 280 ? 12.031 -25.797 -3.697 1 95.44 280 CYS B CA 1
ATOM 5688 C C . CYS B 1 280 ? 10.836 -25.703 -4.641 1 95.44 280 CYS B C 1
ATOM 5690 O O . CYS B 1 280 ? 10.383 -26.719 -5.18 1 95.44 280 CYS B O 1
ATOM 5692 N N . GLY B 1 281 ? 10.367 -24.531 -4.805 1 95.5 281 GLY B N 1
ATOM 5693 C CA . GLY B 1 281 ? 9.273 -24.281 -5.723 1 95.5 281 GLY B CA 1
ATOM 5694 C C . GLY B 1 281 ? 8.984 -22.797 -5.918 1 95.5 281 GLY B C 1
ATOM 5695 O O . GLY B 1 281 ? 9.797 -21.953 -5.531 1 95.5 281 GLY B O 1
ATOM 5696 N N . ILE B 1 282 ? 7.93 -22.562 -6.652 1 96.06 282 ILE B N 1
ATOM 5697 C CA . ILE B 1 282 ? 7.52 -21.188 -6.941 1 96.06 282 ILE B CA 1
ATOM 5698 C C . ILE B 1 282 ? 6.273 -20.844 -6.133 1 96.06 282 ILE B C 1
ATOM 5700 O O . ILE B 1 282 ? 5.531 -21.734 -5.715 1 96.06 282 ILE B O 1
ATOM 5704 N N . GLU B 1 283 ? 6.133 -19.625 -5.844 1 93.75 283 GLU B N 1
ATOM 5705 C CA . GLU B 1 283 ? 4.867 -19.156 -5.297 1 93.75 283 GLU B CA 1
ATOM 5706 C C . GLU B 1 283 ? 3.812 -19.016 -6.391 1 93.75 283 GLU B C 1
ATOM 5708 O O . GLU B 1 283 ? 4.012 -18.266 -7.352 1 93.75 283 GLU B O 1
ATOM 5713 N N . THR B 1 284 ? 2.723 -19.656 -6.203 1 96.12 284 THR B N 1
ATOM 5714 C CA . THR B 1 284 ? 1.697 -19.672 -7.238 1 96.12 284 THR B CA 1
ATOM 5715 C C . THR B 1 284 ? 0.782 -18.453 -7.113 1 96.12 284 THR B C 1
ATOM 5717 O O . THR B 1 284 ? 0.04 -18.125 -8.047 1 96.12 284 THR B O 1
ATOM 5720 N N . GLY B 1 285 ? 0.881 -17.766 -6.031 1 93.88 285 GLY B N 1
ATOM 5721 C CA . GLY B 1 285 ? -0.004 -16.641 -5.773 1 93.88 285 GLY B CA 1
ATOM 5722 C C . GLY B 1 285 ? 0.263 -15.445 -6.676 1 93.88 285 GLY B C 1
ATOM 5723 O O . GLY B 1 285 ? -0.545 -14.516 -6.746 1 93.88 285 GLY B O 1
ATOM 5724 N N . ASN B 1 286 ? 1.302 -15.445 -7.367 1 95.38 286 ASN B N 1
ATOM 5725 C CA . ASN B 1 286 ? 1.636 -14.422 -8.359 1 95.38 286 ASN B CA 1
ATOM 5726 C C . ASN B 1 286 ? 2.232 -15.039 -9.617 1 95.38 286 ASN B C 1
ATOM 5728 O O . ASN B 1 286 ? 3.182 -14.5 -10.188 1 95.38 286 ASN B O 1
ATOM 5732 N N . MET B 1 287 ? 1.705 -16.109 -10.016 1 97.81 287 MET B N 1
ATOM 5733 C CA . MET B 1 287 ? 2.186 -16.859 -11.172 1 97.81 287 MET B CA 1
ATOM 5734 C C . MET B 1 287 ? 1.471 -16.406 -12.445 1 97.81 287 MET B C 1
ATOM 5736 O O . MET B 1 287 ? 0.28 -16.094 -12.414 1 97.81 287 MET B O 1
ATOM 5740 N N . VAL B 1 288 ? 2.219 -16.312 -13.508 1 98.75 288 VAL B N 1
ATOM 5741 C CA . VAL B 1 288 ? 1.672 -16.125 -14.844 1 98.75 288 VAL B CA 1
ATOM 5742 C C . VAL B 1 288 ? 1.745 -17.453 -15.609 1 98.75 288 VAL B C 1
ATOM 5744 O O . VAL B 1 288 ? 2.814 -18.062 -15.711 1 98.75 288 VAL B O 1
ATOM 5747 N N . GLY B 1 289 ? 0.611 -17.891 -16.125 1 98.75 289 GLY B N 1
ATOM 5748 C CA . GLY B 1 289 ? 0.599 -19.219 -16.734 1 98.75 289 GLY B CA 1
ATOM 5749 C C . GLY B 1 289 ? -0.182 -19.266 -18.047 1 98.75 289 GLY B C 1
ATOM 5750 O O . GLY B 1 289 ? -1.002 -18.391 -18.312 1 98.75 289 GLY B O 1
ATOM 5751 N N . ALA B 1 290 ? 0.144 -20.234 -18.844 1 98.81 290 ALA B N 1
ATOM 5752 C CA . ALA B 1 290 ? -0.624 -20.578 -20.031 1 98.81 290 ALA B CA 1
ATOM 5753 C C . ALA B 1 290 ? -1.654 -21.656 -19.719 1 98.81 290 ALA B C 1
ATOM 5755 O O . ALA B 1 290 ? -1.304 -22.734 -19.25 1 98.81 290 ALA B O 1
ATOM 5756 N N . PHE B 1 291 ? -2.861 -21.375 -20.078 1 98.56 291 PHE B N 1
ATOM 5757 C CA . PHE B 1 291 ? -3.904 -22.375 -19.828 1 98.56 291 PHE B CA 1
ATOM 5758 C C . PHE B 1 291 ? -3.607 -23.656 -20.594 1 98.56 291 PHE B C 1
ATOM 5760 O O . PHE B 1 291 ? -3.93 -24.75 -20.125 1 98.56 291 PHE B O 1
ATOM 5767 N N . GLU B 1 292 ? -2.967 -23.578 -21.703 1 98.12 292 GLU B N 1
ATOM 5768 C CA . GLU B 1 292 ? -2.629 -24.75 -22.5 1 98.12 292 GLU B CA 1
ATOM 5769 C C . GLU B 1 292 ? -1.84 -25.766 -21.672 1 98.12 292 GLU B C 1
ATOM 5771 O O . GLU B 1 292 ? -2.061 -26.969 -21.797 1 98.12 292 GLU B O 1
ATOM 5776 N N . PHE B 1 293 ? -0.956 -25.328 -20.891 1 98.56 293 PHE B N 1
ATOM 5777 C CA . PHE B 1 293 ? -0.161 -26.219 -20.062 1 98.56 293 PHE B CA 1
ATOM 5778 C C . PHE B 1 293 ? -1.026 -26.875 -18.984 1 98.56 293 PHE B C 1
ATOM 5780 O O . PHE B 1 293 ? -1.034 -28.094 -18.844 1 98.56 293 PHE B O 1
ATOM 5787 N N . PHE B 1 294 ? -1.777 -26.094 -18.266 1 98.25 294 PHE B N 1
ATOM 5788 C CA . PHE B 1 294 ? -2.51 -26.562 -17.094 1 98.25 294 PHE B CA 1
ATOM 5789 C C . PHE B 1 294 ? -3.695 -27.438 -17.5 1 98.25 294 PHE B C 1
ATOM 5791 O O . PHE B 1 294 ? -4.195 -28.234 -16.703 1 98.25 294 PHE B O 1
ATOM 5798 N N . ARG B 1 295 ? -4.078 -27.281 -18.797 1 97 295 ARG B N 1
ATOM 5799 C CA . ARG B 1 295 ? -5.168 -28.078 -19.344 1 97 295 ARG B CA 1
ATOM 5800 C C . ARG B 1 295 ? -4.637 -29.234 -20.156 1 97 295 ARG B C 1
ATOM 5802 O O . ARG B 1 295 ? -5.41 -30.031 -20.719 1 97 295 ARG B O 1
ATOM 5809 N N . SER B 1 296 ? -3.377 -29.375 -20.297 1 97 296 SER B N 1
ATOM 5810 C CA . SER B 1 296 ? -2.785 -30.438 -21.109 1 97 296 SER B CA 1
ATOM 5811 C C . SER B 1 296 ? -3.105 -31.812 -20.531 1 97 296 SER B C 1
ATOM 5813 O O . SER B 1 296 ? -3.373 -31.938 -19.328 1 97 296 SER B O 1
ATOM 5815 N N . LYS B 1 297 ? -2.971 -32.75 -21.391 1 95.19 297 LYS B N 1
ATOM 5816 C CA . LYS B 1 297 ? -3.186 -34.125 -20.984 1 95.19 297 LYS B CA 1
ATOM 5817 C C . LYS B 1 297 ? -2.186 -34.531 -19.906 1 95.19 297 LYS B C 1
ATOM 5819 O O . LYS B 1 297 ? -2.547 -35.219 -18.938 1 95.19 297 LYS B O 1
ATOM 5824 N N . GLU B 1 298 ? -0.957 -34.156 -20.078 1 97 298 GLU B N 1
ATOM 5825 C CA . GLU B 1 298 ? 0.111 -34.5 -19.156 1 97 298 GLU B CA 1
ATOM 5826 C C . GLU B 1 298 ? -0.15 -33.938 -17.766 1 97 298 GLU B C 1
ATOM 5828 O O . GLU B 1 298 ? -0.06 -34.656 -16.766 1 97 298 GLU B O 1
ATOM 5833 N N . TYR B 1 299 ? -0.522 -32.656 -17.672 1 98 299 TYR B N 1
ATOM 5834 C CA . TYR B 1 299 ? -0.761 -32 -16.406 1 98 299 TYR B CA 1
ATOM 5835 C C . TYR B 1 299 ? -1.972 -32.594 -15.695 1 98 299 TYR B C 1
ATOM 5837 O O . TYR B 1 299 ? -1.914 -32.906 -14.5 1 98 299 TYR B O 1
ATOM 5845 N N . GLN B 1 300 ? -3.021 -32.781 -16.438 1 96 300 GLN B N 1
ATOM 5846 C CA . GLN B 1 300 ? -4.262 -33.312 -15.867 1 96 300 GLN B CA 1
ATOM 5847 C C . GLN B 1 300 ? -4.09 -34.75 -15.406 1 96 300 GLN B C 1
ATOM 5849 O O . GLN B 1 300 ? -4.629 -35.156 -14.375 1 96 300 GLN B O 1
ATOM 5854 N N . ALA B 1 301 ? -3.328 -35.5 -16.141 1 95.5 301 ALA B N 1
ATOM 5855 C CA . ALA B 1 301 ? -3.057 -36.875 -15.727 1 95.5 301 ALA B CA 1
ATOM 5856 C C . ALA B 1 301 ? -2.271 -36.906 -14.422 1 95.5 301 ALA B C 1
ATOM 5858 O O . ALA B 1 301 ? -2.572 -37.719 -13.539 1 95.5 301 ALA B O 1
ATOM 5859 N N . TYR B 1 302 ? -1.318 -36.125 -14.344 1 97.5 302 TYR B N 1
ATOM 5860 C CA . TYR B 1 302 ? -0.538 -36.062 -13.109 1 97.5 302 TYR B CA 1
ATOM 5861 C C . TYR B 1 302 ? -1.413 -35.656 -11.93 1 97.5 302 TYR B C 1
ATOM 5863 O O . TYR B 1 302 ? -1.339 -36.281 -10.859 1 97.5 302 TYR B O 1
ATOM 5871 N N . PHE B 1 303 ? -2.242 -34.625 -12.094 1 97.25 303 PHE B N 1
ATOM 5872 C CA . PHE B 1 303 ? -3.131 -34.188 -11.031 1 97.25 303 PHE B CA 1
ATOM 5873 C C . PHE B 1 303 ? -4.047 -35.312 -10.578 1 97.25 303 PHE B C 1
ATOM 5875 O O . PHE B 1 303 ? -4.145 -35.594 -9.375 1 97.25 303 PHE B O 1
ATOM 5882 N N . GLN B 1 304 ? -4.648 -35.906 -11.508 1 94.31 304 GLN B N 1
ATOM 5883 C CA . GLN B 1 304 ? -5.574 -36.969 -11.18 1 94.31 304 GLN B CA 1
ATOM 5884 C C . GLN B 1 304 ? -4.855 -38.125 -10.469 1 94.31 304 GLN B C 1
ATOM 5886 O O . GLN B 1 304 ? -5.363 -38.656 -9.477 1 94.31 304 GLN B O 1
ATOM 5891 N N . PHE B 1 305 ? -3.723 -38.438 -10.984 1 94.94 305 PHE B N 1
ATOM 5892 C CA . PHE B 1 305 ? -2.936 -39.531 -10.406 1 94.94 305 PHE B CA 1
ATOM 5893 C C . PHE B 1 305 ? -2.609 -39.219 -8.945 1 94.94 305 PHE B C 1
ATOM 5895 O O . PHE B 1 305 ? -2.77 -40.094 -8.086 1 94.94 305 PHE B O 1
ATOM 5902 N N . VAL B 1 306 ? -2.201 -38.062 -8.711 1 95.56 306 VAL B N 1
ATOM 5903 C CA . VAL B 1 306 ? -1.75 -37.688 -7.375 1 95.56 306 VAL B CA 1
ATOM 5904 C C . VAL B 1 306 ? -2.957 -37.438 -6.469 1 95.56 306 VAL B C 1
ATOM 5906 O O . VAL B 1 306 ? -2.914 -37.75 -5.277 1 95.56 306 VAL B O 1
ATOM 5909 N N . ASP B 1 307 ? -4.008 -36.906 -7.02 1 94.31 307 ASP B N 1
ATOM 5910 C CA . ASP B 1 307 ? -5.219 -36.562 -6.277 1 94.31 307 ASP B CA 1
ATOM 5911 C C . ASP B 1 307 ? -5.832 -37.781 -5.629 1 94.31 307 ASP B C 1
ATOM 5913 O O . ASP B 1 307 ? -6.461 -37.688 -4.574 1 94.31 307 ASP B O 1
ATOM 5917 N N . GLU B 1 308 ? -5.648 -38.906 -6.145 1 92.56 308 GLU B N 1
ATOM 5918 C CA . GLU B 1 308 ? -6.211 -40.156 -5.637 1 92.56 308 GLU B CA 1
ATOM 5919 C C . GLU B 1 308 ? -5.629 -40.5 -4.273 1 92.56 308 GLU B C 1
ATOM 5921 O O . GLU B 1 308 ? -6.23 -41.281 -3.512 1 92.56 308 GLU B O 1
ATOM 5926 N N . HIS B 1 309 ? -4.535 -39.938 -4.004 1 95.06 309 HIS B N 1
ATOM 5927 C CA . HIS B 1 309 ? -3.846 -40.312 -2.773 1 95.06 309 HIS B CA 1
ATOM 5928 C C . HIS B 1 309 ? -4.234 -39.375 -1.628 1 95.06 309 HIS B C 1
ATOM 5930 O O . HIS B 1 309 ? -3.809 -39.562 -0.489 1 95.06 309 HIS B O 1
ATOM 5936 N N . ASN B 1 310 ? -4.996 -38.344 -1.887 1 95 310 ASN B N 1
ATOM 5937 C CA . ASN B 1 310 ? -5.617 -37.469 -0.914 1 95 310 ASN B CA 1
ATOM 5938 C C . ASN B 1 310 ? -4.574 -36.781 -0.032 1 95 310 ASN B C 1
ATOM 5940 O O . ASN B 1 310 ? -4.82 -36.531 1.149 1 95 310 ASN B O 1
ATOM 5944 N N . GLY B 1 311 ? -3.398 -36.531 -0.602 1 95.62 311 GLY B N 1
ATOM 5945 C CA . GLY B 1 311 ? -2.312 -35.906 0.149 1 95.62 311 GLY B CA 1
ATOM 5946 C C . GLY B 1 311 ? -2.637 -34.531 0.646 1 95.62 311 GLY B C 1
ATOM 5947 O O . GLY B 1 311 ? -2.057 -34.062 1.63 1 95.62 311 GLY B O 1
ATOM 5948 N N . TRP B 1 312 ? -3.533 -33.781 0.019 1 95.25 312 TRP B N 1
ATOM 5949 C CA . TRP B 1 312 ? -3.959 -32.469 0.505 1 95.25 312 TRP B CA 1
ATOM 5950 C C . TRP B 1 312 ? -4.617 -32.562 1.876 1 95.25 312 TRP B C 1
ATOM 5952 O O . TRP B 1 312 ? -4.539 -31.656 2.691 1 95.25 312 TRP B O 1
ATOM 5962 N N . TYR B 1 313 ? -5.203 -33.688 2.154 1 94.62 313 TYR B N 1
ATOM 5963 C CA . TYR B 1 313 ? -5.984 -33.875 3.373 1 94.62 313 TYR B CA 1
ATOM 5964 C C . TYR B 1 313 ? -5.23 -34.719 4.383 1 94.62 313 TYR B C 1
ATOM 5966 O O . TYR B 1 313 ? -5.402 -34.562 5.594 1 94.62 313 TYR B O 1
ATOM 5974 N N . TYR B 1 314 ? -4.402 -35.625 3.881 1 94.94 314 TYR B N 1
ATOM 5975 C CA . TYR B 1 314 ? -3.688 -36.531 4.777 1 94.94 314 TYR B CA 1
ATOM 5976 C C . TYR B 1 314 ? -2.33 -35.969 5.164 1 94.94 314 TYR B C 1
ATOM 5978 O O . TYR B 1 314 ? -1.676 -36.469 6.078 1 94.94 314 TYR B O 1
ATOM 5986 N N . GLU B 1 315 ? -1.928 -35 4.488 1 93.69 315 GLU B N 1
ATOM 5987 C CA . GLU B 1 315 ? -0.77 -34.188 4.793 1 93.69 315 GLU B CA 1
ATOM 5988 C C . GLU B 1 315 ? -1.115 -32.688 4.688 1 93.69 315 GLU B C 1
ATOM 5990 O O . GLU B 1 315 ? -2.066 -32.219 5.32 1 93.69 315 GLU B O 1
ATOM 5995 N N . ARG B 1 316 ? -0.486 -31.859 4.02 1 92.5 316 ARG B N 1
ATOM 5996 C CA . ARG B 1 316 ? -0.741 -30.453 3.756 1 92.5 316 ARG B CA 1
ATOM 5997 C C . ARG B 1 316 ? -0.043 -30 2.479 1 92.5 316 ARG B C 1
ATOM 5999 O O . ARG B 1 316 ? 0.695 -29.016 2.484 1 92.5 316 ARG B O 1
ATOM 6006 N N . TRP B 1 317 ? -0.355 -30.844 1.504 1 94.44 317 TRP B N 1
ATOM 6007 C CA . TRP B 1 317 ? 0.146 -30.422 0.202 1 94.44 317 TRP B CA 1
ATOM 6008 C C . TRP B 1 317 ? -0.421 -29.047 -0.18 1 94.44 317 TRP B C 1
ATOM 6010 O O . TRP B 1 317 ? -1.551 -28.719 0.186 1 94.44 317 TRP B O 1
ATOM 6020 N N . THR B 1 318 ? 0.381 -28.25 -0.806 1 93.88 318 THR B N 1
ATOM 6021 C CA . THR B 1 318 ? -0.096 -26.953 -1.292 1 93.88 318 THR B CA 1
ATOM 6022 C C . THR B 1 318 ? -0.015 -26.891 -2.814 1 93.88 318 THR B C 1
ATOM 6024 O O . THR B 1 318 ? 0.625 -27.734 -3.445 1 93.88 318 THR B O 1
ATOM 6027 N N . ASP B 1 319 ? -0.724 -25.922 -3.316 1 96.12 319 ASP B N 1
ATOM 6028 C CA . ASP B 1 319 ? -0.625 -25.703 -4.758 1 96.12 319 ASP B CA 1
ATOM 6029 C C . ASP B 1 319 ? 0.791 -25.297 -5.152 1 96.12 319 ASP B C 1
ATOM 6031 O O . ASP B 1 319 ? 1.254 -25.609 -6.25 1 96.12 319 ASP B O 1
ATOM 6035 N N . ASP B 1 320 ? 1.5 -24.641 -4.293 1 96.38 320 ASP B N 1
ATOM 6036 C CA . ASP B 1 320 ? 2.887 -24.281 -4.574 1 96.38 320 ASP B CA 1
ATOM 6037 C C . ASP B 1 320 ? 3.736 -25.516 -4.832 1 96.38 320 ASP B C 1
ATOM 6039 O O . ASP B 1 320 ? 4.457 -25.578 -5.828 1 96.38 320 ASP B O 1
ATOM 6043 N N . ASP B 1 321 ? 3.59 -26.453 -3.959 1 96.19 321 ASP B N 1
ATOM 6044 C CA . ASP B 1 321 ? 4.355 -27.688 -4.102 1 96.19 321 ASP B CA 1
ATOM 6045 C C . ASP B 1 321 ? 3.963 -28.438 -5.379 1 96.19 321 ASP B C 1
ATOM 6047 O O . ASP B 1 321 ? 4.828 -28.828 -6.172 1 96.19 321 ASP B O 1
ATOM 6051 N N . PHE B 1 322 ? 2.764 -28.641 -5.504 1 97.81 322 PHE B N 1
ATOM 6052 C CA . PHE B 1 322 ? 2.262 -29.469 -6.594 1 97.81 322 PHE B CA 1
ATOM 6053 C C . PHE B 1 322 ? 2.609 -28.844 -7.945 1 97.81 322 PHE B C 1
ATOM 6055 O O . PHE B 1 322 ? 3.16 -29.531 -8.82 1 97.81 322 PHE B O 1
ATOM 6062 N N . VAL B 1 323 ? 2.258 -27.547 -8.133 1 98.5 323 VAL B N 1
ATOM 6063 C CA . VAL B 1 323 ? 2.492 -26.891 -9.406 1 98.5 323 VAL B CA 1
ATOM 6064 C C . VAL B 1 323 ? 3.99 -26.844 -9.703 1 98.5 323 VAL B C 1
ATOM 6066 O O . VAL B 1 323 ? 4.406 -27.031 -10.852 1 98.5 323 VAL B O 1
ATOM 6069 N N . SER B 1 324 ? 4.805 -26.656 -8.703 1 98.25 324 SER B N 1
ATOM 6070 C CA . SER B 1 324 ? 6.254 -26.641 -8.883 1 98.25 324 SER B CA 1
ATOM 6071 C C . SER B 1 324 ? 6.754 -27.984 -9.406 1 98.25 324 SER B C 1
ATOM 6073 O O . SER B 1 324 ? 7.539 -28.031 -10.352 1 98.25 324 SER B O 1
ATOM 6075 N N . ILE B 1 325 ? 6.297 -29 -8.82 1 98.5 325 ILE B N 1
ATOM 6076 C CA . ILE B 1 325 ? 6.715 -30.344 -9.219 1 98.5 325 ILE B CA 1
ATOM 6077 C C . ILE B 1 325 ? 6.191 -30.656 -10.625 1 98.5 325 ILE B C 1
ATOM 6079 O O . ILE B 1 325 ? 6.945 -31.094 -11.492 1 98.5 325 ILE B O 1
ATOM 6083 N N . ALA B 1 326 ? 4.938 -30.375 -10.836 1 98.81 326 ALA B N 1
ATOM 6084 C CA . ALA B 1 326 ? 4.316 -30.656 -12.125 1 98.81 326 ALA B CA 1
ATOM 6085 C C . ALA B 1 326 ? 5.039 -29.906 -13.25 1 98.81 326 ALA B C 1
ATOM 6087 O O . ALA B 1 326 ? 5.418 -30.516 -14.258 1 98.81 326 ALA B O 1
ATOM 6088 N N . ALA B 1 327 ? 5.223 -28.656 -13.07 1 98.81 327 ALA B N 1
ATOM 6089 C CA . ALA B 1 327 ? 5.863 -27.828 -14.094 1 98.81 327 ALA B CA 1
ATOM 6090 C C . ALA B 1 327 ? 7.305 -28.281 -14.328 1 98.81 327 ALA B C 1
ATOM 6092 O O . ALA B 1 327 ? 7.754 -28.375 -15.477 1 98.81 327 ALA B O 1
ATOM 6093 N N . SER B 1 328 ? 8 -28.594 -13.258 1 98.69 328 SER B N 1
ATOM 6094 C CA . SER B 1 328 ? 9.398 -29.016 -13.383 1 98.69 328 SER B CA 1
ATOM 6095 C C . SER B 1 328 ? 9.508 -30.328 -14.141 1 98.69 328 SER B C 1
ATOM 6097 O O . SER B 1 328 ? 10.508 -30.578 -14.82 1 98.69 328 SER B O 1
ATOM 6099 N N . MET B 1 329 ? 8.547 -31.125 -14.031 1 98.69 329 MET B N 1
ATOM 6100 C CA . MET B 1 329 ? 8.539 -32.438 -14.656 1 98.69 329 MET B CA 1
ATOM 6101 C C . MET B 1 329 ? 8.078 -32.344 -16.109 1 98.69 329 MET B C 1
ATOM 6103 O O . MET B 1 329 ? 8.68 -32.969 -17 1 98.69 329 MET B O 1
ATOM 6107 N N . LEU B 1 330 ? 7.102 -31.578 -16.359 1 98.75 330 LEU B N 1
ATOM 6108 C CA . LEU B 1 330 ? 6.344 -31.703 -17.594 1 98.75 330 LEU B CA 1
ATOM 6109 C C . LEU B 1 330 ? 6.777 -30.656 -18.609 1 98.75 330 LEU B C 1
ATOM 6111 O O . LEU B 1 330 ? 6.621 -30.844 -19.828 1 98.75 330 LEU B O 1
ATOM 6115 N N . LEU B 1 331 ? 7.301 -29.531 -18.141 1 98.62 331 LEU B N 1
ATOM 6116 C CA . LEU B 1 331 ? 7.695 -28.438 -19.031 1 98.62 331 LEU B CA 1
ATOM 6117 C C . LEU B 1 331 ? 9.172 -28.562 -19.406 1 98.62 331 LEU B C 1
ATOM 6119 O O . LEU B 1 331 ? 9.945 -29.188 -18.688 1 98.62 331 LEU B O 1
ATOM 6123 N N . ASP B 1 332 ? 9.438 -27.938 -20.641 1 97.94 332 ASP B N 1
ATOM 6124 C CA . ASP B 1 332 ? 10.836 -27.641 -20.953 1 97.94 332 ASP B CA 1
ATOM 6125 C C . ASP B 1 332 ? 11.375 -26.516 -20.062 1 97.94 332 ASP B C 1
ATOM 6127 O O . ASP B 1 332 ? 10.672 -25.531 -19.797 1 97.94 332 ASP B O 1
ATOM 6131 N N . LYS B 1 333 ? 12.633 -26.688 -19.672 1 96.88 333 LYS B N 1
ATOM 6132 C CA . LYS B 1 333 ? 13.211 -25.703 -18.766 1 96.88 333 LYS B CA 1
ATOM 6133 C C . LYS B 1 333 ? 13.172 -24.312 -19.375 1 96.88 333 LYS B C 1
ATOM 6135 O O . LYS B 1 333 ? 13.078 -23.312 -18.656 1 96.88 333 LYS B O 1
ATOM 6140 N N . ASP B 1 334 ? 13.125 -24.234 -20.719 1 97.25 334 ASP B N 1
ATOM 6141 C CA . ASP B 1 334 ? 13.141 -22.953 -21.406 1 97.25 334 ASP B CA 1
ATOM 6142 C C . ASP B 1 334 ? 11.75 -22.328 -21.422 1 97.25 334 ASP B C 1
ATOM 6144 O O . ASP B 1 334 ? 11.594 -21.156 -21.797 1 97.25 334 ASP B O 1
ATOM 6148 N N . GLU B 1 335 ? 10.734 -23.016 -20.953 1 98.5 335 GLU B N 1
ATOM 6149 C CA . GLU B 1 335 ? 9.367 -22.516 -20.938 1 98.5 335 GLU B CA 1
ATOM 6150 C C . GLU B 1 335 ? 9.062 -21.781 -19.641 1 98.5 335 GLU B C 1
ATOM 6152 O O . GLU B 1 335 ? 7.977 -21.219 -19.469 1 98.5 335 GLU B O 1
ATOM 6157 N N . PHE B 1 336 ? 10.086 -21.719 -18.703 1 98.56 336 PHE B N 1
ATOM 6158 C CA . PHE B 1 336 ? 9.977 -20.984 -17.453 1 98.56 336 PHE B CA 1
ATOM 6159 C C . PHE B 1 336 ? 10.516 -19.562 -17.625 1 98.56 336 PHE B C 1
ATOM 6161 O O . PHE B 1 336 ? 11.422 -19.328 -18.422 1 98.56 336 PHE B O 1
ATOM 6168 N N . HIS B 1 337 ? 9.922 -18.672 -16.891 1 98.31 337 HIS B N 1
ATOM 6169 C CA . HIS B 1 337 ? 10.492 -17.328 -16.781 1 98.31 337 HIS B CA 1
ATOM 6170 C C . HIS B 1 337 ? 10.414 -16.797 -15.359 1 98.31 337 HIS B C 1
ATOM 6172 O O . HIS B 1 337 ? 9.367 -16.891 -14.719 1 98.31 337 HIS B O 1
ATOM 6178 N N . PHE B 1 338 ? 11.5 -16.344 -14.883 1 97.81 338 PHE B N 1
ATOM 6179 C CA . PHE B 1 338 ? 11.555 -15.633 -13.609 1 97.81 338 PHE B CA 1
ATOM 6180 C C . PHE B 1 338 ? 11.43 -14.125 -13.82 1 97.81 338 PHE B C 1
ATOM 6182 O O . PHE B 1 338 ? 12.328 -13.5 -14.391 1 97.81 338 PHE B O 1
ATOM 6189 N N . PHE B 1 339 ? 10.305 -13.547 -13.406 1 97.56 339 PHE B N 1
ATOM 6190 C CA . PHE B 1 339 ? 10.117 -12.102 -13.461 1 97.56 339 PHE B CA 1
ATOM 6191 C C . PHE B 1 339 ? 10.859 -11.414 -12.32 1 97.56 339 PHE B C 1
ATOM 6193 O O . PHE B 1 339 ? 10.32 -11.258 -11.227 1 97.56 339 PHE B O 1
ATOM 6200 N N . ASP B 1 340 ? 11.969 -10.859 -12.578 1 94.75 340 ASP B N 1
ATOM 6201 C CA . ASP B 1 340 ? 12.82 -10.273 -11.555 1 94.75 340 ASP B CA 1
ATOM 6202 C C . ASP B 1 340 ? 12.656 -8.758 -11.492 1 94.75 340 ASP B C 1
ATOM 6204 O O . ASP B 1 340 ? 13.438 -8.062 -10.844 1 94.75 340 ASP B O 1
ATOM 6208 N N . ASP B 1 341 ? 11.594 -8.227 -12.125 1 96.31 341 ASP B N 1
ATOM 6209 C CA . ASP B 1 341 ? 11.477 -6.777 -12.242 1 96.31 341 ASP B CA 1
ATOM 6210 C C . ASP B 1 341 ? 10.141 -6.289 -11.68 1 96.31 341 ASP B C 1
ATOM 6212 O O . ASP B 1 341 ? 9.805 -5.109 -11.805 1 96.31 341 ASP B O 1
ATOM 6216 N N . PHE B 1 342 ? 9.352 -7.18 -11.008 1 96.12 342 PHE B N 1
ATOM 6217 C CA . PHE B 1 342 ? 8.031 -6.809 -10.523 1 96.12 342 PHE B CA 1
ATOM 6218 C C . PHE B 1 342 ? 8.109 -6.242 -9.109 1 96.12 342 PHE B C 1
ATOM 6220 O O . PHE B 1 342 ? 7.32 -5.375 -8.734 1 96.12 342 PHE B O 1
ATOM 6227 N N . GLY B 1 343 ? 9.07 -6.727 -8.336 1 93.94 343 GLY B N 1
ATOM 6228 C CA . GLY B 1 343 ? 8.914 -6.516 -6.906 1 93.94 343 GLY B CA 1
ATOM 6229 C C . GLY B 1 343 ? 7.605 -7.051 -6.363 1 93.94 343 GLY B C 1
ATOM 6230 O O . GLY B 1 343 ? 6.555 -6.879 -6.988 1 93.94 343 GLY B O 1
ATOM 6231 N N . TYR B 1 344 ? 7.66 -7.723 -5.273 1 93.12 344 TYR B N 1
ATOM 6232 C CA . TYR B 1 344 ? 6.453 -8.43 -4.855 1 93.12 344 TYR B CA 1
ATOM 6233 C C . TYR B 1 344 ? 6.449 -8.656 -3.35 1 93.12 344 TYR B C 1
ATOM 6235 O O . TYR B 1 344 ? 7.488 -8.969 -2.76 1 93.12 344 TYR B O 1
ATOM 6243 N N . ASN B 1 345 ? 5.242 -8.352 -2.799 1 87.62 345 ASN B N 1
ATOM 6244 C CA . ASN B 1 345 ? 4.988 -8.719 -1.41 1 87.62 345 ASN B CA 1
ATOM 6245 C C . ASN B 1 345 ? 3.535 -9.141 -1.198 1 87.62 345 ASN B C 1
ATOM 6247 O O . ASN B 1 345 ? 2.633 -8.617 -1.856 1 87.62 345 ASN B O 1
ATOM 6251 N N . HIS B 1 346 ? 3.234 -10.156 -0.364 1 83.81 346 HIS B N 1
ATOM 6252 C CA . HIS B 1 346 ? 1.874 -10.586 -0.063 1 83.81 346 HIS B CA 1
ATOM 6253 C C . HIS B 1 346 ? 1.419 -10.062 1.297 1 83.81 346 HIS B C 1
ATOM 6255 O O . HIS B 1 346 ? 0.237 -10.156 1.636 1 83.81 346 HIS B O 1
ATOM 6261 N N . GLN B 1 347 ? 2.16 -9.469 2.053 1 66.44 347 GLN B N 1
ATOM 6262 C CA . GLN B 1 347 ? 1.711 -8.977 3.35 1 66.44 347 GLN B CA 1
ATOM 6263 C C . GLN B 1 347 ? 1.829 -7.453 3.424 1 66.44 347 GLN B C 1
ATOM 6265 O O . GLN B 1 347 ? 2.568 -6.844 2.648 1 66.44 347 GLN B O 1
ATOM 6270 N N . LEU B 1 348 ? 0.855 -7.074 4.254 1 56.41 348 LEU B N 1
ATOM 6271 C CA . LEU B 1 348 ? 0.872 -5.629 4.461 1 56.41 348 LEU B CA 1
ATOM 6272 C C . LEU B 1 348 ? 2.146 -5.195 5.176 1 56.41 348 LEU B C 1
ATOM 6274 O O . LEU B 1 348 ? 2.588 -4.055 5.031 1 56.41 348 LEU B O 1
ATOM 6278 N N . ASP B 1 349 ? 2.66 -6.262 5.73 1 53.5 349 ASP B N 1
ATOM 6279 C CA . ASP B 1 349 ? 3.881 -5.902 6.445 1 53.5 349 ASP B CA 1
ATOM 6280 C C . ASP B 1 349 ? 5.09 -5.918 5.512 1 53.5 349 ASP B C 1
ATOM 6282 O O . ASP B 1 349 ? 5.57 -6.988 5.129 1 53.5 349 ASP B O 1
ATOM 6286 N N . GLU B 1 350 ? 5.488 -4.867 5.105 1 53.75 350 GLU B N 1
ATOM 6287 C CA . GLU B 1 350 ? 6.57 -4.707 4.137 1 53.75 350 GLU B CA 1
ATOM 6288 C C . GLU B 1 350 ? 7.895 -5.223 4.699 1 53.75 350 GLU B C 1
ATOM 6290 O O . GLU B 1 350 ? 8.852 -5.434 3.949 1 53.75 350 GLU B O 1
ATOM 6295 N N . HIS B 1 351 ? 7.82 -5.461 5.957 1 48.56 351 HIS B N 1
ATOM 6296 C CA . HIS B 1 351 ? 9.047 -5.926 6.598 1 48.56 351 HIS B CA 1
ATOM 6297 C C . HIS B 1 351 ? 9.047 -7.445 6.738 1 48.56 351 HIS B C 1
ATOM 6299 O O . HIS B 1 351 ? 9.961 -8.016 7.352 1 48.56 351 HIS B O 1
ATOM 6305 N N . ALA B 1 352 ? 8.188 -7.941 6.09 1 56.47 352 ALA B N 1
ATOM 6306 C CA . ALA B 1 352 ? 8.102 -9.398 6.227 1 56.47 352 ALA B CA 1
ATOM 6307 C C . ALA B 1 352 ? 9.172 -10.086 5.391 1 56.47 352 ALA B C 1
ATOM 6309 O O . ALA B 1 352 ? 9.68 -9.516 4.418 1 56.47 352 ALA B O 1
ATOM 6310 N N . PHE B 1 353 ? 9.75 -11.102 5.867 1 55.97 353 PHE B N 1
ATOM 6311 C CA . PHE B 1 353 ? 10.805 -11.914 5.27 1 55.97 353 PHE B CA 1
ATOM 6312 C C . PHE B 1 353 ? 10.367 -12.445 3.91 1 55.97 353 PHE B C 1
ATOM 6314 O O . PHE B 1 353 ? 11.141 -13.125 3.229 1 55.97 353 PHE B O 1
ATOM 6321 N N . GLU B 1 354 ? 9.359 -11.898 3.402 1 68.06 354 GLU B N 1
ATOM 6322 C CA . GLU B 1 354 ? 8.828 -12.508 2.191 1 68.06 354 GLU B CA 1
ATOM 6323 C C . GLU B 1 354 ? 8.727 -11.492 1.057 1 68.06 354 GLU B C 1
ATOM 6325 O O . GLU B 1 354 ? 8.008 -11.719 0.078 1 68.06 354 GLU B O 1
ATOM 6330 N N . PHE B 1 355 ? 9.672 -10.562 1.141 1 83.25 355 PHE B N 1
ATOM 6331 C CA . PHE B 1 355 ? 9.617 -9.508 0.132 1 83.25 355 PHE B CA 1
ATOM 6332 C C . PHE B 1 355 ? 10.648 -9.766 -0.966 1 83.25 355 PHE B C 1
ATOM 6334 O O . PHE B 1 355 ? 11.75 -10.242 -0.694 1 83.25 355 PHE B O 1
ATOM 6341 N N . VAL B 1 356 ? 10.219 -9.594 -2.188 1 92.12 356 VAL B N 1
ATOM 6342 C CA . VAL B 1 356 ? 11.117 -9.648 -3.338 1 92.12 356 VAL B CA 1
ATOM 6343 C C . VAL B 1 356 ? 11.25 -8.258 -3.955 1 92.12 356 VAL B C 1
ATOM 6345 O O . VAL B 1 356 ? 10.25 -7.559 -4.141 1 92.12 356 VAL B O 1
ATOM 6348 N N . CYS B 1 357 ? 12.477 -7.855 -4.16 1 93.81 357 CYS B N 1
ATOM 6349 C CA . CYS B 1 357 ? 12.789 -6.574 -4.773 1 93.81 357 CYS B CA 1
ATOM 6350 C C . CYS B 1 357 ? 13.93 -6.711 -5.777 1 93.81 357 CYS B C 1
ATOM 6352 O O . CYS B 1 357 ? 14.961 -7.309 -5.469 1 93.81 357 CYS B O 1
ATOM 6354 N N . PRO B 1 358 ? 13.75 -6.133 -6.984 1 94.81 358 PRO B N 1
ATOM 6355 C CA . PRO B 1 358 ? 14.859 -6.184 -7.934 1 94.81 358 PRO B CA 1
ATOM 6356 C C . PRO B 1 358 ? 16.172 -5.688 -7.336 1 94.81 358 PRO B C 1
ATOM 6358 O O . PRO B 1 358 ? 16.203 -4.656 -6.66 1 94.81 358 PRO B O 1
ATOM 6361 N N . GLN B 1 359 ? 17.25 -6.422 -7.648 1 93.12 359 GLN B N 1
ATOM 6362 C CA . GLN B 1 359 ? 18.547 -6.074 -7.062 1 93.12 359 GLN B CA 1
ATOM 6363 C C . GLN B 1 359 ? 19.281 -5.043 -7.922 1 93.12 359 GLN B C 1
ATOM 6365 O O . GLN B 1 359 ? 20.109 -4.289 -7.418 1 93.12 359 GLN B O 1
ATOM 6370 N N . GLU B 1 360 ? 19 -5.047 -9.164 1 92.19 360 GLU B N 1
ATOM 6371 C CA . GLU B 1 360 ? 19.609 -4.066 -10.062 1 92.19 360 GLU B CA 1
ATOM 6372 C C . GLU B 1 360 ? 19 -2.678 -9.852 1 92.19 360 GLU B C 1
ATOM 6374 O O . GLU B 1 360 ? 17.812 -2.471 -10.078 1 92.19 360 GLU B O 1
ATOM 6379 N N . ARG B 1 361 ? 19.828 -1.748 -9.516 1 89.5 361 ARG B N 1
ATOM 6380 C CA . ARG B 1 361 ? 19.375 -0.385 -9.258 1 89.5 361 ARG B CA 1
ATOM 6381 C C . ARG B 1 361 ? 18.719 0.218 -10.492 1 89.5 361 ARG B C 1
ATOM 6383 O O . ARG B 1 361 ? 17.703 0.92 -10.383 1 89.5 361 ARG B O 1
ATOM 6390 N N . GLY B 1 362 ? 19.344 -0.028 -11.68 1 89.69 362 GLY B N 1
ATOM 6391 C CA . GLY B 1 362 ? 18.766 0.49 -12.914 1 89.69 362 GLY B CA 1
ATOM 6392 C C . GLY B 1 362 ? 17.328 0.074 -13.125 1 89.69 362 GLY B C 1
ATOM 6393 O O . GLY B 1 362 ? 16.5 0.882 -13.547 1 89.69 362 GLY B O 1
ATOM 6394 N N . ILE B 1 363 ? 17.016 -1.168 -12.773 1 92.62 363 ILE B N 1
ATOM 6395 C CA . ILE B 1 363 ? 15.641 -1.669 -12.898 1 92.62 363 ILE B CA 1
ATOM 6396 C C . ILE B 1 363 ? 14.734 -0.958 -11.898 1 92.62 363 ILE B C 1
ATOM 6398 O O . ILE B 1 363 ? 13.633 -0.532 -12.242 1 92.62 363 ILE B O 1
ATOM 6402 N N . ARG B 1 364 ? 15.18 -0.794 -10.648 1 93.5 364 ARG B N 1
ATOM 6403 C CA . ARG B 1 364 ? 14.367 -0.166 -9.617 1 93.5 364 ARG B CA 1
ATOM 6404 C C . ARG B 1 364 ? 14.055 1.285 -9.969 1 93.5 364 ARG B C 1
ATOM 6406 O O . ARG B 1 364 ? 12.938 1.757 -9.75 1 93.5 364 ARG B O 1
ATOM 6413 N N . LEU B 1 365 ? 15.031 1.964 -10.508 1 89.44 365 LEU B N 1
ATOM 6414 C CA . LEU B 1 365 ? 14.828 3.363 -10.867 1 89.44 365 LEU B CA 1
ATOM 6415 C C . LEU B 1 365 ? 13.922 3.482 -12.094 1 89.44 365 LEU B C 1
ATOM 6417 O O . LEU B 1 365 ? 12.945 4.238 -12.078 1 89.44 365 LEU B O 1
ATOM 6421 N N . GLU B 1 366 ? 14.18 2.684 -13.117 1 89.44 366 GLU B N 1
ATOM 6422 C CA . GLU B 1 366 ? 13.406 2.736 -14.352 1 89.44 366 GLU B CA 1
ATOM 6423 C C . GLU B 1 366 ? 11.945 2.365 -14.102 1 89.44 366 GLU B C 1
ATOM 6425 O O . GLU B 1 366 ? 11.039 2.979 -14.672 1 89.44 366 GLU B O 1
ATOM 6430 N N . ASN B 1 367 ? 11.781 1.357 -13.25 1 93.44 367 ASN B N 1
ATOM 6431 C CA . ASN B 1 367 ? 10.438 0.861 -13 1 93.44 367 ASN B CA 1
ATOM 6432 C C . ASN B 1 367 ? 9.82 1.52 -11.766 1 93.44 367 ASN B C 1
ATOM 6434 O O . ASN B 1 367 ? 8.758 1.098 -11.297 1 93.44 367 ASN B O 1
ATOM 6438 N N . LYS B 1 368 ? 10.531 2.516 -11.258 1 91.44 368 LYS B N 1
ATOM 6439 C CA . LYS B 1 368 ? 10.031 3.291 -10.125 1 91.44 368 LYS B CA 1
ATOM 6440 C C . LYS B 1 368 ? 9.57 2.377 -8.992 1 91.44 368 LYS B C 1
ATOM 6442 O O . LYS B 1 368 ? 8.453 2.516 -8.492 1 91.44 368 LYS B O 1
ATOM 6447 N N . CYS B 1 369 ? 10.422 1.455 -8.602 1 93.5 369 CYS B N 1
ATOM 6448 C CA . CYS B 1 369 ? 10.078 0.46 -7.594 1 93.5 369 CYS B CA 1
ATOM 6449 C C . CYS B 1 369 ? 9.992 1.093 -6.211 1 93.5 369 CYS B C 1
ATOM 6451 O O . CYS B 1 369 ? 10.82 1.938 -5.859 1 93.5 369 CYS B O 1
ATOM 6453 N N . SER B 1 370 ? 9.055 0.648 -5.449 1 91.38 370 SER B N 1
ATOM 6454 C CA . SER B 1 370 ? 8.859 1.163 -4.098 1 91.38 370 SER B CA 1
ATOM 6455 C C . SER B 1 370 ? 9.328 0.158 -3.051 1 91.38 370 SER B C 1
ATOM 6457 O O . SER B 1 370 ? 8.922 0.232 -1.889 1 91.38 370 SER B O 1
ATOM 6459 N N . CYS B 1 371 ? 10.078 -0.776 -3.389 1 91.25 371 CYS B N 1
ATOM 6460 C CA . CYS B 1 371 ? 10.539 -1.804 -2.461 1 91.25 371 CYS B CA 1
ATOM 6461 C C . CYS B 1 371 ? 11.977 -1.55 -2.039 1 91.25 371 CYS B C 1
ATOM 6463 O O . CYS B 1 371 ? 12.695 -0.794 -2.693 1 91.25 371 CYS B O 1
ATOM 6465 N N . ASN B 1 372 ? 12.336 -2.109 -0.917 1 90.12 372 ASN B N 1
ATOM 6466 C CA . ASN B 1 372 ? 13.68 -2.035 -0.343 1 90.12 372 ASN B CA 1
ATOM 6467 C C . ASN B 1 372 ? 14.531 -3.234 -0.752 1 90.12 372 ASN B C 1
ATOM 6469 O O . ASN B 1 372 ? 14.289 -4.355 -0.3 1 90.12 372 ASN B O 1
ATOM 6473 N N . PRO B 1 373 ? 15.531 -3.031 -1.57 1 90.94 373 PRO B N 1
ATOM 6474 C CA . PRO B 1 373 ? 16.328 -4.164 -2.061 1 90.94 373 PRO B CA 1
ATOM 6475 C C . PRO B 1 373 ? 17.094 -4.863 -0.95 1 90.94 373 PRO B C 1
ATOM 6477 O O . PRO B 1 373 ? 17.5 -6.023 -1.106 1 90.94 373 PRO B O 1
ATOM 6480 N N . TYR B 1 374 ? 17.312 -4.148 0.172 1 87.5 374 TYR B N 1
ATOM 6481 C CA . TYR B 1 374 ? 18.078 -4.734 1.274 1 87.5 374 TYR B CA 1
ATOM 6482 C C . TYR B 1 374 ? 17.281 -5.859 1.936 1 87.5 374 TYR B C 1
ATOM 6484 O O . TYR B 1 374 ? 17.859 -6.707 2.619 1 87.5 374 TYR B O 1
ATOM 6492 N N . PHE B 1 375 ? 16.016 -5.883 1.708 1 85.38 375 PHE B N 1
ATOM 6493 C CA . PHE B 1 375 ? 15.164 -6.867 2.365 1 85.38 375 PHE B CA 1
ATOM 6494 C C . PHE B 1 375 ? 14.734 -7.949 1.385 1 85.38 375 PHE B C 1
ATOM 6496 O O . PHE B 1 375 ? 13.953 -8.836 1.737 1 85.38 375 PHE B O 1
ATOM 6503 N N . SER B 1 376 ? 15.266 -7.988 0.255 1 90.19 376 SER B N 1
ATOM 6504 C CA . SER B 1 376 ? 14.812 -8.922 -0.773 1 90.19 376 SER B CA 1
ATOM 6505 C C . SER B 1 376 ? 15.25 -10.344 -0.456 1 90.19 376 SER B C 1
ATOM 6507 O O . SER B 1 376 ? 16.422 -10.586 -0.14 1 90.19 376 SER B O 1
ATOM 6509 N N . LEU B 1 377 ? 14.383 -11.258 -0.625 1 89.62 377 LEU B N 1
ATOM 6510 C CA . LEU B 1 377 ? 14.609 -12.68 -0.403 1 89.62 377 LEU B CA 1
ATOM 6511 C C . LEU B 1 377 ? 15.32 -13.305 -1.6 1 89.62 377 LEU B C 1
ATOM 6513 O O . LEU B 1 377 ? 15.938 -14.367 -1.475 1 89.62 377 LEU B O 1
ATOM 6517 N N . THR B 1 378 ? 15.344 -12.758 -2.693 1 91.94 378 THR B N 1
ATOM 6518 C CA . THR B 1 378 ? 15.602 -13.352 -4.004 1 91.94 378 THR B CA 1
ATOM 6519 C C . THR B 1 378 ? 16.906 -14.133 -4 1 91.94 378 THR B C 1
ATOM 6521 O O . THR B 1 378 ? 16.969 -15.258 -4.5 1 91.94 378 THR B O 1
ATOM 6524 N N . TRP B 1 379 ? 17.875 -13.656 -3.479 1 92.62 379 TRP B N 1
ATOM 6525 C CA . TRP B 1 379 ? 19.203 -14.273 -3.611 1 92.62 379 TRP B CA 1
ATOM 6526 C C . TRP B 1 379 ? 19.719 -14.727 -2.256 1 92.62 379 TRP B C 1
ATOM 6528 O O . TRP B 1 379 ? 20.922 -14.984 -2.102 1 92.62 379 TRP B O 1
ATOM 6538 N N . LYS B 1 380 ? 18.812 -14.789 -1.295 1 88.88 380 LYS B N 1
ATOM 6539 C CA . LYS B 1 380 ? 19.172 -15.258 0.039 1 88.88 380 LYS B CA 1
ATOM 6540 C C . LYS B 1 380 ? 19.062 -16.781 0.138 1 88.88 380 LYS B C 1
ATOM 6542 O O . LYS B 1 380 ? 18.625 -17.438 -0.801 1 88.88 380 LYS B O 1
ATOM 6547 N N . SER B 1 381 ? 19.453 -17.297 1.278 1 85.5 381 SER B N 1
ATOM 6548 C CA . SER B 1 381 ? 19.578 -18.734 1.462 1 85.5 381 SER B CA 1
ATOM 6549 C C . SER B 1 381 ? 18.203 -19.406 1.485 1 85.5 381 SER B C 1
ATOM 6551 O O . SER B 1 381 ? 18.078 -20.578 1.112 1 85.5 381 SER B O 1
ATOM 6553 N N . GLN B 1 382 ? 17.219 -18.672 1.833 1 84.31 382 GLN B N 1
ATOM 6554 C CA . GLN B 1 382 ? 15.883 -19.266 1.931 1 84.31 382 GLN B CA 1
ATOM 6555 C C . GLN B 1 382 ? 15.203 -19.312 0.564 1 84.31 382 GLN B C 1
ATOM 6557 O O . GLN B 1 382 ? 14.172 -19.969 0.402 1 84.31 382 GLN B O 1
ATOM 6562 N N . SER B 1 383 ? 15.805 -18.625 -0.361 1 92.56 383 SER B N 1
ATOM 6563 C CA . SER B 1 383 ? 15.25 -18.547 -1.706 1 92.56 383 SER B CA 1
ATOM 6564 C C . SER B 1 383 ? 15.68 -19.734 -2.557 1 92.56 383 SER B C 1
ATOM 6566 O O . SER B 1 383 ? 16.781 -20.281 -2.365 1 92.56 383 SER B O 1
ATOM 6568 N N . CYS B 1 384 ? 14.859 -20.125 -3.521 1 95.88 384 CYS B N 1
ATOM 6569 C CA . CYS B 1 384 ? 15.195 -21.172 -4.473 1 95.88 384 CYS B CA 1
ATOM 6570 C C . CYS B 1 384 ? 15.594 -20.594 -5.82 1 95.88 384 CYS B C 1
ATOM 6572 O O . CYS B 1 384 ? 15.883 -21.328 -6.766 1 95.88 384 CYS B O 1
ATOM 6574 N N . VAL B 1 385 ? 15.672 -19.25 -5.945 1 96.25 385 VAL B N 1
ATOM 6575 C CA . VAL B 1 385 ? 16.031 -18.594 -7.199 1 96.25 385 VAL B CA 1
ATOM 6576 C C . VAL B 1 385 ? 17.469 -18.969 -7.566 1 96.25 385 VAL B C 1
ATOM 6578 O O . VAL B 1 385 ? 17.766 -19.281 -8.719 1 96.25 385 VAL B O 1
ATOM 6581 N N . PRO B 1 386 ? 18.422 -19 -6.586 1 95.88 386 PRO B N 1
ATOM 6582 C CA . PRO B 1 386 ? 19.781 -19.422 -6.957 1 95.88 386 PRO B CA 1
ATOM 6583 C C . PRO B 1 386 ? 19.812 -20.812 -7.57 1 95.88 386 PRO B C 1
ATOM 6585 O O . PRO B 1 386 ? 20.516 -21.047 -8.562 1 95.88 386 PRO B O 1
ATOM 6588 N N . ARG B 1 387 ? 19.078 -21.688 -7.023 1 96.38 387 ARG B N 1
ATOM 6589 C CA . ARG B 1 387 ? 19.031 -23.047 -7.57 1 96.38 387 ARG B CA 1
ATOM 6590 C C . ARG B 1 387 ? 18.406 -23.047 -8.961 1 96.38 387 ARG B C 1
ATOM 6592 O O . ARG B 1 387 ? 18.891 -23.734 -9.859 1 96.38 387 ARG B O 1
ATOM 6599 N N . PHE B 1 388 ? 17.328 -22.312 -9.125 1 97.56 388 PHE B N 1
ATOM 6600 C CA . PHE B 1 388 ? 16.703 -22.219 -10.438 1 97.56 388 PHE B CA 1
ATOM 6601 C C . PHE B 1 388 ? 17.703 -21.766 -11.492 1 97.56 388 PHE B C 1
ATOM 6603 O O . PHE B 1 388 ? 17.766 -22.344 -12.578 1 97.56 388 PHE B O 1
ATOM 6610 N N . TYR B 1 389 ? 18.484 -20.75 -11.148 1 96.62 389 TYR B N 1
ATOM 6611 C CA . TYR B 1 389 ? 19.484 -20.25 -12.078 1 96.62 389 TYR B CA 1
ATOM 6612 C C . TYR B 1 389 ? 20.562 -21.297 -12.344 1 96.62 389 TYR B C 1
ATOM 6614 O O . TYR B 1 389 ? 20.953 -21.5 -13.492 1 96.62 389 TYR B O 1
ATOM 6622 N N . GLU B 1 390 ? 20.953 -21.953 -11.359 1 96 390 GLU B N 1
ATOM 6623 C CA . GLU B 1 390 ? 22 -22.969 -11.492 1 96 390 GLU B CA 1
ATOM 6624 C C . GLU B 1 390 ? 21.547 -24.094 -12.422 1 96 390 GLU B C 1
ATOM 6626 O O . GLU B 1 390 ? 22.25 -24.406 -13.398 1 96 390 GLU B O 1
ATOM 6631 N N . VAL B 1 391 ? 20.391 -24.594 -12.188 1 96.69 391 VAL B N 1
ATOM 6632 C CA . VAL B 1 391 ? 19.969 -25.797 -12.906 1 96.69 391 VAL B CA 1
ATOM 6633 C C . VAL B 1 391 ? 19.453 -25.422 -14.297 1 96.69 391 VAL B C 1
ATOM 6635 O O . VAL B 1 391 ? 19.344 -26.281 -15.172 1 96.69 391 VAL B O 1
ATOM 6638 N N . SER B 1 392 ? 19.125 -24.188 -14.477 1 95.75 392 SER B N 1
ATOM 6639 C CA . SER B 1 392 ? 18.688 -23.719 -15.789 1 95.75 392 SER B CA 1
ATOM 6640 C C . SER B 1 392 ? 19.875 -23.234 -16.625 1 95.75 392 SER B C 1
ATOM 6642 O O . SER B 1 392 ? 19.703 -22.844 -17.781 1 95.75 392 SER B O 1
ATOM 6644 N N . GLY B 1 393 ? 21.016 -23.156 -16.078 1 94.19 393 GLY B N 1
ATOM 6645 C CA . GLY B 1 393 ? 22.203 -22.703 -16.781 1 94.19 393 GLY B CA 1
ATOM 6646 C C . GLY B 1 393 ? 22.188 -21.203 -17.031 1 94.19 393 GLY B C 1
ATOM 6647 O O . GLY B 1 393 ? 22.719 -20.734 -18.047 1 94.19 393 GLY B O 1
ATOM 6648 N N . LYS B 1 394 ? 21.578 -20.5 -16.219 1 93.88 394 LYS B N 1
ATOM 6649 C CA . LYS B 1 394 ? 21.5 -19.062 -16.344 1 93.88 394 LYS B CA 1
ATOM 6650 C C . LYS B 1 394 ? 22.594 -18.375 -15.531 1 93.88 394 LYS B C 1
ATOM 6652 O O . LYS B 1 394 ? 23.031 -18.906 -14.508 1 93.88 394 LYS B O 1
ATOM 6657 N N . LYS B 1 395 ? 22.953 -17.219 -16.031 1 92.88 395 LYS B N 1
ATOM 6658 C CA . LYS B 1 395 ? 23.938 -16.422 -15.312 1 92.88 395 LYS B CA 1
ATOM 6659 C C . LYS B 1 395 ? 23.25 -15.477 -14.32 1 92.88 395 LYS B C 1
ATOM 6661 O O . LYS B 1 395 ? 22.266 -14.82 -14.648 1 92.88 395 LYS B O 1
ATOM 6666 N N . LYS B 1 396 ? 23.844 -15.461 -13.141 1 91.88 396 LYS B N 1
ATOM 6667 C CA . LYS B 1 396 ? 23.344 -14.523 -12.141 1 91.88 396 LYS B CA 1
ATOM 6668 C C . LYS B 1 396 ? 23.531 -13.078 -12.602 1 91.88 396 LYS B C 1
ATOM 6670 O O . LYS B 1 396 ? 24.516 -12.758 -13.273 1 91.88 396 LYS B O 1
ATOM 6675 N N . PRO B 1 397 ? 22.594 -12.219 -12.211 1 90.5 397 PRO B N 1
ATOM 6676 C CA . PRO B 1 397 ? 22.797 -10.812 -12.555 1 90.5 397 PRO B CA 1
ATOM 6677 C C . PRO B 1 397 ? 23.969 -10.172 -11.812 1 90.5 397 PRO B C 1
ATOM 6679 O O . PRO B 1 397 ? 24.406 -10.695 -10.781 1 90.5 397 PRO B O 1
ATOM 6682 N N . SER B 1 398 ? 24.453 -9.047 -12.344 1 88.88 398 SER B N 1
ATOM 6683 C CA . SER B 1 398 ? 25.656 -8.406 -11.805 1 88.88 398 SER B CA 1
ATOM 6684 C C . SER B 1 398 ? 25.422 -7.91 -10.383 1 88.88 398 SER B C 1
ATOM 6686 O O . SER B 1 398 ? 26.312 -7.98 -9.539 1 88.88 398 SER B O 1
ATOM 6688 N N . ALA B 1 399 ? 24.25 -7.574 -10.086 1 87.81 399 ALA B N 1
ATOM 6689 C CA . ALA B 1 399 ? 23.984 -6.949 -8.797 1 87.81 399 ALA B CA 1
ATOM 6690 C C . ALA B 1 399 ? 23.359 -7.945 -7.824 1 87.81 399 ALA B C 1
ATOM 6692 O O . ALA B 1 399 ? 22.734 -7.551 -6.828 1 87.81 399 ALA B O 1
ATOM 6693 N N . TRP B 1 400 ? 23.516 -9.234 -8.055 1 88.12 400 TRP B N 1
ATOM 6694 C CA . TRP B 1 400 ? 22.797 -10.234 -7.277 1 88.12 400 TRP B CA 1
ATOM 6695 C C . TRP B 1 400 ? 23.234 -10.211 -5.816 1 88.12 400 TRP B C 1
ATOM 6697 O O . TRP B 1 400 ? 22.469 -10.57 -4.922 1 88.12 400 TRP B O 1
ATOM 6707 N N . ASP B 1 401 ? 24.469 -9.68 -5.562 1 86.06 401 ASP B N 1
ATOM 6708 C CA . ASP B 1 401 ? 25.016 -9.695 -4.211 1 86.06 401 ASP B CA 1
ATOM 6709 C C . ASP B 1 401 ? 25.266 -8.273 -3.703 1 86.06 401 ASP B C 1
ATOM 6711 O O . ASP B 1 401 ? 26.078 -8.055 -2.805 1 86.06 401 ASP B O 1
ATOM 6715 N N . SER B 1 402 ? 24.578 -7.391 -4.293 1 86.94 402 SER B N 1
ATOM 6716 C CA . SER B 1 402 ? 24.828 -5.992 -3.969 1 86.94 402 SER B CA 1
ATOM 6717 C C . SER B 1 402 ? 24.219 -5.613 -2.627 1 86.94 402 SER B C 1
ATOM 6719 O O . SER B 1 402 ? 24.594 -4.609 -2.023 1 86.94 402 SER B O 1
ATOM 6721 N N . TYR B 1 403 ? 23.297 -6.434 -2.225 1 84 403 TYR B N 1
ATOM 6722 C CA . TYR B 1 403 ? 22.578 -6.102 -0.996 1 84 403 TYR B CA 1
ATOM 6723 C C . TYR B 1 403 ? 22.562 -7.289 -0.04 1 84 403 TYR B C 1
ATOM 6725 O O . TYR B 1 403 ? 22.594 -8.445 -0.473 1 84 403 TYR B O 1
#

pLDDT: mean 83.89, std 20.12, range [21.19, 98.88]

Sequence (806 aa):
MGKKILVPQQSNGNYKFIGGVIFAIVTIYFLFNGYVDLLNESGEYSSYFGESFYDEDVAEYEYPDRVKHHVYNGPKEKACLVMMVQNPDLYDVVRTVKVMEDRFNLHYNYDWVFINNKPLSDEFKYVLGEIVSGKAKFATVPEGQFAEPESVDKAKALKVREQMMEINIPTSGLANYRNLWRYKSGFLYNHRIFDDYDYFWITEVDMKIACDVNYDVFKFMRENNKRLGFVKSYKTSIFPQTVKTIWKHTKDFMSFAPNFVSENNLLKFVSEDGNSYNQCGIETGNMVGAFEFFRSKEYQAYFQFVDEHNGWYYERWTDDDFVSIAASMLLDKDEFHFFDDFGYNHQLDEHAFEFVCPQERGIRLENKCSCNPYFSLTWKSQSCVPRFYEVSGKKKPSAWDSYMGKKILVPQQSNGNYKFIGGVIFAIVTIYFLFNGYVDLLNESGEYSSYFGESFYDEDVAEYEYPDRVKHHVYNGPKEKACLVMMVQNPDLYDVVRTVKVMEDRFNLHYNYDWVFINNKPLSDEFKYVLGEIVSGKAKFATVPEGQFAEPESVDKAKALKVREQMMEINIPTSGLANYRNLWRYKSGFLYNHRIFDDYDYFWITEVDMKIACDVNYDVFKFMRENNKRLGFVKSYKTSIFPQTVKTIWKHTKDFMSFAPNFVSENNLLKFVSEDGNSYNQCGIETGNMVGAFEFFRSKEYQAYFQFVDEHNGWYYERWTDDDFVSIAASMLLDKDEFHFFDDFGYNHQLDEHAFEFVCPQERGIRLENKCSCNPYFSLTWKSQSCVPRFYEVSGKKKPSAWDSY

Foldseek 3Di:
DDDPPPDDPPCCPVVVVVVVVVVVVVVVVVVVVVLVVCVPPPLCVDPPLDPLPWPQVQVQDDQVQADDADDADDDDAQEEEEEEDDQVCLVLVVVQQVQCCVQECSHPQGEYEYEYQDDHDPVSQNVVCRPGSHGYTYGHDGPPLQDDDPLDDPVLLCVQLVVCVVVPDPPSVPRSQLSVQLCLQANVLPNVVSVRGFKYWAAYRQKHWFFRDPDDPVVVLVVQLAFKEAAFKFLQDPDCQQPVCLLVLVVVVCVVCVVQFDPQFQQCLQPVPSPDGPSIFGDRNGMMGTSCLSSDSSNNSSSVSSVSVVSSRNGNDGSRRSVRNSRRGRDHLSNYYHDLLGWMDRDPPLQDLGTAHRQDPVSCVVRVGPHDNVSHNQLPPRGSNVVSCVSSVHDDDPRSPVD/DPDDDPPPPDCVVVVVVVVVVVVVVVVVVVVVVVLVVLVDPPPCNDPPLDPLPFPCVQVQDDQVQADDADDADDDDAQEEEEEEDDQVCQVLVVVQQVQCCVQECSHPQGEYEYEYQDFHDPVSLNVVCRPGSHGYTYGHDGPPLQDDDPLDDPVLLCVQLVVCVVVPDPPSVPRSQLSVQLCLQANVLVPVVSVRGFKYWAAYRQKHWFFRDPDDPVVVLVVQLAFKEAAFKFLQDPDCQQPVCLLVLVVVVCVVCVVQFDPQFQQCLQPVVSPDGPSIFGDRNGMMGTSCLSSDSSNNSSSVSSVSVVSSRNGNDGSRRSVRNSRRGRDHLSNYYHDLLGWMDRHPPLQDLGTAHRQDPVSCVVRVGPHDNVSHNQLPPRGSNVVSCVSSVHDDDPRSPVD

Radius of gyration: 34.51 Å; Cα contacts (8 Å, |Δi|>4): 1328; chains: 2; bounding box: 52×136×116 Å

Nearest PDB structures (foldseek):
  1s4n-assembly1_A  TM=9.694E-01  e=1.453E-35  Saccharomyces cerevisiae
  1s4p-assembly1_B  TM=9.692E-01  e=1.141E-33  Saccharomyces cerevisiae
  7bop-assembly6_F  TM=8.953E-01  e=4.799E-29  Aspergillus fumigatus A1163
  5a07-assembly1_B  TM=8.467E-01  e=3.354E-27  Saccharomyces cerevisiae S288C
  5a08-assembly1_B  TM=8.305E-01  e=7.763E-26  Saccharomyces cerevisiae S288C

Secondary structure (DSSP, 8-state):
-----------THHHHHHHHHHHHHHHHHHHHHHHHGGG-TT----STT--------------TTPPP-PPP-S---SEEEEEE--GGGHHHHHHHHHHHIIIIIHHH--EEEEEESSPPPHHHHHHHHHH-SS-EEEEEPPTTTTS--TTS-HHHHHHHHHHHHHTT-TTTT-HHHHHHHHHHHTGGGG-GGGTT-SEEEEE-TT-EE-S---S-HHHHHHHTT-SEEES-EEES-S-GGGGSSHHHHHHHHHHH-GGGS-TT--HHHH-SSSSS---EEE-GGG-EEEHHHHTSHHHHHHHHHHHTTTHHHHS---HHHHHHHHHHHHS-GGGEEE-TTS-EESSS-TTSTT-B--S-HHHHHHTT--S-GGG--TTSTTBSHHHHHHHHTPPPPTTTT--/-----------THHHHHHHHHHHHHHHHHHHHHHHHTTS-TT----STT--------------TTPPP-PPP-S---SEEEEEE--GGGHHHHHHHHHHHIIIIIHHH--EEEEEESSPPPHHHHHHHHHH-SS-EEEEEPPTTTTS--TTS-HHHHHHHHHHHHHTT-TTTT-HHHHHHHHHHHTGGGG-GGGTT-SEEEEE-TT-EE-S---S-HHHHHHHTT-SEEES-EEES-S-GGGGSSHHHHHHHHHHH-GGGS-TT--HHHH-SSSSS---EEE-GGG-EEEHHHHTSHHHHHHHHHHHTTTHHHHS---HHHHHHHHHHHHS-GGGEEE-TTS-EESSS-TTSTT-B--S-HHHHHHTT--S-GGG--TTSTTBSHHHHHHHHTPPPPTTTT--